Protein 7PGN (pdb70)

GO terms:
  GO:0005515 protein binding (F, IPI)
  GO:0008270 zinc ion binding (F, IDA)
  GO:0009968 negative regulation of signal transduction (P, IDA)
  GO:0060170 ciliary membrane (C, TAS)
  GO:0097108 hedgehog family protein binding (F, IPI)

Organism: Homo sapiens (NCBI:txid9606)

Structure (mmCIF, N/CA/C/O backbone):
data_7PGN
#
_entry.id   7PGN
#
_cell.length_a   100.560
_cell.length_b   100.560
_cell.length_c   311.880
_cell.angle_alpha   90.00
_cell.angle_beta   90.00
_cell.angle_gamma   120.00
#
_symmetry.space_group_name_H-M   'P 31 2 1'
#
loop_
_entity.id
_entity.type
_entity.pdbx_description
1 polymer 'Hedgehog-interacting protein'
2 branched 1,3,4,6-tetra-O-sulfo-beta-D-fructofuranose-(2-1)-2,3,4,6-tetra-O-sulfonato-alpha-D-glucopyranose
3 non-polymer 'CALCIUM ION'
4 non-polymer GLYCEROL
5 water water
#
loop_
_atom_site.group_PDB
_atom_site.id
_atom_site.type_symbol
_atom_site.label_atom_id
_atom_site.label_alt_id
_atom_site.label_comp_id
_atom_site.label_asym_id
_atom_site.label_entity_id
_atom_site.label_seq_id
_atom_site.pdbx_PDB_ins_code
_atom_site.Cartn_x
_atom_site.Cartn_y
_atom_site.Cartn_z
_atom_site.occupancy
_atom_site.B_iso_or_equiv
_atom_site.auth_seq_id
_atom_site.auth_comp_id
_atom_site.auth_asym_id
_atom_site.auth_atom_id
_atom_site.pdbx_PDB_model_num
ATOM 1 N N . LYS A 1 4 ? 29.384 -1.946 -32.725 1.00 150.67 213 LYS A N 1
ATOM 2 C CA . LYS A 1 4 ? 28.923 -3.200 -33.319 1.00 156.25 213 LYS A CA 1
ATOM 3 C C . LYS A 1 4 ? 27.512 -3.574 -32.844 1.00 158.98 213 LYS A C 1
ATOM 4 O O . LYS A 1 4 ? 27.287 -4.639 -32.260 1.00 161.92 213 LYS A O 1
ATOM 10 N N . HIS A 1 5 ? 26.568 -2.674 -33.123 1.00 150.35 214 HIS A N 1
ATOM 11 C CA . HIS A 1 5 ? 25.148 -2.851 -32.845 1.00 129.59 214 HIS A CA 1
ATOM 12 C C . HIS A 1 5 ? 24.362 -3.401 -34.033 1.00 108.60 214 HIS A C 1
ATOM 13 O O . HIS A 1 5 ? 23.173 -3.693 -33.886 1.00 102.11 214 HIS A O 1
ATOM 20 N N . ASN A 1 6 ? 24.977 -3.513 -35.210 1.00 93.92 215 ASN A N 1
ATOM 21 C CA . ASN A 1 6 ? 24.292 -3.983 -36.408 1.00 80.40 215 ASN A CA 1
ATOM 22 C C . ASN A 1 6 ? 24.430 -5.478 -36.631 1.00 75.46 215 ASN A C 1
ATOM 23 O O . ASN A 1 6 ? 23.972 -5.978 -37.664 1.00 84.58 215 ASN A O 1
ATOM 28 N N . CYS A 1 7 ? 25.021 -6.204 -35.683 1.00 74.51 216 CYS A N 1
ATOM 29 C CA . CYS A 1 7 ? 25.330 -7.600 -35.926 1.00 71.32 216 CYS A CA 1
ATOM 30 C C . CYS A 1 7 ? 24.078 -8.440 -35.870 1.00 63.84 216 CYS A C 1
ATOM 31 O O . CYS A 1 7 ? 23.052 -8.046 -35.322 1.00 75.93 216 CYS A O 1
ATOM 34 N N . PHE A 1 8 ? 24.167 -9.607 -36.481 1.00 65.76 217 PHE A N 1
ATOM 35 C CA . PHE A 1 8 ? 23.178 -10.650 -36.312 1.00 57.55 217 PHE A CA 1
ATOM 36 C C . PHE A 1 8 ? 23.740 -11.691 -35.338 1.00 57.39 217 PHE A C 1
ATOM 37 O O . PHE A 1 8 ? 24.869 -11.581 -34.852 1.00 55.62 217 PHE A O 1
ATOM 45 N N . CYS A 1 9 ? 22.968 -12.733 -35.066 1.00 55.66 218 CYS A N 1
ATOM 46 C CA . CYS A 1 9 ? 23.462 -13.737 -34.145 1.00 53.67 218 CYS A CA 1
ATOM 47 C C . CYS A 1 9 ? 22.834 -15.068 -34.510 1.00 51.67 218 CYS A C 1
ATOM 48 O O . CYS A 1 9 ? 21.916 -15.143 -35.337 1.00 55.48 218 CYS A O 1
ATOM 51 N N . ILE A 1 10 ? 23.366 -16.131 -33.911 1.00 57.09 219 ILE A N 1
ATOM 52 C CA . ILE A 1 10 ? 23.113 -17.498 -34.352 1.00 59.03 219 ILE A CA 1
ATOM 53 C C . ILE A 1 10 ? 22.542 -18.264 -33.185 1.00 57.45 219 ILE A C 1
ATOM 54 O O . ILE A 1 10 ? 23.099 -18.225 -32.085 1.00 66.01 219 ILE A O 1
ATOM 59 N N . GLN A 1 11 ? 21.460 -18.985 -33.433 1.00 61.58 220 GLN A N 1
ATOM 60 C CA . GLN A 1 11 ? 20.753 -19.745 -32.413 1.00 56.64 220 GLN A CA 1
ATOM 61 C C . GLN A 1 11 ? 20.761 -21.228 -32.785 1.00 61.29 220 GLN A C 1
ATOM 62 O O . GLN A 1 11 ? 20.215 -21.608 -33.824 1.00 66.58 220 GLN A O 1
ATOM 68 N N . GLU A 1 12 ? 21.298 -22.078 -31.918 1.00 61.71 221 GLU A N 1
ATOM 69 C CA . GLU A 1 12 ? 21.254 -23.510 -32.199 1.00 55.13 221 GLU A CA 1
ATOM 70 C C . GLU A 1 12 ? 19.827 -24.023 -32.098 1.00 56.93 221 GLU A C 1
ATOM 71 O O . GLU A 1 12 ? 19.121 -23.738 -31.130 1.00 64.78 221 GLU A O 1
ATOM 77 N N . VAL A 1 13 ? 19.389 -24.745 -33.122 1.00 63.13 222 VAL A N 1
ATOM 78 C CA . VAL A 1 13 ? 18.044 -25.288 -33.190 1.00 49.23 222 VAL A CA 1
ATOM 79 C C . VAL A 1 13 ? 18.024 -26.784 -32.895 1.00 62.42 222 VAL A C 1
ATOM 80 O O . VAL A 1 13 ? 17.193 -27.251 -32.121 1.00 67.74 222 VAL A O 1
ATOM 84 N N . VAL A 1 14 ? 18.919 -27.563 -33.520 1.00 63.44 223 VAL A N 1
ATOM 85 C CA . VAL A 1 14 ? 19.041 -28.995 -33.242 1.00 59.45 223 VAL A CA 1
ATOM 86 C C . VAL A 1 14 ? 20.463 -29.415 -33.536 1.00 62.37 223 VAL A C 1
ATOM 87 O O . VAL A 1 14 ? 21.187 -28.771 -34.293 1.00 59.71 223 VAL A O 1
ATOM 91 N N . SER A 1 15 ? 20.867 -30.496 -32.877 1.00 66.14 224 SER A N 1
ATOM 92 C CA . SER A 1 15 ? 22.165 -31.095 -33.095 1.00 63.63 224 SER A CA 1
ATOM 93 C C . SER A 1 15 ? 21.936 -32.574 -33.340 1.00 60.14 224 SER A C 1
ATOM 94 O O . SER A 1 15 ? 20.803 -32.983 -33.603 1.00 66.75 224 SER A O 1
ATOM 97 N N . GLY A 1 16 ? 22.988 -33.380 -33.304 1.00 59.84 225 GLY A N 1
ATOM 98 C CA . GLY A 1 16 ? 22.799 -34.791 -33.593 1.00 59.72 225 GLY A CA 1
ATOM 99 C C . GLY A 1 16 ? 22.619 -35.152 -35.055 1.00 67.66 225 GLY A C 1
ATOM 100 O O . GLY A 1 16 ? 22.267 -36.298 -35.351 1.00 72.78 225 GLY A O 1
ATOM 101 N N . LEU A 1 17 ? 22.842 -34.219 -35.985 1.00 64.92 226 LEU A N 1
ATOM 102 C CA . LEU A 1 17 ? 22.765 -34.523 -37.409 1.00 65.87 226 LEU A CA 1
ATOM 103 C C . LEU A 1 17 ? 24.082 -35.151 -37.912 1.00 74.65 226 LEU A C 1
ATOM 104 O O . LEU A 1 17 ? 25.164 -34.961 -37.341 1.00 78.12 226 LEU A O 1
ATOM 109 N N . ARG A 1 18 ? 23.975 -35.915 -38.994 1.00 76.31 227 ARG A N 1
ATOM 110 C CA . ARG A 1 18 ? 25.118 -36.573 -39.635 1.00 79.61 227 ARG A CA 1
ATOM 111 C C . ARG A 1 18 ? 25.375 -35.908 -40.992 1.00 80.80 227 ARG A C 1
ATOM 112 O O . ARG A 1 18 ? 24.638 -36.133 -41.954 1.00 89.48 227 ARG A O 1
ATOM 120 N N . GLN A 1 19 ? 26.417 -35.088 -41.054 1.00 82.46 228 GLN A N 1
ATOM 121 C CA . GLN A 1 19 ? 26.819 -34.379 -42.265 1.00 74.10 228 GLN A CA 1
ATOM 122 C C . GLN A 1 19 ? 25.626 -33.745 -42.981 1.00 72.81 228 GLN A C 1
ATOM 123 O O . GLN A 1 19 ? 25.308 -34.114 -44.122 1.00 68.30 228 GLN A O 1
ATOM 129 N N . PRO A 1 20 ? 24.939 -32.801 -42.344 1.00 69.39 229 PRO A N 1
ATOM 130 C CA . PRO A 1 20 ? 23.789 -32.163 -42.999 1.00 62.77 229 PRO A CA 1
ATOM 131 C C . PRO A 1 20 ? 24.264 -31.236 -44.105 1.00 72.17 229 PRO A C 1
ATOM 132 O O . PRO A 1 20 ? 25.265 -30.539 -43.956 1.00 80.49 229 PRO A O 1
ATOM 136 N N . VAL A 1 21 ? 23.549 -31.230 -45.226 1.00 68.53 230 VAL A N 1
ATOM 137 C CA . VAL A 1 21 ? 23.965 -30.435 -46.373 1.00 69.44 230 VAL A CA 1
ATOM 138 C C . VAL A 1 21 ? 22.958 -29.371 -46.758 1.00 64.67 230 VAL A C 1
ATOM 139 O O . VAL A 1 21 ? 23.317 -28.465 -47.516 1.00 69.35 230 VAL A O 1
ATOM 143 N N . GLY A 1 22 ? 21.733 -29.411 -46.253 1.00 58.68 231 GLY A N 1
ATOM 144 C CA . GLY A 1 22 ? 20.822 -28.302 -46.513 1.00 52.76 231 GLY A CA 1
ATOM 145 C C . GLY A 1 22 ? 19.494 -28.569 -45.837 1.00 59.73 231 GLY A C 1
ATOM 146 O O . GLY A 1 22 ? 19.296 -29.606 -45.196 1.00 61.75 231 GLY A O 1
ATOM 147 N N . ALA A 1 23 ? 18.571 -27.620 -45.981 1.00 55.21 232 ALA A N 1
ATOM 148 C CA . ALA A 1 23 ? 17.281 -27.803 -45.331 1.00 55.35 232 ALA A CA 1
ATOM 149 C C . ALA A 1 23 ? 16.266 -26.924 -46.014 1.00 56.17 232 ALA A C 1
ATOM 150 O O . ALA A 1 23 ? 16.572 -25.776 -46.337 1.00 63.31 232 ALA A O 1
ATOM 152 N N . LEU A 1 24 ? 15.047 -27.428 -46.176 1.00 58.69 233 LEU A N 1
ATOM 153 C CA . LEU A 1 24 ? 14.026 -26.616 -46.830 1.00 61.11 233 LEU A CA 1
ATOM 154 C C . LEU A 1 24 ? 12.647 -27.097 -46.409 1.00 63.67 233 LEU A C 1
ATOM 155 O O . LEU A 1 24 ? 12.491 -28.179 -45.851 1.00 68.78 233 LEU A O 1
ATOM 160 N N . HIS A 1 25 ? 11.640 -26.284 -46.711 1.00 61.33 234 HIS A N 1
ATOM 161 C CA . HIS A 1 25 ? 10.253 -26.596 -46.408 1.00 57.02 234 HIS A CA 1
ATOM 162 C C . HIS A 1 25 ? 9.541 -27.099 -47.669 1.00 69.88 234 HIS A C 1
ATOM 163 O O . HIS A 1 25 ? 10.064 -27.006 -48.776 1.00 66.06 234 HIS A O 1
ATOM 170 N N . SER A 1 26 ? 8.331 -27.632 -47.487 1.00 76.76 235 SER A N 1
ATOM 171 C CA . SER A 1 26 ? 7.561 -28.213 -48.581 1.00 72.77 235 SER A CA 1
ATOM 172 C C . SER A 1 26 ? 6.387 -27.351 -49.028 1.00 73.24 235 SER A C 1
ATOM 173 O O . SER A 1 26 ? 5.563 -27.818 -49.817 1.00 89.49 235 SER A O 1
ATOM 176 N N . GLY A 1 27 ? 6.258 -26.129 -48.517 1.00 75.03 236 GLY A N 1
ATOM 177 C CA . GLY A 1 27 ? 5.214 -25.216 -48.963 1.00 72.34 236 GLY A CA 1
ATOM 178 C C . GLY A 1 27 ? 3.780 -25.661 -48.751 1.00 74.11 236 GLY A C 1
ATOM 179 O O . GLY A 1 27 ? 2.889 -25.135 -49.411 1.00 74.86 236 GLY A O 1
ATOM 180 N N . ASP A 1 28 ? 3.505 -26.544 -47.793 1.00 75.81 237 ASP A N 1
ATOM 181 C CA . ASP A 1 28 ? 2.148 -27.050 -47.604 1.00 73.84 237 ASP A CA 1
ATOM 182 C C . ASP A 1 28 ? 1.417 -26.423 -46.414 1.00 77.23 237 ASP A C 1
ATOM 183 O O . ASP A 1 28 ? 0.275 -26.803 -46.137 1.00 82.39 237 ASP A O 1
ATOM 188 N N . GLY A 1 29 ? 2.028 -25.450 -45.728 1.00 65.02 238 GLY A N 1
ATOM 189 C CA . GLY A 1 29 ? 1.443 -24.855 -44.555 1.00 71.48 238 GLY A CA 1
ATOM 190 C C . GLY A 1 29 ? 1.806 -25.554 -43.257 1.00 76.16 238 GLY A C 1
ATOM 191 O O . GLY A 1 29 ? 1.457 -25.056 -42.179 1.00 71.05 238 GLY A O 1
ATOM 192 N N . SER A 1 30 ? 2.494 -26.691 -43.332 1.00 66.27 239 SER A N 1
ATOM 193 C CA . SER A 1 30 ? 2.775 -27.495 -42.157 1.00 68.59 239 SER A CA 1
ATOM 194 C C . SER A 1 30 ? 4.005 -27.020 -41.381 1.00 78.35 239 SER A C 1
ATOM 195 O O . SER A 1 30 ? 4.213 -27.477 -40.249 1.00 80.83 239 SER A O 1
ATOM 198 N N . GLN A 1 31 ? 4.816 -26.131 -41.967 1.00 69.15 240 GLN A N 1
ATOM 199 C CA . GLN A 1 31 ? 6.024 -25.581 -41.338 1.00 61.01 240 GLN A CA 1
ATOM 200 C C . GLN A 1 31 ? 6.966 -26.685 -40.886 1.00 64.61 240 GLN A C 1
ATOM 201 O O . GLN A 1 31 ? 7.647 -26.558 -39.868 1.00 74.06 240 GLN A O 1
ATOM 207 N N . ARG A 1 32 ? 6.942 -27.811 -41.580 1.00 55.80 241 ARG A N 1
ATOM 208 C CA . ARG A 1 32 ? 8.002 -28.791 -41.417 1.00 59.88 241 ARG A CA 1
ATOM 209 C C . ARG A 1 32 ? 9.285 -28.314 -42.089 1.00 59.58 241 ARG A C 1
ATOM 210 O O . ARG A 1 32 ? 9.270 -27.608 -43.100 1.00 62.17 241 ARG A O 1
ATOM 218 N N . LEU A 1 33 ? 10.411 -28.688 -41.516 1.00 58.27 242 LEU A N 1
ATOM 219 C CA . LEU A 1 33 ? 11.692 -28.400 -42.137 1.00 56.70 242 LEU A CA 1
ATOM 220 C C . LEU A 1 33 ? 12.350 -29.738 -42.444 1.00 65.94 242 LEU A C 1
ATOM 221 O O . LEU A 1 33 ? 12.411 -30.620 -41.581 1.00 67.41 242 LEU A O 1
ATOM 226 N N . PHE A 1 34 ? 12.787 -29.902 -43.683 1.00 58.18 243 PHE A N 1
ATOM 227 C CA . PHE A 1 34 ? 13.370 -31.138 -44.167 1.00 60.09 243 PHE A CA 1
ATOM 228 C C . PHE A 1 34 ? 14.876 -30.960 -44.234 1.00 59.83 243 PHE A C 1
ATOM 229 O O . PHE A 1 34 ? 15.379 -30.128 -45.009 1.00 64.78 243 PHE A O 1
ATOM 237 N N . ILE A 1 35 ? 15.588 -31.753 -43.437 1.00 57.81 244 ILE A N 1
ATOM 238 C CA . ILE A 1 35 ? 17.034 -31.655 -43.307 1.00 63.41 244 ILE A CA 1
ATOM 239 C C . ILE A 1 35 ? 17.649 -32.783 -44.112 1.00 59.26 244 ILE A C 1
ATOM 240 O O . ILE A 1 35 ? 17.311 -33.955 -43.914 1.00 66.75 244 ILE A O 1
ATOM 245 N N . LEU A 1 36 ? 18.519 -32.415 -45.042 1.00 62.02 245 LEU A N 1
ATOM 246 C CA . LEU A 1 36 ? 19.215 -33.365 -45.899 1.00 64.50 245 LEU A CA 1
ATOM 247 C C . LEU A 1 36 ? 20.510 -33.821 -45.248 1.00 63.38 245 LEU A C 1
ATOM 248 O O . LEU A 1 36 ? 21.315 -32.991 -44.818 1.00 69.45 245 LEU A O 1
ATOM 253 N N . GLU A 1 37 ? 20.725 -35.130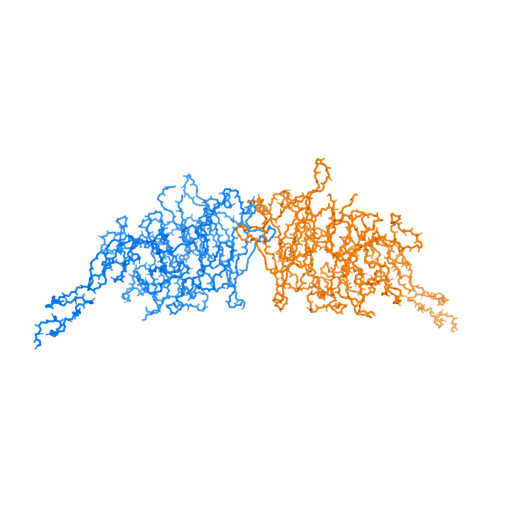 -45.196 1.00 66.04 246 GLU A N 1
ATOM 254 C CA . GLU A 1 37 ? 21.987 -35.693 -44.722 1.00 71.25 246 GLU A CA 1
ATOM 255 C C . GLU A 1 37 ? 22.716 -36.427 -45.854 1.00 75.14 246 GLU A C 1
ATOM 256 O O . GLU A 1 37 ? 22.126 -37.278 -46.544 1.00 81.51 246 GLU A O 1
ATOM 262 N N . LYS A 1 38 ? 24.017 -36.119 -45.980 1.00 63.60 247 LYS A N 1
ATOM 263 C CA . LYS A 1 38 ? 24.847 -36.463 -47.138 1.00 73.72 247 LYS A CA 1
ATOM 264 C C . LYS A 1 38 ? 24.817 -37.950 -47.501 1.00 78.56 247 LYS A C 1
ATOM 265 O O . LYS A 1 38 ? 24.864 -38.298 -48.686 1.00 85.20 247 LYS A O 1
ATOM 271 N N . GLU A 1 39 ? 24.820 -38.840 -46.506 1.00 76.17 248 GLU A N 1
ATOM 272 C CA . GLU A 1 39 ? 24.858 -40.276 -46.786 1.00 76.63 248 GLU A CA 1
ATOM 273 C C . GLU A 1 39 ? 23.569 -40.777 -47.422 1.00 81.01 248 GLU A C 1
ATOM 274 O O . GLU A 1 39 ? 23.520 -41.935 -47.864 1.00 91.53 248 GLU A O 1
ATOM 280 N N . GLY A 1 40 ? 22.529 -39.948 -47.456 1.00 71.85 249 GLY A N 1
ATOM 281 C CA . GLY A 1 40 ? 21.313 -40.275 -48.175 1.00 73.35 249 GLY A CA 1
ATOM 282 C C . GLY A 1 40 ? 20.071 -40.342 -47.314 1.00 73.91 249 GLY A C 1
ATOM 283 O O . GLY A 1 40 ? 19.256 -41.256 -47.486 1.00 84.79 249 GLY A O 1
ATOM 284 N N . TYR A 1 41 ? 19.883 -39.380 -46.405 1.00 68.44 250 TYR A N 1
ATOM 285 C CA . TYR A 1 41 ? 18.678 -39.370 -45.576 1.00 64.17 250 TYR A CA 1
ATOM 286 C C . TYR A 1 41 ? 18.015 -38.007 -45.655 1.00 68.02 250 TYR A C 1
ATOM 287 O O . TYR A 1 41 ? 18.664 -37.007 -45.962 1.00 69.45 250 TYR A O 1
ATOM 296 N N . VAL A 1 42 ? 16.703 -37.974 -45.441 1.00 66.99 251 VAL A N 1
ATOM 297 C CA . VAL A 1 42 ? 16.005 -36.713 -45.215 1.00 61.83 251 VAL A CA 1
ATOM 298 C C . VAL A 1 42 ? 15.175 -36.849 -43.942 1.00 75.03 251 VAL A C 1
ATOM 299 O O . VAL A 1 42 ? 14.303 -37.724 -43.848 1.00 76.63 251 VAL A O 1
ATOM 303 N N . LYS A 1 43 ? 15.476 -36.008 -42.957 1.00 67.26 252 LYS A N 1
ATOM 304 C CA . LYS A 1 43 ? 14.823 -36.020 -41.660 1.00 62.13 252 LYS A CA 1
ATOM 305 C C . LYS A 1 43 ? 13.857 -34.845 -41.573 1.00 58.45 252 LYS A C 1
ATOM 306 O O . LYS A 1 43 ? 14.066 -33.803 -42.197 1.00 69.86 252 LYS A O 1
ATOM 312 N N . ILE A 1 44 ? 12.791 -35.020 -40.804 1.00 60.34 253 ILE A N 1
ATOM 313 C CA . ILE A 1 44 ? 11.792 -33.981 -40.588 1.00 57.24 253 ILE A CA 1
ATOM 314 C C . ILE A 1 44 ? 12.012 -33.357 -39.211 1.00 68.06 253 ILE A C 1
ATOM 315 O O . ILE A 1 44 ? 12.106 -34.069 -38.200 1.00 66.19 253 ILE A O 1
ATOM 320 N N . LEU A 1 45 ? 12.099 -32.029 -39.180 1.00 63.93 254 LEU A N 1
ATOM 321 C CA . LEU A 1 45 ? 12.065 -31.201 -37.980 1.00 55.86 254 LEU A CA 1
ATOM 322 C C . LEU A 1 45 ? 10.704 -30.520 -37.908 1.00 60.97 254 LEU A C 1
ATOM 323 O O . LEU A 1 45 ? 10.370 -29.717 -38.788 1.00 61.35 254 LEU A O 1
ATOM 328 N N . THR A 1 46 ? 9.927 -30.830 -36.861 1.00 63.89 255 THR A N 1
ATOM 329 C CA . THR A 1 46 ? 8.622 -30.207 -36.672 1.00 50.89 255 THR A CA 1
ATOM 330 C C . THR A 1 46 ? 8.794 -28.769 -36.207 1.00 64.60 255 THR A C 1
ATOM 331 O O . THR A 1 46 ? 9.868 -28.383 -35.735 1.00 59.40 255 THR A O 1
ATOM 335 N N . PRO A 1 47 ? 7.758 -27.946 -36.371 1.00 67.98 256 PRO A N 1
ATOM 336 C CA . PRO A 1 47 ? 7.825 -26.578 -35.840 1.00 61.43 256 PRO A CA 1
ATOM 337 C C . PRO A 1 47 ? 7.886 -26.532 -34.315 1.00 68.43 256 PRO A C 1
ATOM 338 O O . PRO A 1 47 ? 8.249 -25.496 -33.749 1.00 64.11 256 PRO A O 1
ATOM 342 N N . GLU A 1 48 ? 7.542 -27.611 -33.622 1.00 77.31 257 GLU A N 1
ATOM 343 C CA . GLU A 1 48 ? 7.767 -27.635 -32.179 1.00 73.89 257 GLU A CA 1
ATOM 344 C C . GLU A 1 48 ? 9.195 -28.026 -31.807 1.00 71.48 257 GLU A C 1
ATOM 345 O O . GLU A 1 48 ? 9.538 -27.977 -30.623 1.00 68.76 257 GLU A O 1
ATOM 351 N N . GLY A 1 49 ? 10.023 -28.416 -32.784 1.00 64.12 258 GLY A N 1
ATOM 352 C CA . GLY A 1 49 ? 11.428 -28.727 -32.569 1.00 57.57 258 GLY A CA 1
ATOM 353 C C . GLY A 1 49 ? 11.796 -30.199 -32.407 1.00 64.96 258 GLY A C 1
ATOM 354 O O . GLY A 1 49 ? 12.934 -30.483 -32.034 1.00 68.46 258 GLY A O 1
ATOM 355 N N . GLU A 1 50 ? 10.889 -31.138 -32.690 1.00 62.21 259 GLU A N 1
ATOM 356 C CA . GLU A 1 50 ? 11.216 -32.560 -32.688 1.00 62.81 259 GLU A CA 1
ATOM 357 C C . GLU A 1 50 ? 11.730 -33.020 -34.053 1.00 65.31 259 GLU A C 1
ATOM 358 O O . GLU A 1 50 ? 11.213 -32.609 -35.099 1.00 68.92 259 GLU A O 1
ATOM 364 N N . ILE A 1 51 ? 12.715 -33.912 -34.030 1.00 59.66 260 ILE A N 1
ATOM 365 C CA . ILE A 1 51 ? 13.145 -34.665 -35.203 1.00 62.71 260 ILE A CA 1
ATOM 366 C C . ILE A 1 51 ? 12.427 -36.007 -35.154 1.00 75.97 260 ILE A C 1
ATOM 367 O O . ILE A 1 51 ? 12.555 -36.748 -34.170 1.00 70.33 260 ILE A O 1
ATOM 372 N N . PHE A 1 52 ? 11.692 -36.331 -36.217 1.00 68.53 261 PHE A N 1
ATOM 373 C CA . PHE A 1 52 ? 10.995 -37.608 -36.276 1.00 68.95 261 PHE A CA 1
ATOM 374 C C . PHE A 1 52 ? 11.998 -38.751 -36.320 1.00 74.41 261 PHE A C 1
ATOM 375 O O . PHE A 1 52 ? 13.055 -38.653 -36.951 1.00 78.61 261 PHE A O 1
ATOM 383 N N . LYS A 1 53 ? 11.681 -39.834 -35.615 1.00 82.70 262 LYS A N 1
ATOM 384 C CA . LYS A 1 53 ? 12.561 -40.990 -35.659 1.00 79.64 262 LYS A CA 1
ATOM 385 C C . LYS A 1 53 ? 12.677 -41.544 -37.083 1.00 82.49 262 LYS A C 1
ATOM 386 O O . LYS A 1 53 ? 13.784 -41.777 -37.580 1.00 80.82 262 LYS A O 1
ATOM 392 N N . GLU A 1 54 ? 11.544 -41.770 -37.759 1.00 77.24 263 GLU A N 1
ATOM 393 C CA . GLU A 1 54 ? 11.639 -42.347 -39.096 1.00 75.39 263 GLU A CA 1
ATOM 394 C C . GLU A 1 54 ? 12.030 -41.268 -40.087 1.00 75.95 263 GLU A C 1
ATOM 395 O O . GLU A 1 54 ? 11.373 -40.226 -40.146 1.00 75.41 263 GLU A O 1
ATOM 401 N N . PRO A 1 55 ? 13.083 -41.474 -40.869 1.00 79.08 264 PRO A N 1
ATOM 402 C CA . PRO A 1 55 ? 13.429 -40.501 -41.909 1.00 71.53 264 PRO A CA 1
ATOM 403 C C . PRO A 1 55 ? 12.271 -40.334 -42.880 1.00 72.98 264 PRO A C 1
ATOM 404 O O . PRO A 1 55 ? 11.510 -41.268 -43.143 1.00 73.86 264 PRO A O 1
ATOM 408 N N . TYR A 1 56 ? 12.126 -39.118 -43.397 1.00 72.29 265 TYR A N 1
ATOM 409 C CA . TYR A 1 56 ? 11.179 -38.890 -44.485 1.00 75.57 265 TYR A CA 1
ATOM 410 C C . TYR A 1 56 ? 11.586 -39.674 -45.727 1.00 72.38 265 TYR A C 1
ATOM 411 O O . TYR A 1 56 ? 10.734 -40.189 -46.458 1.00 78.58 265 TYR A O 1
ATOM 420 N N . LEU A 1 57 ? 12.889 -39.784 -45.968 1.00 69.27 266 LEU A N 1
ATOM 421 C CA . LEU A 1 57 ? 13.432 -40.489 -47.121 1.00 72.71 266 LEU A CA 1
ATOM 422 C C . LEU A 1 57 ? 14.740 -41.154 -46.720 1.00 72.05 266 LEU A C 1
ATOM 423 O O . LEU A 1 57 ? 15.632 -40.497 -46.177 1.00 80.53 266 LEU A O 1
ATOM 428 N N . ASP A 1 58 ? 14.857 -42.444 -47.001 1.00 78.49 267 ASP A N 1
ATOM 429 C CA . ASP A 1 58 ? 16.071 -43.209 -46.728 1.00 82.95 267 ASP A CA 1
ATOM 430 C C . ASP A 1 58 ? 16.485 -43.849 -48.038 1.00 84.70 267 ASP A C 1
ATOM 431 O O . ASP A 1 58 ? 15.856 -44.814 -48.482 1.00 94.75 267 ASP A O 1
ATOM 436 N N . ILE A 1 59 ? 17.526 -43.311 -48.658 1.00 81.41 268 ILE A N 1
ATOM 437 C CA . ILE A 1 59 ? 18.057 -43.900 -49.882 1.00 81.80 268 ILE A CA 1
ATOM 438 C C . ILE A 1 59 ? 19.546 -44.167 -49.708 1.00 88.13 268 ILE A C 1
ATOM 439 O O . ILE A 1 59 ? 20.305 -44.142 -50.680 1.00 93.29 268 ILE A O 1
ATOM 444 N N . HIS A 1 60 ? 19.978 -44.454 -48.475 1.00 92.18 269 HIS A N 1
ATOM 445 C CA . HIS A 1 60 ? 21.412 -44.591 -48.250 1.00 91.33 269 HIS A CA 1
ATOM 446 C C . HIS A 1 60 ? 22.001 -45.796 -48.979 1.00 86.42 269 HIS A C 1
ATOM 447 O O . HIS A 1 60 ? 23.206 -45.806 -49.254 1.00 93.80 269 HIS A O 1
ATOM 454 N N . LYS A 1 61 ? 21.189 -46.799 -49.321 1.00 90.02 270 LYS A N 1
ATOM 455 C CA . LYS A 1 61 ? 21.737 -47.918 -50.088 1.00 101.07 270 LYS A CA 1
ATOM 456 C C . LYS A 1 61 ? 21.864 -47.590 -51.573 1.00 100.57 270 LYS A C 1
ATOM 457 O O . LYS A 1 61 ? 22.774 -48.101 -52.232 1.00 105.10 270 LYS A O 1
ATOM 463 N N . LEU A 1 62 ? 20.991 -46.724 -52.108 1.00 100.64 271 LEU A N 1
ATOM 464 C CA . LEU A 1 62 ? 21.132 -46.228 -53.476 1.00 97.60 271 LEU A CA 1
ATOM 465 C C . LEU A 1 62 ? 22.238 -45.194 -53.629 1.00 100.61 271 LEU A C 1
ATOM 466 O O . LEU A 1 62 ? 22.734 -45.006 -54.743 1.00 104.87 271 LEU A O 1
ATOM 471 N N . VAL A 1 63 ? 22.623 -44.510 -52.550 1.00 98.83 272 VAL A N 1
ATOM 472 C CA . VAL A 1 63 ? 23.522 -43.358 -52.606 1.00 92.89 272 VAL A CA 1
ATOM 473 C C . VAL A 1 63 ? 24.960 -43.798 -52.366 1.00 94.52 272 VAL A C 1
ATOM 474 O O . VAL A 1 63 ? 25.244 -44.558 -51.429 1.00 95.27 272 VAL A O 1
ATOM 478 N N . GLN A 1 64 ? 25.866 -43.308 -53.211 1.00 91.87 273 GLN A N 1
ATOM 479 C CA . GLN A 1 64 ? 27.302 -43.476 -53.030 1.00 91.59 273 GLN A CA 1
ATOM 480 C C . GLN A 1 64 ? 27.861 -42.164 -52.489 1.00 90.62 273 GLN A C 1
ATOM 481 O O . GLN A 1 64 ? 27.824 -41.138 -53.177 1.00 91.56 273 GLN A O 1
ATOM 487 N N . SER A 1 65 ? 28.335 -42.185 -51.244 1.00 94.89 274 SER A N 1
ATOM 488 C CA . SER A 1 65 ? 28.855 -41.010 -50.553 1.00 95.04 274 SER A CA 1
ATOM 489 C C . SER A 1 65 ? 30.332 -41.199 -50.215 1.00 98.45 274 SER A C 1
ATOM 490 O O . SER A 1 65 ? 30.844 -42.322 -50.194 1.00 102.52 274 SER A O 1
ATOM 493 N N . GLY A 1 66 ? 31.014 -40.091 -49.933 1.00 98.17 275 GLY A N 1
ATOM 494 C CA . GLY A 1 66 ? 32.464 -40.089 -49.748 1.00 114.53 275 GLY A CA 1
ATOM 495 C C . GLY A 1 66 ? 32.868 -39.801 -48.313 1.00 129.90 275 GLY A C 1
ATOM 496 O O . GLY A 1 66 ? 32.309 -38.903 -47.670 1.00 129.40 275 GLY A O 1
ATOM 497 N N . ILE A 1 67 ? 33.877 -40.534 -47.835 1.00 143.14 276 ILE A N 1
ATOM 498 C CA . ILE A 1 67 ? 34.354 -40.337 -46.467 1.00 154.39 276 ILE A CA 1
ATOM 499 C C . ILE A 1 67 ? 35.194 -39.067 -46.353 1.00 156.84 276 ILE A C 1
ATOM 500 O O . ILE A 1 67 ? 35.015 -38.280 -45.414 1.00 156.34 276 ILE A O 1
ATOM 505 N N . LYS A 1 68 ? 36.130 -38.850 -47.283 1.00 150.51 277 LYS A N 1
ATOM 506 C CA . LYS A 1 68 ? 36.882 -37.601 -47.266 1.00 139.57 277 LYS A CA 1
ATOM 507 C C . LYS A 1 68 ? 35.939 -36.417 -47.443 1.00 139.45 277 LYS A C 1
ATOM 508 O O . LYS A 1 68 ? 34.833 -36.541 -47.979 1.00 137.62 277 LYS A O 1
ATOM 514 N N . GLY A 1 69 ? 36.385 -35.257 -46.972 1.00 147.03 278 GLY A N 1
ATOM 515 C CA . GLY A 1 69 ? 35.560 -34.064 -46.996 1.00 153.76 278 GLY A CA 1
ATOM 516 C C . GLY A 1 69 ? 35.445 -33.443 -48.373 1.00 169.23 278 GLY A C 1
ATOM 517 O O . GLY A 1 69 ? 34.377 -32.948 -48.748 1.00 153.21 278 GLY A O 1
ATOM 518 N N . GLY A 1 70 ? 36.538 -33.455 -49.140 1.00 208.70 279 GLY A N 1
ATOM 519 C CA . GLY A 1 70 ? 36.491 -32.906 -50.485 1.00 164.28 279 GLY A CA 1
ATOM 520 C C . GLY A 1 70 ? 35.719 -33.751 -51.472 1.00 122.40 279 GLY A C 1
ATOM 521 O O . GLY A 1 70 ? 35.416 -33.273 -52.571 1.00 109.84 279 GLY A O 1
ATOM 522 N N . ASP A 1 71 ? 35.420 -34.994 -51.110 1.00 101.10 280 ASP A N 1
ATOM 523 C CA . ASP A 1 71 ? 34.615 -35.897 -51.922 1.00 96.44 280 ASP A CA 1
ATOM 524 C C . ASP A 1 71 ? 33.158 -35.458 -51.849 1.00 95.01 280 ASP A C 1
ATOM 525 O O . ASP A 1 71 ? 32.494 -35.672 -50.830 1.00 99.66 280 ASP A O 1
ATOM 530 N N . GLU A 1 72 ? 32.656 -34.835 -52.918 1.00 92.58 281 GLU A N 1
ATOM 531 C CA . GLU A 1 72 ? 31.297 -34.297 -52.937 1.00 84.97 281 GLU A CA 1
ATOM 532 C C . GLU A 1 72 ? 30.222 -35.358 -53.171 1.00 84.85 281 GLU A C 1
ATOM 533 O O . GLU A 1 72 ? 29.040 -35.010 -53.206 1.00 86.63 281 GLU A O 1
ATOM 539 N N . ARG A 1 73 ? 30.578 -36.632 -53.320 1.00 82.76 282 ARG A N 1
ATOM 540 C CA . ARG A 1 73 ? 29.563 -37.643 -53.595 1.00 90.50 282 ARG A CA 1
ATOM 541 C C . ARG A 1 73 ? 28.606 -37.825 -52.423 1.00 89.83 282 ARG A C 1
ATOM 542 O O . ARG A 1 73 ? 29.015 -37.842 -51.259 1.00 94.53 282 ARG A O 1
ATOM 550 N N . GLY A 1 74 ? 27.330 -37.991 -52.748 1.00 90.16 283 GLY A N 1
ATOM 551 C CA . GLY A 1 74 ? 26.287 -38.272 -51.780 1.00 83.18 283 GLY A CA 1
ATOM 552 C C . GLY A 1 74 ? 24.972 -37.673 -52.248 1.00 84.27 283 GLY A C 1
ATOM 553 O O . GLY A 1 74 ? 24.755 -37.481 -53.442 1.00 86.28 283 GLY A O 1
ATOM 554 N N . LEU A 1 75 ? 24.090 -37.404 -51.286 1.00 72.71 284 LEU A N 1
ATOM 555 C CA . LEU A 1 75 ? 22.853 -36.686 -51.567 1.00 69.68 284 LEU A CA 1
ATOM 556 C C . LEU A 1 75 ? 23.172 -35.209 -51.750 1.00 68.36 284 LEU A C 1
ATOM 557 O O . LEU A 1 75 ? 23.877 -34.624 -50.930 1.00 73.44 284 LEU A O 1
ATOM 562 N N . LEU A 1 76 ? 22.689 -34.611 -52.836 1.00 75.73 285 LEU A N 1
ATOM 563 C CA . LEU A 1 76 ? 23.124 -33.269 -53.232 1.00 73.12 285 LEU A CA 1
ATOM 564 C C . LEU A 1 76 ? 22.093 -32.176 -53.007 1.00 71.17 285 LEU A C 1
ATOM 565 O O . LEU A 1 76 ? 22.471 -31.056 -52.652 1.00 75.77 285 LEU A O 1
ATOM 570 N N . SER A 1 77 ? 20.812 -32.444 -53.262 1.00 67.94 286 SER A N 1
ATOM 571 C CA . SER A 1 77 ? 19.806 -31.389 -53.255 1.00 64.98 286 SER A CA 1
ATOM 572 C C . SER A 1 77 ? 18.425 -32.025 -53.239 1.00 71.37 286 SER A C 1
ATOM 573 O O . SER A 1 77 ? 18.269 -33.218 -53.515 1.00 64.84 286 SER A O 1
ATOM 576 N N . LEU A 1 78 ? 17.425 -31.210 -52.898 1.00 70.75 287 LEU A N 1
ATOM 577 C CA . LEU A 1 78 ? 16.048 -31.669 -52.850 1.00 61.71 287 LEU A CA 1
ATOM 578 C C . LEU A 1 78 ? 15.169 -30.474 -53.163 1.00 71.59 287 LEU A C 1
ATOM 579 O O . LEU A 1 78 ? 15.414 -29.375 -52.672 1.00 78.71 287 LEU A O 1
ATOM 584 N N . ALA A 1 79 ? 14.125 -30.700 -53.951 1.00 70.58 288 ALA A N 1
ATOM 585 C CA . ALA A 1 79 ? 13.161 -29.655 -54.225 1.00 63.03 288 ALA A CA 1
ATOM 586 C C . ALA A 1 79 ? 11.762 -30.255 -54.171 1.00 76.80 288 ALA A C 1
ATOM 587 O O . ALA A 1 79 ? 11.531 -31.370 -54.655 1.00 75.71 288 ALA A O 1
ATOM 589 N N . PHE A 1 80 ? 10.848 -29.529 -53.533 1.00 75.10 289 PHE A N 1
ATOM 590 C CA . PHE A 1 80 ? 9.440 -29.884 -53.533 1.00 62.79 289 PHE A CA 1
ATOM 591 C C . PHE A 1 80 ? 8.725 -29.189 -54.683 1.00 72.24 289 PHE A C 1
ATOM 592 O O . PHE A 1 80 ? 8.989 -28.024 -54.996 1.00 80.37 289 PHE A O 1
ATOM 600 N N . HIS A 1 81 ? 7.791 -29.898 -55.287 1.00 71.98 290 HIS A N 1
ATOM 601 C CA . HIS A 1 81 ? 6.984 -29.299 -56.326 1.00 71.69 290 HIS A CA 1
ATOM 602 C C . HIS A 1 81 ? 6.172 -28.132 -55.762 1.00 74.87 290 HIS A C 1
ATOM 603 O O . HIS A 1 81 ? 5.655 -28.218 -54.644 1.00 85.34 290 HIS A O 1
ATOM 610 N N . PRO A 1 82 ? 6.018 -27.041 -56.519 1.00 84.21 291 PRO A N 1
ATOM 611 C CA . PRO A 1 82 ? 5.208 -25.901 -56.042 1.00 80.36 291 PRO A CA 1
ATOM 612 C C . PRO A 1 82 ? 3.826 -26.279 -55.550 1.00 85.03 291 PRO A C 1
ATOM 613 O O . PRO A 1 82 ? 3.236 -25.528 -54.773 1.00 95.96 291 PRO A O 1
ATOM 617 N N . ASN A 1 83 ? 3.256 -27.376 -56.044 1.00 90.45 292 ASN A N 1
ATOM 618 C CA . ASN A 1 83 ? 1.941 -27.837 -55.624 1.00 90.95 292 ASN A CA 1
ATOM 619 C C . ASN A 1 83 ? 2.013 -29.165 -54.860 1.00 86.08 292 ASN A C 1
ATOM 620 O O . ASN A 1 83 ? 1.094 -29.987 -54.933 1.00 87.92 292 ASN A O 1
ATOM 625 N N . TYR A 1 84 ? 3.112 -29.385 -54.133 1.00 83.91 293 TYR A N 1
ATOM 626 C CA . TYR A 1 84 ? 3.279 -30.602 -53.335 1.00 81.04 293 TYR A CA 1
ATOM 627 C C . TYR A 1 84 ? 2.083 -30.872 -52.425 1.00 79.82 293 TYR A C 1
ATOM 628 O O . TYR A 1 84 ? 1.708 -32.031 -52.225 1.00 81.85 293 TYR A O 1
ATOM 637 N N . LYS A 1 85 ? 1.472 -29.814 -51.868 1.00 78.89 294 LYS A N 1
ATOM 638 C CA . LYS A 1 85 ? 0.298 -29.963 -51.002 1.00 83.29 294 LYS A CA 1
ATOM 639 C C . LYS A 1 85 ? -0.800 -30.793 -51.648 1.00 90.76 294 LYS A C 1
ATOM 640 O O . LYS A 1 85 ? -1.600 -31.421 -50.949 1.00 100.14 294 LYS A O 1
ATOM 646 N N . LYS A 1 86 ? -0.889 -30.778 -52.969 1.00 98.94 295 LYS A N 1
ATOM 647 C CA . LYS A 1 86 ? -1.921 -31.546 -53.649 1.00 99.67 295 LYS A CA 1
ATOM 648 C C . LYS A 1 86 ? -1.401 -32.761 -54.407 1.00 89.51 295 LYS A C 1
ATOM 649 O O . LYS A 1 86 ? -2.101 -33.770 -54.448 1.00 102.80 295 LYS A O 1
ATOM 655 N N . ASN A 1 87 ? -0.188 -32.723 -54.971 1.00 78.84 296 ASN A N 1
ATOM 656 C CA . ASN A 1 87 ? 0.319 -33.845 -55.762 1.00 80.25 296 ASN A CA 1
ATOM 657 C C . ASN A 1 87 ? 1.444 -34.621 -55.095 1.00 81.27 296 ASN A C 1
ATOM 658 O O . ASN A 1 87 ? 1.858 -35.655 -55.629 1.00 84.10 296 ASN A O 1
ATOM 663 N N . GLY A 1 88 ? 1.996 -34.123 -53.995 1.00 80.01 297 GLY A N 1
ATOM 664 C CA . GLY A 1 88 ? 2.973 -34.905 -53.266 1.00 78.63 297 GLY A CA 1
ATOM 665 C C . GLY A 1 88 ? 4.273 -35.185 -53.987 1.00 82.16 297 GLY A C 1
ATOM 666 O O . GLY A 1 88 ? 4.973 -36.139 -53.618 1.00 79.54 297 GLY A O 1
ATOM 667 N N . LYS A 1 89 ? 4.631 -34.367 -54.989 1.00 77.65 298 LYS A N 1
ATOM 668 C CA . LYS A 1 89 ? 5.815 -34.595 -55.816 1.00 76.47 298 LYS A CA 1
ATOM 669 C C . LYS A 1 89 ? 7.045 -33.884 -55.265 1.00 72.41 298 LYS A C 1
ATOM 670 O O . LYS A 1 89 ? 6.983 -32.729 -54.851 1.00 72.86 298 LYS A O 1
ATOM 676 N N . LEU A 1 90 ? 8.173 -34.585 -55.278 1.00 76.22 299 LEU A N 1
ATOM 677 C CA . LEU A 1 90 ? 9.441 -34.030 -54.833 1.00 74.96 299 LEU A CA 1
ATOM 678 C C . LEU A 1 90 ? 10.523 -34.540 -55.774 1.00 79.72 299 LEU A C 1
ATOM 679 O O . LEU A 1 90 ? 10.328 -35.521 -56.497 1.00 83.14 299 LEU A O 1
ATOM 684 N N . TYR A 1 91 ? 11.665 -33.856 -55.774 1.00 74.33 300 TYR A N 1
ATOM 685 C CA . TYR A 1 91 ? 12.761 -34.187 -56.679 1.00 74.41 300 TYR A CA 1
ATOM 686 C C . TYR A 1 91 ? 14.055 -34.176 -55.890 1.00 77.85 300 TYR A C 1
ATOM 687 O O . TYR A 1 91 ? 14.286 -33.241 -55.117 1.00 72.90 300 TYR A O 1
ATOM 696 N N . VAL A 1 92 ? 14.884 -35.211 -56.063 1.00 73.75 301 VAL A N 1
ATOM 697 C CA . VAL A 1 92 ? 16.174 -35.244 -55.389 1.00 81.30 301 VAL A CA 1
ATOM 698 C C . VAL A 1 92 ? 17.255 -35.537 -56.417 1.00 81.12 301 VAL A C 1
ATOM 699 O O . VAL A 1 92 ? 17.003 -36.173 -57.444 1.00 89.03 301 VAL A O 1
ATOM 703 N N . SER A 1 93 ? 18.456 -35.013 -56.157 1.00 74.41 302 SER A N 1
ATOM 704 C CA . SER A 1 93 ? 19.652 -35.330 -56.923 1.00 78.41 302 SER A CA 1
ATOM 705 C C . SER A 1 93 ? 20.672 -35.987 -56.005 1.00 83.67 302 SER A C 1
ATOM 706 O O . SER A 1 93 ? 20.871 -35.534 -54.873 1.00 83.84 302 SER A O 1
ATOM 709 N N . TYR A 1 94 ? 21.323 -37.047 -56.492 1.00 86.01 303 TYR A N 1
ATOM 710 C CA . TYR A 1 94 ? 22.323 -37.752 -55.694 1.00 84.85 303 TYR A CA 1
ATOM 711 C C . TYR A 1 94 ? 23.270 -38.526 -56.606 1.00 92.69 303 TYR A C 1
ATOM 712 O O . TYR A 1 94 ? 22.984 -38.750 -57.780 1.00 90.46 303 TYR A O 1
ATOM 721 N N . THR A 1 95 ? 24.402 -38.941 -56.047 1.00 89.91 304 THR A N 1
ATOM 722 C CA . THR A 1 95 ? 25.368 -39.735 -56.787 1.00 87.64 304 THR A CA 1
ATOM 723 C C . THR A 1 95 ? 25.240 -41.207 -56.416 1.00 97.47 304 THR A C 1
ATOM 724 O O . THR A 1 95 ? 24.934 -41.561 -55.269 1.00 90.25 304 THR A O 1
ATOM 728 N N . THR A 1 96 ? 25.482 -42.062 -57.411 1.00 106.00 305 THR A N 1
ATOM 729 C CA . THR A 1 96 ? 25.284 -43.497 -57.289 1.00 98.73 305 THR A CA 1
ATOM 730 C C . THR A 1 96 ? 26.200 -44.203 -58.272 1.00 108.06 305 THR A C 1
ATOM 731 O O . THR A 1 96 ? 26.773 -43.584 -59.171 1.00 112.14 305 THR A O 1
ATOM 735 N N . ASN A 1 97 ? 26.327 -45.513 -58.093 1.00 122.03 306 ASN A N 1
ATOM 736 C CA . ASN A 1 97 ? 27.206 -46.333 -58.910 1.00 134.80 306 ASN A CA 1
ATOM 737 C C . ASN A 1 97 ? 26.469 -46.942 -60.098 1.00 141.86 306 ASN A C 1
ATOM 738 O O . ASN A 1 97 ? 25.248 -47.123 -60.082 1.00 143.22 306 ASN A O 1
ATOM 743 N N . GLN A 1 98 ? 27.246 -47.266 -61.133 1.00 143.37 307 GLN A N 1
ATOM 744 C CA . GLN A 1 98 ? 26.745 -47.911 -62.341 1.00 144.67 307 GLN A CA 1
ATOM 745 C C . GLN A 1 98 ? 27.044 -49.412 -62.299 1.00 145.55 307 GLN A C 1
ATOM 746 O O . GLN A 1 98 ? 26.570 -50.189 -63.133 1.00 146.61 307 GLN A O 1
ATOM 752 N N . HIS A 1 106 ? 32.125 -43.199 -65.894 1.00 146.55 315 HIS A N 1
ATOM 753 C CA . HIS A 1 106 ? 32.784 -44.381 -65.361 1.00 145.67 315 HIS A CA 1
ATOM 754 C C . HIS A 1 106 ? 32.910 -44.361 -63.835 1.00 147.47 315 HIS A C 1
ATOM 755 O O . HIS A 1 106 ? 32.640 -45.374 -63.192 1.00 156.25 315 HIS A O 1
ATOM 762 N N . ASP A 1 107 ? 33.309 -43.230 -63.242 1.00 136.13 316 ASP A N 1
ATOM 763 C CA . ASP A 1 107 ? 33.455 -43.202 -61.787 1.00 131.28 316 ASP A CA 1
ATOM 764 C C . ASP A 1 107 ? 32.097 -43.274 -61.096 1.00 124.32 316 ASP A C 1
ATOM 765 O O . ASP A 1 107 ? 31.904 -44.093 -60.190 1.00 128.49 316 ASP A O 1
ATOM 770 N N . HIS A 1 108 ? 31.138 -42.441 -61.507 1.00 115.05 317 HIS A N 1
ATOM 771 C CA . HIS A 1 108 ? 29.800 -42.560 -60.926 1.00 110.66 317 HIS A CA 1
ATOM 772 C C . HIS A 1 108 ? 28.796 -41.817 -61.796 1.00 103.09 317 HIS A C 1
ATOM 773 O O . HIS A 1 108 ? 29.144 -41.224 -62.816 1.00 106.41 317 HIS A O 1
ATOM 780 N N . ILE A 1 109 ? 27.534 -41.867 -61.377 1.00 94.40 318 ILE A N 1
ATOM 781 C CA . ILE A 1 109 ? 26.422 -41.248 -62.087 1.00 96.26 318 ILE A CA 1
ATOM 782 C C . ILE A 1 109 ? 25.701 -40.310 -61.129 1.00 105.46 318 ILE A C 1
ATOM 783 O O . ILE A 1 109 ? 25.442 -40.678 -59.975 1.00 104.12 318 ILE A O 1
ATOM 788 N N . LEU A 1 110 ? 25.393 -39.100 -61.608 1.00 105.87 319 LEU A N 1
ATOM 789 C CA . LEU A 1 110 ? 24.592 -38.112 -60.891 1.00 94.13 319 LEU A CA 1
ATOM 790 C C . LEU A 1 110 ? 23.149 -38.195 -61.380 1.00 97.39 319 LEU A C 1
ATOM 791 O O . LEU A 1 110 ? 22.847 -37.787 -62.506 1.00 105.47 319 LEU A O 1
ATOM 796 N N . ARG A 1 111 ? 22.263 -38.689 -60.517 1.00 89.62 320 ARG A N 1
ATOM 797 C CA . ARG A 1 111 ? 20.854 -38.889 -60.819 1.00 85.34 320 ARG A CA 1
ATOM 798 C C . ARG A 1 111 ? 20.009 -37.725 -60.324 1.00 84.85 320 ARG A C 1
ATOM 799 O O . ARG A 1 111 ? 20.192 -37.237 -59.206 1.00 91.13 320 ARG A O 1
ATOM 807 N N . VAL A 1 112 ? 19.037 -37.335 -61.140 1.00 87.36 321 VAL A N 1
ATOM 808 C CA . VAL A 1 112 ? 17.914 -36.502 -60.724 1.00 80.42 321 VAL A CA 1
ATOM 809 C C . VAL A 1 112 ? 16.655 -37.345 -60.869 1.00 90.65 321 VAL A C 1
ATOM 810 O O . VAL A 1 112 ? 16.327 -37.793 -61.980 1.00 92.01 321 VAL A O 1
ATOM 814 N N . VAL A 1 113 ? 15.951 -37.546 -59.748 1.00 90.02 322 VAL A N 1
ATOM 815 C CA . VAL A 1 113 ? 14.882 -38.528 -59.610 1.00 86.26 322 VAL A CA 1
ATOM 816 C C . VAL A 1 113 ? 13.673 -37.869 -58.968 1.00 82.46 322 VAL A C 1
ATOM 817 O O . VAL A 1 113 ? 13.812 -37.107 -58.005 1.00 80.64 322 VAL A O 1
ATOM 821 N N . GLU A 1 114 ? 12.486 -38.163 -59.497 1.00 84.16 323 GLU A N 1
ATOM 822 C CA . GLU A 1 114 ? 11.244 -37.746 -58.860 1.00 86.01 323 GLU A CA 1
ATOM 823 C C . GLU A 1 114 ? 10.734 -38.834 -57.912 1.00 89.00 323 GLU A C 1
ATOM 824 O O . GLU A 1 114 ? 10.858 -40.033 -58.185 1.00 95.56 323 GLU A O 1
ATOM 830 N N . TYR A 1 115 ? 10.207 -38.400 -56.773 1.00 79.57 324 TYR A N 1
ATOM 831 C CA . TYR A 1 115 ? 9.542 -39.259 -55.806 1.00 77.81 324 TYR A CA 1
ATOM 832 C C . TYR A 1 115 ? 8.166 -38.683 -55.505 1.00 79.73 324 TYR A C 1
ATOM 833 O O . TYR A 1 115 ? 7.911 -37.494 -55.725 1.00 84.33 324 TYR A O 1
ATOM 842 N N . THR A 1 116 ? 7.267 -39.547 -55.034 1.00 73.86 325 THR A N 1
ATOM 843 C CA . THR A 1 116 ? 5.970 -39.135 -54.512 1.00 75.34 325 THR A CA 1
ATOM 844 C C . THR A 1 116 ? 5.843 -39.578 -53.055 1.00 77.46 325 THR A C 1
ATOM 845 O O . THR A 1 116 ? 6.191 -40.712 -52.716 1.00 84.23 325 THR A O 1
ATOM 849 N N . VAL A 1 117 ? 5.326 -38.689 -52.200 1.00 80.34 326 VAL A N 1
ATOM 850 C CA . VAL A 1 117 ? 5.073 -39.039 -50.801 1.00 78.91 326 VAL A CA 1
ATOM 851 C C . VAL A 1 117 ? 4.062 -40.171 -50.738 1.00 83.23 326 VAL A C 1
ATOM 852 O O . VAL A 1 117 ? 3.221 -40.331 -51.628 1.00 85.10 326 VAL A O 1
ATOM 856 N N . SER A 1 118 ? 4.157 -40.985 -49.690 1.00 84.83 327 SER A N 1
ATOM 857 C CA . SER A 1 118 ? 3.258 -42.125 -49.588 1.00 80.93 327 SER A CA 1
ATOM 858 C C . SER A 1 118 ? 1.828 -41.651 -49.347 1.00 77.89 327 SER A C 1
ATOM 859 O O . SER A 1 118 ? 1.584 -40.577 -48.794 1.00 82.74 327 SER A O 1
ATOM 862 N N . ARG A 1 119 ? 0.879 -42.461 -49.807 1.00 87.86 328 ARG A N 1
ATOM 863 C CA . ARG A 1 119 ? -0.531 -42.124 -49.661 1.00 93.53 328 ARG A CA 1
ATOM 864 C C . ARG A 1 119 ? -0.993 -42.236 -48.225 1.00 98.27 328 ARG A C 1
ATOM 865 O O . ARG A 1 119 ? -1.866 -41.471 -47.804 1.00 100.60 328 ARG A O 1
ATOM 873 N N . LYS A 1 120 ? -0.462 -43.212 -47.482 1.00 105.46 329 LYS A N 1
ATOM 874 C CA . LYS A 1 120 ? -0.883 -43.502 -46.114 1.00 111.31 329 LYS A CA 1
ATOM 875 C C . LYS A 1 120 ? -0.221 -42.604 -45.080 1.00 102.50 329 LYS A C 1
ATOM 876 O O . LYS A 1 120 ? -0.836 -42.281 -44.061 1.00 101.32 329 LYS A O 1
ATOM 882 N N . ASN A 1 121 ? 1.008 -42.172 -45.326 1.00 90.88 330 ASN A N 1
ATOM 883 C CA . ASN A 1 121 ? 1.804 -41.498 -44.312 1.00 79.76 330 ASN A CA 1
ATOM 884 C C . ASN A 1 121 ? 2.413 -40.242 -44.912 1.00 84.21 330 ASN A C 1
ATOM 885 O O . ASN A 1 121 ? 3.378 -40.340 -45.699 1.00 90.26 330 ASN A O 1
ATOM 890 N N . PRO A 1 122 ? 1.903 -39.053 -44.578 1.00 81.72 331 PRO A N 1
ATOM 891 C CA . PRO A 1 122 ? 2.480 -37.817 -45.134 1.00 66.86 331 PRO A CA 1
ATOM 892 C C . PRO A 1 122 ? 3.905 -37.526 -44.685 1.00 75.32 331 PRO A C 1
ATOM 893 O O . PRO A 1 122 ? 4.511 -36.568 -45.191 1.00 78.37 331 PRO A O 1
ATOM 897 N N . HIS A 1 123 ? 4.476 -38.322 -43.781 1.00 76.92 332 HIS A N 1
ATOM 898 C CA . HIS A 1 123 ? 5.823 -38.082 -43.280 1.00 77.25 332 HIS A CA 1
ATOM 899 C C . HIS A 1 123 ? 6.828 -39.082 -43.837 1.00 74.84 332 HIS A C 1
ATOM 900 O O . HIS A 1 123 ? 7.995 -39.066 -43.427 1.00 76.47 332 HIS A O 1
ATOM 907 N N . GLN A 1 124 ? 6.417 -39.924 -44.788 1.00 75.59 333 GLN A N 1
ATOM 908 C CA . GLN A 1 124 ? 7.333 -40.844 -45.456 1.00 82.13 333 GLN A CA 1
ATOM 909 C C . GLN A 1 124 ? 7.101 -40.887 -46.961 1.00 85.18 333 GLN A C 1
ATOM 910 O O . GLN A 1 124 ? 5.959 -40.977 -47.424 1.00 84.54 333 GLN A O 1
ATOM 916 N N . VAL A 1 125 ? 8.201 -40.820 -47.715 1.00 82.51 334 VAL A N 1
ATOM 917 C CA . VAL A 1 125 ? 8.163 -41.022 -49.157 1.00 81.66 334 VAL A CA 1
ATOM 918 C C . VAL A 1 125 ? 7.951 -42.499 -49.470 1.00 87.00 334 VAL A C 1
ATOM 919 O O . VAL A 1 125 ? 8.511 -43.380 -48.804 1.00 81.96 334 VAL A O 1
ATOM 923 N N . ASP A 1 126 ? 7.141 -42.773 -50.496 1.00 88.17 335 ASP A N 1
ATOM 924 C CA . ASP A 1 126 ? 6.981 -44.113 -51.056 1.00 84.82 335 ASP A CA 1
ATOM 925 C C . ASP A 1 126 ? 8.163 -44.402 -51.970 1.00 89.28 335 ASP A C 1
ATOM 926 O O . ASP A 1 126 ? 8.255 -43.838 -53.061 1.00 98.49 335 ASP A O 1
ATOM 931 N N . LEU A 1 127 ? 9.063 -45.285 -51.531 1.00 91.97 336 LEU A N 1
ATOM 932 C CA . LEU A 1 127 ? 10.286 -45.558 -52.280 1.00 88.32 336 LEU A CA 1
ATOM 933 C C . LEU A 1 127 ? 10.019 -46.197 -53.636 1.00 94.31 336 LEU A C 1
ATOM 934 O O . LEU A 1 127 ? 10.874 -46.108 -54.523 1.00 99.18 336 LEU A O 1
ATOM 939 N N . ARG A 1 128 ? 8.867 -46.853 -53.806 1.00 91.64 337 ARG A N 1
ATOM 940 C CA . ARG A 1 128 ? 8.513 -47.486 -55.075 1.00 94.60 337 ARG A CA 1
ATOM 941 C C . ARG A 1 128 ? 8.228 -46.486 -56.191 1.00 96.75 337 ARG A C 1
ATOM 942 O O . ARG A 1 128 ? 8.244 -46.870 -57.361 1.00 103.80 337 ARG A O 1
ATOM 950 N N . THR A 1 129 ? 7.989 -45.217 -55.866 1.00 93.06 338 THR A N 1
ATOM 951 C CA . THR A 1 129 ? 7.572 -44.219 -56.842 1.00 89.04 338 THR A CA 1
ATOM 952 C C . THR A 1 129 ? 8.739 -43.506 -57.509 1.00 88.14 338 THR A C 1
ATOM 953 O O . THR A 1 129 ? 8.546 -42.430 -58.083 1.00 88.40 338 THR A O 1
ATOM 957 N N . ALA A 1 130 ? 9.945 -44.055 -57.413 1.00 85.59 339 ALA A N 1
ATOM 958 C CA . ALA A 1 130 ? 11.097 -43.431 -58.046 1.00 84.30 339 ALA A CA 1
ATOM 959 C C . ALA A 1 130 ? 10.897 -43.365 -59.558 1.00 94.05 339 ALA A C 1
ATOM 960 O O . ALA A 1 130 ? 10.449 -44.328 -60.193 1.00 97.64 339 ALA A O 1
ATOM 962 N N . ARG A 1 131 ? 11.233 -42.215 -60.130 1.00 89.30 340 ARG A N 1
ATOM 963 C CA . ARG A 1 131 ? 11.024 -41.956 -61.551 1.00 89.42 340 ARG A CA 1
ATOM 964 C C . ARG A 1 131 ? 12.225 -41.137 -62.009 1.00 90.65 340 ARG A C 1
ATOM 965 O O . ARG A 1 131 ? 12.300 -39.933 -61.747 1.00 88.46 340 ARG A O 1
ATOM 973 N N . VAL A 1 132 ? 13.163 -41.791 -62.690 1.00 94.65 341 VAL A N 1
ATOM 974 C CA . VAL A 1 132 ? 14.433 -41.152 -63.002 1.00 96.09 341 VAL A CA 1
ATOM 975 C C . VAL A 1 132 ? 14.225 -40.124 -64.101 1.00 98.39 341 VAL A C 1
ATOM 976 O O . VAL A 1 132 ? 13.608 -40.412 -65.130 1.00 104.58 341 VAL A O 1
ATOM 980 N N . PHE A 1 133 ? 14.707 -38.906 -63.868 1.00 96.45 342 PHE A N 1
ATOM 981 C CA . PHE A 1 133 ? 14.682 -37.849 -64.868 1.00 93.29 342 PHE A CA 1
ATOM 982 C C . PHE A 1 133 ? 16.004 -37.721 -65.611 1.00 97.16 342 PHE A C 1
ATOM 983 O O . PHE A 1 133 ? 16.016 -37.589 -66.835 1.00 99.62 342 PHE A O 1
ATOM 991 N N . LEU A 1 134 ? 17.128 -37.739 -64.902 1.00 108.41 343 LEU A N 1
ATOM 992 C CA . LEU A 1 134 ? 18.407 -37.560 -65.578 1.00 106.17 343 LEU A CA 1
ATOM 993 C C . LEU A 1 134 ? 19.461 -38.447 -64.945 1.00 107.89 343 LEU A C 1
ATOM 994 O O . LEU A 1 134 ? 19.456 -38.678 -63.732 1.00 106.73 343 LEU A O 1
ATOM 999 N N . GLU A 1 135 ? 20.383 -38.907 -65.783 1.00 111.32 344 GLU A N 1
ATOM 1000 C CA . GLU A 1 135 ? 21.579 -39.616 -65.345 1.00 108.37 344 GLU A CA 1
ATOM 1001 C C . GLU A 1 135 ? 22.767 -38.969 -66.040 1.00 109.94 344 GLU A C 1
ATOM 1002 O O . GLU A 1 135 ? 22.883 -39.037 -67.265 1.00 124.33 344 GLU A O 1
ATOM 1008 N N . VAL A 1 136 ? 23.629 -38.321 -65.266 1.00 103.76 345 VAL A N 1
ATOM 1009 C CA . VAL A 1 136 ? 24.773 -37.581 -65.785 1.00 97.60 345 VAL A CA 1
ATOM 1010 C C . VAL A 1 136 ? 26.043 -38.329 -65.410 1.00 101.93 345 VAL A C 1
ATOM 1011 O O . VAL A 1 136 ? 26.343 -38.502 -64.226 1.00 109.07 345 VAL A O 1
ATOM 1015 N N . ALA A 1 137 ? 26.781 -38.784 -66.415 1.00 105.66 346 ALA A N 1
ATOM 1016 C CA . ALA A 1 137 ? 28.039 -39.470 -66.167 1.00 107.07 346 ALA A CA 1
ATOM 1017 C C . ALA A 1 137 ? 29.010 -38.534 -65.455 1.00 105.89 346 ALA A C 1
ATOM 1018 O O . ALA A 1 137 ? 29.003 -37.321 -65.668 1.00 105.15 346 ALA A O 1
ATOM 1020 N N . GLU A 1 138 ? 29.817 -39.099 -64.568 1.00 109.15 347 GLU A N 1
ATOM 1021 C CA . GLU A 1 138 ? 30.795 -38.333 -63.816 1.00 108.93 347 GLU A CA 1
ATOM 1022 C C . GLU A 1 138 ? 32.097 -39.109 -63.756 1.00 115.95 347 GLU A C 1
ATOM 1023 O O . GLU A 1 138 ? 32.113 -40.293 -63.387 1.00 122.69 347 GLU A O 1
ATOM 1029 N N . LEU A 1 139 ? 33.183 -38.410 -64.078 1.00 115.22 348 LEU A N 1
ATOM 1030 C CA . LEU A 1 139 ? 34.538 -38.935 -64.022 1.00 116.33 348 LEU A CA 1
ATOM 1031 C C . LEU A 1 139 ? 35.246 -38.601 -62.718 1.00 117.53 348 LEU A C 1
ATOM 1032 O O . LEU A 1 139 ? 36.150 -39.339 -62.314 1.00 125.86 348 LEU A O 1
ATOM 1037 N N . HIS A 1 140 ? 34.873 -37.513 -62.048 1.00 105.10 349 HIS A N 1
ATOM 1038 C CA . HIS A 1 140 ? 35.593 -37.087 -60.860 1.00 106.19 349 HIS A CA 1
ATOM 1039 C C . HIS A 1 140 ? 34.604 -36.867 -59.720 1.00 103.76 349 HIS A C 1
ATOM 1040 O O . HIS A 1 140 ? 33.391 -37.018 -59.886 1.00 112.56 349 HIS A O 1
ATOM 1047 N N . ARG A 1 141 ? 35.124 -36.533 -58.540 1.00 101.18 350 ARG A N 1
ATOM 1048 C CA . ARG A 1 141 ? 34.298 -36.433 -57.338 1.00 98.73 350 ARG A CA 1
ATOM 1049 C C . ARG A 1 141 ? 34.208 -35.008 -56.805 1.00 104.21 350 ARG A C 1
ATOM 1050 O O . ARG A 1 141 ? 33.787 -34.798 -55.660 1.00 113.19 350 ARG A O 1
ATOM 1058 N N . LYS A 1 142 ? 34.567 -34.020 -57.621 1.00 102.62 351 LYS A N 1
ATOM 1059 C CA . LYS A 1 142 ? 34.465 -32.614 -57.258 1.00 97.94 351 LYS A CA 1
ATOM 1060 C C . LYS A 1 142 ? 33.781 -31.855 -58.385 1.00 98.32 351 LYS A C 1
ATOM 1061 O O . LYS A 1 142 ? 33.600 -32.375 -59.491 1.00 100.67 351 LYS A O 1
ATOM 1067 N N . HIS A 1 143 ? 33.387 -30.614 -58.083 1.00 90.35 352 HIS A N 1
ATOM 1068 C CA . HIS A 1 143 ? 32.715 -29.731 -59.045 1.00 87.61 352 HIS A CA 1
ATOM 1069 C C . HIS A 1 143 ? 31.403 -30.335 -59.557 1.00 86.87 352 HIS A C 1
ATOM 1070 O O . HIS A 1 143 ? 31.036 -30.169 -60.720 1.00 87.95 352 HIS A O 1
ATOM 1077 N N . LEU A 1 144 ? 30.679 -31.028 -58.679 1.00 81.01 353 LEU A N 1
ATOM 1078 C CA . LEU A 1 144 ? 29.464 -31.710 -59.105 1.00 78.68 353 LEU A CA 1
ATOM 1079 C C . LEU A 1 144 ? 28.282 -30.759 -59.209 1.00 88.08 353 LEU A C 1
ATOM 1080 O O . LEU A 1 144 ? 27.575 -30.749 -60.223 1.00 96.29 353 LEU A O 1
ATOM 1085 N N . GLY A 1 145 ? 28.039 -29.965 -58.168 1.00 87.54 354 GLY A N 1
ATOM 1086 C CA . GLY A 1 145 ? 26.812 -29.195 -58.096 1.00 75.36 354 GLY A CA 1
ATOM 1087 C C . GLY A 1 145 ? 25.663 -30.104 -57.700 1.00 80.68 354 GLY A C 1
ATOM 1088 O O . GLY A 1 145 ? 25.834 -31.029 -56.901 1.00 80.59 354 GLY A O 1
ATOM 1089 N N . GLY A 1 146 ? 24.503 -29.902 -58.308 1.00 86.02 355 GLY A N 1
ATOM 1090 C CA . GLY A 1 146 ? 23.329 -30.710 -58.042 1.00 79.51 355 GLY A CA 1
ATOM 1091 C C . GLY A 1 146 ? 22.129 -29.928 -57.553 1.00 81.55 355 GLY A C 1
ATOM 1092 O O . GLY A 1 146 ? 21.041 -30.514 -57.429 1.00 79.22 355 GLY A O 1
ATOM 1093 N N . GLN A 1 147 ? 22.263 -28.628 -57.294 1.00 81.67 356 GLN A N 1
ATOM 1094 C CA . GLN A 1 147 ? 21.174 -27.882 -56.686 1.00 79.42 356 GLN A CA 1
ATOM 1095 C C . GLN A 1 147 ? 19.927 -27.990 -57.554 1.00 85.33 356 GLN A C 1
ATOM 1096 O O . GLN A 1 147 ? 19.987 -27.816 -58.772 1.00 85.61 356 GLN A O 1
ATOM 1102 N N . LEU A 1 148 ? 18.806 -28.334 -56.925 1.00 78.41 357 LEU A N 1
ATOM 1103 C CA . LEU A 1 148 ? 17.493 -28.330 -57.555 1.00 76.57 357 LEU A CA 1
ATOM 1104 C C . LEU A 1 148 ? 16.695 -27.172 -56.976 1.00 79.68 357 LEU A C 1
ATOM 1105 O O . LEU A 1 148 ? 16.771 -26.904 -55.776 1.00 88.02 357 LEU A O 1
ATOM 1110 N N . LEU A 1 149 ? 15.930 -26.491 -57.821 1.00 83.99 358 LEU A N 1
ATOM 1111 C CA . LEU A 1 149 ? 15.074 -25.415 -57.346 1.00 81.36 358 LEU A CA 1
ATOM 1112 C C . LEU A 1 149 ? 14.012 -25.152 -58.396 1.00 76.77 358 LEU A C 1
ATOM 1113 O O . LEU A 1 149 ? 14.188 -25.472 -59.571 1.00 86.95 358 LEU A O 1
ATOM 1118 N N . PHE A 1 150 ? 12.901 -24.582 -57.949 1.00 74.46 359 PHE A N 1
ATOM 1119 C CA . PHE A 1 150 ? 11.839 -24.127 -58.830 1.00 81.24 359 PHE A CA 1
ATOM 1120 C C . PHE A 1 150 ? 11.839 -22.609 -58.876 1.00 91.37 359 PHE A C 1
ATOM 1121 O O . PHE A 1 150 ? 12.075 -21.947 -57.860 1.00 92.13 359 PHE A O 1
ATOM 1129 N N . GLY A 1 151 ? 11.604 -22.063 -60.057 1.00 98.10 360 GLY A N 1
ATOM 1130 C CA . GLY A 1 151 ? 11.514 -20.634 -60.206 1.00 93.65 360 GLY A CA 1
ATOM 1131 C C . GLY A 1 151 ? 10.072 -20.190 -60.165 1.00 95.70 360 GLY A C 1
ATOM 1132 O O . GLY A 1 151 ? 9.153 -21.012 -60.131 1.00 98.42 360 GLY A O 1
ATOM 1133 N N . PRO A 1 152 ? 9.848 -18.875 -60.117 1.00 98.91 361 PRO A N 1
ATOM 1134 C CA . PRO A 1 152 ? 8.477 -18.353 -60.235 1.00 96.74 361 PRO A CA 1
ATOM 1135 C C . PRO A 1 152 ? 7.755 -18.838 -61.465 1.00 102.22 361 PRO A C 1
ATOM 1136 O O . PRO A 1 152 ? 6.522 -18.941 -61.448 1.00 113.75 361 PRO A O 1
ATOM 1140 N N . ASP A 1 153 ? 8.484 -19.149 -62.540 1.00 107.13 362 ASP A N 1
ATOM 1141 C CA . ASP A 1 153 ? 7.861 -19.693 -63.743 1.00 110.99 362 ASP A CA 1
ATOM 1142 C C . ASP A 1 153 ? 7.266 -21.074 -63.519 1.00 112.44 362 ASP A C 1
ATOM 1143 O O . ASP A 1 153 ? 6.442 -21.520 -64.327 1.00 114.60 362 ASP A O 1
ATOM 1148 N N . GLY A 1 154 ? 7.664 -21.764 -62.453 1.00 107.88 363 GLY A N 1
ATOM 1149 C CA . GLY A 1 154 ? 7.178 -23.104 -62.211 1.00 104.13 363 GLY A CA 1
ATOM 1150 C C . GLY A 1 154 ? 8.033 -24.188 -62.822 1.00 95.13 363 GLY A C 1
ATOM 1151 O O . GLY A 1 154 ? 7.685 -25.371 -62.717 1.00 92.92 363 GLY A O 1
ATOM 1152 N N . PHE A 1 155 ? 9.118 -23.821 -63.479 1.00 91.92 364 PHE A N 1
ATOM 1153 C CA . PHE A 1 155 ? 10.017 -24.794 -64.057 1.00 97.39 364 PHE A CA 1
ATOM 1154 C C . PHE A 1 155 ? 11.047 -25.235 -63.026 1.00 99.14 364 PHE A C 1
ATOM 1155 O O . PHE A 1 155 ? 11.311 -24.558 -62.025 1.00 100.62 364 PHE A O 1
ATOM 1163 N N . LEU A 1 156 ? 11.626 -26.395 -63.281 1.00 96.77 365 LEU A N 1
ATOM 1164 C CA . LEU A 1 156 ? 12.633 -26.976 -62.413 1.00 95.91 365 LEU A CA 1
ATOM 1165 C C . LEU A 1 156 ? 14.016 -26.649 -62.962 1.00 96.96 365 LEU A C 1
ATOM 1166 O O . LEU A 1 156 ? 14.357 -27.066 -64.070 1.00 95.31 365 LEU A O 1
ATOM 1171 N N . TYR A 1 157 ? 14.800 -25.896 -62.194 1.00 90.86 366 TYR A N 1
ATOM 1172 C CA . TYR A 1 157 ? 16.168 -25.556 -62.571 1.00 85.21 366 TYR A CA 1
ATOM 1173 C C . TYR A 1 157 ? 17.134 -26.550 -61.931 1.00 92.57 366 TYR A C 1
ATOM 1174 O O . TYR A 1 157 ? 16.908 -27.017 -60.809 1.00 92.87 366 TYR A O 1
ATOM 1183 N N . ILE A 1 158 ? 18.199 -26.895 -62.658 1.00 86.17 367 ILE A N 1
ATOM 1184 C CA . ILE A 1 158 ? 19.215 -27.829 -62.175 1.00 82.75 367 ILE A CA 1
ATOM 1185 C C . ILE A 1 158 ? 20.584 -27.225 -62.454 1.00 93.11 367 ILE A C 1
ATOM 1186 O O . ILE A 1 158 ? 20.914 -26.948 -63.610 1.00 105.79 367 ILE A O 1
ATOM 1191 N N . ILE A 1 159 ? 21.369 -27.004 -61.403 1.00 91.40 368 ILE A N 1
ATOM 1192 C CA . ILE A 1 159 ? 22.676 -26.363 -61.503 1.00 82.88 368 ILE A CA 1
ATOM 1193 C C . ILE A 1 159 ? 23.735 -27.453 -61.437 1.00 93.45 368 ILE A C 1
ATOM 1194 O O . ILE A 1 159 ? 23.913 -28.090 -60.397 1.00 95.23 368 ILE A O 1
ATOM 1199 N N . LEU A 1 160 ? 24.442 -27.682 -62.534 1.00 93.25 369 LEU A N 1
ATOM 1200 C CA . LEU A 1 160 ? 25.486 -28.690 -62.586 1.00 88.38 369 LEU A CA 1
ATOM 1201 C C . LEU A 1 160 ? 26.836 -28.012 -62.762 1.00 89.09 369 LEU A C 1
ATOM 1202 O O . LEU A 1 160 ? 26.992 -27.136 -63.628 1.00 98.37 369 LEU A O 1
ATOM 1207 N N . GLY A 1 161 ? 27.803 -28.418 -61.934 1.00 84.21 370 GLY A N 1
ATOM 1208 C CA . GLY A 1 161 ? 29.182 -28.008 -62.109 1.00 94.70 370 GLY A CA 1
ATOM 1209 C C . GLY A 1 161 ? 29.861 -28.759 -63.248 1.00 93.32 370 GLY A C 1
ATOM 1210 O O . GLY A 1 161 ? 29.282 -29.638 -63.886 1.00 89.54 370 GLY A O 1
ATOM 1211 N N . ASP A 1 162 ? 31.116 -28.383 -63.516 1.00 96.22 371 ASP A N 1
ATOM 1212 C CA . ASP A 1 162 ? 31.826 -28.929 -64.672 1.00 100.67 371 ASP A CA 1
ATOM 1213 C C . ASP A 1 162 ? 32.387 -30.328 -64.421 1.00 100.34 371 ASP A C 1
ATOM 1214 O O . ASP A 1 162 ? 32.889 -30.960 -65.358 1.00 104.83 371 ASP A O 1
ATOM 1219 N N . GLY A 1 163 ? 32.288 -30.833 -63.197 1.00 95.31 372 GLY A N 1
ATOM 1220 C CA . GLY A 1 163 ? 32.741 -32.171 -62.876 1.00 94.74 372 GLY A CA 1
ATOM 1221 C C . GLY A 1 163 ? 34.231 -32.383 -63.043 1.00 99.56 372 GLY A C 1
ATOM 1222 O O . GLY A 1 163 ? 34.702 -33.528 -63.019 1.00 106.22 372 GLY A O 1
ATOM 1223 N N . MET A 1 164 ? 34.980 -31.284 -63.203 1.00 100.37 373 MET A N 1
ATOM 1224 C CA . MET A 1 164 ? 36.413 -31.319 -63.516 1.00 113.16 373 MET A CA 1
ATOM 1225 C C . MET A 1 164 ? 36.694 -32.076 -64.812 1.00 119.27 373 MET A C 1
ATOM 1226 O O . MET A 1 164 ? 37.780 -32.630 -64.993 1.00 122.56 373 MET A O 1
ATOM 1231 N N . ILE A 1 165 ? 35.728 -32.094 -65.726 1.00 120.73 374 ILE A N 1
ATOM 1232 C CA . ILE A 1 165 ? 35.839 -32.854 -66.965 1.00 130.06 374 ILE A CA 1
ATOM 1233 C C . ILE A 1 165 ? 36.575 -31.995 -67.982 1.00 129.62 374 ILE A C 1
ATOM 1234 O O . ILE A 1 165 ? 36.123 -30.894 -68.313 1.00 127.09 374 ILE A O 1
ATOM 1239 N N . THR A 1 166 ? 37.694 -32.503 -68.493 1.00 128.31 375 THR A N 1
ATOM 1240 C CA . THR A 1 166 ? 38.509 -31.745 -69.431 1.00 136.52 375 THR A CA 1
ATOM 1241 C C . THR A 1 166 ? 38.014 -31.947 -70.865 1.00 142.24 375 THR A C 1
ATOM 1242 O O . THR A 1 166 ? 37.184 -32.814 -71.151 1.00 137.86 375 THR A O 1
ATOM 1246 N N . LEU A 1 167 ? 38.536 -31.116 -71.773 1.00 155.52 376 LEU A N 1
ATOM 1247 C CA . LEU A 1 167 ? 38.205 -31.255 -73.190 1.00 162.42 376 LEU A CA 1
ATOM 1248 C C . LEU A 1 167 ? 38.641 -32.613 -73.724 1.00 171.51 376 LEU A C 1
ATOM 1249 O O . LEU A 1 167 ? 37.911 -33.256 -74.492 1.00 173.23 376 LEU A O 1
ATOM 1254 N N . ASP A 1 168 ? 39.828 -33.067 -73.318 1.00 173.06 377 ASP A N 1
ATOM 1255 C CA . ASP A 1 168 ? 40.324 -34.360 -73.772 1.00 179.51 377 ASP A CA 1
ATOM 1256 C C . ASP A 1 168 ? 39.467 -35.499 -73.228 1.00 179.23 377 ASP A C 1
ATOM 1257 O O . ASP A 1 168 ? 39.185 -36.470 -73.943 1.00 185.65 377 ASP A O 1
ATOM 1262 N N . ASP A 1 169 ? 39.012 -35.381 -71.977 1.00 176.75 378 ASP A N 1
ATOM 1263 C CA . ASP A 1 169 ? 38.142 -36.403 -71.404 1.00 176.11 378 ASP A CA 1
ATOM 1264 C C . ASP A 1 169 ? 36.856 -36.558 -72.209 1.00 172.86 378 ASP A C 1
ATOM 1265 O O . ASP A 1 169 ? 36.397 -37.681 -72.448 1.00 169.84 378 ASP A O 1
ATOM 1270 N N . MET A 1 170 ? 36.266 -35.443 -72.646 1.00 173.85 379 MET A N 1
ATOM 1271 C CA . MET A 1 170 ? 34.962 -35.513 -73.297 1.00 181.24 379 MET A CA 1
ATOM 1272 C C . MET A 1 170 ? 35.083 -35.898 -74.761 1.00 198.53 379 MET A C 1
ATOM 1273 O O . MET A 1 170 ? 34.277 -36.690 -75.263 1.00 205.22 379 MET A O 1
ATOM 1278 N N . GLU A 1 171 ? 36.068 -35.336 -75.467 1.00 207.33 380 GLU A N 1
ATOM 1279 C CA . GLU A 1 171 ? 36.277 -35.724 -76.858 1.00 210.18 380 GLU A CA 1
ATOM 1280 C C . GLU A 1 171 ? 36.646 -37.198 -76.962 1.00 205.02 380 GLU A C 1
ATOM 1281 O O . GLU A 1 171 ? 36.174 -37.902 -77.862 1.00 212.61 380 GLU A O 1
ATOM 1287 N N . GLU A 1 172 ? 37.476 -37.687 -76.037 1.00 195.80 381 GLU A N 1
ATOM 1288 C CA . GLU A 1 172 ? 37.888 -39.087 -76.076 1.00 194.95 381 GLU A CA 1
ATOM 1289 C C . GLU A 1 172 ? 36.740 -40.007 -75.680 1.00 190.78 381 GLU A C 1
ATOM 1290 O O . GLU A 1 172 ? 36.366 -40.915 -76.430 1.00 196.51 381 GLU A O 1
ATOM 1296 N N . MET A 1 173 ? 36.159 -39.780 -74.507 1.00 187.61 382 MET A N 1
ATOM 1297 C CA . MET A 1 173 ? 35.155 -40.678 -73.958 1.00 191.37 382 MET A CA 1
ATOM 1298 C C . MET A 1 173 ? 33.781 -40.200 -74.415 1.00 188.84 382 MET A C 1
ATOM 1299 O O . MET A 1 173 ? 33.321 -39.127 -74.010 1.00 184.29 382 MET A O 1
ATOM 1304 N N . ASP A 1 174 ? 33.112 -41.003 -75.232 1.00 193.40 383 ASP A N 1
ATOM 1305 C CA . ASP A 1 174 ? 31.743 -40.693 -75.599 1.00 187.93 383 ASP A CA 1
ATOM 1306 C C . ASP A 1 174 ? 30.808 -41.119 -74.471 1.00 173.50 383 ASP A C 1
ATOM 1307 O O . ASP A 1 174 ? 31.201 -41.817 -73.531 1.00 167.85 383 ASP A O 1
ATOM 1312 N N . GLY A 1 175 ? 29.562 -40.676 -74.553 1.00 164.72 384 GLY A N 1
ATOM 1313 C CA . GLY A 1 175 ? 28.589 -41.044 -73.555 1.00 157.56 384 GLY A CA 1
ATOM 1314 C C . GLY A 1 175 ? 28.607 -40.164 -72.333 1.00 154.73 384 GLY A C 1
ATOM 1315 O O . GLY A 1 175 ? 27.789 -40.371 -71.426 1.00 148.56 384 GLY A O 1
ATOM 1316 N N . LEU A 1 176 ? 29.535 -39.211 -72.269 1.00 157.70 385 LEU A N 1
ATOM 1317 C CA . LEU A 1 176 ? 29.446 -38.140 -71.292 1.00 150.64 385 LEU A CA 1
ATOM 1318 C C . LEU A 1 176 ? 28.228 -37.294 -71.640 1.00 154.74 385 LEU A C 1
ATOM 1319 O O . LEU A 1 176 ? 27.873 -37.127 -72.809 1.00 162.77 385 LEU A O 1
ATOM 1324 N N . SER A 1 177 ? 27.568 -36.781 -70.608 1.00 154.97 386 SER A N 1
ATOM 1325 C CA . SER A 1 177 ? 26.204 -36.290 -70.778 1.00 152.84 386 SER A CA 1
ATOM 1326 C C . SER A 1 177 ? 26.112 -35.040 -71.652 1.00 147.86 386 SER A C 1
ATOM 1327 O O . SER A 1 177 ? 25.178 -34.920 -72.454 1.00 162.60 386 SER A O 1
ATOM 1330 N N . ASP A 1 178 ? 27.051 -34.107 -71.507 1.00 121.37 387 ASP A N 1
ATOM 1331 C CA . ASP A 1 178 ? 27.100 -32.772 -72.114 1.00 115.32 387 ASP A CA 1
ATOM 1332 C C . ASP A 1 178 ? 26.284 -31.801 -71.268 1.00 118.21 387 ASP A C 1
ATOM 1333 O O . ASP A 1 178 ? 26.212 -30.616 -71.609 1.00 112.03 387 ASP A O 1
ATOM 1338 N N . PHE A 1 179 ? 25.680 -32.258 -70.167 1.00 120.18 388 PHE A N 1
ATOM 1339 C CA . PHE A 1 179 ? 24.936 -31.372 -69.286 1.00 110.41 388 PHE A CA 1
ATOM 1340 C C . PHE A 1 179 ? 25.839 -30.694 -68.271 1.00 103.24 388 PHE A C 1
ATOM 1341 O O . PHE A 1 179 ? 25.478 -29.628 -67.761 1.00 99.70 388 PHE A O 1
ATOM 1349 N N . THR A 1 180 ? 27.012 -31.272 -67.999 1.00 98.58 389 THR A N 1
ATOM 1350 C CA . THR A 1 180 ? 27.882 -30.748 -66.956 1.00 98.79 389 THR A CA 1
ATOM 1351 C C . THR A 1 180 ? 28.320 -29.332 -67.291 1.00 98.23 389 THR A C 1
ATOM 1352 O O . THR A 1 180 ? 28.636 -29.012 -68.440 1.00 97.72 389 THR A O 1
ATOM 1356 N N . GLY A 1 181 ? 28.353 -28.493 -66.262 1.00 90.40 390 GLY A N 1
ATOM 1357 C CA . GLY A 1 181 ? 28.685 -27.097 -66.421 1.00 90.67 390 GLY A CA 1
ATOM 1358 C C . GLY A 1 181 ? 27.515 -26.222 -66.785 1.00 89.86 390 GLY A C 1
ATOM 1359 O O . GLY A 1 181 ? 27.722 -25.101 -67.262 1.00 91.54 390 GLY A O 1
ATOM 1360 N N . SER A 1 182 ? 26.287 -26.677 -66.555 1.00 88.88 391 SER A N 1
ATOM 1361 C CA . SER A 1 182 ? 25.132 -25.995 -67.118 1.00 94.26 391 SER A CA 1
ATOM 1362 C C . SER A 1 182 ? 24.024 -25.816 -66.097 1.00 94.86 391 SER A C 1
ATOM 1363 O O . SER A 1 182 ? 23.873 -26.595 -65.154 1.00 91.52 391 SER A O 1
ATOM 1366 N N . VAL A 1 183 ? 23.218 -24.796 -66.342 1.00 93.87 392 VAL A N 1
ATOM 1367 C CA . VAL A 1 183 ? 21.918 -24.645 -65.713 1.00 91.17 392 VAL A CA 1
ATOM 1368 C C . VAL A 1 183 ? 20.900 -25.183 -66.706 1.00 96.25 392 VAL A C 1
ATOM 1369 O O . VAL A 1 183 ? 20.706 -24.610 -67.790 1.00 106.07 392 VAL A O 1
ATOM 1373 N N . LEU A 1 184 ? 20.262 -26.280 -66.319 1.00 91.70 393 LEU A N 1
ATOM 1374 C CA . LEU A 1 184 ? 19.176 -26.903 -67.049 1.00 96.86 393 LEU A CA 1
ATOM 1375 C C . LEU A 1 184 ? 17.854 -26.347 -66.555 1.00 98.83 393 LEU A C 1
ATOM 1376 O O . LEU A 1 184 ? 17.718 -25.981 -65.383 1.00 96.36 393 LEU A O 1
ATOM 1381 N N . ARG A 1 185 ? 16.893 -26.230 -67.469 1.00 98.30 394 ARG A N 1
ATOM 1382 C CA . ARG A 1 185 ? 15.548 -25.801 -67.110 1.00 96.85 394 ARG A CA 1
ATOM 1383 C C . ARG A 1 185 ? 14.531 -26.742 -67.729 1.00 99.05 394 ARG A C 1
ATOM 1384 O O . ARG A 1 185 ? 14.420 -26.818 -68.958 1.00 112.74 394 ARG A O 1
ATOM 1392 N N . LEU A 1 186 ? 13.778 -27.437 -66.883 1.00 93.52 395 LEU A N 1
ATOM 1393 C CA . LEU A 1 186 ? 12.791 -28.414 -67.320 1.00 94.87 395 LEU A CA 1
ATOM 1394 C C . LEU A 1 186 ? 11.376 -27.968 -66.976 1.00 95.60 395 LEU A C 1
ATOM 1395 O O . LEU A 1 186 ? 11.146 -27.279 -65.980 1.00 100.92 395 LEU A O 1
ATOM 1400 N N . ASP A 1 187 ? 10.424 -28.405 -67.793 1.00 89.83 396 ASP A N 1
ATOM 1401 C CA . ASP A 1 187 ? 8.999 -28.294 -67.482 1.00 99.20 396 ASP A CA 1
ATOM 1402 C C . ASP A 1 187 ? 8.537 -29.679 -67.046 1.00 105.62 396 ASP A C 1
ATOM 1403 O O . ASP A 1 187 ? 8.399 -30.583 -67.875 1.00 104.35 396 ASP A O 1
ATOM 1408 N N . VAL A 1 188 ? 8.336 -29.858 -65.731 1.00 96.05 397 VAL A N 1
ATOM 1409 C CA . VAL A 1 188 ? 7.886 -31.152 -65.215 1.00 95.49 397 VAL A CA 1
ATOM 1410 C C . VAL A 1 188 ? 6.380 -31.322 -65.283 1.00 102.96 397 VAL A C 1
ATOM 1411 O O . VAL A 1 188 ? 5.885 -32.438 -65.064 1.00 107.39 397 VAL A O 1
ATOM 1415 N N . ASP A 1 189 ? 5.635 -30.255 -65.575 1.00 106.63 398 ASP A N 1
ATOM 1416 C CA . ASP A 1 189 ? 4.174 -30.323 -65.635 1.00 108.55 398 ASP A CA 1
ATOM 1417 C C . ASP A 1 189 ? 3.722 -30.692 -67.047 1.00 110.78 398 ASP A C 1
ATOM 1418 O O . ASP A 1 189 ? 3.145 -29.897 -67.788 1.00 125.07 398 ASP A O 1
ATOM 1423 N N . THR A 1 190 ? 3.972 -31.942 -67.400 1.00 109.18 399 THR A N 1
ATOM 1424 C CA . THR A 1 190 ? 3.611 -32.464 -68.705 1.00 109.88 399 THR A CA 1
ATOM 1425 C C . THR A 1 190 ? 2.488 -33.480 -68.576 1.00 117.70 399 THR A C 1
ATOM 1426 O O . THR A 1 190 ? 2.404 -34.213 -67.587 1.00 116.02 399 THR A O 1
ATOM 1430 N N . ASP A 1 191 ? 1.621 -33.504 -69.590 1.00 123.09 400 ASP A N 1
ATOM 1431 C CA . ASP A 1 191 ? 0.651 -34.572 -69.776 1.00 124.59 400 ASP A CA 1
ATOM 1432 C C . ASP A 1 191 ? 1.173 -35.667 -70.692 1.00 121.27 400 ASP A C 1
ATOM 1433 O O . ASP A 1 191 ? 0.470 -36.658 -70.914 1.00 119.02 400 ASP A O 1
ATOM 1438 N N . MET A 1 192 ? 2.386 -35.512 -71.218 1.00 123.13 401 MET A N 1
ATOM 1439 C CA . MET A 1 192 ? 2.959 -36.505 -72.115 1.00 124.92 401 MET A CA 1
ATOM 1440 C C . MET A 1 192 ? 3.537 -37.659 -71.306 1.00 125.39 401 MET A C 1
ATOM 1441 O O . MET A 1 192 ? 4.190 -37.452 -70.279 1.00 138.40 401 MET A O 1
ATOM 1446 N N . CYS A 1 193 ? 3.287 -38.878 -71.770 1.00 121.04 402 CYS A N 1
ATOM 1447 C CA . CYS A 1 193 ? 3.774 -40.073 -71.106 1.00 123.05 402 CYS A CA 1
ATOM 1448 C C . CYS A 1 193 ? 5.033 -40.664 -71.730 1.00 129.67 402 CYS A C 1
ATOM 1449 O O . CYS A 1 193 ? 5.631 -41.558 -71.128 1.00 134.44 402 CYS A O 1
ATOM 1452 N N . ASN A 1 194 ? 5.427 -40.236 -72.930 1.00 137.61 403 ASN A N 1
ATOM 1453 C CA . ASN A 1 194 ? 6.636 -40.795 -73.534 1.00 139.60 403 ASN A CA 1
ATOM 1454 C C . ASN A 1 194 ? 7.913 -40.296 -72.856 1.00 126.68 403 ASN A C 1
ATOM 1455 O O . ASN A 1 194 ? 8.960 -40.933 -72.995 1.00 121.82 403 ASN A O 1
ATOM 1460 N N . VAL A 1 195 ? 7.869 -39.167 -72.153 1.00 122.17 404 VAL A N 1
ATOM 1461 C CA . VAL A 1 195 ? 9.090 -38.650 -71.527 1.00 124.20 404 VAL A CA 1
ATOM 1462 C C . VAL A 1 195 ? 8.780 -38.165 -70.119 1.00 114.16 404 VAL A C 1
ATOM 1463 O O . VAL A 1 195 ? 7.664 -37.729 -69.811 1.00 111.90 404 VAL A O 1
ATOM 1467 N N . PRO A 1 196 ? 9.792 -38.191 -69.244 1.00 110.31 405 PRO A N 1
ATOM 1468 C CA . PRO A 1 196 ? 9.572 -37.763 -67.849 1.00 105.57 405 PRO A CA 1
ATOM 1469 C C . PRO A 1 196 ? 9.338 -36.275 -67.684 1.00 109.12 405 PRO A C 1
ATOM 1470 O O . PRO A 1 196 ? 8.811 -35.864 -66.643 1.00 112.95 405 PRO A O 1
ATOM 1474 N N . TYR A 1 197 ? 9.723 -35.459 -68.658 1.00 116.27 406 TYR A N 1
ATOM 1475 C CA . TYR A 1 197 ? 9.545 -34.015 -68.596 1.00 111.44 406 TYR A CA 1
ATOM 1476 C C . TYR A 1 197 ? 9.487 -33.505 -70.026 1.00 109.46 406 TYR A C 1
ATOM 1477 O O . TYR A 1 197 ? 9.924 -34.185 -70.954 1.00 112.39 406 TYR A O 1
ATOM 1486 N N . SER A 1 198 ? 8.966 -32.295 -70.188 1.00 108.68 407 SER A N 1
ATOM 1487 C CA . SER A 1 198 ? 8.967 -31.613 -71.470 1.00 113.07 407 SER A CA 1
ATOM 1488 C C . SER A 1 198 ? 9.856 -30.378 -71.377 1.00 111.89 407 SER A C 1
ATOM 1489 O O . SER A 1 198 ? 10.225 -29.936 -70.288 1.00 115.43 407 SER A O 1
ATOM 1492 N N . ILE A 1 199 ? 10.201 -29.828 -72.532 1.00 116.59 408 ILE A N 1
ATOM 1493 C CA . ILE A 1 199 ? 11.146 -28.718 -72.636 1.00 114.41 408 ILE A CA 1
ATOM 1494 C C . ILE A 1 199 ? 10.351 -27.420 -72.715 1.00 121.09 408 ILE A C 1
ATOM 1495 O O . ILE A 1 199 ? 9.429 -27.326 -73.536 1.00 126.15 408 ILE A O 1
ATOM 1500 N N . PRO A 1 200 ? 10.651 -26.425 -71.886 1.00 123.06 409 PRO A N 1
ATOM 1501 C CA . PRO A 1 200 ? 9.956 -25.138 -72.006 1.00 126.51 409 PRO A CA 1
ATOM 1502 C C . PRO A 1 200 ? 10.242 -24.494 -73.350 1.00 129.62 409 PRO A C 1
ATOM 1503 O O . PRO A 1 200 ? 11.375 -24.511 -73.830 1.00 133.72 409 PRO A O 1
ATOM 1507 N N . ARG A 1 201 ? 9.196 -23.933 -73.963 1.00 132.46 410 ARG A N 1
ATOM 1508 C CA . ARG A 1 201 ? 9.361 -23.276 -75.258 1.00 136.35 410 ARG A CA 1
ATOM 1509 C C . ARG A 1 201 ? 10.208 -22.011 -75.146 1.00 130.03 410 ARG A C 1
ATOM 1510 O O . ARG A 1 201 ? 10.853 -21.601 -76.120 1.00 125.97 410 ARG A O 1
ATOM 1518 N N . SER A 1 202 ? 10.214 -21.381 -73.970 1.00 128.00 411 SER A N 1
ATOM 1519 C CA . SER A 1 202 ? 11.058 -20.226 -73.696 1.00 124.95 411 SER A CA 1
ATOM 1520 C C . SER A 1 202 ? 12.544 -20.573 -73.699 1.00 116.56 411 SER A C 1
ATOM 1521 O O . SER A 1 202 ? 13.381 -19.663 -73.656 1.00 113.48 411 SER A O 1
ATOM 1524 N N . ASN A 1 203 ? 12.887 -21.861 -73.708 1.00 114.79 412 ASN A N 1
ATOM 1525 C CA . ASN A 1 203 ? 14.272 -22.279 -73.578 1.00 111.90 412 ASN A CA 1
ATOM 1526 C C . ASN A 1 203 ? 15.071 -21.856 -74.804 1.00 120.37 412 ASN A C 1
ATOM 1527 O O . ASN A 1 203 ? 14.565 -21.898 -75.928 1.00 118.45 412 ASN A O 1
ATOM 1532 N N . PRO A 1 204 ? 16.341 -21.493 -74.617 1.00 120.78 413 PRO A N 1
ATOM 1533 C CA . PRO A 1 204 ? 17.093 -20.862 -75.713 1.00 124.70 413 PRO A CA 1
ATOM 1534 C C . PRO A 1 204 ? 17.443 -21.815 -76.846 1.00 131.28 413 PRO A C 1
ATOM 1535 O O . PRO A 1 204 ? 17.601 -21.367 -77.989 1.00 143.16 413 PRO A O 1
ATOM 1539 N N . HIS A 1 205 ? 17.586 -23.108 -76.557 1.00 131.60 414 HIS A N 1
ATOM 1540 C CA . HIS A 1 205 ? 17.913 -24.119 -77.552 1.00 139.14 414 HIS A CA 1
ATOM 1541 C C . HIS A 1 205 ? 16.744 -25.078 -77.776 1.00 142.06 414 HIS A C 1
ATOM 1542 O O . HIS A 1 205 ? 16.934 -26.251 -78.115 1.00 134.60 414 HIS A O 1
ATOM 1549 N N . PHE A 1 206 ? 15.528 -24.577 -77.557 1.00 151.98 415 PHE A N 1
ATOM 1550 C CA . PHE A 1 206 ? 14.308 -25.330 -77.812 1.00 160.74 415 PHE A CA 1
ATOM 1551 C C . PHE A 1 206 ? 14.210 -25.702 -79.286 1.00 174.13 415 PHE A C 1
ATOM 1552 O O . PHE A 1 206 ? 14.316 -24.837 -80.161 1.00 179.33 415 PHE A O 1
ATOM 1560 N N . ASN A 1 207 ? 14.006 -26.996 -79.553 1.00 181.87 416 ASN A N 1
ATOM 1561 C CA . ASN A 1 207 ? 13.939 -27.536 -80.918 1.00 195.73 416 ASN A CA 1
ATOM 1562 C C . ASN A 1 207 ? 15.181 -27.154 -81.724 1.00 203.42 416 ASN A C 1
ATOM 1563 O O . ASN A 1 207 ? 15.109 -26.842 -82.916 1.00 205.78 416 ASN A O 1
ATOM 1568 N N . SER A 1 208 ? 16.337 -27.187 -81.063 1.00 204.74 417 SER A N 1
ATOM 1569 C CA . SER A 1 208 ? 17.613 -26.833 -81.672 1.00 209.64 417 SER A CA 1
ATOM 1570 C C . SER A 1 208 ? 18.562 -28.015 -81.534 1.00 208.71 417 SER A C 1
ATOM 1571 O O . SER A 1 208 ? 18.918 -28.402 -80.416 1.00 204.94 417 SER A O 1
ATOM 1574 N N . THR A 1 209 ? 18.983 -28.572 -82.672 1.00 212.94 418 THR A N 1
ATOM 1575 C CA . THR A 1 209 ? 19.821 -29.767 -82.671 1.00 213.80 418 THR A CA 1
ATOM 1576 C C . THR A 1 209 ? 21.249 -29.490 -82.208 1.00 226.02 418 THR A C 1
ATOM 1577 O O . THR A 1 209 ? 21.953 -30.430 -81.824 1.00 229.06 418 THR A O 1
ATOM 1581 N N . ASN A 1 210 ? 21.693 -28.232 -82.246 1.00 231.92 419 ASN A N 1
ATOM 1582 C CA . ASN A 1 210 ? 23.094 -27.923 -81.971 1.00 230.84 419 ASN A CA 1
ATOM 1583 C C . ASN A 1 210 ? 23.454 -28.147 -80.502 1.00 211.79 419 ASN A C 1
ATOM 1584 O O . ASN A 1 210 ? 24.525 -28.687 -80.199 1.00 214.12 419 ASN A O 1
ATOM 1589 N N . GLN A 1 211 ? 22.586 -27.745 -79.579 1.00 189.43 420 GLN A N 1
ATOM 1590 C CA . GLN A 1 211 ? 22.863 -27.863 -78.156 1.00 170.98 420 GLN A CA 1
ATOM 1591 C C . GLN A 1 211 ? 21.680 -28.553 -77.489 1.00 157.19 420 GLN A C 1
ATOM 1592 O O . GLN A 1 211 ? 20.561 -28.506 -78.018 1.00 153.24 420 GLN A O 1
ATOM 1598 N N . PRO A 1 212 ? 21.898 -29.244 -76.365 1.00 144.09 421 PRO A N 1
ATOM 1599 C CA . PRO A 1 212 ? 20.782 -29.899 -75.655 1.00 132.64 421 PRO A CA 1
ATOM 1600 C C . PRO A 1 212 ? 19.684 -28.912 -75.301 1.00 122.50 421 PRO A C 1
ATOM 1601 O O . PRO A 1 212 ? 19.961 -27.833 -74.756 1.00 123.31 421 PRO A O 1
ATOM 1605 N N . PRO A 1 213 ? 18.421 -29.259 -75.568 1.00 117.41 422 PRO A N 1
ATOM 1606 C CA . PRO A 1 213 ? 17.320 -28.324 -75.273 1.00 108.99 422 PRO A CA 1
ATOM 1607 C C . PRO A 1 213 ? 17.148 -28.044 -73.795 1.00 116.49 422 PRO A C 1
ATOM 1608 O O . PRO A 1 213 ? 16.586 -27.001 -73.433 1.00 118.96 422 PRO A O 1
ATOM 1612 N N . GLU A 1 214 ? 17.605 -28.946 -72.930 1.00 109.40 423 GLU A N 1
ATOM 1613 C CA . GLU A 1 214 ? 17.494 -28.717 -71.492 1.00 104.57 423 GLU A CA 1
ATOM 1614 C C . GLU A 1 214 ? 18.338 -27.536 -71.045 1.00 107.86 423 GLU A C 1
ATOM 1615 O O . GLU A 1 214 ? 18.042 -26.924 -70.012 1.00 112.35 423 GLU A O 1
ATOM 1621 N N . VAL A 1 215 ? 19.403 -27.217 -71.783 1.00 107.56 424 VAL A N 1
ATOM 1622 C CA . VAL A 1 215 ? 20.365 -26.238 -71.291 1.00 106.47 424 VAL A CA 1
ATOM 1623 C C . VAL A 1 215 ? 19.772 -24.840 -71.406 1.00 113.67 424 VAL A C 1
ATOM 1624 O O . VAL A 1 215 ? 19.347 -24.408 -72.484 1.00 135.46 424 VAL A O 1
ATOM 1628 N N . PHE A 1 216 ? 19.727 -24.145 -70.280 1.00 108.26 425 PHE A N 1
ATOM 1629 C CA . PHE A 1 216 ? 19.260 -22.779 -70.115 1.00 110.92 425 PHE A CA 1
ATOM 1630 C C . PHE A 1 216 ? 20.420 -21.796 -70.093 1.00 110.36 425 PHE A C 1
ATOM 1631 O O . PHE A 1 216 ? 20.306 -20.680 -70.615 1.00 100.84 425 PHE A O 1
ATOM 1639 N N . ALA A 1 217 ? 21.531 -22.198 -69.481 1.00 108.22 426 ALA A N 1
ATOM 1640 C CA . ALA A 1 217 ? 22.771 -21.434 -69.541 1.00 105.56 426 ALA A CA 1
ATOM 1641 C C . ALA A 1 217 ? 23.896 -22.411 -69.245 1.00 106.63 426 ALA A C 1
ATOM 1642 O O . ALA A 1 217 ? 23.654 -23.529 -68.797 1.00 105.04 426 ALA A O 1
ATOM 1644 N N . HIS A 1 218 ? 25.131 -21.994 -69.514 1.00 111.05 427 HIS A N 1
ATOM 1645 C CA . HIS A 1 218 ? 26.272 -22.884 -69.314 1.00 111.64 427 HIS A CA 1
ATOM 1646 C C . HIS A 1 218 ? 27.519 -22.066 -69.008 1.00 111.51 427 HIS A C 1
ATOM 1647 O O . HIS A 1 218 ? 27.473 -20.837 -68.915 1.00 116.90 427 HIS A O 1
ATOM 1654 N N . GLY A 1 219 ? 28.647 -22.765 -68.870 1.00 106.43 428 GLY A N 1
ATOM 1655 C CA . GLY A 1 219 ? 29.903 -22.153 -68.484 1.00 109.94 428 GLY A CA 1
ATOM 1656 C C . GLY A 1 219 ? 30.200 -22.138 -66.995 1.00 107.79 428 GLY A C 1
ATOM 1657 O O . GLY A 1 219 ? 31.144 -21.461 -66.579 1.00 109.46 428 GLY A O 1
ATOM 1658 N N . LEU A 1 220 ? 29.432 -22.857 -66.182 1.00 97.71 429 LEU A N 1
ATOM 1659 C CA . LEU A 1 220 ? 29.696 -22.930 -64.751 1.00 96.94 429 LEU A CA 1
ATOM 1660 C C . LEU A 1 220 ? 30.821 -23.921 -64.470 1.00 101.48 429 LEU A C 1
ATOM 1661 O O . LEU A 1 220 ? 30.998 -24.915 -65.182 1.00 105.27 429 LEU A O 1
ATOM 1666 N N . HIS A 1 221 ? 31.601 -23.637 -63.426 1.00 99.67 430 HIS A N 1
ATOM 1667 C CA . HIS A 1 221 ? 32.734 -24.486 -63.067 1.00 107.04 430 HIS A CA 1
ATOM 1668 C C . HIS A 1 221 ? 32.507 -25.204 -61.742 1.00 102.94 430 HIS A C 1
ATOM 1669 O O . HIS A 1 221 ? 32.305 -26.424 -61.726 1.00 99.16 430 HIS A O 1
ATOM 1676 N N . ASP A 1 222 ? 32.566 -24.489 -60.625 1.00 101.96 431 ASP A N 1
ATOM 1677 C CA . ASP A 1 222 ? 32.400 -25.072 -59.297 1.00 98.04 431 ASP A CA 1
ATOM 1678 C C . ASP A 1 222 ? 31.424 -24.171 -58.551 1.00 90.88 431 ASP A C 1
ATOM 1679 O O . ASP A 1 222 ? 31.836 -23.300 -57.774 1.00 91.95 431 ASP A O 1
ATOM 1684 N N . PRO A 1 223 ? 30.127 -24.315 -58.805 1.00 91.17 432 PRO A N 1
ATOM 1685 C CA . PRO A 1 223 ? 29.145 -23.413 -58.193 1.00 83.23 432 PRO A CA 1
ATOM 1686 C C . PRO A 1 223 ? 28.803 -23.805 -56.763 1.00 74.91 432 PRO A C 1
ATOM 1687 O O . PRO A 1 223 ? 28.765 -24.984 -56.403 1.00 80.87 432 PRO A O 1
ATOM 1691 N N . GLY A 1 224 ? 28.552 -22.787 -55.940 1.00 75.70 433 GLY A N 1
ATOM 1692 C CA . GLY A 1 224 ? 28.015 -22.993 -54.613 1.00 63.33 433 GLY A CA 1
ATOM 1693 C C . GLY A 1 224 ? 26.503 -23.107 -54.654 1.00 73.17 433 GLY A C 1
ATOM 1694 O O . GLY A 1 224 ? 25.887 -23.224 -55.715 1.00 83.28 433 GLY A O 1
ATOM 1695 N N . ARG A 1 225 ? 25.891 -23.074 -53.467 1.00 69.12 434 ARG A N 1
ATOM 1696 C CA . ARG A 1 225 ? 24.445 -22.918 -53.404 1.00 71.21 434 ARG A CA 1
ATOM 1697 C C . ARG A 1 225 ? 24.086 -21.522 -53.897 1.00 73.98 434 ARG A C 1
ATOM 1698 O O . ARG A 1 225 ? 24.567 -20.518 -53.368 1.00 82.41 434 ARG A O 1
ATOM 1706 N N . CYS A 1 226 ? 23.214 -21.466 -54.891 1.00 67.27 435 CYS A N 1
ATOM 1707 C CA . CYS A 1 226 ? 22.813 -20.223 -55.519 1.00 67.41 435 CYS A CA 1
ATOM 1708 C C . CYS A 1 226 ? 21.627 -19.622 -54.785 1.00 70.00 435 CYS A C 1
ATOM 1709 O O . CYS A 1 226 ? 20.783 -20.332 -54.228 1.00 74.35 435 CYS A O 1
ATOM 1712 N N . ALA A 1 227 ? 21.596 -18.298 -54.764 1.00 76.39 436 ALA A N 1
ATOM 1713 C CA . ALA A 1 227 ? 20.494 -17.531 -54.207 1.00 75.44 436 ALA A CA 1
ATOM 1714 C C . ALA A 1 227 ? 19.418 -17.302 -55.266 1.00 77.78 436 ALA A C 1
ATOM 1715 O O . ALA A 1 227 ? 19.718 -16.846 -56.378 1.00 70.88 436 ALA A O 1
ATOM 1717 N N . VAL A 1 228 ? 18.170 -17.591 -54.904 1.00 83.59 437 VAL A N 1
ATOM 1718 C CA . VAL A 1 228 ? 17.019 -17.455 -55.789 1.00 85.71 437 VAL A CA 1
ATOM 1719 C C . VAL A 1 228 ? 16.078 -16.396 -55.227 1.00 89.76 437 VAL A C 1
ATOM 1720 O O . VAL A 1 228 ? 15.603 -16.524 -54.096 1.00 94.64 437 VAL A O 1
ATOM 1724 N N . ASP A 1 229 ? 15.776 -15.378 -56.026 1.00 101.44 438 ASP A N 1
ATOM 1725 C CA . ASP A 1 229 ? 14.896 -14.294 -55.606 1.00 101.68 438 ASP A CA 1
ATOM 1726 C C . ASP A 1 229 ? 13.504 -14.531 -56.177 1.00 124.33 438 ASP A C 1
ATOM 1727 O O . ASP A 1 229 ? 13.363 -14.860 -57.360 1.00 129.52 438 ASP A O 1
ATOM 1732 N N . ARG A 1 230 ? 12.482 -14.384 -55.330 1.00 142.12 439 ARG A N 1
ATOM 1733 C CA . ARG A 1 230 ? 11.092 -14.526 -55.761 1.00 151.06 439 ARG A CA 1
ATOM 1734 C C . ARG A 1 230 ? 10.363 -13.211 -56.012 1.00 144.95 439 ARG A C 1
ATOM 1735 O O . ARG A 1 230 ? 9.481 -13.168 -56.877 1.00 137.45 439 ARG A O 1
ATOM 1743 N N . HIS A 1 231 ? 10.734 -12.143 -55.307 1.00 141.52 440 HIS A N 1
ATOM 1744 C CA . HIS A 1 231 ? 9.995 -10.881 -55.298 1.00 145.79 440 HIS A CA 1
ATOM 1745 C C . HIS A 1 231 ? 8.597 -11.096 -54.731 1.00 148.66 440 HIS A C 1
ATOM 1746 O O . HIS A 1 231 ? 8.327 -12.115 -54.095 1.00 147.68 440 HIS A O 1
ATOM 1753 N N . ASN A 1 236 ? 9.914 -7.491 -58.930 1.00 152.37 445 ASN A N 1
ATOM 1754 C CA . ASN A 1 236 ? 8.804 -8.344 -59.350 1.00 160.77 445 ASN A CA 1
ATOM 1755 C C . ASN A 1 236 ? 8.855 -8.689 -60.841 1.00 175.24 445 ASN A C 1
ATOM 1756 O O . ASN A 1 236 ? 7.833 -9.050 -61.436 1.00 181.86 445 ASN A O 1
ATOM 1761 N N . ILE A 1 237 ? 10.039 -8.584 -61.443 1.00 178.22 446 ILE A N 1
ATOM 1762 C CA . ILE A 1 237 ? 10.226 -8.834 -62.869 1.00 170.15 446 ILE A CA 1
ATOM 1763 C C . ILE A 1 237 ? 11.098 -10.072 -63.038 1.00 159.75 446 ILE A C 1
ATOM 1764 O O . ILE A 1 237 ? 12.179 -10.173 -62.441 1.00 146.74 446 ILE A O 1
ATOM 1769 N N . ASN A 1 238 ? 10.604 -11.017 -63.840 1.00 160.95 447 ASN A N 1
ATOM 1770 C CA . ASN A 1 238 ? 11.288 -12.250 -64.257 1.00 158.65 447 ASN A CA 1
ATOM 1771 C C . ASN A 1 238 ? 11.859 -12.943 -63.020 1.00 146.18 447 ASN A C 1
ATOM 1772 O O . ASN A 1 238 ? 11.138 -13.100 -62.025 1.00 142.88 447 ASN A O 1
ATOM 1777 N N . LEU A 1 239 ? 13.122 -13.362 -63.034 1.00 136.61 448 LEU A N 1
ATOM 1778 C CA . LEU A 1 239 ? 13.701 -14.212 -62.006 1.00 121.34 448 LEU A CA 1
ATOM 1779 C C . LEU A 1 239 ? 15.184 -13.893 -61.888 1.00 124.06 448 LEU A C 1
ATOM 1780 O O . LEU A 1 239 ? 15.861 -13.667 -62.896 1.00 138.41 448 LEU A O 1
ATOM 1785 N N . THR A 1 240 ? 15.685 -13.866 -60.659 1.00 109.38 449 THR A N 1
ATOM 1786 C CA . THR A 1 240 ? 17.092 -13.603 -60.415 1.00 103.11 449 THR A CA 1
ATOM 1787 C C . THR A 1 240 ? 17.691 -14.768 -59.644 1.00 93.72 449 THR A C 1
ATOM 1788 O O . THR A 1 240 ? 17.141 -15.196 -58.626 1.00 89.31 449 THR A O 1
ATOM 1792 N N . ILE A 1 241 ? 18.787 -15.298 -60.180 1.00 90.06 450 ILE A N 1
ATOM 1793 C CA . ILE A 1 241 ? 19.555 -16.397 -59.620 1.00 75.28 450 ILE A CA 1
ATOM 1794 C C . ILE A 1 241 ? 21.006 -15.941 -59.596 1.00 79.62 450 ILE A C 1
ATOM 1795 O O . ILE A 1 241 ? 21.583 -15.660 -60.654 1.00 84.66 450 ILE A O 1
ATOM 1800 N N . LEU A 1 242 ? 21.584 -15.829 -58.402 1.00 74.30 451 LEU A N 1
ATOM 1801 C CA . LEU A 1 242 ? 22.988 -15.462 -58.239 1.00 74.90 451 LEU A CA 1
ATOM 1802 C C . LEU A 1 242 ? 23.746 -16.653 -57.686 1.00 80.39 451 LEU A C 1
ATOM 1803 O O . LEU A 1 242 ? 23.378 -17.181 -56.633 1.00 79.96 451 LEU A O 1
ATOM 1808 N N . CYS A 1 243 ? 24.831 -17.034 -58.353 1.00 80.22 452 CYS A N 1
ATOM 1809 C CA . CYS A 1 243 ? 25.658 -18.158 -57.943 1.00 79.25 452 CYS A CA 1
ATOM 1810 C C . CYS A 1 243 ? 27.065 -17.695 -57.628 1.00 73.49 452 CYS A C 1
ATOM 1811 O O . CYS A 1 243 ? 27.610 -16.837 -58.312 1.00 85.06 452 CYS A O 1
ATOM 1814 N N . SER A 1 244 ? 27.649 -18.273 -56.597 1.00 76.21 453 SER A N 1
ATOM 1815 C CA . SER A 1 244 ? 29.087 -18.203 -56.408 1.00 78.76 453 SER A CA 1
ATOM 1816 C C . SER A 1 244 ? 29.733 -19.324 -57.214 1.00 68.16 453 SER A C 1
ATOM 1817 O O . SER A 1 244 ? 29.134 -20.375 -57.431 1.00 66.81 453 SER A O 1
ATOM 1820 N N . ASP A 1 245 ? 30.960 -19.091 -57.660 1.00 71.67 454 ASP A N 1
ATOM 1821 C CA . ASP A 1 245 ? 31.702 -20.053 -58.460 1.00 78.01 454 ASP A CA 1
ATOM 1822 C C . ASP A 1 245 ? 33.184 -19.829 -58.209 1.00 87.22 454 ASP A C 1
ATOM 1823 O O . ASP A 1 245 ? 33.627 -18.686 -58.086 1.00 90.24 454 ASP A O 1
ATOM 1828 N N . SER A 1 246 ? 33.950 -20.913 -58.146 1.00 100.47 455 SER A N 1
ATOM 1829 C CA . SER A 1 246 ? 35.389 -20.835 -57.894 1.00 117.09 455 SER A CA 1
ATOM 1830 C C . SER A 1 246 ? 36.098 -21.833 -58.800 1.00 136.70 455 SER A C 1
ATOM 1831 O O . SER A 1 246 ? 36.020 -23.044 -58.573 1.00 143.14 455 SER A O 1
ATOM 1834 N N . ASN A 1 247 ? 36.803 -21.336 -59.817 1.00 150.29 456 ASN A N 1
ATOM 1835 C CA . ASN A 1 247 ? 37.462 -22.244 -60.752 1.00 162.50 456 ASN A CA 1
ATOM 1836 C C . ASN A 1 247 ? 38.606 -23.001 -60.080 1.00 167.82 456 ASN A C 1
ATOM 1837 O O . ASN A 1 247 ? 38.672 -24.234 -60.153 1.00 167.16 456 ASN A O 1
ATOM 1842 N N . GLY A 1 248 ? 39.514 -22.286 -59.419 1.00 173.44 457 GLY A N 1
ATOM 1843 C CA . GLY A 1 248 ? 40.621 -22.924 -58.722 1.00 170.54 457 GLY A CA 1
ATOM 1844 C C . GLY A 1 248 ? 41.993 -22.392 -59.094 1.00 169.60 457 GLY A C 1
ATOM 1845 O O . GLY A 1 248 ? 42.647 -21.712 -58.303 1.00 164.95 457 GLY A O 1
ATOM 1846 N N . SER A 1 252 ? 41.004 -17.679 -54.476 1.00 159.08 461 SER A N 1
ATOM 1847 C CA . SER A 1 252 ? 41.704 -17.818 -55.750 1.00 171.29 461 SER A CA 1
ATOM 1848 C C . SER A 1 252 ? 40.926 -17.138 -56.867 1.00 179.41 461 SER A C 1
ATOM 1849 O O . SER A 1 252 ? 41.150 -15.970 -57.186 1.00 182.13 461 SER A O 1
ATOM 1852 N N . SER A 1 253 ? 40.004 -17.899 -57.451 1.00 177.20 462 SER A N 1
ATOM 1853 C CA . SER A 1 253 ? 39.191 -17.482 -58.587 1.00 172.01 462 SER A CA 1
ATOM 1854 C C . SER A 1 253 ? 37.721 -17.338 -58.199 1.00 162.28 462 SER A C 1
ATOM 1855 O O . SER A 1 253 ? 36.825 -17.721 -58.957 1.00 162.74 462 SER A O 1
ATOM 1858 N N . ALA A 1 254 ? 37.461 -16.770 -57.016 1.00 147.31 463 ALA A N 1
ATOM 1859 C CA . ALA A 1 254 ? 36.130 -16.773 -56.409 1.00 121.16 463 ALA A CA 1
ATOM 1860 C C . ALA A 1 254 ? 35.313 -15.603 -56.947 1.00 110.55 463 ALA A C 1
ATOM 1861 O O . ALA A 1 254 ? 35.547 -14.449 -56.578 1.00 113.78 463 ALA A O 1
ATOM 1863 N N . ARG A 1 255 ? 34.346 -15.920 -57.804 1.00 103.64 464 ARG A N 1
ATOM 1864 C CA . ARG A 1 255 ? 33.530 -14.989 -58.570 1.00 97.13 464 ARG A CA 1
ATOM 1865 C C . ARG A 1 255 ? 32.054 -15.242 -58.265 1.00 89.33 464 ARG A C 1
ATOM 1866 O O . ARG A 1 255 ? 31.678 -16.319 -57.796 1.00 93.55 464 ARG A O 1
ATOM 1874 N N . ILE A 1 256 ? 31.212 -14.232 -58.481 1.00 83.83 465 ILE A N 1
ATOM 1875 C CA . ILE A 1 256 ? 29.764 -14.370 -58.322 1.00 89.28 465 ILE A CA 1
ATOM 1876 C C . ILE A 1 256 ? 29.085 -13.966 -59.626 1.00 99.84 465 ILE A C 1
ATOM 1877 O O . ILE A 1 256 ? 29.402 -12.919 -60.196 1.00 110.68 465 ILE A O 1
ATOM 1882 N N . LEU A 1 257 ? 28.163 -14.812 -60.099 1.00 102.05 466 LEU A N 1
ATOM 1883 C CA . LEU A 1 257 ? 27.524 -14.726 -61.409 1.00 97.35 466 LEU A CA 1
ATOM 1884 C C . LEU A 1 257 ? 26.018 -14.566 -61.263 1.00 93.25 466 LEU A C 1
ATOM 1885 O O . LEU A 1 257 ? 25.396 -15.193 -60.404 1.00 92.06 466 LEU A O 1
ATOM 1890 N N . GLN A 1 258 ? 25.436 -13.695 -62.078 1.00 96.41 467 GLN A N 1
ATOM 1891 C CA . GLN A 1 258 ? 23.989 -13.593 -62.186 1.00 86.74 467 GLN A CA 1
ATOM 1892 C C . GLN A 1 258 ? 23.528 -14.435 -63.367 1.00 87.96 467 GLN A C 1
ATOM 1893 O O . GLN A 1 258 ? 23.958 -14.205 -64.500 1.00 88.57 467 GLN A O 1
ATOM 1899 N N . ILE A 1 259 ? 22.673 -15.414 -63.107 1.00 95.09 468 ILE A N 1
ATOM 1900 C CA . ILE A 1 259 ? 22.280 -16.366 -64.141 1.00 109.59 468 ILE A CA 1
ATOM 1901 C C . ILE A 1 259 ? 21.160 -15.775 -64.981 1.00 109.21 468 ILE A C 1
ATOM 1902 O O . ILE A 1 259 ? 20.110 -15.387 -64.452 1.00 100.78 468 ILE A O 1
ATOM 1907 N N . ILE A 1 260 ? 21.386 -15.725 -66.302 1.00 108.73 469 ILE A N 1
ATOM 1908 C CA . ILE A 1 260 ? 20.426 -15.233 -67.282 1.00 108.85 469 ILE A CA 1
ATOM 1909 C C . ILE A 1 260 ? 20.311 -16.267 -68.396 1.00 116.46 469 ILE A C 1
ATOM 1910 O O . ILE A 1 260 ? 21.233 -17.056 -68.633 1.00 123.07 469 ILE A O 1
ATOM 1915 N N . LYS A 1 261 ? 19.166 -16.267 -69.076 1.00 119.31 470 LYS A N 1
ATOM 1916 C CA . LYS A 1 261 ? 18.917 -17.234 -70.142 1.00 122.15 470 LYS A CA 1
ATOM 1917 C C . LYS A 1 261 ? 19.969 -17.110 -71.243 1.00 125.60 470 LYS A C 1
ATOM 1918 O O . LYS A 1 261 ? 20.281 -16.006 -71.699 1.00 120.49 470 LYS A O 1
ATOM 1924 N N . GLY A 1 262 ? 20.526 -18.255 -71.649 1.00 130.14 471 GLY A N 1
ATOM 1925 C CA . GLY A 1 262 ? 21.382 -18.391 -72.818 1.00 126.51 471 GLY A CA 1
ATOM 1926 C C . GLY A 1 262 ? 22.812 -17.914 -72.695 1.00 127.91 471 GLY A C 1
ATOM 1927 O O . GLY A 1 262 ? 23.487 -17.814 -73.719 1.00 141.45 471 GLY A O 1
ATOM 1928 N N . LYS A 1 263 ? 23.324 -17.661 -71.496 1.00 130.24 472 LYS A N 1
ATOM 1929 C CA . LYS A 1 263 ? 24.655 -17.080 -71.355 1.00 133.51 472 LYS A CA 1
ATOM 1930 C C . LYS A 1 263 ? 25.737 -18.124 -71.075 1.00 131.22 472 LYS A C 1
ATOM 1931 O O . LYS A 1 263 ? 25.505 -19.137 -70.405 1.00 121.26 472 LYS A O 1
ATOM 1937 N N . ASP A 1 264 ? 26.933 -17.852 -71.610 1.00 136.25 473 ASP A N 1
ATOM 1938 C CA . ASP A 1 264 ? 28.127 -18.682 -71.444 1.00 133.02 473 ASP A CA 1
ATOM 1939 C C . ASP A 1 264 ? 29.059 -17.983 -70.451 1.00 131.50 473 ASP A C 1
ATOM 1940 O O . ASP A 1 264 ? 29.571 -16.892 -70.729 1.00 135.85 473 ASP A O 1
ATOM 1945 N N . TYR A 1 265 ? 29.264 -18.603 -69.288 1.00 127.98 474 TYR A N 1
ATOM 1946 C CA . TYR A 1 265 ? 30.017 -17.993 -68.197 1.00 130.60 474 TYR A CA 1
ATOM 1947 C C . TYR A 1 265 ? 31.487 -18.411 -68.154 1.00 134.23 474 TYR A C 1
ATOM 1948 O O . TYR A 1 265 ? 32.189 -18.068 -67.195 1.00 133.19 474 TYR A O 1
ATOM 1957 N N . GLU A 1 266 ? 31.970 -19.126 -69.166 1.00 141.70 475 GLU A N 1
ATOM 1958 C CA . GLU A 1 266 ? 33.402 -19.348 -69.314 1.00 151.83 475 GLU A CA 1
ATOM 1959 C C . GLU A 1 266 ? 34.126 -18.025 -69.539 1.00 163.28 475 GLU A C 1
ATOM 1960 O O . GLU A 1 266 ? 33.771 -17.254 -70.437 1.00 168.42 475 GLU A O 1
ATOM 1966 N N . SER A 1 267 ? 35.141 -17.761 -68.713 1.00 167.76 476 SER A N 1
ATOM 1967 C CA . SER A 1 267 ? 35.933 -16.527 -68.778 1.00 171.64 476 SER A CA 1
ATOM 1968 C C . SER A 1 267 ? 35.058 -15.280 -68.656 1.00 175.65 476 SER A C 1
ATOM 1969 O O . SER A 1 267 ? 35.337 -14.248 -69.272 1.00 180.67 476 SER A O 1
ATOM 1972 N N . GLU A 1 268 ? 33.981 -15.380 -67.858 1.00 169.80 477 GLU A N 1
ATOM 1973 C CA . GLU A 1 268 ? 33.051 -14.310 -67.513 1.00 168.87 477 GLU A CA 1
ATOM 1974 C C . GLU A 1 268 ? 33.415 -13.708 -66.170 1.00 160.22 477 GLU A C 1
ATOM 1975 O O . GLU A 1 268 ? 33.570 -14.449 -65.187 1.00 154.25 477 GLU A O 1
ATOM 1981 N N . PRO A 1 269 ? 33.564 -12.389 -66.085 1.00 157.45 478 PRO A N 1
ATOM 1982 C CA . PRO A 1 269 ? 33.867 -11.773 -64.793 1.00 149.01 478 PRO A CA 1
ATOM 1983 C C . PRO A 1 269 ? 32.684 -11.860 -63.838 1.00 138.25 478 PRO A C 1
ATOM 1984 O O . PRO A 1 269 ? 31.526 -12.053 -64.226 1.00 133.88 478 PRO A O 1
ATOM 1988 N N . SER A 1 270 ? 33.012 -11.762 -62.557 1.00 125.77 479 SER A N 1
ATOM 1989 C CA . SER A 1 270 ? 32.007 -11.698 -61.517 1.00 113.14 479 SER A CA 1
ATOM 1990 C C . SER A 1 270 ? 31.371 -10.320 -61.462 1.00 113.72 479 SER A C 1
ATOM 1991 O O . SER A 1 270 ? 31.896 -9.338 -61.981 1.00 119.56 479 SER A O 1
ATOM 1994 N N . LEU A 1 271 ? 30.232 -10.260 -60.786 1.00 117.16 480 LEU A N 1
ATOM 1995 C CA . LEU A 1 271 ? 29.647 -8.985 -60.406 1.00 118.88 480 LEU A CA 1
ATOM 1996 C C . LEU A 1 271 ? 30.570 -8.194 -59.480 1.00 135.43 480 LEU A C 1
ATOM 1997 O O . LEU A 1 271 ? 30.429 -6.969 -59.386 1.00 144.22 480 LEU A O 1
ATOM 2002 N N . LEU A 1 272 ? 31.522 -8.854 -58.805 1.00 138.91 481 LEU A N 1
ATOM 2003 C CA . LEU A 1 272 ? 32.364 -8.203 -57.808 1.00 137.22 481 LEU A CA 1
ATOM 2004 C C . LEU A 1 272 ? 33.844 -8.411 -58.085 1.00 141.03 481 LEU A C 1
ATOM 2005 O O . LEU A 1 272 ? 34.275 -9.519 -58.411 1.00 137.27 481 LEU A O 1
ATOM 2010 N N . GLU A 1 273 ? 34.623 -7.340 -57.928 1.00 149.35 482 GLU A N 1
ATOM 2011 C CA . GLU A 1 273 ? 36.076 -7.437 -57.977 1.00 164.81 482 GLU A CA 1
ATOM 2012 C C . GLU A 1 273 ? 36.711 -7.587 -56.598 1.00 176.29 482 GLU A C 1
ATOM 2013 O O . GLU A 1 273 ? 37.851 -8.060 -56.504 1.00 179.62 482 GLU A O 1
ATOM 2019 N N . PHE A 1 274 ? 35.998 -7.209 -55.532 1.00 182.60 483 PHE A N 1
ATOM 2020 C CA . PHE A 1 274 ? 36.589 -7.191 -54.194 1.00 189.05 483 PHE A CA 1
ATOM 2021 C C . PHE A 1 274 ? 37.098 -8.573 -53.785 1.00 186.80 483 PHE A C 1
ATOM 2022 O O . PHE A 1 274 ? 38.269 -8.730 -53.417 1.00 194.58 483 PHE A O 1
ATOM 2030 N N . LYS A 1 275 ? 36.232 -9.583 -53.835 1.00 173.17 484 LYS A N 1
ATOM 2031 C CA . LYS A 1 275 ? 36.619 -10.955 -53.509 1.00 159.67 484 LYS A CA 1
ATOM 2032 C C . LYS A 1 275 ? 35.549 -11.915 -54.012 1.00 151.48 484 LYS A C 1
ATOM 2033 O O . LYS A 1 275 ? 34.432 -11.499 -54.324 1.00 145.80 484 LYS A O 1
ATOM 2039 N N . PRO A 1 281 ? 36.909 -19.675 -49.735 1.00 122.44 490 PRO A N 1
ATOM 2040 C CA . PRO A 1 281 ? 35.926 -19.658 -50.823 1.00 117.82 490 PRO A CA 1
ATOM 2041 C C . PRO A 1 281 ? 34.489 -19.743 -50.315 1.00 108.37 490 PRO A C 1
ATOM 2042 O O . PRO A 1 281 ? 34.257 -20.305 -49.244 1.00 118.04 490 PRO A O 1
ATOM 2046 N N . LEU A 1 282 ? 33.545 -19.217 -51.094 1.00 83.68 491 LEU A N 1
ATOM 2047 C CA . LEU A 1 282 ? 32.157 -19.137 -50.668 1.00 77.72 491 LEU A CA 1
ATOM 2048 C C . LEU A 1 282 ? 31.451 -20.487 -50.744 1.00 68.04 491 LEU A C 1
ATOM 2049 O O . LEU A 1 282 ? 31.646 -21.256 -51.674 1.00 73.95 491 LEU A O 1
ATOM 2054 N N . VAL A 1 283 ? 30.635 -20.770 -49.728 1.00 81.85 492 VAL A N 1
ATOM 2055 C CA . VAL A 1 283 ? 29.759 -21.934 -49.721 1.00 74.90 492 VAL A CA 1
ATOM 2056 C C . VAL A 1 283 ? 28.556 -21.686 -50.616 1.00 69.91 492 VAL A C 1
ATOM 2057 O O . VAL A 1 283 ? 28.072 -22.590 -51.302 1.00 67.62 492 VAL A O 1
ATOM 2061 N N . GLY A 1 284 ? 28.044 -20.468 -50.589 1.00 65.82 493 GLY A N 1
ATOM 2062 C CA . GLY A 1 284 ? 26.844 -20.128 -51.313 1.00 58.77 493 GLY A CA 1
ATOM 2063 C C . GLY A 1 284 ? 26.172 -18.941 -50.650 1.00 65.15 493 GLY A C 1
ATOM 2064 O O . GLY A 1 284 ? 26.735 -18.298 -49.762 1.00 65.11 493 GLY A O 1
ATOM 2065 N N . GLY A 1 285 ? 24.935 -18.693 -51.078 1.00 60.02 494 GLY A N 1
ATOM 2066 C CA . GLY A 1 285 ? 24.177 -17.583 -50.542 1.00 63.35 494 GLY A CA 1
ATOM 2067 C C . GLY A 1 285 ? 22.689 -17.804 -50.704 1.00 63.61 494 GLY A C 1
ATOM 2068 O O . GLY A 1 285 ? 22.235 -18.835 -51.205 1.00 64.54 494 GLY A O 1
ATOM 2069 N N . PHE A 1 286 ? 21.934 -16.804 -50.261 1.00 58.68 495 PHE A N 1
ATOM 2070 C CA . PHE A 1 286 ? 20.484 -16.865 -50.213 1.00 59.56 495 PHE A CA 1
ATOM 2071 C C . PHE A 1 286 ? 19.955 -15.444 -50.296 1.00 61.52 495 PHE A C 1
ATOM 2072 O O . PHE A 1 286 ? 20.675 -14.478 -50.028 1.00 69.26 495 PHE A O 1
ATOM 2080 N N . VAL A 1 287 ? 18.679 -15.326 -50.644 1.00 62.02 496 VAL A N 1
ATOM 2081 C CA . VAL A 1 287 ? 17.952 -14.062 -50.615 1.00 66.15 496 VAL A CA 1
ATOM 2082 C C . VAL A 1 287 ? 17.011 -14.091 -49.423 1.00 70.42 496 VAL A C 1
ATOM 2083 O O . VAL A 1 287 ? 16.087 -14.908 -49.394 1.00 66.74 496 VAL A O 1
ATOM 2087 N N . TYR A 1 288 ? 17.190 -13.172 -48.472 1.00 61.28 497 TYR A N 1
ATOM 2088 C CA . TYR A 1 288 ? 16.355 -13.189 -47.272 1.00 61.04 497 TYR A CA 1
ATOM 2089 C C . TYR A 1 288 ? 14.966 -12.664 -47.594 1.00 63.03 497 TYR A C 1
ATOM 2090 O O . TYR A 1 288 ? 14.815 -11.498 -47.973 1.00 64.62 497 TYR A O 1
ATOM 2099 N N . ARG A 1 289 ? 13.951 -13.519 -47.442 1.00 61.61 498 ARG A N 1
ATOM 2100 C CA . ARG A 1 289 ? 12.557 -13.099 -47.557 1.00 68.02 498 ARG A CA 1
ATOM 2101 C C . ARG A 1 289 ? 11.752 -13.466 -46.317 1.00 71.44 498 ARG A C 1
ATOM 2102 O O . ARG A 1 289 ? 10.521 -13.589 -46.392 1.00 72.99 498 ARG A O 1
ATOM 2110 N N . GLY A 1 290 ? 12.417 -13.629 -45.180 1.00 61.71 499 GLY A N 1
ATOM 2111 C CA . GLY A 1 290 ? 11.739 -13.914 -43.938 1.00 67.02 499 GLY A CA 1
ATOM 2112 C C . GLY A 1 290 ? 11.061 -12.685 -43.355 1.00 68.11 499 GLY A C 1
ATOM 2113 O O . GLY A 1 290 ? 11.030 -11.593 -43.925 1.00 67.84 499 GLY A O 1
ATOM 2114 N N . CYS A 1 291 ? 10.505 -12.887 -42.169 1.00 68.46 500 CYS A N 1
ATOM 2115 C CA . CYS A 1 291 ? 9.752 -11.850 -41.488 1.00 62.93 500 CYS A CA 1
ATOM 2116 C C . CYS A 1 291 ? 10.432 -11.348 -40.213 1.00 67.33 500 CYS A C 1
ATOM 2117 O O . CYS A 1 291 ? 10.167 -10.214 -39.798 1.00 71.40 500 CYS A O 1
ATOM 2120 N N . GLN A 1 292 ? 11.298 -12.150 -39.582 1.00 65.58 501 GLN A N 1
ATOM 2121 C CA . GLN A 1 292 ? 11.860 -11.772 -38.281 1.00 64.40 501 GLN A CA 1
ATOM 2122 C C . GLN A 1 292 ? 12.737 -10.527 -38.371 1.00 64.81 501 GLN A C 1
ATOM 2123 O O . GLN A 1 292 ? 12.703 -9.667 -37.483 1.00 74.86 501 GLN A O 1
ATOM 2129 N N . SER A 1 293 ? 13.509 -10.403 -39.434 1.00 67.77 502 SER A N 1
ATOM 2130 C CA . SER A 1 293 ? 14.348 -9.234 -39.655 1.00 69.96 502 SER A CA 1
ATOM 2131 C C . SER A 1 293 ? 13.699 -8.333 -40.702 1.00 66.44 502 SER A C 1
ATOM 2132 O O . SER A 1 293 ? 13.473 -8.766 -41.836 1.00 74.92 502 SER A O 1
ATOM 2135 N N . GLU A 1 294 ? 13.408 -7.087 -40.329 1.00 68.04 503 GLU A N 1
ATOM 2136 C CA . GLU A 1 294 ? 13.001 -6.119 -41.345 1.00 75.68 503 GLU A CA 1
ATOM 2137 C C . GLU A 1 294 ? 14.195 -5.659 -42.166 1.00 71.08 503 GLU A C 1
ATOM 2138 O O . GLU A 1 294 ? 14.151 -5.661 -43.398 1.00 70.26 503 GLU A O 1
ATOM 2144 N N . ARG A 1 295 ? 15.284 -5.285 -41.499 1.00 67.34 504 ARG A N 1
ATOM 2145 C CA . ARG A 1 295 ? 16.369 -4.632 -42.210 1.00 72.80 504 ARG A CA 1
ATOM 2146 C C . ARG A 1 295 ? 17.006 -5.554 -43.245 1.00 75.93 504 ARG A C 1
ATOM 2147 O O . ARG A 1 295 ? 17.528 -5.070 -44.248 1.00 75.67 504 ARG A O 1
ATOM 2155 N N . LEU A 1 296 ? 16.948 -6.872 -43.042 1.00 73.49 505 LEU A N 1
ATOM 2156 C CA . LEU A 1 296 ? 17.573 -7.821 -43.962 1.00 67.35 505 LEU A CA 1
ATOM 2157 C C . LEU A 1 296 ? 16.690 -8.169 -45.150 1.00 74.32 505 LEU A C 1
ATOM 2158 O O . LEU A 1 296 ? 17.191 -8.780 -46.103 1.00 65.72 505 LEU A O 1
ATOM 2163 N N . TYR A 1 297 ? 15.408 -7.797 -45.124 1.00 74.54 506 TYR A N 1
ATOM 2164 C CA . TYR A 1 297 ? 14.483 -8.221 -46.168 1.00 72.30 506 TYR A CA 1
ATOM 2165 C C . TYR A 1 297 ? 15.001 -7.784 -47.535 1.00 78.41 506 TYR A C 1
ATOM 2166 O O . TYR A 1 297 ? 15.369 -6.626 -47.734 1.00 73.73 506 TYR A O 1
ATOM 2175 N N . GLY A 1 298 ? 15.051 -8.727 -48.467 1.00 75.29 507 GLY A N 1
ATOM 2176 C CA . GLY A 1 298 ? 15.522 -8.463 -49.796 1.00 72.18 507 GLY A CA 1
ATOM 2177 C C . GLY A 1 298 ? 17.017 -8.521 -49.988 1.00 74.17 507 GLY A C 1
ATOM 2178 O O . GLY A 1 298 ? 17.471 -8.465 -51.133 1.00 71.33 507 GLY A O 1
ATOM 2179 N N . SER A 1 299 ? 17.811 -8.681 -48.936 1.00 69.21 508 SER A N 1
ATOM 2180 C CA . SER A 1 299 ? 19.251 -8.751 -49.144 1.00 72.73 508 SER A CA 1
ATOM 2181 C C . SER A 1 299 ? 19.701 -10.091 -49.714 1.00 66.81 508 SER A C 1
ATOM 2182 O O . SER A 1 299 ? 19.151 -11.149 -49.385 1.00 69.72 508 SER A O 1
ATOM 2185 N N . TYR A 1 300 ? 20.700 -10.031 -50.592 1.00 73.91 509 TYR A N 1
ATOM 2186 C CA . TYR A 1 300 ? 21.478 -11.205 -50.969 1.00 68.61 509 TYR A CA 1
ATOM 2187 C C . TYR A 1 300 ? 22.625 -11.352 -49.984 1.00 73.67 509 TYR A C 1
ATOM 2188 O O . TYR A 1 300 ? 23.385 -10.406 -49.757 1.00 68.63 509 TYR A O 1
ATOM 2197 N N . VAL A 1 301 ? 22.743 -12.540 -49.408 1.00 70.41 510 VAL A N 1
ATOM 2198 C CA . VAL A 1 301 ? 23.736 -12.849 -48.394 1.00 58.00 510 VAL A CA 1
ATOM 2199 C C . VAL A 1 301 ? 24.526 -14.061 -48.864 1.00 67.02 510 VAL A C 1
ATOM 2200 O O . VAL A 1 301 ? 23.937 -15.042 -49.340 1.00 67.43 510 VAL A O 1
ATOM 2204 N N . PHE A 1 302 ? 25.851 -13.984 -48.769 1.00 59.77 511 PHE A N 1
ATOM 2205 C CA . PHE A 1 302 ? 26.722 -15.106 -49.107 1.00 59.75 511 PHE A CA 1
ATOM 2206 C C . PHE A 1 302 ? 27.655 -15.363 -47.937 1.00 69.53 511 PHE A C 1
ATOM 2207 O O . PHE A 1 302 ? 28.023 -14.429 -47.219 1.00 67.91 511 PHE A O 1
ATOM 2215 N N . GLY A 1 303 ? 28.041 -16.622 -47.754 1.00 67.15 512 GLY A N 1
ATOM 2216 C CA . GLY A 1 303 ? 28.920 -16.987 -46.656 1.00 59.34 512 GLY A CA 1
ATOM 2217 C C . GLY A 1 303 ? 29.979 -17.976 -47.087 1.00 65.38 512 GLY A C 1
ATOM 2218 O O . GLY A 1 303 ? 29.789 -18.756 -48.026 1.00 71.29 512 GLY A O 1
ATOM 2219 N N . ASP A 1 304 ? 31.111 -17.939 -46.381 1.00 62.18 513 ASP A N 1
ATOM 2220 C CA . ASP A 1 304 ? 32.172 -18.921 -46.557 1.00 61.26 513 ASP A CA 1
ATOM 2221 C C . ASP A 1 304 ? 32.042 -20.009 -45.479 1.00 61.96 513 ASP A C 1
ATOM 2222 O O . ASP A 1 304 ? 31.199 -19.923 -44.586 1.00 63.48 513 ASP A O 1
ATOM 2227 N N . ARG A 1 305 ? 32.907 -21.033 -45.545 1.00 64.22 514 ARG A N 1
ATOM 2228 C CA . ARG A 1 305 ? 32.812 -22.157 -44.606 1.00 59.40 514 ARG A CA 1
ATOM 2229 C C . ARG A 1 305 ? 33.071 -21.719 -43.156 1.00 66.24 514 ARG A C 1
ATOM 2230 O O . ARG A 1 305 ? 32.596 -22.372 -42.213 1.00 67.26 514 ARG A O 1
ATOM 2238 N N . ASN A 1 306 ? 33.819 -20.637 -42.944 1.00 67.21 515 ASN A N 1
ATOM 2239 C CA . ASN A 1 306 ? 34.130 -20.228 -41.582 1.00 64.90 515 ASN A CA 1
ATOM 2240 C C . ASN A 1 306 ? 33.140 -19.211 -41.050 1.00 67.29 515 ASN A C 1
ATOM 2241 O O . ASN A 1 306 ? 33.310 -18.724 -39.931 1.00 69.80 515 ASN A O 1
ATOM 2246 N N . GLY A 1 307 ? 32.086 -18.903 -41.794 1.00 62.89 516 GLY A N 1
ATOM 2247 C CA . GLY A 1 307 ? 31.054 -18.071 -41.223 1.00 61.81 516 GLY A CA 1
ATOM 2248 C C . GLY A 1 307 ? 31.228 -16.591 -41.462 1.00 67.54 516 GLY A C 1
ATOM 2249 O O . GLY A 1 307 ? 30.484 -15.800 -40.878 1.00 67.44 516 GLY A O 1
ATOM 2250 N N . ASN A 1 308 ? 32.172 -16.188 -42.308 1.00 64.20 517 ASN A N 1
ATOM 2251 C CA . ASN A 1 308 ? 32.229 -14.806 -42.743 1.00 65.21 517 ASN A CA 1
ATOM 2252 C C . ASN A 1 308 ? 31.113 -14.605 -43.749 1.00 72.00 517 ASN A C 1
ATOM 2253 O O . ASN A 1 308 ? 30.981 -15.386 -44.697 1.00 79.97 517 ASN A O 1
ATOM 2258 N N . PHE A 1 309 ? 30.280 -13.604 -43.508 1.00 62.87 518 PHE A N 1
ATOM 2259 C CA . PHE A 1 309 ? 29.118 -13.337 -44.329 1.00 59.14 518 PHE A CA 1
ATOM 2260 C C . PHE A 1 309 ? 29.246 -11.949 -44.948 1.00 66.70 518 PHE A C 1
ATOM 2261 O O . PHE A 1 309 ? 29.854 -11.032 -44.373 1.00 62.81 518 PHE A O 1
ATOM 2269 N N . LEU A 1 310 ? 28.675 -11.814 -46.136 1.00 65.34 519 LEU A N 1
ATOM 2270 C CA . LEU A 1 310 ? 28.642 -10.548 -46.833 1.00 67.63 519 LEU A CA 1
ATOM 2271 C C . LEU A 1 310 ? 27.267 -10.363 -47.455 1.00 71.72 519 LEU A C 1
ATOM 2272 O O . LEU A 1 310 ? 26.560 -11.332 -47.762 1.00 73.30 519 LEU A O 1
ATOM 2277 N N . THR A 1 311 ? 26.918 -9.100 -47.651 1.00 70.87 520 THR A N 1
ATOM 2278 C CA . THR A 1 311 ? 25.693 -8.681 -48.301 1.00 71.22 520 THR A CA 1
ATOM 2279 C C . THR A 1 311 ? 26.079 -8.146 -49.669 1.00 74.02 520 THR A C 1
ATOM 2280 O O . THR A 1 311 ? 27.137 -7.518 -49.825 1.00 81.13 520 THR A O 1
ATOM 2284 N N . LEU A 1 312 ? 25.240 -8.444 -50.656 1.00 69.86 521 LEU A N 1
ATOM 2285 C CA . LEU A 1 312 ? 25.311 -7.880 -51.995 1.00 69.68 521 LEU A CA 1
ATOM 2286 C C . LEU A 1 312 ? 24.155 -6.921 -52.154 1.00 75.91 521 LEU A C 1
ATOM 2287 O O . LEU A 1 312 ? 22.997 -7.295 -51.923 1.00 79.44 521 LEU A O 1
ATOM 2292 N N . GLN A 1 313 ? 24.475 -5.687 -52.521 1.00 78.72 522 GLN A N 1
ATOM 2293 C CA . GLN A 1 313 ? 23.485 -4.664 -52.802 1.00 77.55 522 GLN A CA 1
ATOM 2294 C C . GLN A 1 313 ? 23.707 -4.173 -54.224 1.00 81.39 522 GLN A C 1
ATOM 2295 O O . GLN A 1 313 ? 24.828 -3.791 -54.589 1.00 84.72 522 GLN A O 1
ATOM 2301 N N . GLN A 1 314 ? 22.648 -4.196 -55.026 1.00 86.47 523 GLN A N 1
ATOM 2302 C CA . GLN A 1 314 ? 22.679 -3.636 -56.373 1.00 78.80 523 GLN A CA 1
ATOM 2303 C C . GLN A 1 314 ? 22.207 -2.188 -56.405 1.00 82.00 523 GLN A C 1
ATOM 2304 O O . GLN A 1 314 ? 21.151 -1.857 -55.861 1.00 88.75 523 GLN A O 1
ATOM 2310 N N . SER A 1 315 ? 23.000 -1.335 -57.030 1.00 77.68 524 SER A N 1
ATOM 2311 C CA . SER A 1 315 ? 22.640 0.059 -57.264 1.00 75.54 524 SER A CA 1
ATOM 2312 C C . SER A 1 315 ? 21.472 0.156 -58.233 1.00 81.59 524 SER A C 1
ATOM 2313 O O . SER A 1 315 ? 21.591 -0.310 -59.366 1.00 83.62 524 SER A O 1
ATOM 2316 N N . PRO A 1 316 ? 20.347 0.759 -57.861 1.00 88.50 525 PRO A N 1
ATOM 2317 C CA . PRO A 1 316 ? 19.305 1.017 -58.868 1.00 80.23 525 PRO A CA 1
ATOM 2318 C C . PRO A 1 316 ? 19.775 1.864 -60.021 1.00 84.80 525 PRO A C 1
ATOM 2319 O O . PRO A 1 316 ? 19.183 1.779 -61.100 1.00 94.88 525 PRO A O 1
ATOM 2323 N N . VAL A 1 317 ? 20.813 2.680 -59.830 1.00 90.00 526 VAL A N 1
ATOM 2324 C CA . VAL A 1 317 ? 21.228 3.631 -60.857 1.00 88.18 526 VAL A CA 1
ATOM 2325 C C . VAL A 1 317 ? 22.121 2.963 -61.896 1.00 91.23 526 VAL A C 1
ATOM 2326 O O . VAL A 1 317 ? 21.887 3.084 -63.102 1.00 95.90 526 VAL A O 1
ATOM 2330 N N . THR A 1 318 ? 23.203 2.326 -61.454 1.00 95.09 527 THR A N 1
ATOM 2331 C CA . THR A 1 318 ? 24.196 1.745 -62.353 1.00 102.79 527 THR A CA 1
ATOM 2332 C C . THR A 1 318 ? 23.981 0.261 -62.588 1.00 98.72 527 THR A C 1
ATOM 2333 O O . THR A 1 318 ? 24.504 -0.287 -63.561 1.00 101.07 527 THR A O 1
ATOM 2337 N N . LYS A 1 319 ? 23.246 -0.393 -61.701 1.00 92.60 528 LYS A N 1
ATOM 2338 C CA . LYS A 1 319 ? 23.043 -1.837 -61.655 1.00 95.83 528 LYS A CA 1
ATOM 2339 C C . LYS A 1 319 ? 24.314 -2.601 -61.322 1.00 83.39 528 LYS A C 1
ATOM 2340 O O . LYS A 1 319 ? 24.286 -3.831 -61.300 1.00 79.15 528 LYS A O 1
ATOM 2346 N N . GLN A 1 320 ? 25.395 -1.908 -60.971 1.00 81.12 529 GLN A N 1
ATOM 2347 C CA . GLN A 1 320 ? 26.569 -2.572 -60.428 1.00 86.54 529 GLN A CA 1
ATOM 2348 C C . GLN A 1 320 ? 26.266 -3.143 -59.035 1.00 83.47 529 GLN A C 1
ATOM 2349 O O . GLN A 1 320 ? 25.365 -2.685 -58.325 1.00 84.15 529 GLN A O 1
ATOM 2355 N N . TRP A 1 321 ? 26.996 -4.178 -58.658 1.00 87.83 530 TRP A N 1
ATOM 2356 C CA . TRP A 1 321 ? 26.853 -4.771 -57.333 1.00 78.07 530 TRP A CA 1
ATOM 2357 C C . TRP A 1 321 ? 27.988 -4.356 -56.400 1.00 77.29 530 TRP A C 1
ATOM 2358 O O . TRP A 1 321 ? 29.116 -4.095 -56.828 1.00 84.07 530 TRP A O 1
ATOM 2369 N N . GLN A 1 322 ? 27.680 -4.309 -55.110 1.00 76.25 531 GLN A N 1
ATOM 2370 C CA . GLN A 1 322 ? 28.666 -3.953 -54.106 1.00 80.91 531 GLN A CA 1
ATOM 2371 C C . GLN A 1 322 ? 28.514 -4.893 -52.915 1.00 80.79 531 GLN A C 1
ATOM 2372 O O . GLN A 1 322 ? 27.390 -5.271 -52.559 1.00 75.08 531 GLN A O 1
ATOM 2378 N N . GLU A 1 323 ? 29.635 -5.292 -52.315 1.00 80.43 532 GLU A N 1
ATOM 2379 C CA . GLU A 1 323 ? 29.610 -6.152 -51.134 1.00 80.19 532 GLU A CA 1
ATOM 2380 C C . GLU A 1 323 ? 29.896 -5.348 -49.865 1.00 81.74 532 GLU A C 1
ATOM 2381 O O . GLU A 1 323 ? 30.726 -4.434 -49.869 1.00 82.18 532 GLU A O 1
ATOM 2387 N N . LYS A 1 324 ? 29.195 -5.685 -48.786 1.00 82.86 533 LYS A N 1
ATOM 2388 C CA . LYS A 1 324 ? 29.562 -5.196 -47.462 1.00 79.04 533 LYS A CA 1
ATOM 2389 C C . LYS A 1 324 ? 29.586 -6.343 -46.460 1.00 73.50 533 LYS A C 1
ATOM 2390 O O . LYS A 1 324 ? 28.834 -7.313 -46.595 1.00 65.71 533 LYS A O 1
ATOM 2396 N N . PRO A 1 325 ? 30.447 -6.268 -45.452 1.00 71.81 534 PRO A N 1
ATOM 2397 C CA . PRO A 1 325 ? 30.496 -7.348 -44.462 1.00 65.05 534 PRO A CA 1
ATOM 2398 C C . PRO A 1 325 ? 29.231 -7.370 -43.630 1.00 64.35 534 PRO A C 1
ATOM 2399 O O . PRO A 1 325 ? 28.585 -6.346 -43.389 1.00 69.78 534 PRO A O 1
ATOM 2403 N N . LEU A 1 326 ? 28.910 -8.551 -43.143 1.00 62.06 535 LEU A N 1
ATOM 2404 C CA . LEU A 1 326 ? 27.795 -8.737 -42.232 1.00 64.99 535 LEU A CA 1
ATOM 2405 C C . LEU A 1 326 ? 28.381 -9.385 -40.985 1.00 74.33 535 LEU A C 1
ATOM 2406 O O . LEU A 1 326 ? 28.988 -10.463 -41.076 1.00 79.75 535 LEU A O 1
ATOM 2411 N N . CYS A 1 327 ? 28.231 -8.728 -39.835 1.00 73.13 536 CYS A N 1
ATOM 2412 C CA . CYS A 1 327 ? 28.876 -9.208 -38.623 1.00 70.38 536 CYS A CA 1
ATOM 2413 C C . CYS A 1 327 ? 27.931 -10.040 -37.771 1.00 70.23 536 CYS A C 1
ATOM 2414 O O . CYS A 1 327 ? 26.717 -9.815 -37.721 1.00 60.24 536 CYS A O 1
ATOM 2417 N N . LEU A 1 328 ? 28.518 -11.002 -37.081 1.00 77.88 537 LEU A N 1
ATOM 2418 C CA . LEU A 1 328 ? 27.830 -11.755 -36.048 1.00 67.61 537 LEU A CA 1
ATOM 2419 C C . LEU A 1 328 ? 28.311 -11.256 -34.691 1.00 69.23 537 LEU A C 1
ATOM 2420 O O . LEU A 1 328 ? 29.468 -10.862 -34.537 1.00 75.47 537 LEU A O 1
ATOM 2425 N N . GLY A 1 329 ? 27.402 -11.205 -33.725 1.00 61.72 538 GLY A N 1
ATOM 2426 C CA . GLY A 1 329 ? 27.773 -10.837 -32.369 1.00 56.29 538 GLY A CA 1
ATOM 2427 C C . GLY A 1 329 ? 26.844 -11.519 -31.385 1.00 63.89 538 GLY A C 1
ATOM 2428 O O . GLY A 1 329 ? 25.721 -11.904 -31.723 1.00 72.88 538 GLY A O 1
ATOM 2429 N N . THR A 1 330 ? 27.332 -11.684 -30.160 1.00 65.86 539 THR A N 1
ATOM 2430 C CA . THR A 1 330 ? 26.547 -12.357 -29.142 1.00 61.58 539 THR A CA 1
ATOM 2431 C C . THR A 1 330 ? 25.551 -11.404 -28.512 1.00 63.40 539 THR A C 1
ATOM 2432 O O . THR A 1 330 ? 25.884 -10.258 -28.224 1.00 65.06 539 THR A O 1
ATOM 2436 N N . SER A 1 331 ? 24.319 -11.888 -28.318 1.00 72.10 540 SER A N 1
ATOM 2437 C CA . SER A 1 331 ? 23.262 -11.190 -27.577 1.00 78.64 540 SER A CA 1
ATOM 2438 C C . SER A 1 331 ? 22.531 -12.248 -26.754 1.00 70.92 540 SER A C 1
ATOM 2439 O O . SER A 1 331 ? 21.730 -13.008 -27.299 1.00 73.99 540 SER A O 1
ATOM 2442 N N . GLY A 1 332 ? 22.831 -12.341 -25.463 1.00 82.03 541 GLY A N 1
ATOM 2443 C CA . GLY A 1 332 ? 22.259 -13.449 -24.702 1.00 69.07 541 GLY A CA 1
ATOM 2444 C C . GLY A 1 332 ? 22.770 -14.776 -25.225 1.00 74.07 541 GLY A C 1
ATOM 2445 O O . GLY A 1 332 ? 23.943 -14.913 -25.575 1.00 96.62 541 GLY A O 1
ATOM 2446 N N . SER A 1 333 ? 21.887 -15.774 -25.292 1.00 78.62 542 SER A N 1
ATOM 2447 C CA . SER A 1 333 ? 22.232 -17.087 -25.842 1.00 79.40 542 SER A CA 1
ATOM 2448 C C . SER A 1 333 ? 22.200 -17.126 -27.363 1.00 91.04 542 SER A C 1
ATOM 2449 O O . SER A 1 333 ? 22.507 -18.173 -27.958 1.00 88.06 542 SER A O 1
ATOM 2452 N N . CYS A 1 334 ? 21.825 -16.034 -28.015 1.00 85.24 543 CYS A N 1
ATOM 2453 C CA . CYS A 1 334 ? 21.948 -15.951 -29.460 1.00 69.98 543 CYS A CA 1
ATOM 2454 C C . CYS A 1 334 ? 23.373 -15.462 -29.695 1.00 69.52 543 CYS A C 1
ATOM 2455 O O . CYS A 1 334 ? 23.721 -14.339 -29.314 1.00 79.72 543 CYS A O 1
ATOM 2458 N N . ARG A 1 335 ? 24.218 -16.333 -30.240 1.00 70.02 544 ARG A N 1
ATOM 2459 C CA . ARG A 1 335 ? 25.661 -16.194 -30.119 1.00 61.89 544 ARG A CA 1
ATOM 2460 C C . ARG A 1 335 ? 26.277 -15.689 -31.408 1.00 59.26 544 ARG A C 1
ATOM 2461 O O . ARG A 1 335 ? 25.688 -15.808 -32.482 1.00 60.69 544 ARG A O 1
ATOM 2469 N N . GLY A 1 336 ? 27.475 -15.110 -31.278 1.00 57.30 545 GLY A N 1
ATOM 2470 C CA . GLY A 1 336 ? 28.210 -14.619 -32.430 1.00 53.69 545 GLY A CA 1
ATOM 2471 C C . GLY A 1 336 ? 29.176 -15.622 -33.040 1.00 59.67 545 GLY A C 1
ATOM 2472 O O . GLY A 1 336 ? 30.059 -15.256 -33.823 1.00 63.34 545 GLY A O 1
ATOM 2473 N N . TYR A 1 337 ? 28.991 -16.899 -32.727 1.00 58.51 546 TYR A N 1
ATOM 2474 C CA . TYR A 1 337 ? 29.876 -17.943 -33.213 1.00 60.14 546 TYR A CA 1
ATOM 2475 C C . TYR A 1 337 ? 29.063 -19.219 -33.253 1.00 60.17 546 TYR A C 1
ATOM 2476 O O . TYR A 1 337 ? 27.934 -19.268 -32.767 1.00 63.46 546 TYR A O 1
ATOM 2485 N N . PHE A 1 338 ? 29.646 -20.246 -33.857 1.00 54.46 547 PHE A N 1
ATOM 2486 C CA . PHE A 1 338 ? 29.007 -21.546 -33.984 1.00 50.21 547 PHE A CA 1
ATOM 2487 C C . PHE A 1 338 ? 30.118 -22.567 -34.143 1.00 56.31 547 PHE A C 1
ATOM 2488 O O . PHE A 1 338 ? 31.284 -22.216 -34.348 1.00 56.81 547 PHE A O 1
ATOM 2496 N N . SER A 1 339 ? 29.754 -23.832 -33.977 1.00 57.58 548 SER A N 1
ATOM 2497 C CA . SER A 1 339 ? 30.727 -24.913 -34.039 1.00 60.54 548 SER A CA 1
ATOM 2498 C C . SER A 1 339 ? 31.040 -25.284 -35.480 1.00 58.98 548 SER A C 1
ATOM 2499 O O . SER A 1 339 ? 30.141 -25.346 -36.321 1.00 57.94 548 SER A O 1
ATOM 2502 N N . GLY A 1 340 ? 32.301 -25.606 -35.745 1.00 60.12 549 GLY A N 1
ATOM 2503 C CA . GLY A 1 340 ? 32.634 -26.287 -36.997 1.00 58.98 549 GLY A CA 1
ATOM 2504 C C . GLY A 1 340 ? 32.545 -25.402 -38.232 1.00 71.50 549 GLY A C 1
ATOM 2505 O O . GLY A 1 340 ? 32.697 -24.184 -38.176 1.00 78.27 549 GLY A O 1
ATOM 2506 N N . HIS A 1 341 ? 32.307 -26.043 -39.365 1.00 62.84 550 HIS A N 1
ATOM 2507 C CA . HIS A 1 341 ? 32.297 -25.401 -40.665 1.00 52.14 550 HIS A CA 1
ATOM 2508 C C . HIS A 1 341 ? 30.907 -25.457 -41.276 1.00 55.57 550 HIS A C 1
ATOM 2509 O O . HIS A 1 341 ? 30.167 -26.426 -41.080 1.00 58.87 550 HIS A O 1
ATOM 2516 N N . ILE A 1 342 ? 30.565 -24.407 -42.024 1.00 55.99 551 ILE A N 1
ATOM 2517 C CA . ILE A 1 342 ? 29.288 -24.331 -42.732 1.00 60.58 551 ILE A CA 1
ATOM 2518 C C . ILE A 1 342 ? 29.288 -25.291 -43.915 1.00 68.61 551 ILE A C 1
ATOM 2519 O O . ILE A 1 342 ? 30.102 -25.174 -44.834 1.00 74.34 551 ILE A O 1
ATOM 2524 N N . LEU A 1 343 ? 28.394 -26.269 -43.878 1.00 70.15 552 LEU A N 1
ATOM 2525 C CA . LEU A 1 343 ? 28.186 -27.159 -45.004 1.00 60.28 552 LEU A CA 1
ATOM 2526 C C . LEU A 1 343 ? 27.039 -26.719 -45.898 1.00 59.60 552 LEU A C 1
ATOM 2527 O O . LEU A 1 343 ? 27.014 -27.097 -47.065 1.00 71.15 552 LEU A O 1
ATOM 2532 N N . GLY A 1 344 ? 26.080 -25.957 -45.386 1.00 63.58 553 GLY A N 1
ATOM 2533 C CA . GLY A 1 344 ? 24.977 -25.602 -46.254 1.00 49.55 553 GLY A CA 1
ATOM 2534 C C . GLY A 1 344 ? 24.043 -24.619 -45.595 1.00 60.08 553 GLY A C 1
ATOM 2535 O O . GLY A 1 344 ? 24.314 -24.118 -44.505 1.00 66.17 553 GLY A O 1
ATOM 2536 N N . PHE A 1 345 ? 22.939 -24.337 -46.294 1.00 55.41 554 PHE A N 1
ATOM 2537 C CA . PHE A 1 345 ? 21.958 -23.342 -45.879 1.00 60.00 554 PHE A CA 1
ATOM 2538 C C . PHE A 1 345 ? 20.551 -23.928 -45.854 1.00 64.90 554 PHE A C 1
ATOM 2539 O O . PHE A 1 345 ? 20.269 -24.970 -46.451 1.00 65.65 554 PHE A O 1
ATOM 2547 N N . GLY A 1 346 ? 19.660 -23.253 -45.129 1.00 61.52 555 GLY A N 1
ATOM 2548 C CA . GLY A 1 346 ? 18.289 -23.699 -45.064 1.00 54.42 555 GLY A CA 1
ATOM 2549 C C . GLY A 1 346 ? 17.324 -22.532 -45.063 1.00 59.43 555 GLY A C 1
ATOM 2550 O O . GLY A 1 346 ? 17.659 -21.409 -44.669 1.00 51.64 555 GLY A O 1
ATOM 2551 N N . GLU A 1 347 ? 16.085 -22.842 -45.440 1.00 51.79 556 GLU A N 1
ATOM 2552 C CA . GLU A 1 347 ? 15.036 -21.843 -45.474 1.00 68.76 556 GLU A CA 1
ATOM 2553 C C . GLU A 1 347 ? 13.754 -22.506 -45.011 1.00 69.20 556 GLU A C 1
ATOM 2554 O O . GLU A 1 347 ? 13.412 -23.582 -45.499 1.00 61.41 556 GLU A O 1
ATOM 2560 N N . ASP A 1 348 ? 13.071 -21.911 -44.041 1.00 62.75 557 ASP A N 1
ATOM 2561 C CA . ASP A 1 348 ? 11.845 -22.538 -43.594 1.00 60.98 557 ASP A CA 1
ATOM 2562 C C . ASP A 1 348 ? 10.662 -21.844 -44.247 1.00 53.87 557 ASP A C 1
ATOM 2563 O O . ASP A 1 348 ? 10.809 -20.819 -44.908 1.00 69.83 557 ASP A O 1
ATOM 2568 N N . GLU A 1 349 ? 9.473 -22.402 -44.034 1.00 62.47 558 GLU A N 1
ATOM 2569 C CA . GLU A 1 349 ? 8.280 -21.951 -44.760 1.00 60.57 558 GLU A CA 1
ATOM 2570 C C . GLU A 1 349 ? 7.938 -20.500 -44.453 1.00 66.94 558 GLU A C 1
ATOM 2571 O O . GLU A 1 349 ? 7.192 -19.876 -45.207 1.00 79.41 558 GLU A O 1
ATOM 2577 N N . LEU A 1 350 ? 8.428 -19.961 -43.344 1.00 69.36 559 LEU A N 1
ATOM 2578 C CA . LEU A 1 350 ? 8.234 -18.555 -43.040 1.00 69.05 559 LEU A CA 1
ATOM 2579 C C . LEU A 1 350 ? 9.304 -17.679 -43.659 1.00 67.57 559 LEU A C 1
ATOM 2580 O O . LEU A 1 350 ? 9.204 -16.450 -43.577 1.00 72.21 559 LEU A O 1
ATOM 2585 N N . GLY A 1 351 ? 10.311 -18.274 -44.284 1.00 63.28 560 GLY A N 1
ATOM 2586 C CA . GLY A 1 351 ? 11.365 -17.523 -44.935 1.00 59.54 560 GLY A CA 1
ATOM 2587 C C . GLY A 1 351 ? 12.597 -17.282 -44.090 1.00 71.06 560 GLY A C 1
ATOM 2588 O O . GLY A 1 351 ? 13.528 -16.608 -44.553 1.00 72.02 560 GLY A O 1
ATOM 2589 N N . GLU A 1 352 ? 12.651 -17.821 -42.876 1.00 60.81 561 GLU A N 1
ATOM 2590 C CA . GLU A 1 352 ? 13.853 -17.650 -42.087 1.00 54.35 561 GLU A CA 1
ATOM 2591 C C . GLU A 1 352 ? 14.928 -18.608 -42.577 1.00 56.83 561 GLU A C 1
ATOM 2592 O O . GLU A 1 352 ? 14.644 -19.659 -43.168 1.00 63.36 561 GLU A O 1
ATOM 2598 N N . VAL A 1 353 ? 16.181 -18.238 -42.307 1.00 56.46 562 VAL A N 1
ATOM 2599 C CA . VAL A 1 353 ? 17.327 -18.905 -42.909 1.00 58.68 562 VAL A CA 1
ATOM 2600 C C . VAL A 1 353 ? 18.222 -19.516 -41.836 1.00 67.36 562 VAL A C 1
ATOM 2601 O O . VAL A 1 353 ? 18.303 -19.045 -40.685 1.00 53.40 562 VAL A O 1
ATOM 2605 N N . TYR A 1 354 ? 18.917 -20.573 -42.248 1.00 58.93 563 TYR A N 1
ATOM 2606 C CA . TYR A 1 354 ? 19.665 -21.426 -41.349 1.00 56.46 563 TYR A CA 1
ATOM 2607 C C . TYR A 1 354 ? 21.039 -21.777 -41.904 1.00 56.62 563 TYR A C 1
ATOM 2608 O O . TYR A 1 354 ? 21.259 -21.868 -43.118 1.00 65.89 563 TYR A O 1
ATOM 2617 N N . ILE A 1 355 ? 21.924 -22.051 -40.982 1.00 58.11 564 ILE A N 1
ATOM 2618 C CA . ILE A 1 355 ? 23.247 -22.596 -41.227 1.00 62.03 564 ILE A CA 1
ATOM 2619 C C . ILE A 1 355 ? 23.205 -24.084 -40.906 1.00 61.57 564 ILE A C 1
ATOM 2620 O O . ILE A 1 355 ? 22.588 -24.503 -39.924 1.00 58.64 564 ILE A O 1
ATOM 2625 N N . LEU A 1 356 ? 23.841 -24.883 -41.733 1.00 50.80 565 LEU A N 1
ATOM 2626 C CA . LEU A 1 356 ? 24.105 -26.273 -41.414 1.00 57.33 565 LEU A CA 1
ATOM 2627 C C . LEU A 1 356 ? 25.612 -26.390 -41.322 1.00 56.50 565 LEU A C 1
ATOM 2628 O O . LEU A 1 356 ? 26.329 -25.977 -42.250 1.00 66.98 565 LEU A O 1
ATOM 2633 N N . SER A 1 357 ? 26.072 -26.902 -40.178 1.00 58.22 566 SER A N 1
ATOM 2634 C CA . SER A 1 357 ? 27.478 -26.976 -39.852 1.00 63.37 566 SER A CA 1
ATOM 2635 C C . SER A 1 357 ? 27.800 -28.367 -39.343 1.00 67.37 566 SER A C 1
ATOM 2636 O O . SER A 1 357 ? 26.933 -29.114 -38.893 1.00 64.89 566 SER A O 1
ATOM 2639 N N . SER A 1 358 ? 29.068 -28.715 -39.446 1.00 64.97 567 SER A N 1
ATOM 2640 C CA . SER A 1 358 ? 29.508 -29.981 -38.929 1.00 79.15 567 SER A CA 1
ATOM 2641 C C . SER A 1 358 ? 30.931 -29.798 -38.451 1.00 86.09 567 SER A C 1
ATOM 2642 O O . SER A 1 358 ? 31.682 -28.961 -38.963 1.00 79.62 567 SER A O 1
ATOM 2645 N N . SER A 1 359 ? 31.316 -30.687 -37.549 1.00 105.01 568 SER A N 1
ATOM 2646 C CA . SER A 1 359 ? 32.582 -30.661 -36.845 1.00 102.83 568 SER A CA 1
ATOM 2647 C C . SER A 1 359 ? 33.127 -32.079 -36.890 1.00 110.02 568 SER A C 1
ATOM 2648 O O . SER A 1 359 ? 32.411 -33.015 -37.245 1.00 119.17 568 SER A O 1
ATOM 2651 N N . LYS A 1 360 ? 34.403 -32.263 -36.565 1.00 114.19 569 LYS A N 1
ATOM 2652 C CA . LYS A 1 360 ? 34.954 -33.599 -36.739 1.00 121.20 569 LYS A CA 1
ATOM 2653 C C . LYS A 1 360 ? 34.872 -34.504 -35.521 1.00 125.98 569 LYS A C 1
ATOM 2654 O O . LYS A 1 360 ? 34.504 -35.683 -35.672 1.00 143.26 569 LYS A O 1
ATOM 2660 N N . SER A 1 361 ? 35.210 -34.004 -34.328 1.00 114.59 570 SER A N 1
ATOM 2661 C CA . SER A 1 361 ? 35.221 -34.873 -33.137 1.00 129.20 570 SER A CA 1
ATOM 2662 C C . SER A 1 361 ? 36.057 -36.186 -33.352 1.00 131.57 570 SER A C 1
ATOM 2663 O O . SER A 1 361 ? 35.479 -37.301 -33.481 1.00 122.40 570 SER A O 1
ATOM 2666 N N . GLN A 1 364 ? 29.629 -37.238 -31.946 1.00 133.56 573 GLN A N 1
ATOM 2667 C CA . GLN A 1 364 ? 30.874 -37.724 -32.532 1.00 135.99 573 GLN A CA 1
ATOM 2668 C C . GLN A 1 364 ? 30.627 -38.086 -33.980 1.00 136.81 573 GLN A C 1
ATOM 2669 O O . GLN A 1 364 ? 31.001 -37.338 -34.884 1.00 145.53 573 GLN A O 1
ATOM 2675 N N . THR A 1 365 ? 29.991 -39.237 -34.197 1.00 124.61 574 THR A N 1
ATOM 2676 C CA . THR A 1 365 ? 29.485 -39.559 -35.527 1.00 120.70 574 THR A CA 1
ATOM 2677 C C . THR A 1 365 ? 28.489 -38.502 -35.993 1.00 111.47 574 THR A C 1
ATOM 2678 O O . THR A 1 365 ? 28.557 -38.019 -37.129 1.00 112.44 574 THR A O 1
ATOM 2682 N N . HIS A 1 366 ? 27.553 -38.127 -35.123 1.00 99.10 575 HIS A N 1
ATOM 2683 C CA . HIS A 1 366 ? 26.541 -37.130 -35.461 1.00 85.70 575 HIS A CA 1
ATOM 2684 C C . HIS A 1 366 ? 26.853 -35.799 -34.779 1.00 82.90 575 HIS A C 1
ATOM 2685 O O . HIS A 1 366 ? 26.201 -35.376 -33.834 1.00 93.89 575 HIS A O 1
ATOM 2692 N N . ASN A 1 367 ? 27.859 -35.107 -35.303 1.00 79.63 576 ASN A N 1
ATOM 2693 C CA . ASN A 1 367 ? 28.222 -33.804 -34.775 1.00 84.04 576 ASN A CA 1
ATOM 2694 C C . ASN A 1 367 ? 27.706 -32.663 -35.629 1.00 77.03 576 ASN A C 1
ATOM 2695 O O . ASN A 1 367 ? 28.195 -31.536 -35.501 1.00 85.19 576 ASN A O 1
ATOM 2700 N N . GLY A 1 368 ? 26.725 -32.907 -36.492 1.00 61.41 577 GLY A N 1
ATOM 2701 C CA . GLY A 1 368 ? 26.206 -31.828 -37.311 1.00 58.64 577 GLY A CA 1
ATOM 2702 C C . GLY A 1 368 ? 25.096 -31.079 -36.601 1.00 65.56 577 GLY A C 1
ATOM 2703 O O . GLY A 1 368 ? 24.387 -31.622 -35.774 1.00 72.36 577 GLY A O 1
ATOM 2704 N N . LYS A 1 369 ? 24.935 -29.821 -36.977 1.00 61.39 578 LYS A N 1
ATOM 2705 C CA . LYS A 1 369 ? 24.080 -28.907 -36.257 1.00 63.81 578 LYS A CA 1
ATOM 2706 C C . LYS A 1 369 ? 23.348 -28.010 -37.222 1.00 62.94 578 LYS A C 1
ATOM 2707 O O . LYS A 1 369 ? 23.854 -27.666 -38.295 1.00 63.16 578 LYS A O 1
ATOM 2713 N N . LEU A 1 370 ? 22.166 -27.600 -36.776 1.00 66.83 579 LEU A N 1
ATOM 2714 C CA . LEU A 1 370 ? 21.287 -26.693 -37.484 1.00 58.92 579 LEU A CA 1
ATOM 2715 C C . LEU A 1 370 ? 21.180 -25.421 -36.664 1.00 57.75 579 LEU A C 1
ATOM 2716 O O . LEU A 1 370 ? 20.765 -25.476 -35.505 1.00 71.81 579 LEU A O 1
ATOM 2721 N N . TYR A 1 371 ? 21.533 -24.284 -37.246 1.00 60.89 580 TYR A N 1
ATOM 2722 C CA . TYR A 1 371 ? 21.448 -23.003 -36.554 1.00 57.95 580 TYR A CA 1
ATOM 2723 C C . TYR A 1 371 ? 20.536 -22.037 -37.306 1.00 66.88 580 TYR A C 1
ATOM 2724 O O . TYR A 1 371 ? 20.518 -22.008 -38.536 1.00 72.46 580 TYR A O 1
ATOM 2733 N N . LYS A 1 372 ? 19.824 -21.199 -36.566 1.00 62.20 581 LYS A N 1
ATOM 2734 C CA . LYS A 1 372 ? 19.013 -20.155 -37.179 1.00 61.51 581 LYS A CA 1
ATOM 2735 C C . LYS A 1 372 ? 19.721 -18.808 -37.123 1.00 59.84 581 LYS A C 1
ATOM 2736 O O . LYS A 1 372 ? 20.396 -18.488 -36.140 1.00 63.07 581 LYS A O 1
ATOM 2742 N N . ILE A 1 373 ? 19.576 -18.022 -38.187 1.00 59.19 582 ILE A N 1
ATOM 2743 C CA . ILE A 1 373 ? 20.084 -16.653 -38.176 1.00 60.07 582 ILE A CA 1
ATOM 2744 C C . ILE A 1 373 ? 19.009 -15.737 -37.615 1.00 65.19 582 ILE A C 1
ATOM 2745 O O . ILE A 1 373 ? 17.845 -15.820 -38.001 1.00 69.72 582 ILE A O 1
ATOM 2750 N N . VAL A 1 374 ? 19.380 -14.930 -36.630 1.00 69.49 583 VAL A N 1
ATOM 2751 C CA . VAL A 1 374 ? 18.436 -14.125 -35.868 1.00 59.25 583 VAL A CA 1
ATOM 2752 C C . VAL A 1 374 ? 18.906 -12.679 -35.879 1.00 63.74 583 VAL A C 1
ATOM 2753 O O . VAL A 1 374 ? 20.111 -12.400 -35.796 1.00 64.76 583 VAL A O 1
ATOM 2757 N N . ASP A 1 375 ? 17.949 -11.763 -36.066 1.00 56.42 584 ASP A N 1
ATOM 2758 C CA . ASP A 1 375 ? 18.166 -10.327 -35.946 1.00 57.47 584 ASP A CA 1
ATOM 2759 C C . ASP A 1 375 ? 17.812 -9.931 -34.520 1.00 65.37 584 ASP A C 1
ATOM 2760 O O . ASP A 1 375 ? 16.631 -9.891 -34.152 1.00 64.27 584 ASP A O 1
ATOM 2765 N N . PRO A 1 376 ? 18.804 -9.676 -33.671 1.00 63.54 585 PRO A N 1
ATOM 2766 C CA . PRO A 1 376 ? 18.501 -9.418 -32.260 1.00 68.55 585 PRO A CA 1
ATOM 2767 C C . PRO A 1 376 ? 17.884 -8.040 -32.026 1.00 72.55 585 PRO A C 1
ATOM 2768 O O . PRO A 1 376 ? 17.485 -7.751 -30.888 1.00 68.70 585 PRO A O 1
ATOM 2772 N N . LYS A 1 377 ? 17.807 -7.180 -33.051 1.00 69.04 586 LYS A N 1
ATOM 2773 C CA . LYS A 1 377 ? 17.121 -5.893 -32.923 1.00 66.57 586 LYS A CA 1
ATOM 2774 C C . LYS A 1 377 ? 15.608 -6.046 -32.913 1.00 64.74 586 LYS A C 1
ATOM 2775 O O . LYS A 1 377 ? 14.898 -5.091 -32.582 1.00 64.14 586 LYS A O 1
ATOM 2781 N N . ARG A 1 378 ? 15.111 -7.227 -33.240 1.00 64.79 587 ARG A N 1
ATOM 2782 C CA . ARG A 1 378 ? 13.702 -7.486 -33.413 1.00 71.13 587 ARG A CA 1
ATOM 2783 C C . ARG A 1 378 ? 13.257 -8.610 -32.489 1.00 67.59 587 ARG A C 1
ATOM 2784 O O . ARG A 1 378 ? 14.042 -9.498 -32.172 1.00 71.73 587 ARG A O 1
ATOM 2792 N N . PRO A 1 379 ? 12.001 -8.613 -32.068 1.00 68.27 588 PRO A N 1
ATOM 2793 C CA . PRO A 1 379 ? 11.473 -9.768 -31.337 1.00 67.56 588 PRO A CA 1
ATOM 2794 C C . PRO A 1 379 ? 11.641 -11.050 -32.136 1.00 69.55 588 PRO A C 1
ATOM 2795 O O . PRO A 1 379 ? 11.798 -11.045 -33.362 1.00 73.63 588 PRO A O 1
ATOM 2799 N N . LEU A 1 380 ? 11.627 -12.167 -31.413 1.00 70.76 589 LEU A N 1
ATOM 2800 C CA . LEU A 1 380 ? 11.641 -13.466 -32.076 1.00 74.63 589 LEU A CA 1
ATOM 2801 C C . LEU A 1 380 ? 10.332 -13.750 -32.800 1.00 79.14 589 LEU A C 1
ATOM 2802 O O . LEU A 1 380 ? 10.328 -14.478 -33.796 1.00 77.44 589 LEU A O 1
ATOM 2807 N N . MET A 1 381 ? 9.209 -13.271 -32.271 1.00 81.26 590 MET A N 1
ATOM 2808 C CA . MET A 1 381 ? 7.899 -13.444 -32.900 1.00 74.08 590 MET A CA 1
ATOM 2809 C C . MET A 1 381 ? 7.215 -12.092 -32.946 1.00 76.26 590 MET A C 1
ATOM 2810 O O . MET A 1 381 ? 6.367 -11.777 -32.094 1.00 73.65 590 MET A O 1
ATOM 2815 N N . PRO A 1 382 ? 7.571 -11.255 -33.912 1.00 77.96 591 PRO A N 1
ATOM 2816 C CA . PRO A 1 382 ? 6.835 -10.004 -34.087 1.00 76.25 591 PRO A CA 1
ATOM 2817 C C . PRO A 1 382 ? 5.396 -10.351 -34.447 1.00 76.80 591 PRO A C 1
ATOM 2818 O O . PRO A 1 382 ? 5.113 -11.441 -34.954 1.00 74.67 591 PRO A O 1
ATOM 2822 N N . GLU A 1 383 ? 4.471 -9.454 -34.096 1.00 78.20 592 GLU A N 1
ATOM 2823 C CA . GLU A 1 383 ? 3.052 -9.729 -34.326 1.00 95.83 592 GLU A CA 1
ATOM 2824 C C . GLU A 1 383 ? 2.789 -10.175 -35.767 1.00 95.31 592 GLU A C 1
ATOM 2825 O O . GLU A 1 383 ? 2.105 -11.178 -36.009 1.00 87.97 592 GLU A O 1
ATOM 2831 N N . GLU A 1 384 ? 3.352 -9.455 -36.740 1.00 87.45 593 GLU A N 1
ATOM 2832 C CA . GLU A 1 384 ? 3.030 -9.744 -38.131 1.00 86.39 593 GLU A CA 1
ATOM 2833 C C . GLU A 1 384 ? 3.572 -11.089 -38.600 1.00 87.24 593 GLU A C 1
ATOM 2834 O O . GLU A 1 384 ? 3.163 -11.556 -39.667 1.00 90.02 593 GLU A O 1
ATOM 2840 N N . CYS A 1 385 ? 4.469 -11.723 -37.853 1.00 80.76 594 CYS A N 1
ATOM 2841 C CA . CYS A 1 385 ? 5.045 -12.972 -38.327 1.00 74.14 594 CYS A CA 1
ATOM 2842 C C . CYS A 1 385 ? 4.271 -14.206 -37.875 1.00 77.75 594 CYS A C 1
ATOM 2843 O O . CYS A 1 385 ? 4.608 -15.318 -38.293 1.00 81.33 594 CYS A O 1
ATOM 2846 N N . ARG A 1 386 ? 3.243 -14.047 -37.050 1.00 79.35 595 ARG A N 1
ATOM 2847 C CA . ARG A 1 386 ? 2.460 -15.199 -36.620 1.00 85.76 595 ARG A CA 1
ATOM 2848 C C . ARG A 1 386 ? 1.835 -15.907 -37.819 1.00 78.36 595 ARG A C 1
ATOM 2849 O O . ARG A 1 386 ? 1.339 -15.269 -38.742 1.00 86.53 595 ARG A O 1
ATOM 2857 N N . ALA A 1 387 ? 1.841 -17.237 -37.798 1.00 80.83 596 ALA A N 1
ATOM 2858 C CA . ALA A 1 387 ? 1.197 -18.021 -38.849 1.00 81.43 596 ALA A CA 1
ATOM 2859 C C . ALA A 1 387 ? 0.799 -19.366 -38.273 1.00 84.95 596 ALA A C 1
ATOM 2860 O O . ALA A 1 387 ? 1.617 -20.027 -37.631 1.00 95.33 596 ALA A O 1
ATOM 2862 N N . THR A 1 388 ? -0.437 -19.783 -38.523 1.00 91.72 597 THR A N 1
ATOM 2863 C CA . THR A 1 388 ? -0.955 -20.997 -37.907 1.00 92.58 597 THR A CA 1
ATOM 2864 C C . THR A 1 388 ? -0.488 -22.236 -38.659 1.00 97.23 597 THR A C 1
ATOM 2865 O O . THR A 1 388 ? -0.567 -22.299 -39.891 1.00 108.69 597 THR A O 1
ATOM 2869 N N . VAL A 1 389 ? -0.002 -23.224 -37.911 1.00 92.87 598 VAL A N 1
ATOM 2870 C CA . VAL A 1 389 ? 0.431 -24.474 -38.517 1.00 86.68 598 VAL A CA 1
ATOM 2871 C C . VAL A 1 389 ? -0.771 -25.209 -39.080 1.00 95.18 598 VAL A C 1
ATOM 2872 O O . VAL A 1 389 ? -1.759 -25.458 -38.379 1.00 101.04 598 VAL A O 1
ATOM 2876 N N . GLN A 1 390 ? -0.681 -25.585 -40.345 1.00 102.78 599 GLN A N 1
ATOM 2877 C CA . GLN A 1 390 ? -1.672 -26.466 -40.926 1.00 99.47 599 GLN A CA 1
ATOM 2878 C C . GLN A 1 390 ? -1.038 -27.833 -41.062 1.00 90.09 599 GLN A C 1
ATOM 2879 O O . GLN A 1 390 ? -0.203 -28.028 -41.953 1.00 97.63 599 GLN A O 1
ATOM 2885 N N . PRO A 1 391 ? -1.384 -28.791 -40.212 1.00 88.76 600 PRO A N 1
ATOM 2886 C CA . PRO A 1 391 ? -0.683 -30.081 -40.212 1.00 89.79 600 PRO A CA 1
ATOM 2887 C C . PRO A 1 391 ? -0.855 -30.829 -41.529 1.00 94.24 600 PRO A C 1
ATOM 2888 O O . PRO A 1 391 ? -1.925 -30.819 -42.148 1.00 94.96 600 PRO A O 1
ATOM 2892 N N . ALA A 1 392 ? 0.200 -31.543 -41.914 1.00 89.85 601 ALA A N 1
ATOM 2893 C CA . ALA A 1 392 ? 0.223 -32.211 -43.208 1.00 81.67 601 ALA A CA 1
ATOM 2894 C C . ALA A 1 392 ? -0.889 -33.240 -43.331 1.00 88.40 601 ALA A C 1
ATOM 2895 O O . ALA A 1 392 ? -1.144 -34.022 -42.417 1.00 91.00 601 ALA A O 1
ATOM 2897 N N . GLN A 1 393 ? -1.536 -33.243 -44.491 1.00 87.26 602 GLN A N 1
ATOM 2898 C CA . GLN A 1 393 ? -2.605 -34.177 -44.783 1.00 93.35 602 GLN A CA 1
ATOM 2899 C C . GLN A 1 393 ? -2.127 -35.193 -45.808 1.00 92.95 602 GLN A C 1
ATOM 2900 O O . GLN A 1 393 ? -1.182 -34.948 -46.564 1.00 102.82 602 GLN A O 1
ATOM 2906 N N . THR A 1 394 ? -2.762 -36.353 -45.799 1.00 92.93 603 THR A N 1
ATOM 2907 C CA . THR A 1 394 ? -2.474 -37.342 -46.821 1.00 109.31 603 THR A CA 1
ATOM 2908 C C . THR A 1 394 ? -2.972 -36.843 -48.169 1.00 110.81 603 THR A C 1
ATOM 2909 O O . THR A 1 394 ? -3.993 -36.153 -48.256 1.00 112.25 603 THR A O 1
ATOM 2913 N N . LEU A 1 395 ? -2.271 -37.247 -49.227 1.00 112.64 604 LEU A N 1
ATOM 2914 C CA . LEU A 1 395 ? -2.711 -36.970 -50.593 1.00 118.45 604 LEU A CA 1
ATOM 2915 C C . LEU A 1 395 ? -4.199 -37.235 -50.777 1.00 124.05 604 LEU A C 1
ATOM 2916 O O . LEU A 1 395 ? -4.750 -38.188 -50.224 1.00 127.45 604 LEU A O 1
ATOM 2921 N N . THR A 1 396 ? -4.850 -36.369 -51.552 1.00 132.36 605 THR A N 1
ATOM 2922 C CA . THR A 1 396 ? -6.241 -36.570 -51.935 1.00 145.05 605 THR A CA 1
ATOM 2923 C C . THR A 1 396 ? -6.491 -36.386 -53.424 1.00 148.42 605 THR A C 1
ATOM 2924 O O . THR A 1 396 ? -7.651 -36.450 -53.848 1.00 156.12 605 THR A O 1
ATOM 2928 N N . SER A 1 397 ? -5.448 -36.163 -54.224 1.00 143.41 606 SER A N 1
ATOM 2929 C CA . SER A 1 397 ? -5.627 -36.002 -55.660 1.00 146.41 606 SER A CA 1
ATOM 2930 C C . SER A 1 397 ? -6.231 -37.260 -56.270 1.00 154.54 606 SER A C 1
ATOM 2931 O O . SER A 1 397 ? -5.820 -38.380 -55.956 1.00 157.80 606 SER A O 1
ATOM 2934 N N . GLU A 1 398 ? -7.219 -37.060 -57.148 1.00 141.57 607 GLU A N 1
ATOM 2935 C CA . GLU A 1 398 ? -7.888 -38.178 -57.806 1.00 132.70 607 GLU A CA 1
ATOM 2936 C C . GLU A 1 398 ? -6.881 -39.148 -58.415 1.00 122.36 607 GLU A C 1
ATOM 2937 O O . GLU A 1 398 ? -7.052 -40.375 -58.332 1.00 119.33 607 GLU A O 1
ATOM 2943 N N . CYS A 1 399 ? -5.818 -38.616 -59.026 1.00 115.66 608 CYS A N 1
ATOM 2944 C CA . CYS A 1 399 ? -4.823 -39.482 -59.648 1.00 112.33 608 CYS A CA 1
ATOM 2945 C C . CYS A 1 399 ? -4.180 -40.410 -58.625 1.00 111.31 608 CYS A C 1
ATOM 2946 O O . CYS A 1 399 ? -4.128 -41.629 -58.825 1.00 107.23 608 CYS A O 1
ATOM 2949 N N . SER A 1 400 ? -3.699 -39.856 -57.510 1.00 111.56 609 SER A N 1
ATOM 2950 C CA . SER A 1 400 ? -3.054 -40.704 -56.518 1.00 103.86 609 SER A CA 1
ATOM 2951 C C . SER A 1 400 ? -4.001 -41.787 -56.004 1.00 111.42 609 SER A C 1
ATOM 2952 O O . SER A 1 400 ? -3.555 -42.896 -55.691 1.00 104.14 609 SER A O 1
ATOM 2955 N N . ARG A 1 401 ? -5.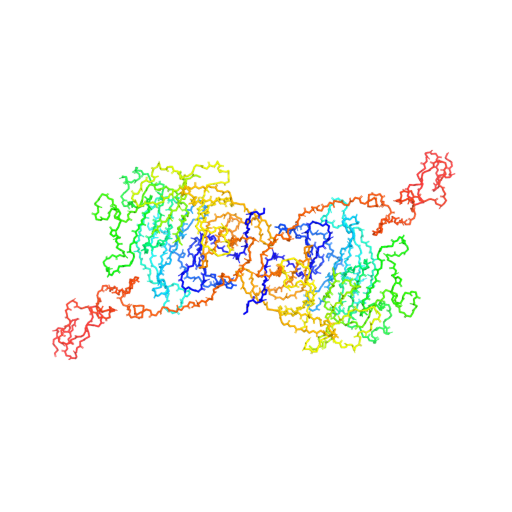304 -41.495 -55.918 1.00 122.78 610 ARG A N 1
ATOM 2956 C CA . ARG A 1 401 ? -6.262 -42.493 -55.443 1.00 126.21 610 ARG A CA 1
ATOM 2957 C C . ARG A 1 401 ? -6.453 -43.625 -56.455 1.00 122.68 610 ARG A C 1
ATOM 2958 O O . ARG A 1 401 ? -6.461 -44.806 -56.084 1.00 117.90 610 ARG A O 1
ATOM 2966 N N . LEU A 1 402 ? -6.635 -43.291 -57.738 1.00 117.32 611 LEU A N 1
ATOM 2967 C CA . LEU A 1 402 ? -7.109 -44.298 -58.680 1.00 116.96 611 LEU A CA 1
ATOM 2968 C C . LEU A 1 402 ? -6.070 -44.818 -59.671 1.00 113.53 611 LEU A C 1
ATOM 2969 O O . LEU A 1 402 ? -6.323 -45.845 -60.302 1.00 113.29 611 LEU A O 1
ATOM 2974 N N . CYS A 1 403 ? -4.899 -44.188 -59.793 1.00 113.88 612 CYS A N 1
ATOM 2975 C CA . CYS A 1 403 ? -3.899 -44.574 -60.798 1.00 117.46 612 CYS A CA 1
ATOM 2976 C C . CYS A 1 403 ? -3.139 -45.819 -60.343 1.00 123.32 612 CYS A C 1
ATOM 2977 O O . CYS A 1 403 ? -2.034 -45.752 -59.798 1.00 124.19 612 CYS A O 1
ATOM 2980 N N . ARG A 1 404 ? -3.760 -46.982 -60.557 1.00 132.96 613 ARG A N 1
ATOM 2981 C CA . ARG A 1 404 ? -3.184 -48.235 -60.066 1.00 136.11 613 ARG A CA 1
ATOM 2982 C C . ARG A 1 404 ? -1.983 -48.682 -60.900 1.00 116.29 613 ARG A C 1
ATOM 2983 O O . ARG A 1 404 ? -0.899 -48.925 -60.358 1.00 112.20 613 ARG A O 1
ATOM 2991 N N . ASN A 1 405 ? -2.142 -48.773 -62.222 1.00 107.33 614 ASN A N 1
ATOM 2992 C CA . ASN A 1 405 ? -1.117 -49.354 -63.102 1.00 110.96 614 ASN A CA 1
ATOM 2993 C C . ASN A 1 405 ? -0.503 -48.253 -63.952 1.00 121.10 614 ASN A C 1
ATOM 2994 O O . ASN A 1 405 ? -1.021 -47.920 -65.022 1.00 125.52 614 ASN A O 1
ATOM 2999 N N . GLY A 1 406 ? 0.626 -47.728 -63.504 1.00 121.99 615 GLY A N 1
ATOM 3000 C CA . GLY A 1 406 ? 1.289 -46.624 -64.157 1.00 111.92 615 GLY A CA 1
ATOM 3001 C C . GLY A 1 406 ? 1.751 -45.637 -63.128 1.00 106.43 615 GLY A C 1
ATOM 3002 O O . GLY A 1 406 ? 1.948 -45.984 -61.959 1.00 101.68 615 GLY A O 1
ATOM 3003 N N . TYR A 1 407 ? 1.955 -44.398 -63.566 1.00 109.98 616 TYR A N 1
ATOM 3004 C CA . TYR A 1 407 ? 2.448 -43.363 -62.666 1.00 103.00 616 TYR A CA 1
ATOM 3005 C C . TYR A 1 407 ? 1.652 -42.091 -62.917 1.00 107.17 616 TYR A C 1
ATOM 3006 O O . TYR A 1 407 ? 1.046 -41.926 -63.976 1.00 108.15 616 TYR A O 1
ATOM 3015 N N . CYS A 1 408 ? 1.633 -41.203 -61.926 1.00 100.83 617 CYS A N 1
ATOM 3016 C CA . CYS A 1 408 ? 0.961 -39.911 -62.041 1.00 115.96 617 CYS A CA 1
ATOM 3017 C C . CYS A 1 408 ? 1.970 -38.839 -62.413 1.00 114.56 617 CYS A C 1
ATOM 3018 O O . CYS A 1 408 ? 3.012 -38.715 -61.765 1.00 114.07 617 CYS A O 1
ATOM 3021 N N . THR A 1 409 ? 1.654 -38.050 -63.433 1.00 118.61 618 THR A N 1
ATOM 3022 C CA . THR A 1 409 ? 2.448 -36.859 -63.686 1.00 121.67 618 THR A CA 1
ATOM 3023 C C . THR A 1 409 ? 2.091 -35.797 -62.652 1.00 119.64 618 THR A C 1
ATOM 3024 O O . THR A 1 409 ? 1.028 -35.856 -62.039 1.00 130.29 618 THR A O 1
ATOM 3028 N N . PRO A 1 410 ? 2.957 -34.804 -62.444 1.00 117.83 619 PRO A N 1
ATOM 3029 C CA . PRO A 1 410 ? 2.613 -33.725 -61.505 1.00 122.59 619 PRO A CA 1
ATOM 3030 C C . PRO A 1 410 ? 1.326 -32.998 -61.852 1.00 122.86 619 PRO A C 1
ATOM 3031 O O . PRO A 1 410 ? 0.806 -32.264 -61.003 1.00 129.91 619 PRO A O 1
ATOM 3035 N N . THR A 1 411 ? 0.808 -33.167 -63.063 1.00 124.66 620 THR A N 1
ATOM 3036 C CA . THR A 1 411 ? -0.450 -32.567 -63.486 1.00 134.71 620 THR A CA 1
ATOM 3037 C C . THR A 1 411 ? -1.667 -33.424 -63.149 1.00 133.49 620 THR A C 1
ATOM 3038 O O . THR A 1 411 ? -2.793 -32.922 -63.209 1.00 140.62 620 THR A O 1
ATOM 3042 N N . GLY A 1 412 ? -1.473 -34.692 -62.792 1.00 119.74 621 GLY A N 1
ATOM 3043 C CA . GLY A 1 412 ? -2.567 -35.592 -62.496 1.00 116.88 621 GLY A CA 1
ATOM 3044 C C . GLY A 1 412 ? -2.927 -36.527 -63.628 1.00 127.85 621 GLY A C 1
ATOM 3045 O O . GLY A 1 412 ? -3.846 -37.346 -63.473 1.00 112.95 621 GLY A O 1
ATOM 3046 N N . LYS A 1 413 ? -2.219 -36.449 -64.749 1.00 124.25 622 LYS A N 1
ATOM 3047 C CA . LYS A 1 413 ? -2.416 -37.416 -65.810 1.00 122.87 622 LYS A CA 1
ATOM 3048 C C . LYS A 1 413 ? -1.879 -38.764 -65.364 1.00 119.56 622 LYS A C 1
ATOM 3049 O O . LYS A 1 413 ? -0.746 -38.864 -64.890 1.00 121.53 622 LYS A O 1
ATOM 3055 N N . CYS A 1 414 ? -2.701 -39.797 -65.484 1.00 120.01 623 CYS A N 1
ATOM 3056 C CA . CYS A 1 414 ? -2.292 -41.151 -65.136 1.00 118.22 623 CYS A CA 1
ATOM 3057 C C . CYS A 1 414 ? -1.724 -41.808 -66.388 1.00 123.12 623 CYS A C 1
ATOM 3058 O O . CYS A 1 414 ? -2.452 -42.065 -67.349 1.00 127.97 623 CYS A O 1
ATOM 3061 N N . CYS A 1 415 ? -0.427 -42.089 -66.360 1.00 128.03 624 CYS A N 1
ATOM 3062 C CA . CYS A 1 415 ? 0.320 -42.644 -67.480 1.00 105.11 624 CYS A CA 1
ATOM 3063 C C . CYS A 1 415 ? 0.393 -44.156 -67.330 1.00 116.32 624 CYS A C 1
ATOM 3064 O O . CYS A 1 415 ? 0.979 -44.663 -66.367 1.00 121.31 624 CYS A O 1
ATOM 3067 N N . CYS A 1 416 ? -0.198 -44.868 -68.283 1.00 112.56 625 CYS A N 1
ATOM 3068 C CA . CYS A 1 416 ? -0.384 -46.302 -68.146 1.00 115.25 625 CYS A CA 1
ATOM 3069 C C . CYS A 1 416 ? 0.912 -47.059 -68.382 1.00 109.55 625 CYS A C 1
ATOM 3070 O O . CYS A 1 416 ? 1.672 -46.754 -69.302 1.00 106.36 625 CYS A O 1
ATOM 3073 N N . SER A 1 417 ? 1.137 -48.078 -67.552 1.00 111.26 626 SER A N 1
ATOM 3074 C CA . SER A 1 417 ? 2.145 -49.080 -67.828 1.00 109.57 626 SER A CA 1
ATOM 3075 C C . SER A 1 417 ? 1.818 -49.773 -69.147 1.00 116.39 626 SER A C 1
ATOM 3076 O O . SER A 1 417 ? 0.689 -49.691 -69.637 1.00 116.17 626 SER A O 1
ATOM 3079 N N . PRO A 1 418 ? 2.787 -50.463 -69.741 1.00 118.85 627 PRO A N 1
ATOM 3080 C CA . PRO A 1 418 ? 2.503 -51.203 -70.978 1.00 119.95 627 PRO A CA 1
ATOM 3081 C C . PRO A 1 418 ? 1.461 -52.296 -70.751 1.00 120.99 627 PRO A C 1
ATOM 3082 O O . PRO A 1 418 ? 1.586 -53.123 -69.845 1.00 125.90 627 PRO A O 1
ATOM 3086 N N . GLY A 1 419 ? 0.424 -52.288 -71.582 1.00 109.70 628 GLY A N 1
ATOM 3087 C CA . GLY A 1 419 ? -0.629 -53.275 -71.503 1.00 102.43 628 GLY A CA 1
ATOM 3088 C C . GLY A 1 419 ? -1.875 -52.832 -70.776 1.00 101.14 628 GLY A C 1
ATOM 3089 O O . GLY A 1 419 ? -2.778 -53.652 -70.580 1.00 101.99 628 GLY A O 1
ATOM 3090 N N . TRP A 1 420 ? -1.964 -51.565 -70.386 1.00 98.02 629 TRP A N 1
ATOM 3091 C CA . TRP A 1 420 ? -3.087 -51.058 -69.612 1.00 93.89 629 TRP A CA 1
ATOM 3092 C C . TRP A 1 420 ? -3.662 -49.822 -70.292 1.00 96.53 629 TRP A C 1
ATOM 3093 O O . TRP A 1 420 ? -2.998 -49.155 -71.093 1.00 98.33 629 TRP A O 1
ATOM 3104 N N . GLU A 1 421 ? -4.916 -49.526 -69.971 1.00 96.72 630 GLU A N 1
ATOM 3105 C CA . GLU A 1 421 ? -5.579 -48.350 -70.519 1.00 100.89 630 GLU A CA 1
ATOM 3106 C C . GLU A 1 421 ? -6.764 -48.031 -69.623 1.00 103.91 630 GLU A C 1
ATOM 3107 O O . GLU A 1 421 ? -7.054 -48.752 -68.664 1.00 96.37 630 GLU A O 1
ATOM 3113 N N . GLY A 1 422 ? -7.496 -46.989 -69.997 1.00 112.90 631 GLY A N 1
ATOM 3114 C CA . GLY A 1 422 ? -8.543 -46.422 -69.174 1.00 118.45 631 GLY A CA 1
ATOM 3115 C C . GLY A 1 422 ? -8.083 -45.140 -68.497 1.00 124.49 631 GLY A C 1
ATOM 3116 O O . GLY A 1 422 ? -6.898 -44.796 -68.464 1.00 121.26 631 GLY A O 1
ATOM 3117 N N . ASP A 1 423 ? -9.061 -44.404 -67.967 1.00 128.64 632 ASP A N 1
ATOM 3118 C CA . ASP A 1 423 ? -8.758 -43.096 -67.395 1.00 131.08 632 ASP A CA 1
ATOM 3119 C C . ASP A 1 423 ? -7.722 -43.199 -66.279 1.00 131.37 632 ASP A C 1
ATOM 3120 O O . ASP A 1 423 ? -6.910 -42.283 -66.095 1.00 130.30 632 ASP A O 1
ATOM 3125 N N . PHE A 1 424 ? -7.723 -44.306 -65.536 1.00 125.99 633 PHE A N 1
ATOM 3126 C CA . PHE A 1 424 ? -6.769 -44.511 -64.455 1.00 118.80 633 PHE A CA 1
ATOM 3127 C C . PHE A 1 424 ? -6.062 -45.851 -64.603 1.00 110.49 633 PHE A C 1
ATOM 3128 O O . PHE A 1 424 ? -5.574 -46.425 -63.615 1.00 104.56 633 PHE A O 1
ATOM 3136 N N . CYS A 1 425 ? -5.994 -46.337 -65.848 1.00 100.12 634 CYS A N 1
ATOM 3137 C CA . CYS A 1 425 ? -5.277 -47.557 -66.211 1.00 95.70 634 CYS A CA 1
ATOM 3138 C C . CYS A 1 425 ? -5.814 -48.766 -65.456 1.00 101.00 634 CYS A C 1
ATOM 3139 O O . CYS A 1 425 ? -5.056 -49.625 -64.995 1.00 107.44 634 CYS A O 1
ATOM 3142 N N . ARG A 1 426 ? -7.138 -48.855 -65.362 1.00 104.48 635 ARG A N 1
ATOM 3143 C CA . ARG A 1 426 ? -7.761 -49.951 -64.636 1.00 114.68 635 ARG A CA 1
ATOM 3144 C C . ARG A 1 426 ? -8.115 -51.140 -65.532 1.00 110.26 635 ARG A C 1
ATOM 3145 O O . ARG A 1 426 ? -8.174 -52.272 -65.041 1.00 107.91 635 ARG A O 1
ATOM 3153 N N . THR A 1 427 ? -8.301 -50.939 -66.834 1.00 101.94 636 THR A N 1
ATOM 3154 C CA . THR A 1 427 ? -8.651 -52.036 -67.730 1.00 108.05 636 THR A CA 1
ATOM 3155 C C . THR A 1 427 ? -7.410 -52.515 -68.485 1.00 98.72 636 THR A C 1
ATOM 3156 O O . THR A 1 427 ? -6.710 -51.716 -69.121 1.00 94.19 636 THR A O 1
ATOM 3160 N N . ALA A 1 428 ? -7.115 -53.806 -68.362 1.00 89.17 637 ALA A N 1
ATOM 3161 C CA . ALA A 1 428 ? -6.004 -54.424 -69.072 1.00 89.81 637 ALA A CA 1
ATOM 3162 C C . ALA A 1 428 ? -6.380 -54.677 -70.533 1.00 94.47 637 ALA A C 1
ATOM 3163 O O . ALA A 1 428 ? -7.557 -54.805 -70.881 1.00 99.16 637 ALA A O 1
ATOM 3165 N N . LYS A 1 429 ? -5.362 -54.701 -71.395 1.00 88.97 638 LYS A N 1
ATOM 3166 C CA . LYS A 1 429 ? -5.517 -54.930 -72.823 1.00 90.30 638 LYS A CA 1
ATOM 3167 C C . LYS A 1 429 ? -5.138 -56.363 -73.175 1.00 94.34 638 LYS A C 1
ATOM 3168 O O . LYS A 1 429 ? -4.165 -56.906 -72.643 1.00 96.03 638 LYS A O 1
ATOM 3174 N N . CYS A 1 430 ? -5.926 -56.978 -74.058 1.00 89.37 639 CYS A N 1
ATOM 3175 C CA . CYS A 1 430 ? -5.658 -58.323 -74.554 1.00 97.77 639 CYS A CA 1
ATOM 3176 C C . CYS A 1 430 ? -5.732 -58.285 -76.069 1.00 109.80 639 CYS A C 1
ATOM 3177 O O . CYS A 1 430 ? -6.798 -58.015 -76.631 1.00 112.31 639 CYS A O 1
ATOM 3180 N N . GLU A 1 431 ? -4.609 -58.548 -76.724 1.00 116.72 640 GLU A N 1
ATOM 3181 C CA . GLU A 1 431 ? -4.559 -58.648 -78.180 1.00 115.65 640 GLU A CA 1
ATOM 3182 C C . GLU A 1 431 ? -3.858 -59.943 -78.559 1.00 112.36 640 GLU A C 1
ATOM 3183 O O . GLU A 1 431 ? -2.645 -60.086 -78.297 1.00 107.17 640 GLU A O 1
ATOM 3189 N N . PRO A 1 432 ? -4.566 -60.911 -79.173 1.00 95.86 641 PRO A N 1
ATOM 3190 C CA . PRO A 1 432 ? -5.998 -60.816 -79.492 1.00 94.71 641 PRO A CA 1
ATOM 3191 C C . PRO A 1 432 ? -6.932 -60.935 -78.270 1.00 100.20 641 PRO A C 1
ATOM 3192 O O . PRO A 1 432 ? -6.506 -61.257 -77.165 1.00 105.47 641 PRO A O 1
ATOM 3196 N N . ALA A 1 433 ? -8.205 -60.641 -78.497 1.00 89.92 642 ALA A N 1
ATOM 3197 C CA . ALA A 1 433 ? -9.190 -60.549 -77.435 1.00 83.68 642 ALA A CA 1
ATOM 3198 C C . ALA A 1 433 ? -9.492 -61.920 -76.820 1.00 90.22 642 ALA A C 1
ATOM 3199 O O . ALA A 1 433 ? -9.356 -62.961 -77.466 1.00 95.68 642 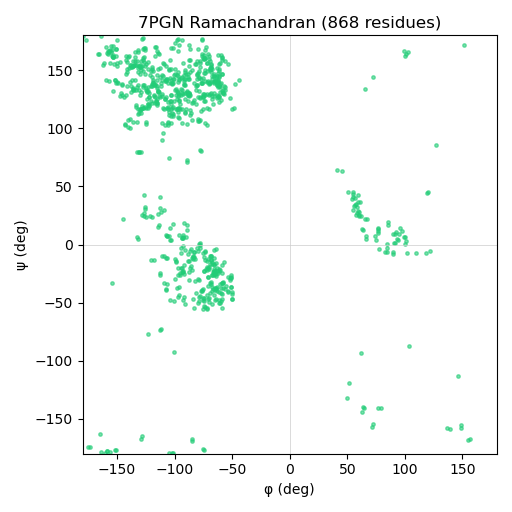ALA A O 1
ATOM 3201 N N . CYS A 1 434 ? -9.890 -61.908 -75.550 1.00 83.26 643 CYS A N 1
ATOM 3202 C CA . CYS A 1 434 ? -10.424 -63.108 -74.910 1.00 78.54 643 CYS A CA 1
ATOM 3203 C C . CYS A 1 434 ? -11.760 -63.478 -75.535 1.00 76.88 643 CYS A C 1
ATOM 3204 O O . CYS A 1 434 ? -12.566 -62.609 -75.865 1.00 78.77 643 CYS A O 1
ATOM 3207 N N . ARG A 1 435 ? -11.998 -64.772 -75.683 1.00 72.88 644 ARG A N 1
ATOM 3208 C CA . ARG A 1 435 ? -13.228 -65.263 -76.281 1.00 75.97 644 ARG A CA 1
ATOM 3209 C C . ARG A 1 435 ? -14.031 -66.060 -75.257 1.00 67.66 644 ARG A C 1
ATOM 3210 O O . ARG A 1 435 ? -13.553 -66.352 -74.161 1.00 68.75 644 ARG A O 1
ATOM 3218 N N . HIS A 1 436 ? -15.271 -66.384 -75.636 1.00 65.53 645 HIS A N 1
ATOM 3219 C CA . HIS A 1 436 ? -16.183 -67.224 -74.854 1.00 64.42 645 HIS A CA 1
ATOM 3220 C C . HIS A 1 436 ? -16.383 -66.684 -73.434 1.00 75.02 645 HIS A C 1
ATOM 3221 O O . HIS A 1 436 ? -16.337 -67.419 -72.440 1.00 68.91 645 HIS A O 1
ATOM 3228 N N . GLY A 1 437 ? -16.593 -65.372 -73.355 1.00 65.66 646 GLY A N 1
ATOM 3229 C CA . GLY A 1 437 ? -16.857 -64.701 -72.107 1.00 65.38 646 GLY A CA 1
ATOM 3230 C C . GLY A 1 437 ? -15.656 -64.532 -71.213 1.00 70.31 646 GLY A C 1
ATOM 3231 O O . GLY A 1 437 ? -15.824 -64.167 -70.053 1.00 68.42 646 GLY A O 1
ATOM 3232 N N . GLY A 1 438 ? -14.461 -64.870 -71.682 1.00 63.02 647 GLY A N 1
ATOM 3233 C CA . GLY A 1 438 ? -13.275 -64.677 -70.869 1.00 62.36 647 GLY A CA 1
ATOM 3234 C C . GLY A 1 438 ? -13.086 -63.224 -70.480 1.00 69.64 647 GLY A C 1
ATOM 3235 O O . GLY A 1 438 ? -13.669 -62.309 -71.054 1.00 71.25 647 GLY A O 1
ATOM 3236 N N . VAL A 1 439 ? -12.285 -63.002 -69.450 1.00 73.28 648 VAL A N 1
ATOM 3237 C CA . VAL A 1 439 ? -12.040 -61.650 -68.971 1.00 66.42 648 VAL A CA 1
ATOM 3238 C C . VAL A 1 439 ? -10.569 -61.341 -69.188 1.00 75.56 648 VAL A C 1
ATOM 3239 O O . VAL A 1 439 ? -9.713 -62.192 -68.929 1.00 80.99 648 VAL A O 1
ATOM 3243 N N . CYS A 1 440 ? -10.265 -60.150 -69.711 1.00 67.55 649 CYS A N 1
ATOM 3244 C CA . CYS A 1 440 ? -8.869 -59.744 -69.771 1.00 79.66 649 CYS A CA 1
ATOM 3245 C C . CYS A 1 440 ? -8.466 -59.231 -68.385 1.00 93.35 649 CYS A C 1
ATOM 3246 O O . CYS A 1 440 ? -8.874 -58.135 -67.980 1.00 92.69 649 CYS A O 1
ATOM 3249 N N . VAL A 1 441 ? -7.673 -60.023 -67.660 1.00 93.76 650 VAL A N 1
ATOM 3250 C CA . VAL A 1 441 ? -7.355 -59.761 -66.252 1.00 92.87 650 VAL A CA 1
ATOM 3251 C C . VAL A 1 441 ? -6.088 -58.924 -66.100 1.00 104.37 650 VAL A C 1
ATOM 3252 O O . VAL A 1 441 ? -6.077 -57.921 -65.381 1.00 112.19 650 VAL A O 1
ATOM 3256 N N . ARG A 1 442 ? -5.013 -59.351 -66.746 1.00 102.42 651 ARG A N 1
ATOM 3257 C CA . ARG A 1 442 ? -3.732 -58.666 -66.812 1.00 111.72 651 ARG A CA 1
ATOM 3258 C C . ARG A 1 442 ? -3.408 -58.550 -68.290 1.00 107.29 651 ARG A C 1
ATOM 3259 O O . ARG A 1 442 ? -4.073 -59.172 -69.121 1.00 94.47 651 ARG A O 1
ATOM 3267 N N . PRO A 1 443 ? -2.387 -57.761 -68.667 1.00 116.94 652 PRO A N 1
ATOM 3268 C CA . PRO A 1 443 ? -2.024 -57.680 -70.091 1.00 114.96 652 PRO A CA 1
ATOM 3269 C C . PRO A 1 443 ? -1.884 -59.041 -70.753 1.00 116.97 652 PRO A C 1
ATOM 3270 O O . PRO A 1 443 ? -1.040 -59.846 -70.345 1.00 122.73 652 PRO A O 1
ATOM 3274 N N . ASN A 1 444 ? -2.732 -59.310 -71.754 1.00 111.88 653 ASN A N 1
ATOM 3275 C CA . ASN A 1 444 ? -2.672 -60.537 -72.551 1.00 101.65 653 ASN A CA 1
ATOM 3276 C C . ASN A 1 444 ? -2.836 -61.787 -71.698 1.00 104.85 653 ASN A C 1
ATOM 3277 O O . ASN A 1 444 ? -2.318 -62.852 -72.031 1.00 109.33 653 ASN A O 1
ATOM 3282 N N . LYS A 1 445 ? -3.553 -61.669 -70.588 1.00 111.72 654 LYS A N 1
ATOM 3283 C CA . LYS A 1 445 ? -3.880 -62.808 -69.742 1.00 111.96 654 LYS A CA 1
ATOM 3284 C C . LYS A 1 445 ? -5.397 -62.888 -69.631 1.00 99.08 654 LYS A C 1
ATOM 3285 O O . LYS A 1 445 ? -6.045 -61.932 -69.190 1.00 103.21 654 LYS A O 1
ATOM 3291 N N . CYS A 1 446 ? -5.967 -64.001 -70.072 1.00 89.52 655 CYS A N 1
ATOM 3292 C CA . CYS A 1 446 ? -7.411 -64.182 -70.088 1.00 81.01 655 CYS A CA 1
ATOM 3293 C C . CYS A 1 446 ? -7.813 -65.159 -69.002 1.00 84.56 655 CYS A C 1
ATOM 3294 O O . CYS A 1 446 ? -7.289 -66.276 -68.946 1.00 91.67 655 CYS A O 1
ATOM 3297 N N . LEU A 1 447 ? -8.748 -64.744 -68.157 1.00 80.42 656 LEU A N 1
ATOM 3298 C CA . LEU A 1 447 ? -9.403 -65.652 -67.228 1.00 72.41 656 LEU A CA 1
ATOM 3299 C C . LEU A 1 447 ? -10.571 -66.299 -67.959 1.00 74.46 656 LEU A C 1
ATOM 3300 O O . LEU A 1 447 ? -11.563 -65.634 -68.284 1.00 79.11 656 LEU A O 1
ATOM 3305 N N . CYS A 1 448 ? -10.467 -67.598 -68.185 1.00 72.58 657 CYS A N 1
ATOM 3306 C CA . CYS A 1 448 ? -11.455 -68.319 -68.972 1.00 59.76 657 CYS A CA 1
ATOM 3307 C C . CYS A 1 448 ? -12.563 -68.873 -68.082 1.00 65.05 657 CYS A C 1
ATOM 3308 O O . CYS A 1 448 ? -12.351 -69.181 -66.906 1.00 71.15 657 CYS A O 1
ATOM 3311 N N . LYS A 1 449 ? -13.759 -68.980 -68.659 1.00 61.01 658 LYS A N 1
ATOM 3312 C CA . LYS A 1 449 ? -14.832 -69.747 -68.038 1.00 59.17 658 LYS A CA 1
ATOM 3313 C C . LYS A 1 449 ? -14.540 -71.234 -68.184 1.00 57.52 658 LYS A C 1
ATOM 3314 O O . LYS A 1 449 ? -13.904 -71.664 -69.152 1.00 66.60 658 LYS A O 1
ATOM 3320 N N . LYS A 1 450 ? -15.015 -72.024 -67.216 1.00 60.99 659 LYS A N 1
ATOM 3321 C CA . LYS A 1 450 ? -14.800 -73.464 -67.252 1.00 62.45 659 LYS A CA 1
ATOM 3322 C C . LYS A 1 450 ? -15.360 -74.044 -68.538 1.00 68.78 659 LYS A C 1
ATOM 3323 O O . LYS A 1 450 ? -16.447 -73.676 -68.988 1.00 67.18 659 LYS A O 1
ATOM 3329 N N . GLY A 1 451 ? -14.601 -74.935 -69.147 1.00 69.17 660 GLY A N 1
ATOM 3330 C CA . GLY A 1 451 ? -15.003 -75.495 -70.407 1.00 66.81 660 GLY A CA 1
ATOM 3331 C C . GLY A 1 451 ? -14.304 -74.900 -71.602 1.00 73.73 660 GLY A C 1
ATOM 3332 O O . GLY A 1 451 ? -14.474 -75.418 -72.712 1.00 77.46 660 GLY A O 1
ATOM 3333 N N . TYR A 1 452 ? -13.511 -73.844 -71.414 1.00 70.22 661 TYR A N 1
ATOM 3334 C CA . TYR A 1 452 ? -12.809 -73.206 -72.520 1.00 70.13 661 TYR A CA 1
ATOM 3335 C C . TYR A 1 452 ? -11.335 -73.062 -72.166 1.00 80.83 661 TYR A C 1
ATOM 3336 O O . TYR A 1 452 ? -10.998 -72.612 -71.067 1.00 91.22 661 TYR A O 1
ATOM 3345 N N . LEU A 1 453 ? -10.465 -73.470 -73.092 1.00 80.45 662 LEU A N 1
ATOM 3346 C CA . LEU A 1 453 ? -9.030 -73.565 -72.857 1.00 84.39 662 LEU A CA 1
ATOM 3347 C C . LEU A 1 453 ? -8.284 -72.762 -73.914 1.00 83.99 662 LEU A C 1
ATOM 3348 O O . LEU A 1 453 ? -8.845 -72.358 -74.937 1.00 82.82 662 LEU A O 1
ATOM 3353 N N . GLY A 1 454 ? -6.996 -72.546 -73.668 1.00 81.52 663 GLY A N 1
ATOM 3354 C CA . GLY A 1 454 ? -6.164 -71.823 -74.596 1.00 83.84 663 GLY A CA 1
ATOM 3355 C C . GLY A 1 454 ? -5.962 -70.392 -74.145 1.00 87.45 663 GLY A C 1
ATOM 3356 O O . GLY A 1 454 ? -6.704 -69.884 -73.305 1.00 79.87 663 GLY A O 1
ATOM 3357 N N . PRO A 1 455 ? -4.963 -69.710 -74.713 1.00 92.57 664 PRO A N 1
ATOM 3358 C CA . PRO A 1 455 ? -4.623 -68.352 -74.244 1.00 93.70 664 PRO A CA 1
ATOM 3359 C C . PRO A 1 455 ? -5.735 -67.318 -74.403 1.00 90.78 664 PRO A C 1
ATOM 3360 O O . PRO A 1 455 ? -5.697 -66.283 -73.729 1.00 96.00 664 PRO A O 1
ATOM 3364 N N . GLN A 1 456 ? -6.691 -67.522 -75.304 1.00 83.16 665 GLN A N 1
ATOM 3365 C CA . GLN A 1 456 ? -7.832 -66.620 -75.416 1.00 82.22 665 GLN A CA 1
ATOM 3366 C C . GLN A 1 456 ? -9.144 -67.341 -75.169 1.00 76.81 665 GLN A C 1
ATOM 3367 O O . GLN A 1 456 ? -10.193 -66.874 -75.629 1.00 71.37 665 GLN A O 1
ATOM 3373 N N . CYS A 1 457 ? -9.107 -68.460 -74.442 1.00 73.54 666 CYS A N 1
ATOM 3374 C CA . CYS A 1 457 ? -10.301 -69.265 -74.195 1.00 72.63 666 CYS A CA 1
ATOM 3375 C C . CYS A 1 457 ? -10.940 -69.721 -75.503 1.00 73.80 666 CYS A C 1
ATOM 3376 O O . CYS A 1 457 ? -12.164 -69.818 -75.609 1.00 74.99 666 CYS A O 1
ATOM 3379 N N . GLU A 1 458 ? -10.118 -69.993 -76.515 1.00 74.99 667 GLU A N 1
ATOM 3380 C CA . GLU A 1 458 ? -10.643 -70.265 -77.843 1.00 75.27 667 GLU A CA 1
ATOM 3381 C C . GLU A 1 458 ? -11.015 -71.722 -78.078 1.00 80.19 667 GLU A C 1
ATOM 3382 O O . GLU A 1 458 ? -11.789 -71.996 -78.994 1.00 80.95 667 GLU A O 1
ATOM 3388 N N . GLN A 1 459 ? -10.486 -72.656 -77.297 1.00 85.21 668 GLN A N 1
ATOM 3389 C CA . GLN A 1 459 ? -10.730 -74.081 -77.491 1.00 82.95 668 GLN A CA 1
ATOM 3390 C C . GLN A 1 459 ? -11.849 -74.550 -76.571 1.00 80.51 668 GLN A C 1
ATOM 3391 O O . GLN A 1 459 ? -11.812 -74.305 -75.360 1.00 82.33 668 GLN A O 1
ATOM 3397 N N . VAL A 1 460 ? -12.807 -75.259 -77.136 1.00 73.64 669 VAL A N 1
ATOM 3398 C CA . VAL A 1 460 ? -13.928 -75.795 -76.385 1.00 77.14 669 VAL A CA 1
ATOM 3399 C C . VAL A 1 460 ? -13.544 -77.168 -75.857 1.00 95.02 669 VAL A C 1
ATOM 3400 O O . VAL A 1 460 ? -13.067 -78.021 -76.612 1.00 101.54 669 VAL A O 1
ATOM 3404 N N . ASP A 1 461 ? -13.731 -77.378 -74.560 1.00 102.86 670 ASP A N 1
ATOM 3405 C CA . ASP A 1 461 ? -13.538 -78.690 -73.961 1.00 111.71 670 ASP A CA 1
ATOM 3406 C C . ASP A 1 461 ? -14.837 -79.489 -74.075 1.00 113.94 670 ASP A C 1
ATOM 3407 O O . ASP A 1 461 ? -14.822 -80.689 -74.357 1.00 132.05 670 ASP A O 1
ATOM 3412 N N . HIS B 1 5 ? -1.273 -15.582 -27.349 1.00 117.06 214 HIS B N 1
ATOM 3413 C CA . HIS B 1 5 ? -0.159 -14.771 -27.824 1.00 119.78 214 HIS B CA 1
ATOM 3414 C C . HIS B 1 5 ? 0.627 -14.189 -26.662 1.00 119.85 214 HIS B C 1
ATOM 3415 O O . HIS B 1 5 ? 1.693 -13.607 -26.851 1.00 131.87 214 HIS B O 1
ATOM 3422 N N . ASN B 1 6 ? 0.109 -14.363 -25.450 1.00 108.50 215 ASN B N 1
ATOM 3423 C CA . ASN B 1 6 ? 0.716 -13.793 -24.258 1.00 96.79 215 ASN B CA 1
ATOM 3424 C C . ASN B 1 6 ? 1.731 -14.720 -23.609 1.00 89.40 215 ASN B C 1
ATOM 3425 O O . ASN B 1 6 ? 2.255 -14.405 -22.531 1.00 89.00 215 ASN B O 1
ATOM 3430 N N . CYS B 1 7 ? 2.036 -15.845 -24.241 1.00 88.29 216 CYS B N 1
ATOM 3431 C CA . CYS B 1 7 ? 2.887 -16.814 -23.583 1.00 83.02 216 CYS B CA 1
ATOM 3432 C C . CYS B 1 7 ? 4.330 -16.333 -23.585 1.00 74.29 216 CYS B C 1
ATOM 3433 O O . CYS B 1 7 ? 4.703 -15.395 -24.285 1.00 93.52 216 CYS B O 1
ATOM 3436 N N . PHE B 1 8 ? 5.123 -16.938 -22.726 1.00 70.05 217 PHE B N 1
ATOM 3437 C CA . PHE B 1 8 ? 6.565 -16.790 -22.723 1.00 68.69 217 PHE B CA 1
ATOM 3438 C C . PHE B 1 8 ? 7.166 -18.030 -23.361 1.00 62.40 217 PHE B C 1
ATOM 3439 O O . PHE B 1 8 ? 6.441 -18.949 -23.755 1.00 71.30 217 PHE B O 1
ATOM 3447 N N . CYS B 1 9 ? 8.495 -18.083 -23.444 1.00 61.76 218 CYS B N 1
ATOM 3448 C CA . CYS B 1 9 ? 9.106 -19.255 -24.047 1.00 63.16 218 CYS B CA 1
ATOM 3449 C C . CYS B 1 9 ? 10.473 -19.457 -23.427 1.00 56.35 218 CYS B C 1
ATOM 3450 O O . CYS B 1 9 ? 10.968 -18.618 -22.659 1.00 62.77 218 CYS B O 1
ATOM 3453 N N . ILE B 1 10 ? 11.055 -20.624 -23.699 1.00 60.80 219 ILE B N 1
ATOM 3454 C CA . ILE B 1 10 ? 12.222 -21.132 -22.977 1.00 58.02 219 ILE B CA 1
ATOM 3455 C C . ILE B 1 10 ? 13.324 -21.411 -23.981 1.00 62.93 219 ILE B C 1
ATOM 3456 O O . ILE B 1 10 ? 13.089 -22.080 -24.996 1.00 65.31 219 ILE B O 1
ATOM 3461 N N . GLN B 1 11 ? 14.531 -20.941 -23.672 1.00 56.12 220 GLN B N 1
ATOM 3462 C CA . GLN B 1 11 ? 15.670 -21.078 -24.563 1.00 60.44 220 GLN B CA 1
ATOM 3463 C C . GLN B 1 11 ? 16.760 -21.861 -23.852 1.00 57.18 220 GLN B C 1
ATOM 3464 O O . GLN B 1 11 ? 17.187 -21.467 -22.768 1.00 52.04 220 GLN B O 1
ATOM 3470 N N . GLU B 1 12 ? 17.204 -22.965 -24.438 1.00 57.71 221 GLU B N 1
ATOM 3471 C CA . GLU B 1 12 ? 18.302 -23.685 -23.816 1.00 59.56 221 GLU B CA 1
ATOM 3472 C C . GLU B 1 12 ? 19.561 -22.836 -23.923 1.00 52.49 221 GLU B C 1
ATOM 3473 O O . GLU B 1 12 ? 19.882 -22.322 -24.990 1.00 67.55 221 GLU B O 1
ATOM 3479 N N . VAL B 1 13 ? 20.258 -22.651 -22.817 1.00 55.63 222 VAL B N 1
ATOM 3480 C CA . VAL B 1 13 ? 21.486 -21.874 -22.791 1.00 54.44 222 VAL B CA 1
ATOM 3481 C C . VAL B 1 13 ? 22.708 -22.771 -22.797 1.00 58.61 222 VAL B C 1
ATOM 3482 O O . VAL B 1 13 ? 23.632 -22.582 -23.585 1.00 67.86 222 VAL B O 1
ATOM 3486 N N . VAL B 1 14 ? 22.724 -23.781 -21.936 1.00 60.33 223 VAL B N 1
ATOM 3487 C CA . VAL B 1 14 ? 23.834 -24.719 -21.887 1.00 59.94 223 VAL B CA 1
ATOM 3488 C C . VAL B 1 14 ? 23.333 -26.030 -21.285 1.00 61.43 223 VAL B C 1
ATOM 3489 O O . VAL B 1 14 ? 22.324 -26.061 -20.570 1.00 61.53 223 VAL B O 1
ATOM 3493 N N . SER B 1 15 ? 24.020 -27.126 -21.598 1.00 57.18 224 SER B N 1
ATOM 3494 C CA . SER B 1 15 ? 23.701 -28.435 -21.034 1.00 60.99 224 SER B CA 1
ATOM 3495 C C . SER B 1 15 ? 24.985 -29.039 -20.454 1.00 57.86 224 SER B C 1
ATOM 3496 O O . SER B 1 15 ? 25.988 -28.370 -20.180 1.00 53.80 224 SER B O 1
ATOM 3499 N N . GLY B 1 16 ? 24.967 -30.344 -20.189 1.00 54.07 225 GLY B N 1
ATOM 3500 C CA . GLY B 1 16 ? 26.130 -30.986 -19.609 1.00 49.05 225 GLY B CA 1
ATOM 3501 C C . GLY B 1 16 ? 26.343 -30.741 -18.122 1.00 56.81 225 GLY B C 1
ATOM 3502 O O . GLY B 1 16 ? 27.430 -31.008 -17.603 1.00 64.20 225 GLY B O 1
ATOM 3503 N N . LEU B 1 17 ? 25.363 -30.184 -17.432 1.00 59.35 226 LEU B N 1
ATOM 3504 C CA . LEU B 1 17 ? 25.456 -29.933 -16.015 1.00 47.28 226 LEU B CA 1
ATOM 3505 C C . LEU B 1 17 ? 25.146 -31.207 -15.198 1.00 61.78 226 LEU B C 1
ATOM 3506 O O . LEU B 1 17 ? 24.484 -32.153 -15.662 1.00 64.42 226 LEU B O 1
ATOM 3511 N N . ARG B 1 18 ? 25.684 -31.237 -13.978 1.00 66.74 227 ARG B N 1
ATOM 3512 C CA . ARG B 1 18 ? 25.545 -32.359 -13.039 1.00 73.97 227 ARG B CA 1
ATOM 3513 C C . ARG B 1 18 ? 24.616 -31.851 -11.948 1.00 68.76 227 ARG B C 1
ATOM 3514 O O . ARG B 1 18 ? 25.027 -31.027 -11.126 1.00 67.63 227 ARG B O 1
ATOM 3522 N N . GLN B 1 19 ? 23.349 -32.263 -11.988 1.00 64.62 228 GLN B N 1
ATOM 3523 C CA . GLN B 1 19 ? 22.335 -31.879 -11.007 1.00 64.34 228 GLN B CA 1
ATOM 3524 C C . GLN B 1 19 ? 22.425 -30.400 -10.615 1.00 63.97 228 GLN B C 1
ATOM 3525 O O . GLN B 1 19 ? 22.687 -30.081 -9.446 1.00 61.45 228 GLN B O 1
ATOM 3531 N N . PRO B 1 20 ? 22.205 -29.479 -11.551 1.00 57.67 229 PRO B N 1
ATOM 3532 C CA . PRO B 1 20 ? 22.286 -28.055 -11.188 1.00 52.38 229 PRO B CA 1
ATOM 3533 C C . PRO B 1 20 ? 21.116 -27.671 -10.296 1.00 63.22 229 PRO B C 1
ATOM 3534 O O . PRO B 1 20 ? 19.984 -28.106 -10.499 1.00 65.29 229 PRO B O 1
ATOM 3538 N N . VAL B 1 21 ? 21.395 -26.860 -9.285 1.00 58.48 230 VAL B N 1
ATOM 3539 C CA . VAL B 1 21 ? 20.375 -26.501 -8.308 1.00 64.21 230 VAL B CA 1
ATOM 3540 C C . VAL B 1 21 ? 20.112 -25.007 -8.237 1.00 61.07 230 VAL B C 1
ATOM 3541 O O . VAL B 1 21 ? 19.073 -24.620 -7.695 1.00 66.57 230 VAL B O 1
ATOM 3545 N N . GLY B 1 22 ? 20.962 -24.161 -8.820 1.00 57.92 231 GLY B N 1
ATOM 3546 C CA . GLY B 1 22 ? 20.650 -22.742 -8.924 1.00 46.94 231 GLY B CA 1
ATOM 3547 C C . GLY B 1 22 ? 21.742 -22.014 -9.686 1.00 57.90 231 GLY B C 1
ATOM 3548 O O . GLY B 1 22 ? 22.765 -22.599 -10.070 1.00 55.95 231 GLY B O 1
ATOM 3549 N N . ALA B 1 23 ? 21.520 -20.717 -9.907 1.00 47.98 232 ALA B N 1
ATOM 3550 C CA . ALA B 1 23 ? 22.535 -19.940 -10.619 1.00 50.00 232 ALA B CA 1
ATOM 3551 C C . ALA B 1 23 ? 22.386 -18.459 -10.290 1.00 54.07 232 ALA B C 1
ATOM 3552 O O . ALA B 1 23 ? 21.271 -17.939 -10.222 1.00 60.92 232 ALA B O 1
ATOM 3554 N N . LEU B 1 24 ? 23.508 -17.770 -10.132 1.00 50.09 233 LEU B N 1
ATOM 3555 C CA . LEU B 1 24 ? 23.422 -16.353 -9.790 1.00 53.87 233 LEU B CA 1
ATOM 3556 C C . LEU B 1 24 ? 24.700 -15.646 -10.227 1.00 53.63 233 LEU B C 1
ATOM 3557 O O . LEU B 1 24 ? 25.691 -16.276 -10.579 1.00 60.65 233 LEU B O 1
ATOM 3562 N N . HIS B 1 25 ? 24.655 -14.324 -10.208 1.00 52.98 234 HIS B N 1
ATOM 3563 C CA . HIS B 1 25 ? 25.792 -13.494 -10.574 1.00 62.30 234 HIS B CA 1
ATOM 3564 C C . HIS B 1 25 ? 26.444 -12.952 -9.313 1.00 65.48 234 HIS B C 1
ATOM 3565 O O . HIS B 1 25 ? 25.871 -13.001 -8.227 1.00 69.54 234 HIS B O 1
ATOM 3572 N N . SER B 1 26 ? 27.625 -12.365 -9.481 1.00 64.39 235 SER B N 1
ATOM 3573 C CA . SER B 1 26 ? 28.407 -11.857 -8.365 1.00 62.47 235 SER B CA 1
ATOM 3574 C C . SER B 1 26 ? 28.377 -10.349 -8.249 1.00 60.11 235 SER B C 1
ATOM 3575 O O . SER B 1 26 ? 29.139 -9.793 -7.461 1.00 65.31 235 SER B O 1
ATOM 3578 N N . GLY B 1 27 ? 27.552 -9.670 -9.042 1.00 61.88 236 GLY B N 1
ATOM 3579 C CA . GLY B 1 27 ? 27.430 -8.228 -8.914 1.00 52.14 236 GLY B CA 1
ATOM 3580 C C . GLY B 1 27 ? 28.716 -7.463 -9.143 1.00 67.86 236 GLY B C 1
ATOM 3581 O O . GLY B 1 27 ? 28.836 -6.338 -8.658 1.00 69.10 236 GLY B O 1
ATOM 3582 N N . ASP B 1 28 ? 29.678 -8.017 -9.893 1.00 69.17 237 ASP B N 1
ATOM 3583 C CA . ASP B 1 28 ? 30.953 -7.322 -10.092 1.00 72.75 237 ASP B CA 1
ATOM 3584 C C . ASP B 1 28 ? 31.089 -6.682 -11.465 1.00 73.25 237 ASP B C 1
ATOM 3585 O O . ASP B 1 28 ? 32.152 -6.137 -11.776 1.00 74.75 237 ASP B O 1
ATOM 3590 N N . GLY B 1 29 ? 30.054 -6.740 -12.296 1.00 63.19 238 GLY B N 1
ATOM 3591 C CA . GLY B 1 29 ? 30.113 -6.163 -13.620 1.00 56.76 238 GLY B CA 1
ATOM 3592 C C . GLY B 1 29 ? 30.619 -7.099 -14.698 1.00 62.21 238 GLY B C 1
ATOM 3593 O O . GLY B 1 29 ? 30.527 -6.755 -15.889 1.00 72.17 238 GLY B O 1
ATOM 3594 N N . SER B 1 30 ? 31.116 -8.279 -14.318 1.00 57.40 239 SER B N 1
ATOM 3595 C CA . SER B 1 30 ? 31.718 -9.226 -15.245 1.00 58.51 239 SER B CA 1
ATOM 3596 C C . SER B 1 30 ? 30.684 -10.074 -15.967 1.00 57.57 239 SER B C 1
ATOM 3597 O O . SER B 1 30 ? 31.041 -10.750 -16.938 1.00 60.80 239 SER B O 1
ATOM 3600 N N . GLN B 1 31 ? 29.434 -10.042 -15.506 1.00 58.16 240 GLN B N 1
ATOM 3601 C CA . GLN B 1 31 ? 28.321 -10.768 -16.114 1.00 62.37 240 GLN B CA 1
ATOM 3602 C C . GLN B 1 31 ? 28.583 -12.255 -16.186 1.00 62.96 240 GLN B C 1
ATOM 3603 O O . 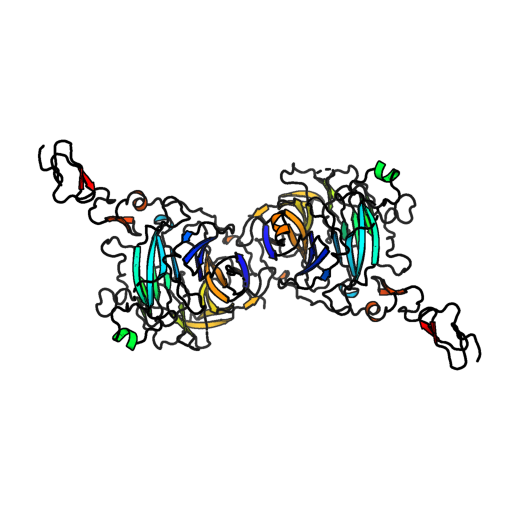GLN B 1 31 ? 28.036 -12.947 -17.040 1.00 67.04 240 GLN B O 1
ATOM 3609 N N . ARG B 1 32 ? 29.424 -12.752 -15.293 1.00 58.98 241 ARG B N 1
ATOM 3610 C CA . ARG B 1 32 ? 29.549 -14.188 -15.125 1.00 56.94 241 ARG B CA 1
ATOM 3611 C C . ARG B 1 32 ? 28.301 -14.724 -14.440 1.00 58.53 241 ARG B C 1
ATOM 3612 O O . ARG B 1 32 ? 27.623 -14.026 -13.677 1.00 56.05 241 ARG B O 1
ATOM 3620 N N . LEU B 1 33 ? 27.956 -15.958 -14.767 1.00 51.69 242 LEU B N 1
ATOM 3621 C CA . LEU B 1 33 ? 26.866 -16.640 -14.089 1.00 55.01 242 LEU B CA 1
ATOM 3622 C C . LEU B 1 33 ? 27.448 -17.863 -13.394 1.00 55.23 242 LEU B C 1
ATOM 3623 O O . LEU B 1 33 ? 28.142 -18.667 -14.014 1.00 57.61 242 LEU B O 1
ATOM 3628 N N . PHE B 1 34 ? 27.170 -18.001 -12.118 1.00 56.79 243 PHE B N 1
ATOM 3629 C CA . PHE B 1 34 ? 27.699 -19.074 -11.282 1.00 50.28 243 PHE B CA 1
ATOM 3630 C C . PHE B 1 34 ? 26.616 -20.127 -11.088 1.00 51.44 243 PHE B C 1
ATOM 3631 O O . PHE B 1 34 ? 25.540 -19.838 -10.537 1.00 56.37 243 PHE B O 1
ATOM 3639 N N . ILE B 1 35 ? 26.893 -21.335 -11.566 1.00 53.08 244 ILE B N 1
ATOM 3640 C CA . ILE B 1 35 ? 25.936 -22.432 -11.544 1.00 56.12 244 ILE B CA 1
ATOM 3641 C C . ILE B 1 35 ? 26.311 -23.412 -10.440 1.00 61.04 244 ILE B C 1
ATOM 3642 O O . ILE B 1 35 ? 27.422 -23.964 -10.440 1.00 53.80 244 ILE B O 1
ATOM 3647 N N . LEU B 1 36 ? 25.365 -23.654 -9.532 1.00 49.97 245 LEU B N 1
ATOM 3648 C CA . LEU B 1 36 ? 25.535 -24.572 -8.403 1.00 56.16 245 LEU B CA 1
ATOM 3649 C C . LEU B 1 36 ? 25.183 -25.995 -8.802 1.00 54.99 245 LEU B C 1
ATOM 3650 O O . LEU B 1 36 ? 24.085 -26.249 -9.306 1.00 64.61 245 LEU B O 1
ATOM 3655 N N . GLU B 1 37 ? 26.086 -26.928 -8.526 1.00 58.22 246 GLU B N 1
ATOM 3656 C CA . GLU B 1 37 ? 25.869 -28.351 -8.776 1.00 58.85 246 GLU B CA 1
ATOM 3657 C C . GLU B 1 37 ? 25.829 -29.094 -7.446 1.00 63.75 246 GLU B C 1
ATOM 3658 O O . GLU B 1 37 ? 26.746 -28.954 -6.616 1.00 62.61 246 GLU B O 1
ATOM 3664 N N . LYS B 1 38 ? 24.792 -29.932 -7.299 1.00 66.85 247 LYS B N 1
ATOM 3665 C CA . LYS B 1 38 ? 24.378 -30.491 -6.012 1.00 62.47 247 LYS B CA 1
ATOM 3666 C C . LYS B 1 38 ? 25.508 -31.184 -5.271 1.00 68.89 247 LYS B C 1
ATOM 3667 O O . LYS B 1 38 ? 25.612 -31.067 -4.041 1.00 74.56 247 LYS B O 1
ATOM 3673 N N . GLU B 1 39 ? 26.339 -31.940 -5.989 1.00 56.24 248 GLU B N 1
ATOM 3674 C CA . GLU B 1 39 ? 27.397 -32.698 -5.336 1.00 61.96 248 GLU B CA 1
ATOM 3675 C C . GLU B 1 39 ? 28.481 -31.801 -4.766 1.00 67.91 248 GLU B C 1
ATOM 3676 O O . GLU B 1 39 ? 29.336 -32.283 -4.020 1.00 74.58 248 GLU B O 1
ATOM 3682 N N . GLY B 1 40 ? 28.460 -30.518 -5.078 1.00 67.71 249 GLY B N 1
ATOM 3683 C CA . GLY B 1 40 ? 29.377 -29.607 -4.429 1.00 55.69 249 GLY B CA 1
ATOM 3684 C C . GLY B 1 40 ? 30.308 -28.894 -5.377 1.00 68.29 249 GLY B C 1
ATOM 3685 O O . GLY B 1 40 ? 31.512 -28.832 -5.109 1.00 66.31 249 GLY B O 1
ATOM 3686 N N . TYR B 1 41 ? 29.783 -28.378 -6.501 1.00 69.61 250 TYR B N 1
ATOM 3687 C CA . TYR B 1 41 ? 30.603 -27.590 -7.418 1.00 60.90 250 TYR B CA 1
ATOM 3688 C C . TYR B 1 41 ? 29.897 -26.280 -7.756 1.00 62.18 250 TYR B C 1
ATOM 3689 O O . TYR B 1 41 ? 28.669 -26.186 -7.750 1.00 65.67 250 TYR B O 1
ATOM 3698 N N . VAL B 1 42 ? 30.684 -25.267 -8.076 1.00 57.58 251 VAL B N 1
ATOM 3699 C CA . VAL B 1 42 ? 30.188 -24.032 -8.663 1.00 58.93 251 VAL B CA 1
ATOM 3700 C C . VAL B 1 42 ? 30.960 -23.822 -9.959 1.00 65.67 251 VAL B C 1
ATOM 3701 O O . VAL B 1 42 ? 32.194 -23.712 -9.933 1.00 63.30 251 VAL B O 1
ATOM 3705 N N . LYS B 1 43 ? 30.246 -23.818 -11.086 1.00 58.40 252 LYS B N 1
ATOM 3706 C CA . LYS B 1 43 ? 30.841 -23.657 -12.404 1.00 52.27 252 LYS B CA 1
ATOM 3707 C C . LYS B 1 43 ? 30.562 -22.241 -12.902 1.00 58.18 252 LYS B C 1
ATOM 3708 O O . LYS B 1 43 ? 29.579 -21.615 -12.495 1.00 63.76 252 LYS B O 1
ATOM 3714 N N . ILE B 1 44 ? 31.463 -21.714 -13.740 1.00 54.19 253 ILE B N 1
ATOM 3715 C CA . ILE B 1 44 ? 31.320 -20.373 -14.291 1.00 53.36 253 ILE B CA 1
ATOM 3716 C C . ILE B 1 44 ? 30.852 -20.458 -15.739 1.00 54.85 253 ILE B C 1
ATOM 3717 O O . ILE B 1 44 ? 31.482 -21.131 -16.575 1.00 50.77 253 ILE B O 1
ATOM 3722 N N . LEU B 1 45 ? 29.792 -19.734 -16.045 1.00 59.70 254 LEU B N 1
ATOM 3723 C CA . LEU B 1 45 ? 29.309 -19.527 -17.397 1.00 47.37 254 LEU B CA 1
ATOM 3724 C C . LEU B 1 45 ? 29.650 -18.090 -17.809 1.00 51.39 254 LEU B C 1
ATOM 3725 O O . LEU B 1 45 ? 29.171 -17.141 -17.173 1.00 51.72 254 LEU B O 1
ATOM 3730 N N . THR B 1 46 ? 30.485 -17.923 -18.839 1.00 58.09 255 THR B N 1
ATOM 3731 C CA . THR B 1 46 ? 30.827 -16.589 -19.343 1.00 52.59 255 THR B CA 1
ATOM 3732 C C . THR B 1 46 ? 29.673 -15.975 -20.138 1.00 54.91 255 THR B C 1
ATOM 3733 O O . THR B 1 46 ? 28.808 -16.686 -20.661 1.00 60.68 255 THR B O 1
ATOM 3737 N N . PRO B 1 47 ? 29.652 -14.652 -20.296 1.00 63.45 256 PRO B N 1
ATOM 3738 C CA . PRO B 1 47 ? 28.581 -14.053 -21.115 1.00 62.33 256 PRO B CA 1
ATOM 3739 C C . PRO B 1 47 ? 28.643 -14.477 -22.570 1.00 66.47 256 PRO B C 1
ATOM 3740 O O . PRO B 1 47 ? 27.647 -14.311 -23.285 1.00 66.95 256 PRO B O 1
ATOM 3744 N N . GLU B 1 48 ? 29.768 -15.041 -23.029 1.00 66.77 257 GLU B N 1
ATOM 3745 C CA . GLU B 1 48 ? 29.824 -15.649 -24.355 1.00 63.48 257 GLU B CA 1
ATOM 3746 C C . GLU B 1 48 ? 29.306 -17.079 -24.374 1.00 60.82 257 GLU B C 1
ATOM 3747 O O . GLU B 1 48 ? 29.220 -17.666 -25.455 1.00 66.13 257 GLU B O 1
ATOM 3753 N N . GLY B 1 49 ? 28.999 -17.671 -23.221 1.00 58.92 258 GLY B N 1
ATOM 3754 C CA . GLY B 1 49 ? 28.365 -18.985 -23.184 1.00 52.72 258 GLY B CA 1
ATOM 3755 C C . GLY B 1 49 ? 29.296 -20.173 -23.009 1.00 64.56 258 GLY B C 1
ATOM 3756 O O . GLY B 1 49 ? 28.879 -21.295 -23.294 1.00 68.05 258 GLY B O 1
ATOM 3757 N N . GLU B 1 50 ? 30.556 -19.952 -22.624 1.00 57.94 259 GLU B N 1
ATOM 3758 C CA . GLU B 1 50 ? 31.500 -21.012 -22.295 1.00 47.99 259 GLU B CA 1
ATOM 3759 C C . GLU B 1 50 ? 31.377 -21.355 -20.814 1.00 62.16 259 GLU B C 1
ATOM 3760 O O . GLU B 1 50 ? 31.149 -20.475 -19.982 1.00 62.01 259 GLU B O 1
ATOM 3766 N N . ILE B 1 51 ? 31.540 -22.629 -20.489 1.00 54.81 260 ILE B N 1
ATOM 3767 C CA . ILE B 1 51 ? 31.746 -23.076 -19.121 1.00 61.36 260 ILE B CA 1
ATOM 3768 C C . ILE B 1 51 ? 33.240 -23.257 -18.928 1.00 63.87 260 ILE B C 1
ATOM 3769 O O . ILE B 1 51 ? 33.878 -23.984 -19.690 1.00 61.82 260 ILE B O 1
ATOM 3774 N N . PHE B 1 52 ? 33.802 -22.608 -17.916 1.00 58.57 261 PHE B N 1
ATOM 3775 C CA . PHE B 1 52 ? 35.212 -22.830 -17.634 1.00 59.70 261 PHE B CA 1
ATOM 3776 C C . PHE B 1 52 ? 35.424 -24.279 -17.207 1.00 60.32 261 PHE B C 1
ATOM 3777 O O . PHE B 1 52 ? 34.609 -24.866 -16.497 1.00 71.09 261 PHE B O 1
ATOM 3785 N N . LYS B 1 53 ? 36.521 -24.861 -17.672 1.00 63.62 262 LYS B N 1
ATOM 3786 C CA . LYS B 1 53 ? 36.861 -26.216 -17.278 1.00 67.77 262 LYS B CA 1
ATOM 3787 C C . LYS B 1 53 ? 37.029 -26.310 -15.769 1.00 73.61 262 LYS B C 1
ATOM 3788 O O . LYS B 1 53 ? 36.479 -27.212 -15.128 1.00 74.99 262 LYS B O 1
ATOM 3794 N N . GLU B 1 54 ? 37.802 -25.397 -15.185 1.00 72.00 263 GLU B N 1
ATOM 3795 C CA . GLU B 1 54 ? 38.058 -25.451 -13.747 1.00 70.09 263 GLU B CA 1
ATOM 3796 C C . GLU B 1 54 ? 36.869 -24.879 -12.978 1.00 69.85 263 GLU B C 1
ATOM 3797 O O . GLU B 1 54 ? 36.437 -23.750 -13.250 1.00 61.71 263 GLU B O 1
ATOM 3803 N N . PRO B 1 55 ? 36.323 -25.610 -12.017 1.00 64.87 264 PRO B N 1
ATOM 3804 C CA . PRO B 1 55 ? 35.240 -25.050 -11.196 1.00 63.26 264 PRO B CA 1
ATOM 3805 C C . PRO B 1 55 ? 35.690 -23.787 -10.475 1.00 63.21 264 PRO B C 1
ATOM 3806 O O . PRO B 1 55 ? 36.865 -23.611 -10.139 1.00 63.00 264 PRO B O 1
ATOM 3810 N N . TYR B 1 56 ? 34.748 -22.873 -10.298 1.00 56.41 265 TYR B N 1
ATOM 3811 C CA . TYR B 1 56 ? 34.992 -21.757 -9.402 1.00 61.42 265 TYR B CA 1
ATOM 3812 C C . TYR B 1 56 ? 35.180 -22.259 -7.970 1.00 65.57 265 TYR B C 1
ATOM 3813 O O . TYR B 1 56 ? 36.051 -21.776 -7.245 1.00 64.24 265 TYR B O 1
ATOM 3822 N N . LEU B 1 57 ? 34.413 -23.267 -7.571 1.00 60.86 266 LEU B N 1
ATOM 3823 C CA . LEU B 1 57 ? 34.500 -23.829 -6.234 1.00 60.67 266 LEU B CA 1
ATOM 3824 C C . LEU B 1 57 ? 34.271 -25.326 -6.328 1.00 63.68 266 LEU B C 1
ATOM 3825 O O . LEU B 1 57 ? 33.247 -25.775 -6.846 1.00 71.49 266 LEU B O 1
ATOM 3830 N N . ASP B 1 58 ? 35.194 -26.086 -5.783 1.00 71.35 267 ASP B N 1
ATOM 3831 C CA . ASP B 1 58 ? 35.092 -27.534 -5.734 1.00 67.45 267 ASP B CA 1
ATOM 3832 C C . ASP B 1 58 ? 35.224 -27.947 -4.272 1.00 68.24 267 ASP B C 1
ATOM 3833 O O . ASP B 1 58 ? 36.337 -27.984 -3.734 1.00 71.51 267 ASP B O 1
ATOM 3838 N N . ILE B 1 59 ? 34.091 -28.295 -3.654 1.00 70.14 268 ILE B N 1
ATOM 3839 C CA . ILE B 1 59 ? 34.068 -28.796 -2.283 1.00 70.49 268 ILE B CA 1
ATOM 3840 C C . ILE B 1 59 ? 33.357 -30.137 -2.197 1.00 70.47 268 ILE B C 1
ATOM 3841 O O . ILE B 1 59 ? 32.728 -30.442 -1.180 1.00 76.74 268 ILE B O 1
ATOM 3846 N N . HIS B 1 60 ? 33.443 -30.950 -3.247 1.00 75.08 269 HIS B N 1
ATOM 3847 C CA . HIS B 1 60 ? 32.656 -32.180 -3.249 1.00 75.62 269 HIS B CA 1
ATOM 3848 C C . HIS B 1 60 ? 33.108 -33.160 -2.174 1.00 78.55 269 HIS B C 1
ATOM 3849 O O . HIS B 1 60 ? 32.319 -34.021 -1.769 1.00 79.23 269 HIS B O 1
ATOM 3856 N N . LYS B 1 61 ? 34.335 -33.035 -1.673 1.00 78.20 270 LYS B N 1
ATOM 3857 C CA . LYS B 1 61 ? 34.745 -33.942 -0.609 1.00 82.08 270 LYS B CA 1
ATOM 3858 C C . LYS B 1 61 ? 34.173 -33.512 0.735 1.00 78.17 270 LYS B C 1
ATOM 3859 O O . LYS B 1 61 ? 33.891 -34.365 1.575 1.00 74.81 270 LYS B O 1
ATOM 3865 N N . LEU B 1 62 ? 33.960 -32.214 0.940 1.00 79.64 271 LEU B N 1
ATOM 3866 C CA . LEU B 1 62 ? 33.289 -31.729 2.137 1.00 76.22 271 LEU B CA 1
ATOM 3867 C C . LEU B 1 62 ? 31.791 -31.981 2.116 1.00 81.91 271 LEU B C 1
ATOM 3868 O O . LEU B 1 62 ? 31.180 -32.017 3.183 1.00 87.71 271 LEU B O 1
ATOM 3873 N N . VAL B 1 63 ? 31.190 -32.158 0.934 1.00 76.82 272 VAL B N 1
ATOM 3874 C CA . VAL B 1 63 ? 29.740 -32.211 0.797 1.00 72.73 272 VAL B CA 1
ATOM 3875 C C . VAL B 1 63 ? 29.272 -33.655 0.849 1.00 78.22 272 VAL B C 1
ATOM 3876 O O . VAL B 1 63 ? 29.822 -34.529 0.166 1.00 88.03 272 VAL B O 1
ATOM 3880 N N . GLN B 1 64 ? 28.237 -33.900 1.640 1.00 73.98 273 GLN B N 1
ATOM 3881 C CA . GLN B 1 64 ? 27.550 -35.182 1.661 1.00 81.36 273 GLN B CA 1
ATOM 3882 C C . GLN B 1 64 ? 26.272 -35.019 0.853 1.00 82.10 273 GLN B C 1
ATOM 3883 O O . GLN B 1 64 ? 25.346 -34.330 1.287 1.00 84.19 273 GLN B O 1
ATOM 3889 N N . SER B 1 65 ? 26.207 -35.661 -0.308 1.00 80.37 274 SER B N 1
ATOM 3890 C CA . SER B 1 65 ? 25.051 -35.512 -1.176 1.00 78.91 274 SER B CA 1
ATOM 3891 C C . SER B 1 65 ? 24.319 -36.841 -1.265 1.00 84.62 274 SER B C 1
ATOM 3892 O O . SER B 1 65 ? 24.838 -37.891 -0.882 1.00 91.63 274 SER B O 1
ATOM 3895 N N . GLY B 1 66 ? 23.086 -36.779 -1.746 1.00 86.66 275 GLY B N 1
ATOM 3896 C CA . GLY B 1 66 ? 22.207 -37.933 -1.787 1.00 94.17 275 GLY B CA 1
ATOM 3897 C C . GLY B 1 66 ? 21.960 -38.404 -3.209 1.00 100.15 275 GLY B C 1
ATOM 3898 O O . GLY B 1 66 ? 21.835 -37.592 -4.129 1.00 116.29 275 GLY B O 1
ATOM 3899 N N . ILE B 1 67 ? 21.907 -39.724 -3.371 1.00 112.86 276 ILE B N 1
ATOM 3900 C CA . ILE B 1 67 ? 21.585 -40.321 -4.664 1.00 116.68 276 ILE B CA 1
ATOM 3901 C C . ILE B 1 67 ? 20.091 -40.185 -4.958 1.00 116.04 276 ILE B C 1
ATOM 3902 O O . ILE B 1 67 ? 19.690 -39.799 -6.062 1.00 117.89 276 ILE B O 1
ATOM 3907 N N . LYS B 1 68 ? 19.251 -40.501 -3.971 1.00 113.62 277 LYS B N 1
ATOM 3908 C CA . LYS B 1 68 ? 17.802 -40.391 -4.108 1.00 102.92 277 LYS B CA 1
ATOM 3909 C C . LYS B 1 68 ? 17.386 -38.949 -4.381 1.00 105.86 277 LYS B C 1
ATOM 3910 O O . LYS B 1 68 ? 18.083 -37.997 -4.019 1.00 105.28 277 LYS B O 1
ATOM 3916 N N . GLY B 1 69 ? 16.225 -38.792 -5.017 1.00 108.04 278 GLY B N 1
ATOM 3917 C CA . GLY B 1 69 ? 15.777 -37.487 -5.465 1.00 101.13 278 GLY B CA 1
ATOM 3918 C C . GLY B 1 69 ? 15.237 -36.604 -4.367 1.00 105.26 278 GLY B C 1
ATOM 3919 O O . GLY B 1 69 ? 15.484 -35.391 -4.345 1.00 103.41 278 GLY B O 1
ATOM 3920 N N . GLY B 1 70 ? 14.490 -37.209 -3.447 1.00 106.02 279 GLY B N 1
ATOM 3921 C CA . GLY B 1 70 ? 13.976 -36.479 -2.309 1.00 105.76 279 GLY B CA 1
ATOM 3922 C C . GLY B 1 70 ? 15.018 -36.138 -1.270 1.00 100.05 279 GLY B C 1
ATOM 3923 O O . GLY B 1 70 ? 14.741 -35.315 -0.389 1.00 99.59 279 GLY B O 1
ATOM 3924 N N . ASP B 1 71 ? 16.198 -36.753 -1.360 1.00 89.57 280 ASP B N 1
ATOM 3925 C CA . ASP B 1 71 ? 17.319 -36.519 -0.456 1.00 89.32 280 ASP B CA 1
ATOM 3926 C C . ASP B 1 71 ? 17.910 -35.147 -0.742 1.00 80.87 280 ASP B C 1
ATOM 3927 O O . ASP B 1 71 ? 18.703 -34.984 -1.666 1.00 78.84 280 ASP B O 1
ATOM 3932 N N . GLU B 1 72 ? 17.594 -34.170 0.106 1.00 79.95 281 GLU B N 1
ATOM 3933 C CA . GLU B 1 72 ? 18.016 -32.792 -0.119 1.00 73.55 281 GLU B CA 1
ATOM 3934 C C . GLU B 1 72 ? 19.481 -32.532 0.240 1.00 73.41 281 GLU B C 1
ATOM 3935 O O . GLU B 1 72 ? 19.945 -31.400 0.082 1.00 73.13 281 GLU B O 1
ATOM 3941 N N . ARG B 1 73 ? 20.229 -33.535 0.686 1.00 75.41 282 ARG B N 1
ATOM 3942 C CA . ARG B 1 73 ? 21.620 -33.306 1.057 1.00 71.83 282 ARG B CA 1
ATOM 3943 C C . ARG B 1 73 ? 22.465 -32.916 -0.151 1.00 73.58 282 ARG B C 1
ATOM 3944 O O . ARG B 1 73 ? 22.341 -33.494 -1.230 1.00 74.39 282 ARG B O 1
ATOM 3952 N N . GLY B 1 74 ? 23.344 -31.949 0.059 1.00 74.56 283 GLY B N 1
ATOM 3953 C CA . GLY B 1 74 ? 24.317 -31.535 -0.924 1.00 62.66 283 GLY B CA 1
ATOM 3954 C C . GLY B 1 74 ? 24.627 -30.056 -0.769 1.00 68.36 283 GLY B C 1
ATOM 3955 O O . GLY B 1 74 ? 24.403 -29.475 0.289 1.00 73.83 283 GLY B O 1
ATOM 3956 N N . LEU B 1 75 ? 25.130 -29.450 -1.849 1.00 63.70 284 LEU B N 1
ATOM 3957 C CA . LEU B 1 75 ? 25.316 -28.003 -1.853 1.00 65.52 284 LEU B CA 1
ATOM 3958 C C . LEU B 1 75 ? 23.951 -27.345 -2.008 1.00 70.56 284 LEU B C 1
ATOM 3959 O O . LEU B 1 75 ? 23.148 -27.755 -2.847 1.00 71.72 284 LEU B O 1
ATOM 3964 N N . LEU B 1 76 ? 23.641 -26.388 -1.142 1.00 69.09 285 LEU B N 1
ATOM 3965 C CA . LEU B 1 76 ? 22.277 -25.875 -1.076 1.00 59.29 285 LEU B CA 1
ATOM 3966 C C . LEU B 1 76 ? 22.131 -24.483 -1.661 1.00 61.02 285 LEU B C 1
ATOM 3967 O O . LEU B 1 76 ? 21.123 -24.196 -2.327 1.00 63.09 285 LEU B O 1
ATOM 3972 N N . SER B 1 77 ? 23.109 -23.616 -1.440 1.00 56.69 286 SER B N 1
ATOM 3973 C CA . SER B 1 77 ? 22.945 -22.216 -1.790 1.00 56.46 286 SER B CA 1
ATOM 3974 C C . SER B 1 77 ? 24.299 -21.516 -1.772 1.00 58.08 286 SER B C 1
ATOM 3975 O O . SER B 1 77 ? 25.281 -22.021 -1.210 1.00 64.36 286 SER B O 1
ATOM 3978 N N . LEU B 1 78 ? 24.319 -20.334 -2.389 1.00 58.07 287 LEU B N 1
ATOM 3979 C CA . LEU B 1 78 ? 25.475 -19.463 -2.547 1.00 57.42 287 LEU B CA 1
ATOM 3980 C C . LEU B 1 78 ? 24.997 -18.020 -2.574 1.00 62.33 287 LEU B C 1
ATOM 3981 O O . LEU B 1 78 ? 23.965 -17.715 -3.172 1.00 67.67 287 LEU B O 1
ATOM 3986 N N . ALA B 1 79 ? 25.733 -17.138 -1.907 1.00 54.61 288 ALA B N 1
ATOM 3987 C CA . ALA B 1 79 ? 25.436 -15.721 -2.001 1.00 49.59 288 ALA B CA 1
ATOM 3988 C C . ALA B 1 79 ? 26.755 -14.976 -2.040 1.00 57.93 288 ALA B C 1
ATOM 3989 O O . ALA B 1 79 ? 27.666 -15.267 -1.261 1.00 69.89 288 ALA B O 1
ATOM 3991 N N . PHE B 1 80 ? 26.839 -14.004 -2.928 1.00 64.80 289 PHE B N 1
ATOM 3992 C CA . PHE B 1 80 ? 27.993 -13.130 -2.977 1.00 53.35 289 PHE B CA 1
ATOM 3993 C C . PHE B 1 80 ? 27.750 -11.911 -2.105 1.00 57.36 289 PHE B C 1
ATOM 3994 O O . PHE B 1 80 ? 26.640 -11.375 -2.041 1.00 62.12 289 PHE B O 1
ATOM 4002 N N . HIS B 1 81 ? 28.801 -11.476 -1.442 1.00 62.03 290 HIS B N 1
ATOM 4003 C CA . HIS B 1 81 ? 28.711 -10.266 -0.661 1.00 64.84 290 HIS B CA 1
ATOM 4004 C C . HIS B 1 81 ? 28.394 -9.087 -1.579 1.00 67.66 290 HIS B C 1
ATOM 4005 O O . HIS B 1 81 ? 28.917 -9.008 -2.694 1.00 72.70 290 HIS B O 1
ATOM 4012 N N . PRO B 1 82 ? 27.552 -8.160 -1.144 1.00 73.28 291 PRO B N 1
ATOM 4013 C CA . PRO B 1 82 ? 27.234 -6.991 -1.983 1.00 69.50 291 PRO B CA 1
ATOM 4014 C C . PRO B 1 82 ? 28.449 -6.254 -2.512 1.00 75.28 291 PRO B C 1
ATOM 4015 O O . PRO B 1 82 ? 28.381 -5.659 -3.592 1.00 79.19 291 PRO B O 1
ATOM 4019 N N . ASN B 1 83 ? 29.572 -6.293 -1.792 1.00 69.37 292 ASN B N 1
ATOM 4020 C CA . ASN B 1 83 ? 30.791 -5.613 -2.202 1.00 69.58 292 ASN B CA 1
ATOM 4021 C C . ASN B 1 83 ? 31.869 -6.607 -2.643 1.00 69.08 292 ASN B C 1
ATOM 4022 O O . ASN B 1 83 ? 33.070 -6.317 -2.557 1.00 73.67 292 ASN B O 1
ATOM 4027 N N . TYR B 1 84 ? 31.438 -7.763 -3.170 1.00 65.60 293 TYR B N 1
ATOM 4028 C CA . TYR B 1 84 ? 32.362 -8.798 -3.629 1.00 66.61 293 TYR B CA 1
ATOM 4029 C C . TYR B 1 84 ? 33.407 -8.237 -4.574 1.00 70.82 293 TYR B C 1
ATOM 4030 O O . TYR B 1 84 ? 34.562 -8.671 -4.551 1.00 66.04 293 TYR B O 1
ATOM 4039 N N . LYS B 1 85 ? 33.015 -7.273 -5.419 1.00 70.18 294 LYS B N 1
ATOM 4040 C CA . LYS B 1 85 ? 33.950 -6.678 -6.365 1.00 68.48 294 LYS B CA 1
ATOM 4041 C C . LYS B 1 85 ? 35.217 -6.203 -5.680 1.00 76.77 294 LYS B C 1
ATOM 4042 O O . LYS B 1 85 ? 36.298 -6.252 -6.273 1.00 88.72 294 LYS B O 1
ATOM 4048 N N . LYS B 1 86 ? 35.109 -5.794 -4.419 1.00 73.25 295 LYS B N 1
ATOM 4049 C CA . LYS B 1 86 ? 36.228 -5.255 -3.664 1.00 78.42 295 LYS B CA 1
ATOM 4050 C C . LYS B 1 86 ? 36.776 -6.191 -2.598 1.00 82.93 295 LYS B C 1
ATOM 4051 O O . LYS B 1 86 ? 37.981 -6.156 -2.339 1.00 93.92 295 LYS B O 1
ATOM 4057 N N . ASN B 1 87 ? 35.933 -7.007 -1.952 1.00 79.44 296 ASN B N 1
ATOM 4058 C CA . ASN B 1 87 ? 36.382 -7.845 -0.842 1.00 64.91 296 ASN B CA 1
ATOM 4059 C C . ASN B 1 87 ? 36.385 -9.341 -1.160 1.00 75.78 296 ASN B C 1
ATOM 4060 O O . ASN B 1 87 ? 36.921 -10.122 -0.372 1.00 82.05 296 ASN B O 1
ATOM 4065 N N . GLY B 1 88 ? 35.812 -9.762 -2.288 1.00 67.98 297 GLY B N 1
ATOM 4066 C CA . GLY B 1 88 ? 35.929 -11.146 -2.702 1.00 55.29 297 GLY B CA 1
ATOM 4067 C C . GLY B 1 88 ? 35.233 -12.155 -1.815 1.00 66.26 297 GLY B C 1
ATOM 4068 O O . GLY B 1 88 ? 35.561 -13.349 -1.869 1.00 63.19 297 GLY B O 1
ATOM 4069 N N . LYS B 1 89 ? 34.244 -11.722 -1.037 1.00 69.89 298 LYS B N 1
ATOM 4070 C CA . LYS B 1 89 ? 33.575 -12.587 -0.077 1.00 62.73 298 LYS B CA 1
ATOM 4071 C C . LYS B 1 89 ? 32.350 -13.278 -0.663 1.00 65.88 298 LYS B C 1
ATOM 4072 O O . LYS B 1 89 ? 31.523 -12.653 -1.337 1.00 66.44 298 LYS B O 1
ATOM 4078 N N . LEU B 1 90 ? 32.215 -14.566 -0.356 1.00 66.12 299 LEU B N 1
ATOM 4079 C CA . LEU B 1 90 ? 31.038 -15.328 -0.732 1.00 63.42 299 LEU B CA 1
ATOM 4080 C C . LEU B 1 90 ? 30.666 -16.243 0.433 1.00 66.58 299 LEU B C 1
ATOM 4081 O O . LEU B 1 90 ? 31.469 -16.489 1.338 1.00 69.17 299 LEU B O 1
ATOM 4086 N N . TYR B 1 91 ? 29.424 -16.735 0.406 1.00 63.05 300 TYR B N 1
ATOM 4087 C CA . TYR B 1 91 ? 28.861 -17.564 1.466 1.00 55.56 300 TYR B CA 1
ATOM 4088 C C . TYR B 1 91 ? 28.173 -18.756 0.819 1.00 68.89 300 TYR B C 1
ATOM 4089 O O . TYR B 1 91 ? 27.471 -18.595 -0.192 1.00 61.30 300 TYR B O 1
ATOM 4098 N N . VAL B 1 92 ? 28.432 -19.962 1.344 1.00 63.77 301 VAL B N 1
ATOM 4099 C CA . VAL B 1 92 ? 27.783 -21.161 0.820 1.00 64.92 301 VAL B CA 1
ATOM 4100 C C . VAL B 1 92 ? 27.198 -21.934 1.984 1.00 70.10 301 VAL B C 1
ATOM 4101 O O . VAL B 1 92 ? 27.751 -21.949 3.090 1.00 69.03 301 VAL B O 1
ATOM 4105 N N . SER B 1 93 ? 26.079 -22.593 1.727 1.00 59.68 302 SER B N 1
ATOM 4106 C CA . SER B 1 93 ? 25.502 -23.517 2.678 1.00 60.18 302 SER B CA 1
ATOM 4107 C C . SER B 1 93 ? 25.506 -24.903 2.060 1.00 68.31 302 SER B C 1
ATOM 4108 O O . SER B 1 93 ? 25.212 -25.057 0.869 1.00 66.15 302 SER B O 1
ATOM 4111 N N . TYR B 1 94 ? 25.853 -25.909 2.866 1.00 65.86 303 TYR B N 1
ATOM 4112 C CA . TYR B 1 94 ? 25.869 -27.281 2.367 1.00 64.31 303 TYR B CA 1
ATOM 4113 C C . TYR B 1 94 ? 25.780 -28.241 3.538 1.00 70.94 303 TYR B C 1
ATOM 4114 O O . TYR B 1 94 ? 26.007 -27.860 4.682 1.00 77.21 303 TYR B O 1
ATOM 4123 N N . THR B 1 95 ? 25.462 -29.496 3.236 1.00 69.88 304 THR B N 1
ATOM 4124 C CA . THR B 1 95 ? 25.389 -30.542 4.245 1.00 71.22 304 THR B CA 1
ATOM 4125 C C . THR B 1 95 ? 26.667 -31.367 4.216 1.00 75.75 304 THR B C 1
ATOM 4126 O O . THR B 1 95 ? 27.288 -31.556 3.162 1.00 68.19 304 THR B O 1
ATOM 4130 N N . THR B 1 96 ? 27.063 -31.845 5.397 1.00 76.60 305 THR B N 1
ATOM 4131 C CA . THR B 1 96 ? 28.323 -32.558 5.544 1.00 84.09 305 THR B CA 1
ATOM 4132 C C . THR B 1 96 ? 28.232 -33.504 6.727 1.00 92.28 305 THR B C 1
ATOM 4133 O O . THR B 1 96 ? 27.391 -33.344 7.615 1.00 99.39 305 THR B O 1
ATOM 4137 N N . ASN B 1 97 ? 29.132 -34.481 6.746 1.00 101.16 306 ASN B N 1
ATOM 4138 C CA . ASN B 1 97 ? 29.114 -35.524 7.764 1.00 115.47 306 ASN B CA 1
ATOM 4139 C C . ASN B 1 97 ? 30.031 -35.166 8.922 1.00 125.51 306 ASN B C 1
ATOM 4140 O O . ASN B 1 97 ? 31.197 -34.826 8.708 1.00 119.16 306 ASN B O 1
ATOM 4145 N N . GLN B 1 98 ? 29.491 -35.241 10.139 1.00 150.60 307 GLN B N 1
ATOM 4146 C CA . GLN B 1 98 ? 30.263 -35.149 11.383 1.00 165.59 307 GLN B CA 1
ATOM 4147 C C . GLN B 1 98 ? 29.516 -35.872 12.496 1.00 154.87 307 GLN B C 1
ATOM 4148 O O . GLN B 1 98 ? 28.285 -35.924 12.490 1.00 145.32 307 GLN B O 1
ATOM 4154 N N . HIS B 1 106 ? 22.758 -37.694 15.355 1.00 144.93 315 HIS B N 1
ATOM 4155 C CA . HIS B 1 106 ? 22.611 -36.734 14.265 1.00 136.63 315 HIS B CA 1
ATOM 4156 C C . HIS B 1 106 ? 22.890 -37.423 12.945 1.00 134.55 315 HIS B C 1
ATOM 4157 O O . HIS B 1 106 ? 23.744 -38.304 12.865 1.00 142.71 315 HIS B O 1
ATOM 4164 N N . ASP B 1 107 ? 22.147 -37.030 11.909 1.00 121.65 316 ASP B N 1
ATOM 4165 C CA . ASP B 1 107 ? 22.420 -37.536 10.571 1.00 107.40 316 ASP B CA 1
ATOM 4166 C C . ASP B 1 107 ? 23.521 -36.726 9.901 1.00 101.77 316 ASP B C 1
ATOM 4167 O O . ASP B 1 107 ? 24.461 -37.292 9.331 1.00 101.60 316 ASP B O 1
ATOM 4172 N N . HIS B 1 108 ? 23.439 -35.400 9.965 1.00 97.19 317 HIS B N 1
ATOM 4173 C CA . HIS B 1 108 ? 24.462 -34.595 9.306 1.00 91.63 317 HIS B CA 1
ATOM 4174 C C . HIS B 1 108 ? 24.403 -33.168 9.834 1.00 87.21 317 HIS B C 1
ATOM 4175 O O . HIS B 1 108 ? 23.609 -32.839 10.716 1.00 79.15 317 HIS B O 1
ATOM 4182 N N . ILE B 1 109 ? 25.258 -32.316 9.292 1.00 86.77 318 ILE B N 1
ATOM 4183 C CA . ILE B 1 109 ? 25.319 -30.925 9.704 1.00 86.13 318 ILE B CA 1
ATOM 4184 C C . ILE B 1 109 ? 25.099 -30.037 8.486 1.00 82.83 318 ILE B C 1
ATOM 4185 O O . ILE B 1 109 ? 25.650 -30.296 7.411 1.00 80.15 318 ILE B O 1
ATOM 4190 N N . LEU B 1 110 ? 24.264 -29.009 8.653 1.00 76.79 319 LEU B N 1
ATOM 4191 C CA . LEU B 1 110 ? 24.076 -27.971 7.645 1.00 74.17 319 LEU B CA 1
ATOM 4192 C C . LEU B 1 110 ? 24.983 -26.807 8.018 1.00 76.79 319 LEU B C 1
ATOM 4193 O O . LEU B 1 110 ? 24.716 -26.097 8.993 1.00 85.84 319 LEU B O 1
ATOM 4198 N N . ARG B 1 111 ? 26.039 -26.611 7.233 1.00 71.67 320 ARG B N 1
ATOM 4199 C CA . ARG B 1 111 ? 27.041 -25.576 7.448 1.00 71.34 320 ARG B CA 1
ATOM 4200 C C . ARG B 1 111 ? 26.720 -24.346 6.615 1.00 76.16 320 ARG B C 1
ATOM 4201 O O . ARG B 1 111 ? 26.298 -24.458 5.458 1.00 75.41 320 ARG B O 1
ATOM 4209 N N . VAL B 1 112 ? 26.952 -23.178 7.203 1.00 77.39 321 VAL B N 1
ATOM 4210 C CA . VAL B 1 112 ? 27.058 -21.919 6.474 1.00 70.65 321 VAL B CA 1
ATOM 4211 C C . VAL B 1 112 ? 28.490 -21.421 6.655 1.00 70.49 321 VAL B C 1
ATOM 4212 O O . VAL B 1 112 ? 28.942 -21.215 7.792 1.00 79.54 321 VAL B O 1
ATOM 4216 N N . VAL B 1 113 ? 29.195 -21.231 5.530 1.00 67.27 322 VAL B N 1
ATOM 4217 C CA . VAL B 1 113 ? 30.640 -21.019 5.472 1.00 64.93 322 VAL B CA 1
ATOM 4218 C C . VAL B 1 113 ? 30.961 -19.833 4.566 1.00 73.64 322 VAL B C 1
ATOM 4219 O O . VAL B 1 113 ? 30.434 -19.729 3.453 1.00 71.88 322 VAL B O 1
ATOM 4223 N N . GLU B 1 114 ? 31.868 -18.965 5.014 1.00 74.03 323 GLU B N 1
ATOM 4224 C CA . GLU B 1 114 ? 32.398 -17.906 4.162 1.00 66.73 323 GLU B CA 1
ATOM 4225 C C . GLU B 1 114 ? 33.668 -18.370 3.452 1.00 67.16 323 GLU B C 1
ATOM 4226 O O . GLU B 1 114 ? 34.527 -19.013 4.050 1.00 72.73 323 GLU B O 1
ATOM 4232 N N . TYR B 1 115 ? 33.786 -18.020 2.176 1.00 63.54 324 TYR B N 1
ATOM 4233 C CA . TYR B 1 115 ? 34.986 -18.247 1.383 1.00 67.83 324 TYR B CA 1
ATOM 4234 C C . TYR B 1 115 ? 35.414 -16.906 0.808 1.00 64.46 324 TYR B C 1
ATOM 4235 O O . TYR B 1 115 ? 34.601 -15.987 0.676 1.00 62.78 324 TYR B O 1
ATOM 4244 N N . THR B 1 116 ? 36.699 -16.783 0.489 1.00 63.85 325 THR B N 1
ATOM 4245 C CA . THR B 1 116 ? 37.212 -15.628 -0.237 1.00 61.12 325 THR B CA 1
ATOM 4246 C C . THR B 1 116 ? 37.780 -16.094 -1.575 1.00 69.10 325 THR B C 1
ATOM 4247 O O . THR B 1 116 ? 38.434 -17.140 -1.643 1.00 71.39 325 THR B O 1
ATOM 4251 N N . VAL B 1 117 ? 37.504 -15.346 -2.652 1.00 67.18 326 VAL B N 1
ATOM 4252 C CA . VAL B 1 117 ? 38.120 -15.663 -3.946 1.00 63.13 326 VAL B CA 1
ATOM 4253 C C . VAL B 1 117 ? 39.640 -15.548 -3.822 1.00 65.71 326 VAL B C 1
ATOM 4254 O O . VAL B 1 117 ? 40.162 -14.739 -3.048 1.00 71.34 326 VAL B O 1
ATOM 4258 N N . SER B 1 118 ? 40.363 -16.345 -4.606 1.00 67.52 327 SER B N 1
ATOM 4259 C CA . SER B 1 118 ? 41.821 -16.312 -4.512 1.00 65.86 327 SER B CA 1
ATOM 4260 C C . SER B 1 118 ? 42.380 -14.974 -5.000 1.00 64.68 327 SER B C 1
ATOM 4261 O O . SER B 1 118 ? 41.828 -14.323 -5.893 1.00 77.65 327 SER B O 1
ATOM 4264 N N . ARG B 1 119 ? 43.519 -14.594 -4.431 1.00 70.01 328 ARG B N 1
ATOM 4265 C CA . ARG B 1 119 ? 44.134 -13.322 -4.771 1.00 79.04 328 ARG B CA 1
ATOM 4266 C C . ARG B 1 119 ? 44.662 -13.322 -6.190 1.00 87.60 328 ARG B C 1
ATOM 4267 O O . ARG B 1 119 ? 44.687 -12.269 -6.835 1.00 92.03 328 ARG B O 1
ATOM 4275 N N . LYS B 1 120 ? 45.117 -14.478 -6.676 1.00 87.75 329 LYS B N 1
ATOM 4276 C CA . LYS B 1 120 ? 45.818 -14.546 -7.951 1.00 90.39 329 LYS B CA 1
ATOM 4277 C C . LYS B 1 120 ? 44.895 -14.831 -9.128 1.00 83.44 329 LYS B C 1
ATOM 4278 O O . LYS B 1 120 ? 45.232 -14.479 -10.261 1.00 86.02 329 LYS B O 1
ATOM 4284 N N . ASN B 1 121 ? 43.755 -15.476 -8.895 1.00 72.28 330 ASN B N 1
ATOM 4285 C CA . ASN B 1 121 ? 42.889 -15.943 -9.972 1.00 69.16 330 ASN B CA 1
ATOM 4286 C C . ASN B 1 121 ? 41.442 -15.613 -9.628 1.00 69.26 330 ASN B C 1
ATOM 4287 O O . ASN B 1 121 ? 40.815 -16.322 -8.828 1.00 65.48 330 ASN B O 1
ATOM 4292 N N . PRO B 1 122 ? 40.856 -14.601 -10.265 1.00 71.35 331 PRO B N 1
ATOM 4293 C CA . PRO B 1 122 ? 39.472 -14.225 -9.954 1.00 60.50 331 PRO B CA 1
ATOM 4294 C C . PRO B 1 122 ? 38.437 -15.287 -10.281 1.00 61.64 331 PRO B C 1
ATOM 4295 O O . PRO B 1 122 ? 37.249 -15.072 -10.019 1.00 62.55 331 PRO B O 1
ATOM 4299 N N . HIS B 1 123 ? 38.844 -16.405 -10.884 1.00 65.07 332 HIS B N 1
ATOM 4300 C CA . HIS B 1 123 ? 37.900 -17.448 -11.272 1.00 66.43 332 HIS B CA 1
ATOM 4301 C C . HIS B 1 123 ? 38.005 -18.674 -10.387 1.00 65.89 332 HIS B C 1
ATOM 4302 O O . HIS B 1 123 ? 37.396 -19.701 -10.693 1.00 67.33 332 HIS B O 1
ATOM 4309 N N . GLN B 1 124 ? 38.775 -18.607 -9.306 1.00 67.92 333 GLN B N 1
ATOM 4310 C CA . GLN B 1 124 ? 38.811 -19.720 -8.373 1.00 66.70 333 GLN B CA 1
ATOM 4311 C C . GLN B 1 124 ? 38.760 -19.218 -6.942 1.00 64.85 333 GLN B C 1
ATOM 4312 O O . GLN B 1 124 ? 39.471 -18.276 -6.578 1.00 72.41 333 GLN B O 1
ATOM 4318 N N . VAL B 1 125 ? 37.923 -19.865 -6.129 1.00 67.66 334 VAL B N 1
ATOM 4319 C CA . VAL B 1 125 ? 37.932 -19.607 -4.697 1.00 67.37 334 VAL B CA 1
ATOM 4320 C C . VAL B 1 125 ? 39.204 -20.180 -4.085 1.00 70.11 334 VAL B C 1
ATOM 4321 O O . VAL B 1 125 ? 39.675 -21.248 -4.489 1.00 69.97 334 VAL B O 1
ATOM 4325 N N . ASP B 1 126 ? 39.783 -19.454 -3.130 1.00 80.14 335 ASP B N 1
ATOM 4326 C CA . ASP B 1 126 ? 40.878 -19.945 -2.288 1.00 81.17 335 ASP B CA 1
ATOM 4327 C C . ASP B 1 126 ? 40.262 -20.832 -1.203 1.00 77.04 335 ASP B C 1
ATOM 4328 O O . ASP B 1 126 ? 39.592 -20.333 -0.293 1.00 77.49 335 ASP B O 1
ATOM 4333 N N . LEU B 1 127 ? 40.439 -22.152 -1.317 1.00 74.96 336 LEU B N 1
ATOM 4334 C CA . LEU B 1 127 ? 39.792 -23.071 -0.377 1.00 74.45 336 LEU B CA 1
ATOM 4335 C C . LEU B 1 127 ? 40.313 -22.922 1.049 1.00 78.72 336 LEU B C 1
ATOM 4336 O O . LEU B 1 127 ? 39.604 -23.268 1.999 1.00 83.50 336 LEU B O 1
ATOM 4341 N N . ARG B 1 128 ? 41.525 -22.411 1.227 1.00 74.49 337 ARG B N 1
ATOM 4342 C CA . ARG B 1 128 ? 42.062 -22.271 2.570 1.00 75.81 337 ARG B CA 1
ATOM 4343 C C . ARG B 1 128 ? 41.318 -21.219 3.379 1.00 76.49 337 ARG B C 1
ATOM 4344 O O . ARG B 1 128 ? 41.516 -21.145 4.591 1.00 85.56 337 ARG B O 1
ATOM 4352 N N . THR B 1 129 ? 40.498 -20.389 2.741 1.00 73.34 338 THR B N 1
ATOM 4353 C CA . THR B 1 129 ? 39.853 -19.277 3.423 1.00 66.73 338 THR B CA 1
ATOM 4354 C C . THR B 1 129 ? 38.519 -19.647 4.044 1.00 67.27 338 THR B C 1
ATOM 4355 O O . THR B 1 129 ? 37.772 -18.754 4.448 1.00 73.73 338 THR B O 1
ATOM 4359 N N . ALA B 1 130 ? 38.201 -20.927 4.141 1.00 71.19 339 ALA B N 1
ATOM 4360 C CA . ALA B 1 130 ? 36.910 -21.309 4.691 1.00 70.50 339 ALA B CA 1
ATOM 4361 C C . ALA B 1 130 ? 36.796 -20.844 6.138 1.00 73.51 339 ALA B C 1
ATOM 4362 O O . ALA B 1 130 ? 37.723 -20.995 6.936 1.00 73.57 339 ALA B O 1
ATOM 4364 N N . ARG B 1 131 ? 35.642 -20.275 6.464 1.00 72.45 340 ARG B N 1
ATOM 4365 C CA . ARG B 1 131 ? 35.395 -19.647 7.757 1.00 73.96 340 ARG B CA 1
ATOM 4366 C C . ARG B 1 131 ? 33.946 -19.959 8.127 1.00 71.97 340 ARG B C 1
ATOM 4367 O O . ARG B 1 131 ? 33.024 -19.357 7.573 1.00 79.67 340 ARG B O 1
ATOM 4375 N N . VAL B 1 132 ? 33.746 -20.908 9.043 1.00 78.24 341 VAL B N 1
ATOM 4376 C CA . VAL B 1 132 ? 32.411 -21.428 9.325 1.00 79.42 341 VAL B CA 1
ATOM 4377 C C . VAL B 1 132 ? 31.625 -20.424 10.155 1.00 76.04 341 VAL B C 1
ATOM 4378 O O . VAL B 1 132 ? 32.095 -19.962 11.194 1.00 82.50 341 VAL B O 1
ATOM 4382 N N . PHE B 1 133 ? 30.419 -20.090 9.701 1.00 77.90 342 PHE B N 1
ATOM 4383 C CA . PHE B 1 133 ? 29.500 -19.229 10.438 1.00 75.34 342 PHE B CA 1
ATOM 4384 C C . PHE B 1 133 ? 28.478 -20.016 11.245 1.00 85.37 342 PHE B C 1
ATOM 4385 O O . PHE B 1 133 ? 28.185 -19.661 12.392 1.00 82.80 342 PHE B O 1
ATOM 4393 N N . LEU B 1 134 ? 27.896 -21.064 10.672 1.00 89.31 343 LEU B N 1
ATOM 4394 C CA . LEU B 1 134 ? 26.902 -21.822 11.419 1.00 86.60 343 LEU B CA 1
ATOM 4395 C C . LEU B 1 134 ? 27.066 -23.298 11.135 1.00 86.18 343 LEU B C 1
ATOM 4396 O O . LEU B 1 134 ? 27.465 -23.697 10.034 1.00 82.58 343 LEU B O 1
ATOM 4401 N N . GLU B 1 135 ? 26.750 -24.098 12.149 1.00 79.11 344 GLU B N 1
ATOM 4402 C CA . GLU B 1 135 ? 26.614 -25.540 12.010 1.00 81.51 344 GLU B CA 1
ATOM 4403 C C . GLU B 1 135 ? 25.301 -25.926 12.675 1.00 84.43 344 GLU B C 1
ATOM 4404 O O . GLU B 1 135 ? 25.171 -25.829 13.897 1.00 90.69 344 GLU B O 1
ATOM 4410 N N . VAL B 1 136 ? 24.335 -26.361 11.869 1.00 86.89 345 VAL B N 1
ATOM 4411 C CA . VAL B 1 136 ? 22.981 -26.680 12.309 1.00 79.23 345 VAL B CA 1
ATOM 4412 C C . VAL B 1 136 ? 22.817 -28.193 12.240 1.00 84.90 345 VAL B C 1
ATOM 4413 O O . VAL B 1 136 ? 22.872 -28.782 11.155 1.00 93.58 345 VAL B O 1
ATOM 4417 N N . ALA B 1 137 ? 22.600 -28.816 13.391 1.00 93.90 346 ALA B N 1
ATOM 4418 C CA . ALA B 1 137 ? 22.398 -30.255 13.437 1.00 93.79 346 ALA B CA 1
ATOM 4419 C C . ALA B 1 137 ? 21.170 -30.629 12.625 1.00 97.22 346 ALA B C 1
ATOM 4420 O O . ALA B 1 137 ? 20.180 -29.896 12.583 1.00 107.79 346 ALA B O 1
ATOM 4422 N N . GLU B 1 138 ? 21.242 -31.773 11.969 1.00 93.80 347 GLU B N 1
ATOM 4423 C CA . GLU B 1 138 ? 20.132 -32.250 11.170 1.00 93.01 347 GLU B CA 1
ATOM 4424 C C . GLU B 1 138 ? 19.962 -33.731 11.450 1.00 97.14 347 GLU B C 1
ATOM 4425 O O . GLU B 1 138 ? 20.946 -34.488 11.502 1.00 99.30 347 GLU B O 1
ATOM 4431 N N . LEU B 1 139 ? 18.715 -34.115 11.684 1.00 97.68 348 LEU B N 1
ATOM 4432 C CA . LEU B 1 139 ? 18.352 -35.506 11.886 1.00 97.51 348 LEU B CA 1
ATOM 4433 C C . LEU B 1 139 ? 17.838 -36.169 10.622 1.00 96.36 348 LEU B C 1
ATOM 4434 O O . LEU B 1 139 ? 17.953 -37.388 10.492 1.00 102.99 348 LEU B O 1
ATOM 4439 N N . HIS B 1 140 ? 17.269 -35.407 9.691 1.00 98.20 349 HIS B N 1
ATOM 4440 C CA . HIS B 1 140 ? 16.639 -35.992 8.519 1.00 89.69 349 HIS B CA 1
ATOM 4441 C C . HIS B 1 140 ? 17.188 -35.347 7.256 1.00 92.00 349 HIS B C 1
ATOM 4442 O O . HIS B 1 140 ? 18.038 -34.456 7.302 1.00 92.78 349 HIS B O 1
ATOM 4449 N N . ARG B 1 141 ? 16.723 -35.835 6.107 1.00 99.14 350 ARG B N 1
ATOM 4450 C CA . ARG B 1 141 ? 17.279 -35.417 4.829 1.00 90.14 350 ARG B CA 1
ATOM 4451 C C . ARG B 1 141 ? 16.276 -34.643 3.986 1.00 88.30 350 ARG B C 1
ATOM 4452 O O . ARG B 1 141 ? 16.502 -34.447 2.788 1.00 91.23 350 ARG B O 1
ATOM 4460 N N . LYS B 1 142 ? 15.183 -34.175 4.591 1.00 90.09 351 LYS B N 1
ATOM 4461 C CA . LYS B 1 142 ? 14.201 -33.349 3.897 1.00 92.06 351 LYS B CA 1
ATOM 4462 C C . LYS B 1 142 ? 13.869 -32.127 4.745 1.00 95.46 351 LYS B C 1
ATOM 4463 O O . LYS B 1 142 ? 14.161 -32.081 5.946 1.00 94.86 351 LYS B O 1
ATOM 4469 N N . HIS B 1 143 ? 13.212 -31.144 4.113 1.00 84.92 352 HIS B N 1
ATOM 4470 C CA . HIS B 1 143 ? 12.827 -29.898 4.778 1.00 82.78 352 HIS B CA 1
ATOM 4471 C C . HIS B 1 143 ? 14.047 -29.138 5.295 1.00 81.76 352 HIS B C 1
ATOM 4472 O O . HIS B 1 143 ? 14.008 -28.541 6.374 1.00 94.22 352 HIS B O 1
ATOM 4479 N N . LEU B 1 144 ? 15.146 -29.179 4.552 1.00 68.80 353 LEU B N 1
ATOM 4480 C CA . LEU B 1 144 ? 16.371 -28.541 5.026 1.00 74.05 353 LEU B CA 1
ATOM 4481 C C . LEU B 1 144 ? 16.343 -27.029 4.815 1.00 64.89 353 LEU B C 1
ATOM 4482 O O . LEU B 1 144 ? 16.637 -26.259 5.731 1.00 81.65 353 LEU B O 1
ATOM 4487 N N . GLY B 1 145 ? 15.986 -26.578 3.627 1.00 71.76 354 GLY B N 1
ATOM 4488 C CA . GLY B 1 145 ? 16.154 -25.174 3.308 1.00 62.07 354 GLY B CA 1
ATOM 4489 C C . GLY B 1 145 ? 17.602 -24.915 2.956 1.00 70.08 354 GLY B C 1
ATOM 4490 O O . GLY B 1 145 ? 18.236 -25.741 2.295 1.00 77.42 354 GLY B O 1
ATOM 4491 N N . GLY B 1 146 ? 18.147 -23.788 3.390 1.00 68.25 355 GLY B N 1
ATOM 4492 C CA . GLY B 1 146 ? 19.534 -23.464 3.151 1.00 65.07 355 GLY B CA 1
ATOM 4493 C C . GLY B 1 146 ? 19.739 -22.217 2.327 1.00 68.35 355 GLY B C 1
ATOM 4494 O O . GLY B 1 146 ? 20.890 -21.778 2.188 1.00 66.07 355 GLY B O 1
ATOM 4495 N N . GLN B 1 147 ? 18.677 -21.621 1.777 1.00 70.30 356 GLN B N 1
ATOM 4496 C CA . GLN B 1 147 ? 18.841 -20.499 0.864 1.00 70.69 356 GLN B CA 1
ATOM 4497 C C . GLN B 1 147 ? 19.550 -19.355 1.570 1.00 77.32 356 GLN B C 1
ATOM 4498 O O . GLN B 1 147 ? 19.183 -18.979 2.686 1.00 75.58 356 GLN B O 1
ATOM 4504 N N . LEU B 1 148 ? 20.578 -18.824 0.921 1.00 69.50 357 LEU B N 1
ATOM 4505 C CA . LEU B 1 148 ? 21.272 -17.618 1.341 1.00 69.63 357 LEU B CA 1
ATOM 4506 C C . LEU B 1 148 ? 20.917 -16.479 0.401 1.00 67.36 357 LEU B C 1
ATOM 4507 O O . LEU B 1 148 ? 20.778 -16.684 -0.802 1.00 80.09 357 LEU B O 1
ATOM 4512 N N . LEU B 1 149 ? 20.770 -15.287 0.951 1.00 68.12 358 LEU B N 1
ATOM 4513 C CA . LEU B 1 149 ? 20.528 -14.102 0.152 1.00 67.69 358 LEU B CA 1
ATOM 4514 C C . LEU B 1 149 ? 20.853 -12.884 1.003 1.00 68.25 358 LEU B C 1
ATOM 4515 O O . LEU B 1 149 ? 20.793 -12.941 2.232 1.00 77.32 358 LEU B O 1
ATOM 4520 N N . PHE B 1 150 ? 21.207 -11.792 0.340 1.00 64.65 359 PHE B N 1
ATOM 4521 C CA . PHE B 1 150 ? 21.419 -10.511 0.990 1.00 69.45 359 PHE B CA 1
ATOM 4522 C C . PHE B 1 150 ? 20.237 -9.629 0.661 1.00 73.03 359 PHE B C 1
ATOM 4523 O O . PHE B 1 150 ? 19.751 -9.649 -0.470 1.00 72.93 359 PHE B O 1
ATOM 4531 N N . GLY B 1 151 ? 19.765 -8.876 1.647 1.00 77.95 360 GLY B N 1
ATOM 4532 C CA . GLY B 1 151 ? 18.673 -7.964 1.419 1.00 85.79 360 GLY B CA 1
ATOM 4533 C C . GLY B 1 151 ? 19.167 -6.561 1.160 1.00 95.10 360 GLY B C 1
ATOM 4534 O O . GLY B 1 151 ? 20.310 -6.222 1.469 1.00 92.50 360 GLY B O 1
ATOM 4535 N N . PRO B 1 152 ? 18.279 -5.692 0.674 1.00 102.33 361 PRO B N 1
ATOM 4536 C CA . PRO B 1 152 ? 18.658 -4.287 0.467 1.00 100.69 361 PRO B CA 1
ATOM 4537 C C . PRO B 1 152 ? 19.292 -3.654 1.677 1.00 93.64 361 PRO B C 1
ATOM 4538 O O . PRO B 1 152 ? 20.082 -2.719 1.523 1.00 100.51 361 PRO B O 1
ATOM 4542 N N . ASP B 1 153 ? 18.961 -4.129 2.882 1.00 103.87 362 ASP B N 1
ATOM 4543 C CA . ASP B 1 153 ? 19.592 -3.641 4.109 1.00 99.52 362 ASP B CA 1
ATOM 4544 C C . ASP B 1 153 ? 21.060 -4.030 4.199 1.00 94.87 362 ASP B C 1
ATOM 4545 O O . ASP B 1 153 ? 21.781 -3.487 5.044 1.00 107.39 362 ASP B O 1
ATOM 4550 N N . GLY B 1 154 ? 21.504 -4.995 3.398 1.00 87.20 363 GLY B N 1
ATOM 4551 C CA . GLY B 1 154 ? 22.873 -5.452 3.448 1.00 85.99 363 GLY B CA 1
ATOM 4552 C C . GLY B 1 154 ? 23.133 -6.613 4.384 1.00 87.28 363 GLY B C 1
ATOM 4553 O O . GLY B 1 154 ? 24.287 -7.031 4.513 1.00 85.09 363 GLY B O 1
ATOM 4554 N N . PHE B 1 155 ? 22.105 -7.128 5.059 1.00 84.74 364 PHE B N 1
ATOM 4555 C CA . PHE B 1 155 ? 22.238 -8.262 5.957 1.00 74.85 364 PHE B CA 1
ATOM 4556 C C . PHE B 1 155 ? 22.081 -9.576 5.198 1.00 78.23 364 PHE B C 1
ATOM 4557 O O . PHE B 1 155 ? 21.503 -9.630 4.104 1.00 83.34 364 PHE B O 1
ATOM 4565 N N . LEU B 1 156 ? 22.609 -10.648 5.791 1.00 76.66 365 LEU B N 1
ATOM 4566 C CA . LEU B 1 156 ? 22.572 -11.978 5.187 1.00 79.09 365 LEU B CA 1
ATOM 4567 C C . LEU B 1 156 ? 21.400 -12.766 5.773 1.00 88.96 365 LEU B C 1
ATOM 4568 O O . LEU B 1 156 ? 21.346 -12.993 6.992 1.00 86.43 365 LEU B O 1
ATOM 4573 N N . TYR B 1 157 ? 20.438 -13.143 4.915 1.00 83.93 366 TYR B N 1
ATOM 4574 C CA . TYR B 1 157 ? 19.278 -13.932 5.326 1.00 69.29 366 TYR B CA 1
ATOM 4575 C C . TYR B 1 157 ? 19.541 -15.399 5.036 1.00 67.75 366 TYR B C 1
ATOM 4576 O O . TYR B 1 157 ? 20.167 -15.741 4.031 1.00 77.41 366 TYR B O 1
ATOM 4585 N N . ILE B 1 158 ? 19.079 -16.258 5.937 1.00 80.09 367 ILE B N 1
ATOM 4586 C CA . ILE B 1 158 ? 19.246 -17.702 5.845 1.00 72.84 367 ILE B CA 1
ATOM 4587 C C . ILE B 1 158 ? 17.883 -18.305 6.142 1.00 79.24 367 ILE B C 1
ATOM 4588 O O . ILE B 1 158 ? 17.332 -18.070 7.222 1.00 78.97 367 ILE B O 1
ATOM 4593 N N . ILE B 1 159 ? 17.309 -19.018 5.175 1.00 84.41 368 ILE B N 1
ATOM 4594 C CA . ILE B 1 159 ? 15.987 -19.626 5.331 1.00 85.06 368 ILE B CA 1
ATOM 4595 C C . ILE B 1 159 ? 16.170 -21.114 5.575 1.00 79.41 368 ILE B C 1
ATOM 4596 O O . ILE B 1 159 ? 16.529 -21.862 4.663 1.00 70.69 368 ILE B O 1
ATOM 4601 N N . LEU B 1 160 ? 15.866 -21.548 6.791 1.00 76.05 369 LEU B N 1
ATOM 4602 C CA . LEU B 1 160 ? 16.001 -22.938 7.175 1.00 68.94 369 LEU B CA 1
ATOM 4603 C C . LEU B 1 160 ? 14.619 -23.545 7.389 1.00 80.33 369 LEU B C 1
ATOM 4604 O O . LEU B 1 160 ? 13.789 -22.992 8.129 1.00 87.22 369 LEU B O 1
ATOM 4609 N N . GLY B 1 161 ? 14.389 -24.695 6.760 1.00 75.87 370 GLY B N 1
ATOM 4610 C CA . GLY B 1 161 ? 13.187 -25.453 7.023 1.00 86.77 370 GLY B CA 1
ATOM 4611 C C . GLY B 1 161 ? 13.268 -26.185 8.344 1.00 90.04 370 GLY B C 1
ATOM 4612 O O . GLY B 1 161 ? 14.292 -26.177 9.023 1.00 91.11 370 GLY B O 1
ATOM 4613 N N . ASP B 1 162 ? 12.165 -26.835 8.703 1.00 88.49 371 ASP B N 1
ATOM 4614 C CA . ASP B 1 162 ? 12.073 -27.437 10.023 1.00 88.71 371 ASP B CA 1
ATOM 4615 C C . ASP B 1 162 ? 12.825 -28.758 10.133 1.00 97.03 371 ASP B C 1
ATOM 4616 O O . ASP B 1 162 ? 12.838 -29.354 11.220 1.00 112.76 371 ASP B O 1
ATOM 4621 N N . GLY B 1 163 ? 13.413 -29.243 9.041 1.00 82.50 372 GLY B N 1
ATOM 4622 C CA . GLY B 1 163 ? 14.229 -30.441 9.087 1.00 84.32 372 GLY B CA 1
ATOM 4623 C C . GLY B 1 163 ? 13.481 -31.698 9.489 1.00 92.89 372 GLY B C 1
ATOM 4624 O O . GLY B 1 163 ? 14.103 -32.726 9.786 1.00 94.87 372 GLY B O 1
ATOM 4625 N N . MET B 1 164 ? 12.145 -31.615 9.475 1.00 91.97 373 MET B N 1
ATOM 4626 C CA . MET B 1 164 ? 11.243 -32.667 9.955 1.00 99.01 373 MET B CA 1
ATOM 4627 C C . MET B 1 164 ? 11.459 -32.992 11.434 1.00 106.01 373 MET B C 1
ATOM 4628 O O . MET B 1 164 ? 11.119 -34.089 11.900 1.00 109.29 373 MET B O 1
ATOM 4633 N N . ILE B 1 165 ? 11.974 -32.026 12.190 1.00 104.76 374 ILE B N 1
ATOM 4634 C CA . ILE B 1 165 ? 12.313 -32.215 13.600 1.00 110.77 374 ILE B CA 1
ATOM 4635 C C . ILE B 1 165 ? 11.097 -31.905 14.468 1.00 119.65 374 ILE B C 1
ATOM 4636 O O . ILE B 1 165 ? 10.553 -30.797 14.414 1.00 123.40 374 ILE B O 1
ATOM 4641 N N . THR B 1 166 ? 10.687 -32.873 15.285 1.00 128.31 375 THR B N 1
ATOM 4642 C CA . THR B 1 166 ? 9.514 -32.766 16.145 1.00 131.34 375 THR B CA 1
ATOM 4643 C C . THR B 1 166 ? 9.856 -32.124 17.494 1.00 138.98 375 THR B C 1
ATOM 4644 O O . THR B 1 166 ? 11.018 -31.911 17.844 1.00 134.17 375 THR B O 1
ATOM 4648 N N . LEU B 1 167 ? 8.809 -31.833 18.273 1.00 152.56 376 LEU B N 1
ATOM 4649 C CA . LEU B 1 167 ? 9.017 -31.366 19.642 1.00 160.65 376 LEU B CA 1
ATOM 4650 C C . LEU B 1 167 ? 9.653 -32.448 20.507 1.00 163.98 376 LEU B C 1
ATOM 4651 O O . LEU B 1 167 ? 10.571 -32.162 21.288 1.00 170.52 376 LEU B O 1
ATOM 4656 N N . ASP B 1 168 ? 9.179 -33.694 20.389 1.00 158.37 377 ASP B N 1
ATOM 4657 C CA . ASP B 1 168 ? 9.839 -34.793 21.089 1.00 163.72 377 ASP B CA 1
ATOM 4658 C C . ASP B 1 168 ? 11.301 -34.914 20.678 1.00 161.59 377 ASP B C 1
ATOM 4659 O O . ASP B 1 168 ? 12.166 -35.204 21.514 1.00 168.22 377 ASP B O 1
ATOM 4664 N N . ASP B 1 169 ? 11.600 -34.684 19.397 1.00 155.09 378 ASP B N 1
ATOM 4665 C CA . ASP B 1 169 ? 12.994 -34.674 18.967 1.00 143.95 378 ASP B CA 1
ATOM 4666 C C . ASP B 1 169 ? 13.792 -33.606 19.712 1.00 142.01 378 ASP B C 1
ATOM 4667 O O . ASP B 1 169 ? 14.950 -33.835 20.080 1.00 144.23 378 ASP B O 1
ATOM 4672 N N . MET B 1 170 ? 13.182 -32.441 19.971 1.00 136.82 379 MET B N 1
ATOM 4673 C CA . MET B 1 170 ? 13.933 -31.329 20.553 1.00 134.63 379 MET B CA 1
ATOM 4674 C C . MET B 1 170 ? 14.129 -31.509 22.057 1.00 149.08 379 MET B C 1
ATOM 4675 O O . MET B 1 170 ? 15.231 -31.293 22.575 1.00 157.09 379 MET B O 1
ATOM 4680 N N . GLU B 1 171 ? 13.077 -31.896 22.783 1.00 146.04 380 GLU B N 1
ATOM 4681 C CA . GLU B 1 171 ? 13.263 -32.163 24.204 1.00 153.07 380 GLU B CA 1
ATOM 4682 C C . GLU B 1 171 ? 14.181 -33.359 24.431 1.00 165.07 380 GLU B C 1
ATOM 4683 O O . GLU B 1 171 ? 14.988 -33.354 25.366 1.00 168.24 380 GLU B O 1
ATOM 4689 N N . GLU B 1 172 ? 14.075 -34.392 23.593 1.00 172.36 381 GLU B N 1
ATOM 4690 C CA . GLU B 1 172 ? 14.888 -35.587 23.799 1.00 172.51 381 GLU B CA 1
ATOM 4691 C C . GLU B 1 172 ? 16.361 -35.343 23.472 1.00 167.65 381 GLU B C 1
ATOM 4692 O O . GLU B 1 172 ? 17.238 -35.601 24.303 1.00 168.76 381 GLU B O 1
ATOM 4698 N N . MET B 1 173 ? 16.661 -34.856 22.270 1.00 180.41 382 MET B N 1
ATOM 4699 C CA . MET B 1 173 ? 18.045 -34.789 21.812 1.00 179.52 382 MET B CA 1
ATOM 4700 C C . MET B 1 173 ? 18.738 -33.477 22.150 1.00 181.43 382 MET B C 1
ATOM 4701 O O . MET B 1 173 ? 18.276 -32.389 21.781 1.00 174.01 382 MET B O 1
ATOM 4706 N N . ASP B 1 174 ? 19.874 -33.606 22.826 1.00 191.31 383 ASP B N 1
ATOM 4707 C CA . ASP B 1 174 ? 20.741 -32.490 23.137 1.00 192.11 383 ASP B CA 1
ATOM 4708 C C . ASP B 1 174 ? 21.441 -32.020 21.865 1.00 169.49 383 ASP B C 1
ATOM 4709 O O . ASP B 1 174 ? 21.581 -32.764 20.889 1.00 171.22 383 ASP B O 1
ATOM 4714 N N . GLY B 1 175 ? 21.855 -30.759 21.866 1.00 148.73 384 GLY B N 1
ATOM 4715 C CA . GLY B 1 175 ? 22.655 -30.268 20.764 1.00 135.80 384 GLY B CA 1
ATOM 4716 C C . GLY B 1 175 ? 21.909 -29.935 19.487 1.00 131.67 384 GLY B C 1
ATOM 4717 O O . GLY B 1 175 ? 22.544 -29.483 18.522 1.00 110.16 384 GLY B O 1
ATOM 4718 N N . LEU B 1 176 ? 20.602 -30.186 19.420 1.00 143.46 385 LEU B N 1
ATOM 4719 C CA . LEU B 1 176 ? 19.821 -29.720 18.282 1.00 126.56 385 LEU B CA 1
ATOM 4720 C C . LEU B 1 176 ? 19.693 -28.208 18.288 1.00 126.02 385 LEU B C 1
ATOM 4721 O O . LEU B 1 176 ? 19.466 -27.584 19.326 1.00 136.78 385 LEU B O 1
ATOM 4726 N N . SER B 1 177 ? 19.809 -27.625 17.109 1.00 127.17 386 SER B N 1
ATOM 4727 C CA . SER B 1 177 ? 19.833 -26.184 16.985 1.00 119.67 386 SER B CA 1
ATOM 4728 C C . SER B 1 177 ? 18.444 -25.602 17.255 1.00 118.99 386 SER B C 1
ATOM 4729 O O . SER B 1 177 ? 17.420 -26.282 17.130 1.00 126.58 386 SER B O 1
ATOM 4732 N N . ASP B 1 178 ? 18.418 -24.335 17.657 1.00 101.09 387 ASP B N 1
ATOM 4733 C CA . ASP B 1 178 ? 17.169 -23.589 17.739 1.00 107.27 387 ASP B CA 1
ATOM 4734 C C . ASP B 1 178 ? 16.875 -22.813 16.453 1.00 104.72 387 ASP B C 1
ATOM 4735 O O . ASP B 1 178 ? 15.912 -22.036 16.412 1.00 110.86 387 ASP B O 1
ATOM 4740 N N . PHE B 1 179 ? 17.695 -22.988 15.415 1.00 90.79 388 PHE B N 1
ATOM 4741 C CA . PHE B 1 179 ? 17.547 -22.245 14.173 1.00 90.92 388 PHE B CA 1
ATOM 4742 C C . PHE B 1 179 ? 16.600 -22.883 13.156 1.00 95.37 388 PHE B C 1
ATOM 4743 O O . PHE B 1 179 ? 16.097 -22.167 12.282 1.00 98.02 388 PHE B O 1
ATOM 4751 N N . THR B 1 180 ? 16.367 -24.198 13.213 1.00 97.14 389 THR B N 1
ATOM 4752 C CA . THR B 1 180 ? 15.572 -24.841 12.167 1.00 94.08 389 THR B CA 1
ATOM 4753 C C . THR B 1 180 ? 14.144 -24.313 12.179 1.00 88.89 389 THR B C 1
ATOM 4754 O O . THR B 1 180 ? 13.559 -24.076 13.237 1.00 93.53 389 THR B O 1
ATOM 4758 N N . GLY B 1 181 ? 13.591 -24.134 10.986 1.00 85.26 390 GLY B N 1
ATOM 4759 C CA . GLY B 1 181 ? 12.265 -23.594 10.824 1.00 87.60 390 GLY B CA 1
ATOM 4760 C C . GLY B 1 181 ? 12.213 -22.090 10.820 1.00 87.15 390 GLY B C 1
ATOM 4761 O O . GLY B 1 181 ? 11.120 -21.521 10.919 1.00 90.01 390 GLY B O 1
ATOM 4762 N N . SER B 1 182 ? 13.343 -21.424 10.623 1.00 92.93 391 SER B N 1
ATOM 4763 C CA . SER B 1 182 ? 13.417 -19.990 10.852 1.00 92.29 391 SER B CA 1
ATOM 4764 C C . SER B 1 182 ? 14.142 -19.284 9.716 1.00 84.12 391 SER B C 1
ATOM 4765 O O . SER B 1 182 ? 14.921 -19.877 8.960 1.00 78.97 391 SER B O 1
ATOM 4768 N N . VAL B 1 183 ? 13.858 -17.996 9.609 1.00 84.80 392 VAL B N 1
ATOM 4769 C CA . VAL B 1 183 ? 14.657 -17.069 8.829 1.00 80.01 392 VAL B CA 1
ATOM 4770 C C . VAL B 1 183 ? 15.588 -16.361 9.805 1.00 79.24 392 VAL B C 1
ATOM 4771 O O . VAL B 1 183 ? 15.126 -15.691 10.740 1.00 85.98 392 VAL B O 1
ATOM 4775 N N . LEU B 1 184 ? 16.891 -16.570 9.608 1.00 76.99 393 LEU B N 1
ATOM 4776 C CA . LEU B 1 184 ? 17.959 -15.885 10.325 1.00 83.90 393 LEU B CA 1
ATOM 4777 C C . LEU B 1 184 ? 18.424 -14.654 9.54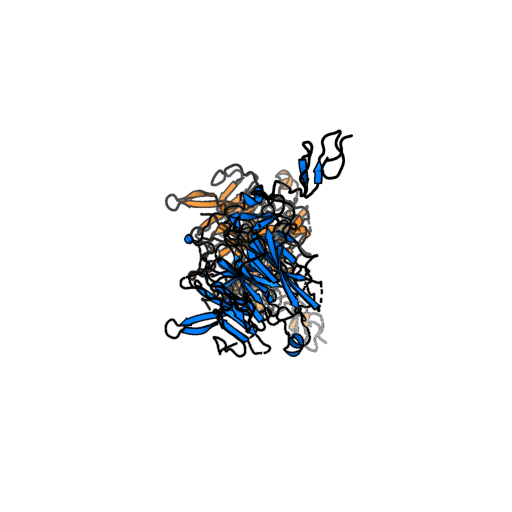8 1.00 85.14 393 LEU B C 1
ATOM 4778 O O . LEU B 1 184 ? 18.484 -14.668 8.315 1.00 86.83 393 LEU B O 1
ATOM 4783 N N . ARG B 1 185 ? 18.783 -13.595 10.276 1.00 84.27 394 ARG B N 1
ATOM 4784 C CA . ARG B 1 185 ? 19.338 -12.394 9.661 1.00 84.77 394 ARG B CA 1
ATOM 4785 C C . ARG B 1 185 ? 20.615 -12.001 10.397 1.00 90.44 394 ARG B C 1
ATOM 4786 O O . ARG B 1 185 ? 20.571 -11.641 11.578 1.00 93.85 394 ARG B O 1
ATOM 4794 N N . LEU B 1 186 ? 21.743 -12.039 9.689 1.00 84.35 395 LEU B N 1
ATOM 4795 C CA . LEU B 1 186 ? 23.061 -11.781 10.251 1.00 76.77 395 LEU B CA 1
ATOM 4796 C C . LEU B 1 186 ? 23.649 -10.495 9.687 1.00 78.48 395 LEU B C 1
ATOM 4797 O O . LEU B 1 186 ? 23.347 -10.092 8.560 1.00 80.45 395 LEU B O 1
ATOM 4802 N N . ASP B 1 187 ? 24.506 -9.860 10.481 1.00 79.11 396 ASP B N 1
ATOM 4803 C CA . ASP B 1 187 ? 25.344 -8.752 10.018 1.00 85.35 396 ASP B CA 1
ATOM 4804 C C . ASP B 1 187 ? 26.763 -9.303 9.873 1.00 86.36 396 ASP B C 1
ATOM 4805 O O . ASP B 1 187 ? 27.471 -9.481 10.871 1.00 83.24 396 ASP B O 1
ATOM 4810 N N . VAL B 1 188 ? 27.182 -9.570 8.624 1.00 80.18 397 VAL B N 1
ATOM 4811 C CA . VAL B 1 188 ? 28.523 -10.112 8.392 1.00 75.07 397 VAL B CA 1
ATOM 4812 C C . VAL B 1 188 ? 29.590 -9.034 8.344 1.00 80.44 397 VAL B C 1
ATOM 4813 O O . VAL B 1 188 ? 30.786 -9.361 8.380 1.00 84.25 397 VAL B O 1
ATOM 4817 N N . ASP B 1 189 ? 29.191 -7.761 8.315 1.00 82.16 398 ASP B N 1
ATOM 4818 C CA . ASP B 1 189 ? 30.122 -6.632 8.249 1.00 88.28 398 ASP B CA 1
ATOM 4819 C C . ASP B 1 189 ? 30.520 -6.198 9.662 1.00 91.65 398 ASP B C 1
ATOM 4820 O O . ASP B 1 189 ? 30.121 -5.148 10.171 1.00 96.63 398 ASP B O 1
ATOM 4825 N N . THR B 1 190 ? 31.347 -7.026 10.290 1.00 95.02 399 THR B N 1
ATOM 4826 C CA . THR B 1 190 ? 31.806 -6.792 11.652 1.00 105.34 399 THR B CA 1
ATOM 4827 C C . THR B 1 190 ? 33.289 -6.433 11.676 1.00 108.89 399 THR B C 1
ATOM 4828 O O . THR B 1 190 ? 34.073 -6.937 10.865 1.00 106.55 399 THR B O 1
ATOM 4832 N N . ASP B 1 191 ? 33.670 -5.550 12.600 1.00 113.07 400 ASP B N 1
ATOM 4833 C CA . ASP B 1 191 ? 35.076 -5.332 12.912 1.00 119.00 400 ASP B CA 1
ATOM 4834 C C . ASP B 1 191 ? 35.542 -6.177 14.083 1.00 118.99 400 ASP B C 1
ATOM 4835 O O . ASP B 1 191 ? 36.728 -6.130 14.429 1.00 136.29 400 ASP B O 1
ATOM 4840 N N . MET B 1 192 ? 34.641 -6.933 14.705 1.00 109.17 401 MET B N 1
ATOM 4841 C CA . MET B 1 192 ? 35.001 -7.772 15.838 1.00 110.76 401 MET B CA 1
ATOM 4842 C C . MET B 1 192 ? 35.589 -9.088 15.352 1.00 103.88 401 MET B C 1
ATOM 4843 O O . MET B 1 192 ? 35.140 -9.648 14.356 1.00 110.25 401 MET B O 1
ATOM 4848 N N . CYS B 1 193 ? 36.647 -9.542 16.019 1.00 104.54 402 CYS B N 1
ATOM 4849 C CA . CYS B 1 193 ? 37.298 -10.793 15.668 1.00 109.10 402 CYS B CA 1
ATOM 4850 C C . CYS B 1 193 ? 36.872 -11.955 16.549 1.00 118.71 402 CYS B C 1
ATOM 4851 O O . CYS B 1 193 ? 37.143 -13.110 16.202 1.00 123.03 402 CYS B O 1
ATOM 4854 N N . ASN B 1 194 ? 36.217 -11.675 17.673 1.00 118.67 403 ASN B N 1
ATOM 4855 C CA . ASN B 1 194 ? 35.820 -12.723 18.603 1.00 127.26 403 ASN B CA 1
ATOM 4856 C C . ASN B 1 194 ? 34.690 -13.604 18.080 1.00 120.73 403 ASN B C 1
ATOM 4857 O O . ASN B 1 194 ? 34.527 -14.715 18.592 1.00 115.94 403 ASN B O 1
ATOM 4862 N N . VAL B 1 195 ? 33.907 -13.146 17.104 1.00 118.82 404 VAL B N 1
ATOM 4863 C CA . VAL B 1 195 ? 32.807 -13.937 16.548 1.00 108.45 404 VAL B CA 1
ATOM 4864 C C . VAL B 1 195 ? 32.768 -13.765 15.037 1.00 104.59 404 VAL B C 1
ATOM 4865 O O . VAL B 1 195 ? 33.198 -12.735 14.503 1.00 114.98 404 VAL B O 1
ATOM 4869 N N . PRO B 1 196 ? 32.226 -14.759 14.317 1.00 94.68 405 PRO B N 1
ATOM 4870 C CA . PRO B 1 196 ? 32.197 -14.673 12.844 1.00 91.97 405 PRO B CA 1
ATOM 4871 C C . PRO B 1 196 ? 31.204 -13.662 12.289 1.00 93.83 405 PRO B C 1
ATOM 4872 O O . PRO B 1 196 ? 31.373 -13.217 11.147 1.00 97.22 405 PRO B O 1
ATOM 4876 N N . TYR B 1 197 ? 30.185 -13.280 13.050 1.00 94.56 406 TYR B N 1
ATOM 4877 C CA . TYR B 1 197 ? 29.195 -12.318 12.588 1.00 92.65 406 TYR B CA 1
ATOM 4878 C C . TYR B 1 197 ? 28.623 -11.644 13.823 1.00 92.04 406 TYR B C 1
ATOM 4879 O O . TYR B 1 197 ? 28.759 -12.155 14.933 1.00 97.84 406 TYR B O 1
ATOM 4888 N N . SER B 1 198 ? 27.995 -10.489 13.631 1.00 97.79 407 SER B N 1
ATOM 4889 C CA . SER B 1 198 ? 27.286 -9.810 14.709 1.00 104.19 407 SER B CA 1
ATOM 4890 C C . SER B 1 198 ? 25.803 -9.766 14.371 1.00 105.08 407 SER B C 1
ATOM 4891 O O . SER B 1 198 ? 25.395 -10.062 13.248 1.00 102.77 407 SER B O 1
ATOM 4894 N N . ILE B 1 199 ? 24.990 -9.433 15.361 1.00 109.27 408 ILE B N 1
ATOM 4895 C CA . ILE B 1 199 ? 23.536 -9.412 15.221 1.00 105.75 408 ILE B CA 1
ATOM 4896 C C . ILE B 1 199 ? 23.079 -7.982 14.967 1.00 106.13 408 ILE B C 1
ATOM 4897 O O . ILE B 1 199 ? 23.482 -7.077 15.709 1.00 106.39 408 ILE B O 1
ATOM 4902 N N . PRO B 1 200 ? 22.275 -7.735 13.934 1.00 107.81 409 PRO B N 1
ATOM 4903 C CA . PRO B 1 200 ? 21.766 -6.380 13.704 1.00 111.19 409 PRO B CA 1
ATOM 4904 C C . PRO B 1 200 ? 20.891 -5.927 14.862 1.00 114.88 409 PRO B C 1
ATOM 4905 O O . PRO B 1 200 ? 20.087 -6.696 15.394 1.00 105.20 409 PRO B O 1
ATOM 4909 N N . ARG B 1 201 ? 21.056 -4.658 15.244 1.00 125.35 410 ARG B N 1
ATOM 4910 C CA . ARG B 1 201 ? 20.277 -4.086 16.337 1.00 128.26 410 ARG B CA 1
ATOM 4911 C C . ARG B 1 201 ? 18.784 -4.074 16.034 1.00 122.39 410 ARG B C 1
ATOM 4912 O O . ARG B 1 201 ? 17.971 -4.071 16.964 1.00 122.68 410 ARG B O 1
ATOM 4920 N N . SER B 1 202 ? 18.413 -4.073 14.753 1.00 119.04 411 SER B N 1
ATOM 4921 C CA . SER B 1 202 ? 17.026 -4.114 14.315 1.00 114.42 411 SER B CA 1
ATOM 4922 C C . SER B 1 202 ? 16.376 -5.468 14.552 1.00 108.50 411 SER B C 1
ATOM 4923 O O . SER B 1 202 ? 15.154 -5.577 14.415 1.00 110.26 411 SER B O 1
ATOM 4926 N N . ASN B 1 203 ? 17.157 -6.501 14.869 1.00 105.19 412 ASN B N 1
ATOM 4927 C CA . ASN B 1 203 ? 16.615 -7.847 14.951 1.00 103.07 412 ASN B CA 1
ATOM 4928 C C . ASN B 1 203 ? 15.624 -7.958 16.106 1.00 113.39 412 ASN B C 1
ATOM 4929 O O . ASN B 1 203 ? 15.794 -7.324 17.150 1.00 118.51 412 ASN B O 1
ATOM 4934 N N . PRO B 1 204 ? 14.573 -8.759 15.940 1.00 120.47 413 PRO B N 1
ATOM 4935 C CA . PRO B 1 204 ? 13.465 -8.713 16.912 1.00 113.55 413 PRO B CA 1
ATOM 4936 C C . PRO B 1 204 ? 13.805 -9.304 18.269 1.00 115.87 413 PRO B C 1
ATOM 4937 O O . PRO B 1 204 ? 13.183 -8.916 19.264 1.00 133.80 413 PRO B O 1
ATOM 4941 N N . HIS B 1 205 ? 14.728 -10.263 18.340 1.00 119.57 414 HIS B N 1
ATOM 4942 C CA . HIS B 1 205 ? 15.123 -10.880 19.601 1.00 127.79 414 HIS B CA 1
ATOM 4943 C C . HIS B 1 205 ? 16.578 -10.578 19.960 1.00 130.47 414 HIS B C 1
ATOM 4944 O O . HIS B 1 205 ? 17.233 -11.368 20.645 1.00 127.84 414 HIS B O 1
ATOM 4951 N N . PHE B 1 206 ? 17.099 -9.450 19.474 1.00 143.31 415 PHE B N 1
ATOM 4952 C CA . PHE B 1 206 ? 18.462 -9.030 19.786 1.00 143.79 415 PHE B CA 1
ATOM 4953 C C . PHE B 1 206 ? 1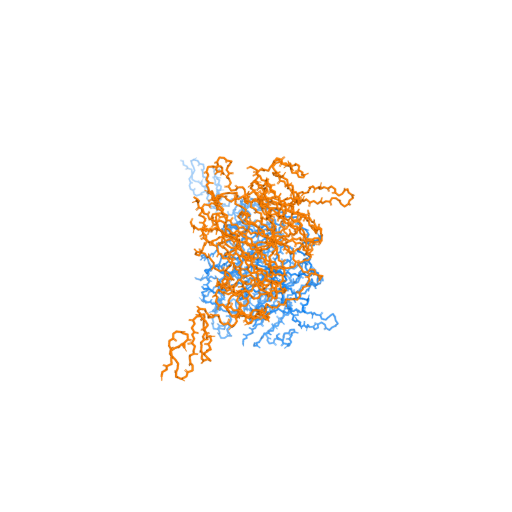8.614 -8.756 21.278 1.00 155.89 415 PHE B C 1
ATOM 4954 O O . PHE B 1 206 ? 17.823 -8.011 21.866 1.00 160.60 415 PHE B O 1
ATOM 4962 N N . ASN B 1 207 ? 19.637 -9.366 21.889 1.00 162.97 416 ASN B N 1
ATOM 4963 C CA . ASN B 1 207 ? 19.884 -9.263 23.335 1.00 178.36 416 ASN B CA 1
ATOM 4964 C C . ASN B 1 207 ? 18.652 -9.692 24.137 1.00 188.93 416 ASN B C 1
ATOM 4965 O O . ASN B 1 207 ? 18.293 -9.079 25.146 1.00 191.13 416 ASN B O 1
ATOM 4970 N N . SER B 1 208 ? 18.000 -10.755 23.672 1.00 193.49 417 SER B N 1
ATOM 4971 C CA . SER B 1 208 ? 16.801 -11.310 24.287 1.00 201.39 417 SER B CA 1
ATOM 4972 C C . SER B 1 208 ? 17.069 -12.770 24.627 1.00 204.57 417 SER B C 1
ATOM 4973 O O . SER B 1 208 ? 17.379 -13.571 23.737 1.00 204.07 417 SER B O 1
ATOM 4976 N N . THR B 1 209 ? 16.955 -13.111 25.914 1.00 207.72 418 THR B N 1
ATOM 4977 C CA . THR B 1 209 ? 17.307 -14.447 26.389 1.00 204.13 418 THR B CA 1
ATOM 4978 C C . THR B 1 209 ? 16.330 -15.531 25.934 1.00 213.37 418 THR B C 1
ATOM 4979 O O . THR B 1 209 ? 16.694 -16.712 25.954 1.00 209.98 418 THR B O 1
ATOM 4983 N N . ASN B 1 210 ? 15.099 -15.169 25.556 1.00 228.89 419 ASN B N 1
ATOM 4984 C CA . ASN B 1 210 ? 14.076 -16.171 25.252 1.00 229.57 419 ASN B CA 1
ATOM 4985 C C . ASN B 1 210 ? 14.337 -16.899 23.931 1.00 208.74 419 ASN B C 1
ATOM 4986 O O . ASN B 1 210 ? 14.162 -18.120 23.847 1.00 214.05 419 ASN B O 1
ATOM 4991 N N . GLN B 1 211 ? 14.726 -16.174 22.884 1.00 182.87 420 GLN B N 1
ATOM 4992 C CA . GLN B 1 211 ? 14.932 -16.759 21.567 1.00 157.85 420 GLN B CA 1
ATOM 4993 C C . GLN B 1 211 ? 16.287 -16.326 21.017 1.00 144.53 420 GLN B C 1
ATOM 4994 O O . GLN B 1 211 ? 16.814 -15.284 21.428 1.00 142.28 420 GLN B O 1
ATOM 5000 N N . PRO B 1 212 ? 16.897 -17.124 20.130 1.00 133.60 421 PRO B N 1
ATOM 5001 C CA . PRO B 1 212 ? 18.182 -16.746 19.539 1.00 120.85 421 PRO B CA 1
ATOM 5002 C C . PRO B 1 212 ? 18.114 -15.393 18.858 1.00 114.47 421 PRO B C 1
ATOM 5003 O O . PRO B 1 212 ? 17.169 -15.107 18.104 1.00 109.08 421 PRO B O 1
ATOM 5007 N N . PRO B 1 213 ? 19.116 -14.542 19.079 1.00 113.22 422 PRO B N 1
ATOM 5008 C CA . PRO B 1 213 ? 19.101 -13.209 18.455 1.00 108.27 422 PRO B CA 1
ATOM 5009 C C . PRO B 1 213 ? 19.160 -13.244 16.945 1.00 97.59 422 PRO B C 1
ATOM 5010 O O . PRO B 1 213 ? 18.732 -12.273 16.314 1.00 106.28 422 PRO B O 1
ATOM 5014 N N . GLU B 1 214 ? 19.678 -14.329 16.357 1.00 94.55 423 GLU B N 1
ATOM 5015 C CA . GLU B 1 214 ? 19.749 -14.472 14.906 1.00 94.13 423 GLU B CA 1
ATOM 5016 C C . GLU B 1 214 ? 18.376 -14.558 14.254 1.00 97.09 423 GLU B C 1
ATOM 5017 O O . GLU B 1 214 ? 18.241 -14.241 13.067 1.00 99.04 423 GLU B O 1
ATOM 5023 N N . VAL B 1 215 ? 17.365 -15.019 14.987 1.00 96.08 424 VAL B N 1
ATOM 5024 C CA . VAL B 1 215 ? 16.090 -15.351 14.360 1.00 94.33 424 VAL B CA 1
ATOM 5025 C C . VAL B 1 215 ? 15.355 -14.076 13.987 1.00 93.86 424 VAL B C 1
ATOM 5026 O O . VAL B 1 215 ? 15.081 -13.224 14.839 1.00 111.00 424 VAL B O 1
ATOM 5030 N N . PHE B 1 216 ? 15.020 -13.958 12.709 1.00 90.02 425 PHE B N 1
ATOM 5031 C CA . PHE B 1 216 ? 14.260 -12.866 12.121 1.00 90.89 425 PHE B CA 1
ATOM 5032 C C . PHE B 1 216 ? 12.786 -13.211 12.006 1.00 95.12 425 PHE B C 1
ATOM 5033 O O . PHE B 1 216 ? 11.929 -12.343 12.198 1.00 91.31 425 PHE B O 1
ATOM 5041 N N . ALA B 1 217 ? 12.486 -14.472 11.694 1.00 97.92 426 ALA B N 1
ATOM 5042 C CA . ALA B 1 217 ? 11.114 -14.961 11.668 1.00 88.12 426 ALA B CA 1
ATOM 5043 C C . ALA B 1 217 ? 11.165 -16.469 11.862 1.00 93.69 426 ALA B C 1
ATOM 5044 O O . ALA B 1 217 ? 12.226 -17.084 11.748 1.00 93.37 426 ALA B O 1
ATOM 5046 N N . HIS B 1 218 ? 10.013 -17.069 12.161 1.00 89.74 427 HIS B N 1
ATOM 5047 C CA . HIS B 1 218 ? 9.988 -18.510 12.390 1.00 97.99 427 HIS B CA 1
ATOM 5048 C C . HIS B 1 218 ? 8.620 -19.055 12.008 1.00 100.67 427 HIS B C 1
ATOM 5049 O O . HIS B 1 218 ? 7.746 -18.324 11.530 1.00 99.85 427 HIS B O 1
ATOM 5056 N N . GLY B 1 219 ? 8.444 -20.357 12.227 1.00 103.37 428 GLY B N 1
ATOM 5057 C CA . GLY B 1 219 ? 7.252 -21.061 11.806 1.00 108.45 428 GLY B CA 1
ATOM 5058 C C . GLY B 1 219 ? 7.310 -21.659 10.410 1.00 103.38 428 GLY B C 1
ATOM 5059 O O . GLY B 1 219 ? 6.279 -22.128 9.914 1.00 106.19 428 GLY B O 1
ATOM 5060 N N . LEU B 1 220 ? 8.472 -21.664 9.762 1.00 89.70 429 LEU B N 1
ATOM 5061 C CA . LEU B 1 220 ? 8.592 -22.278 8.445 1.00 88.39 429 LEU B CA 1
ATOM 5062 C C . LEU B 1 220 ? 8.745 -23.791 8.560 1.00 91.91 429 LEU B C 1
ATOM 5063 O O . LEU B 1 220 ? 9.336 -24.311 9.515 1.00 95.15 429 LEU B O 1
ATOM 5068 N N . HIS B 1 221 ? 8.204 -24.504 7.573 1.00 89.86 430 HIS B N 1
ATOM 5069 C CA . HIS B 1 221 ? 8.238 -25.965 7.561 1.00 97.23 430 HIS B CA 1
ATOM 5070 C C . HIS B 1 221 ? 9.121 -26.480 6.431 1.00 98.64 430 HIS B C 1
ATOM 5071 O O . HIS B 1 221 ? 10.238 -26.942 6.681 1.00 103.65 430 HIS B O 1
ATOM 5078 N N . ASP B 1 222 ? 8.662 -26.396 5.186 1.00 92.29 431 ASP B N 1
ATOM 5079 C CA . ASP B 1 222 ? 9.406 -26.889 4.029 1.00 91.51 431 ASP B CA 1
ATOM 5080 C C . ASP B 1 222 ? 9.415 -25.790 2.980 1.00 87.27 431 ASP B C 1
ATOM 5081 O O . ASP B 1 222 ? 8.646 -25.835 2.013 1.00 86.00 431 ASP B O 1
ATOM 5086 N N . PRO B 1 223 ? 10.284 -24.788 3.136 1.00 88.56 432 PRO B N 1
ATOM 5087 C CA . PRO B 1 223 ? 10.263 -23.645 2.219 1.00 87.09 432 PRO B CA 1
ATOM 5088 C C . PRO B 1 223 ? 10.948 -23.984 0.919 1.00 75.50 432 PRO B C 1
ATOM 5089 O O . PRO B 1 223 ? 11.928 -24.727 0.891 1.00 85.12 432 PRO B O 1
ATOM 5093 N N . GLY B 1 224 ? 10.408 -23.437 -0.164 1.00 70.34 433 GLY B N 1
ATOM 5094 C CA . GLY B 1 224 ? 11.062 -23.469 -1.449 1.00 64.54 433 GLY B CA 1
ATOM 5095 C C . GLY B 1 224 ? 12.042 -22.322 -1.555 1.00 74.32 433 GLY B C 1
ATOM 5096 O O . GLY B 1 224 ? 12.376 -21.654 -0.574 1.00 87.91 433 GLY B O 1
ATOM 5097 N N . ARG B 1 225 ? 12.514 -22.092 -2.781 1.00 73.64 434 ARG B N 1
ATOM 5098 C CA . ARG B 1 225 ? 13.283 -20.888 -3.058 1.00 70.23 434 ARG B CA 1
ATOM 5099 C C . ARG B 1 225 ? 12.389 -19.673 -2.890 1.00 67.98 434 ARG B C 1
ATOM 5100 O O . ARG B 1 225 ? 11.304 -19.607 -3.470 1.00 81.32 434 ARG B O 1
ATOM 5108 N N . CYS B 1 226 ? 12.841 -18.714 -2.093 1.00 68.28 435 CYS B N 1
ATOM 5109 C CA . CYS B 1 226 ? 12.066 -17.506 -1.852 1.00 76.18 435 CYS B CA 1
ATOM 5110 C C . CYS B 1 226 ? 12.401 -16.423 -2.874 1.00 74.97 435 CYS B C 1
ATOM 5111 O O . CYS B 1 226 ? 13.538 -16.300 -3.341 1.00 75.60 435 CYS B O 1
ATOM 5114 N N . ALA B 1 227 ? 11.395 -15.635 -3.219 1.00 77.10 436 ALA B N 1
ATOM 5115 C CA . ALA B 1 227 ? 11.575 -14.488 -4.090 1.00 72.79 436 ALA B CA 1
ATOM 5116 C C . ALA B 1 227 ? 11.963 -13.286 -3.242 1.00 80.46 436 ALA B C 1
ATOM 5117 O O . ALA B 1 227 ? 11.303 -12.983 -2.237 1.00 99.77 436 ALA B O 1
ATOM 5119 N N . VAL B 1 228 ? 13.038 -12.618 -3.648 1.00 75.15 437 VAL B N 1
ATOM 5120 C CA . VAL B 1 228 ? 13.584 -11.446 -2.972 1.00 80.64 437 VAL B CA 1
ATOM 5121 C C . VAL B 1 228 ? 13.476 -10.255 -3.912 1.00 87.37 437 VAL B C 1
ATOM 5122 O O . VAL B 1 228 ? 14.012 -10.289 -5.026 1.00 90.27 437 VAL B O 1
ATOM 5126 N N . ASP B 1 229 ? 12.818 -9.192 -3.461 1.00 98.96 438 ASP B N 1
ATOM 5127 C CA . ASP B 1 229 ? 12.618 -8.015 -4.295 1.00 100.28 438 ASP B CA 1
ATOM 5128 C C . ASP B 1 229 ? 13.651 -6.951 -3.950 1.00 112.85 438 ASP B C 1
ATOM 5129 O O . ASP B 1 229 ? 13.879 -6.658 -2.772 1.00 122.66 438 ASP B O 1
ATOM 5134 N N . ARG B 1 230 ? 14.268 -6.370 -4.975 1.00 121.13 439 ARG B N 1
ATOM 5135 C CA . ARG B 1 230 ? 15.143 -5.225 -4.755 1.00 131.08 439 ARG B CA 1
ATOM 5136 C C . ARG B 1 230 ? 14.394 -3.917 -4.914 1.00 137.15 439 ARG B C 1
ATOM 5137 O O . ARG B 1 230 ? 14.826 -2.897 -4.365 1.00 136.62 439 ARG B O 1
ATOM 5145 N N . HIS B 1 231 ? 13.283 -3.941 -5.642 1.00 135.73 440 HIS B N 1
ATOM 5146 C CA . HIS B 1 231 ? 12.487 -2.767 -5.925 1.00 136.32 440 HIS B CA 1
ATOM 5147 C C . HIS B 1 231 ? 13.327 -1.785 -6.719 1.00 137.57 440 HIS B C 1
ATOM 5148 O O . HIS B 1 231 ? 14.096 -2.200 -7.587 1.00 131.85 440 HIS B O 1
ATOM 5155 N N . ASN B 1 238 ? 13.233 -0.784 2.312 1.00 153.70 447 ASN B N 1
ATOM 5156 C CA . ASN B 1 238 ? 12.050 -1.594 2.039 1.00 152.07 447 ASN B CA 1
ATOM 5157 C C . ASN B 1 238 ? 12.462 -2.944 1.480 1.00 147.66 447 ASN B C 1
ATOM 5158 O O . ASN B 1 238 ? 13.305 -3.010 0.591 1.00 147.15 447 ASN B O 1
ATOM 5163 N N . LEU B 1 239 ? 11.876 -4.026 1.991 1.00 148.07 448 LEU B N 1
ATOM 5164 C CA . LEU B 1 239 ? 12.176 -5.339 1.437 1.00 144.47 448 LEU B CA 1
ATOM 5165 C C . LEU B 1 239 ? 10.943 -6.232 1.481 1.00 139.82 448 LEU B C 1
ATOM 5166 O O . LEU B 1 239 ? 10.211 -6.253 2.478 1.00 143.41 448 LEU B O 1
ATOM 5171 N N . THR B 1 240 ? 10.733 -6.973 0.390 1.00 120.74 449 THR B N 1
ATOM 5172 C CA . THR B 1 240 ? 9.661 -7.948 0.274 1.00 109.20 449 THR B CA 1
ATOM 5173 C C . THR B 1 240 ? 10.262 -9.303 -0.078 1.00 99.63 449 THR B C 1
ATOM 5174 O O . THR B 1 240 ? 10.979 -9.432 -1.081 1.00 97.36 449 THR B O 1
ATOM 5178 N N . ILE B 1 241 ? 9.939 -10.308 0.738 1.00 95.72 450 ILE B N 1
ATOM 5179 C CA . ILE B 1 241 ? 10.389 -11.685 0.577 1.00 82.48 450 ILE B CA 1
ATOM 5180 C C . ILE B 1 241 ? 9.159 -12.569 0.607 1.00 82.00 450 ILE B C 1
ATOM 5181 O O . ILE B 1 241 ? 8.464 -12.626 1.627 1.00 88.18 450 ILE B O 1
ATOM 5186 N N . LEU B 1 242 ? 8.897 -13.269 -0.495 1.00 82.94 451 LEU B N 1
ATOM 5187 C CA . LEU B 1 242 ? 7.783 -14.204 -0.599 1.00 76.39 451 LEU B CA 1
ATOM 5188 C C . LEU B 1 242 ? 8.336 -15.619 -0.670 1.00 78.33 451 LEU B C 1
ATOM 5189 O O . LEU B 1 242 ? 9.210 -15.897 -1.489 1.00 77.13 451 LEU B O 1
ATOM 5194 N N . CYS B 1 243 ? 7.845 -16.508 0.189 1.00 85.97 452 CYS B N 1
ATOM 5195 C CA . CYS B 1 243 ? 8.271 -17.899 0.192 1.00 82.12 452 CYS B CA 1
ATOM 5196 C C . CYS B 1 243 ? 7.079 -18.792 -0.089 1.00 84.06 452 CYS B C 1
ATOM 5197 O O . CYS B 1 243 ? 5.979 -18.539 0.396 1.00 94.99 452 CYS B O 1
ATOM 5200 N N . SER B 1 244 ? 7.279 -19.832 -0.878 1.00 86.64 453 SER B N 1
ATOM 5201 C CA . SER B 1 244 ? 6.287 -20.890 -0.889 1.00 88.01 453 SER B CA 1
ATOM 5202 C C . SER B 1 244 ? 6.629 -21.860 0.231 1.00 85.08 453 SER B C 1
ATOM 5203 O O . SER B 1 244 ? 7.797 -22.072 0.570 1.00 76.15 453 SER B O 1
ATOM 5206 N N . ASP B 1 245 ? 5.602 -22.460 0.794 1.00 86.07 454 ASP B N 1
ATOM 5207 C CA . ASP B 1 245 ? 5.781 -23.409 1.870 1.00 88.51 454 ASP B CA 1
ATOM 5208 C C . ASP B 1 245 ? 4.611 -24.370 1.779 1.00 90.62 454 ASP B C 1
ATOM 5209 O O . ASP B 1 245 ? 3.492 -23.973 1.420 1.00 102.44 454 ASP B O 1
ATOM 5214 N N . SER B 1 246 ? 4.898 -25.636 2.043 1.00 102.89 455 SER B N 1
ATOM 5215 C CA . SER B 1 246 ? 3.902 -26.699 1.995 1.00 126.46 455 SER B CA 1
ATOM 5216 C C . SER B 1 246 ? 4.158 -27.657 3.152 1.00 133.86 455 SER B C 1
ATOM 5217 O O . SER B 1 246 ? 5.127 -28.419 3.132 1.00 129.62 455 SER B O 1
ATOM 5220 N N . ASN B 1 247 ? 3.304 -27.619 4.165 1.00 151.61 456 ASN B N 1
ATOM 5221 C CA . ASN B 1 247 ? 3.504 -28.494 5.312 1.00 165.57 456 ASN B CA 1
ATOM 5222 C C . ASN B 1 247 ? 3.276 -29.957 4.931 1.00 172.63 456 ASN B C 1
ATOM 5223 O O . ASN B 1 247 ? 4.221 -30.742 4.837 1.00 170.93 456 ASN B O 1
ATOM 5228 N N . ALA B 1 254 ? 0.102 -24.399 -3.006 1.00 153.77 463 ALA B N 1
ATOM 5229 C CA . ALA B 1 254 ? 0.094 -24.576 -1.559 1.00 151.31 463 ALA B CA 1
ATOM 5230 C C . ALA B 1 254 ? 0.061 -23.226 -0.857 1.00 136.87 463 ALA B C 1
ATOM 5231 O O . ALA B 1 254 ? -0.916 -22.486 -0.983 1.00 141.54 463 ALA B O 1
ATOM 5233 N N . ARG B 1 255 ? 1.137 -22.879 -0.152 1.00 114.27 464 ARG B N 1
ATOM 5234 C CA . ARG B 1 255 ? 1.135 -21.701 0.700 1.00 105.89 464 ARG B CA 1
ATOM 5235 C C . ARG B 1 255 ? 2.188 -20.715 0.217 1.00 92.91 464 ARG B C 1
ATOM 5236 O O . ARG B 1 255 ? 3.303 -21.110 -0.127 1.00 94.30 464 ARG B O 1
ATOM 5244 N N . ILE B 1 256 ? 1.858 -19.424 0.213 1.00 88.89 465 ILE B N 1
ATOM 5245 C CA . ILE B 1 256 ? 2.832 -18.386 -0.118 1.00 88.25 465 ILE B CA 1
ATOM 5246 C C . ILE B 1 256 ? 2.774 -17.324 0.969 1.00 89.34 465 ILE B C 1
ATOM 5247 O O . ILE B 1 256 ? 1.704 -16.791 1.271 1.00 95.97 465 ILE B O 1
ATOM 5252 N N . LEU B 1 257 ? 3.935 -16.995 1.516 1.00 83.35 466 LEU B N 1
ATOM 5253 C CA . LEU B 1 257 ? 4.089 -16.170 2.698 1.00 85.75 466 LEU B CA 1
ATOM 5254 C C . LEU B 1 257 ? 4.890 -14.929 2.355 1.00 86.97 466 LEU B C 1
ATOM 5255 O O . LEU B 1 257 ? 5.918 -15.007 1.670 1.00 84.39 466 LEU B O 1
ATOM 5260 N N . GLN B 1 258 ? 4.432 -13.789 2.847 1.00 81.59 467 GLN B N 1
ATOM 5261 C CA . GLN B 1 258 ? 5.249 -12.597 2.810 1.00 78.93 467 GLN B CA 1
ATOM 5262 C C . GLN B 1 258 ? 5.984 -12.520 4.138 1.00 85.96 467 GLN B C 1
ATOM 5263 O O . GLN B 1 258 ? 5.359 -12.376 5.185 1.00 96.45 467 GLN B O 1
ATOM 5269 N N . ILE B 1 259 ? 7.305 -12.602 4.087 1.00 86.76 468 ILE B N 1
ATOM 5270 C CA . ILE B 1 259 ? 8.112 -12.684 5.291 1.00 85.83 468 ILE B CA 1
ATOM 5271 C C . ILE B 1 259 ? 8.336 -11.276 5.805 1.00 92.50 468 ILE B C 1
ATOM 5272 O O . ILE B 1 259 ? 8.856 -10.413 5.089 1.00 89.18 468 ILE B O 1
ATOM 5277 N N . ILE B 1 260 ? 7.939 -11.044 7.046 1.00 99.97 469 ILE B N 1
ATOM 5278 C CA . ILE B 1 260 ? 8.106 -9.765 7.713 1.00 102.14 469 ILE B CA 1
ATOM 5279 C C . ILE B 1 260 ? 8.702 -10.028 9.090 1.00 99.67 469 ILE B C 1
ATOM 5280 O O . ILE B 1 260 ? 8.509 -11.094 9.683 1.00 102.75 469 ILE B O 1
ATOM 5285 N N . LYS B 1 261 ? 9.433 -9.038 9.594 1.00 94.82 470 LYS B N 1
ATOM 5286 C CA . LYS B 1 261 ? 10.187 -9.189 10.833 1.00 96.09 470 LYS B CA 1
ATOM 5287 C C . LYS B 1 261 ? 9.286 -9.569 12.003 1.00 102.81 470 LYS B C 1
ATOM 5288 O O . LYS B 1 261 ? 8.232 -8.966 12.207 1.00 105.81 470 LYS B O 1
ATOM 5294 N N . GLY B 1 262 ? 9.715 -10.580 12.761 1.00 100.90 471 GLY B N 1
ATOM 5295 C CA . GLY B 1 262 ? 9.099 -10.977 14.011 1.00 105.10 471 GLY B CA 1
ATOM 5296 C C . GLY B 1 262 ? 7.811 -11.756 13.897 1.00 106.62 471 GLY B C 1
ATOM 5297 O O . GLY B 1 262 ? 7.126 -11.919 14.904 1.00 113.23 471 GLY B O 1
ATOM 5298 N N . LYS B 1 263 ? 7.462 -12.264 12.718 1.00 107.58 472 LYS B N 1
ATOM 5299 C CA . LYS B 1 263 ? 6.185 -12.941 12.531 1.00 110.66 472 LYS B CA 1
ATOM 5300 C C . LYS B 1 263 ? 6.365 -14.452 12.639 1.00 109.22 472 LYS B C 1
ATOM 5301 O O . LYS B 1 263 ? 7.397 -15.002 12.232 1.00 106.03 472 LYS B O 1
ATOM 5307 N N . ASP B 1 264 ? 5.348 -15.107 13.193 1.00 104.13 473 ASP B N 1
ATOM 5308 C CA . ASP B 1 264 ? 5.299 -16.554 13.368 1.00 104.97 473 ASP B CA 1
ATOM 5309 C C . ASP B 1 264 ? 4.351 -17.112 12.315 1.00 110.23 473 ASP B C 1
ATOM 5310 O O . ASP B 1 264 ? 3.132 -16.921 12.406 1.00 121.13 473 ASP B O 1
ATOM 5315 N N . TYR B 1 265 ? 4.905 -17.850 11.355 1.00 105.86 474 TYR B N 1
ATOM 5316 C CA . TYR B 1 265 ? 4.156 -18.357 10.215 1.00 108.78 474 TYR B CA 1
ATOM 5317 C C . TYR B 1 265 ? 3.602 -19.755 10.462 1.00 117.51 474 TYR B C 1
ATOM 5318 O O . TYR B 1 265 ? 3.032 -20.362 9.549 1.00 123.24 474 T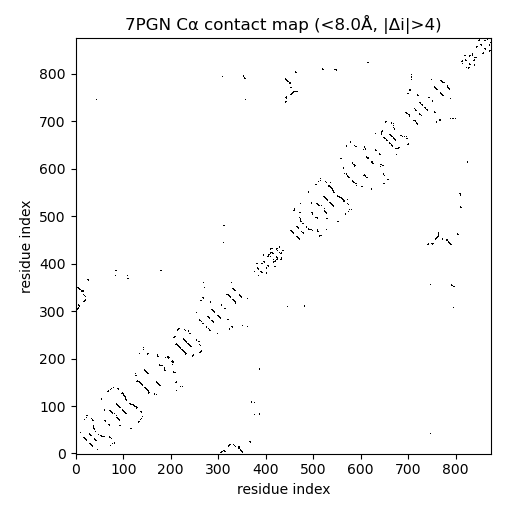YR B O 1
ATOM 5327 N N . GLU B 1 266 ? 3.709 -20.251 11.689 1.00 118.53 475 GL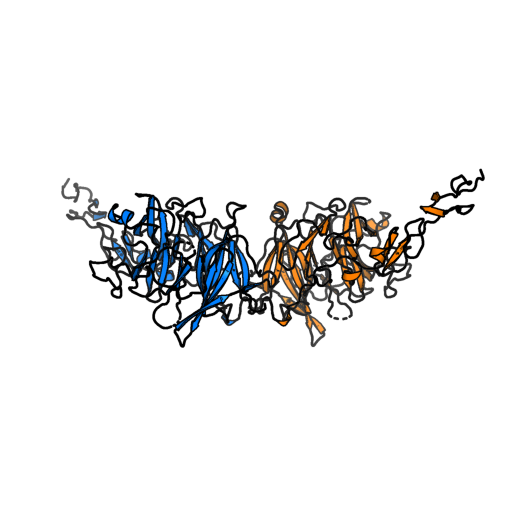U B N 1
ATOM 5328 C CA . GLU B 1 266 ? 2.993 -21.457 12.068 1.00 123.50 475 GLU B CA 1
ATOM 5329 C C . GLU B 1 266 ? 1.501 -21.204 11.894 1.00 127.96 475 GLU B C 1
ATOM 5330 O O . GLU B 1 266 ? 0.956 -20.234 12.437 1.00 123.94 475 GLU B O 1
ATOM 5336 N N . SER B 1 267 ? 0.854 -22.056 11.102 1.00 132.98 476 SER B N 1
ATOM 5337 C CA . SER B 1 267 ? -0.578 -21.947 10.797 1.00 144.25 476 SER B CA 1
ATOM 5338 C C . SER B 1 267 ? -0.953 -20.585 10.204 1.00 148.17 476 SER B C 1
ATOM 5339 O O . SER B 1 267 ? -2.064 -20.095 10.407 1.00 150.84 476 SER B O 1
ATOM 5342 N N . GLU B 1 268 ? -0.058 -19.966 9.431 1.00 149.80 477 GLU B N 1
ATOM 5343 C CA . GLU B 1 268 ? -0.393 -18.722 8.757 1.00 154.49 477 GLU B CA 1
ATOM 5344 C C . GLU B 1 268 ? -0.834 -19.046 7.338 1.00 149.93 477 GLU B C 1
ATOM 5345 O O . GLU B 1 268 ? -0.087 -19.709 6.601 1.00 146.76 477 GLU B O 1
ATOM 5351 N N . PRO B 1 269 ? -2.023 -18.618 6.922 1.00 144.44 478 PRO B N 1
ATOM 5352 C CA . PRO B 1 269 ? -2.488 -18.905 5.558 1.00 134.49 478 PRO B CA 1
ATOM 5353 C C . PRO B 1 269 ? -1.693 -18.126 4.528 1.00 124.30 478 PRO B C 1
ATOM 5354 O O . PRO B 1 269 ? -1.019 -17.136 4.830 1.00 121.77 478 PRO B O 1
ATOM 5358 N N . SER B 1 270 ? -1.775 -18.589 3.286 1.00 136.94 479 SER B N 1
ATOM 5359 C CA . SER B 1 270 ? -1.075 -17.876 2.231 1.00 128.99 479 SER B CA 1
ATOM 5360 C C . SER B 1 270 ? -1.759 -16.544 1.945 1.00 117.93 479 SER B C 1
ATOM 5361 O O . SER B 1 270 ? -2.905 -16.305 2.334 1.00 132.86 479 SER B O 1
ATOM 5364 N N . LEU B 1 271 ? -1.027 -15.668 1.255 1.00 107.77 480 LEU B N 1
ATOM 5365 C CA . LEU B 1 271 ? -1.613 -14.412 0.812 1.00 118.48 480 LEU B CA 1
ATOM 5366 C C . LEU B 1 271 ? -2.820 -14.653 -0.073 1.00 133.13 480 LEU B C 1
ATOM 5367 O O . LEU B 1 271 ? -3.772 -13.867 -0.051 1.00 145.75 480 LEU B O 1
ATOM 5372 N N . LEU B 1 272 ? -2.798 -15.731 -0.853 1.00 136.46 481 LEU B N 1
ATOM 5373 C CA . LEU B 1 272 ? -3.894 -16.107 -1.733 1.00 150.57 481 LEU B CA 1
ATOM 5374 C C . LEU B 1 272 ? -4.099 -17.611 -1.658 1.00 153.17 481 LEU B C 1
ATOM 5375 O O . LEU B 1 272 ? -3.126 -18.370 -1.612 1.00 147.04 481 LEU B O 1
ATOM 5380 N N . GLU B 1 273 ? -5.359 -18.044 -1.653 1.00 160.49 482 GLU B N 1
ATOM 5381 C CA . GLU B 1 273 ? -5.666 -19.463 -1.771 1.00 167.87 482 GLU B CA 1
ATOM 5382 C C . GLU B 1 273 ? -5.798 -19.795 -3.249 1.00 174.19 482 GLU B C 1
ATOM 5383 O O . GLU B 1 273 ? -6.490 -19.090 -3.990 1.00 176.04 482 GLU B O 1
ATOM 5389 N N . PHE B 1 274 ? -5.124 -20.855 -3.671 1.00 174.66 483 PHE B N 1
ATOM 5390 C CA . PHE B 1 274 ? -4.973 -21.190 -5.077 1.00 170.16 483 PHE B CA 1
ATOM 5391 C C . PHE B 1 274 ? -5.867 -22.369 -5.445 1.00 181.88 483 PHE B C 1
ATOM 5392 O O . PHE B 1 274 ? -6.606 -22.917 -4.619 1.00 185.94 483 PHE B O 1
ATOM 5400 N N . LYS B 1 275 ? -5.792 -22.749 -6.713 1.00 186.69 484 LYS B N 1
ATOM 5401 C CA . LYS B 1 275 ? -6.477 -23.925 -7.209 1.00 194.32 484 LYS B CA 1
ATOM 5402 C C . LYS B 1 275 ? -5.672 -25.174 -6.863 1.00 196.71 484 LYS B C 1
ATOM 5403 O O . LYS B 1 275 ? -4.465 -25.094 -6.608 1.00 195.61 484 LYS B O 1
ATOM 5409 N N . PRO B 1 276 ? -6.317 -26.342 -6.826 1.00 196.39 485 PRO B N 1
ATOM 5410 C CA . PRO B 1 276 ? -5.568 -27.582 -6.568 1.00 196.64 485 PRO B CA 1
ATOM 5411 C C . PRO B 1 276 ? -4.529 -27.828 -7.651 1.00 200.76 485 PRO B C 1
ATOM 5412 O O . PRO B 1 276 ? -4.846 -27.888 -8.842 1.00 202.21 485 PRO B O 1
ATOM 5416 N N . PHE B 1 277 ? -3.275 -27.951 -7.229 1.00 202.33 486 PHE B N 1
ATOM 5417 C CA . PHE B 1 277 ? -2.171 -28.195 -8.148 1.00 202.05 486 PHE B CA 1
ATOM 5418 C C . PHE B 1 277 ? -2.113 -29.680 -8.484 1.00 211.34 486 PHE B C 1
ATOM 5419 O O . PHE B 1 277 ? -1.974 -30.520 -7.589 1.00 217.71 486 PHE B O 1
ATOM 5427 N N . SER B 1 278 ? -2.235 -30.012 -9.770 1.00 210.97 487 SER B N 1
ATOM 5428 C CA . SER B 1 278 ? -2.228 -31.415 -10.169 1.00 211.24 487 SER B CA 1
ATOM 5429 C C . SER B 1 278 ? -0.826 -31.948 -10.423 1.00 202.32 487 SER B C 1
ATOM 5430 O O . SER B 1 278 ? -0.575 -33.138 -10.194 1.00 207.45 487 SER B O 1
ATOM 5433 N N . ASN B 1 279 ? 0.096 -31.098 -10.880 1.00 187.00 488 ASN B N 1
ATOM 5434 C CA . ASN B 1 279 ? 1.428 -31.555 -11.252 1.00 176.52 488 ASN B CA 1
ATOM 5435 C C . ASN B 1 279 ? 2.435 -31.483 -10.111 1.00 166.80 488 ASN B C 1
ATOM 5436 O O . ASN B 1 279 ? 3.485 -32.134 -10.195 1.00 165.36 488 ASN B O 1
ATOM 5441 N N . GLY B 1 280 ? 2.159 -30.716 -9.057 1.00 156.22 489 GLY B N 1
ATOM 5442 C CA . GLY B 1 280 ? 2.988 -30.771 -7.876 1.00 147.34 489 GLY B CA 1
ATOM 5443 C C . GLY B 1 280 ? 3.070 -29.500 -7.053 1.00 135.47 489 GLY B C 1
ATOM 5444 O O . GLY B 1 280 ? 2.579 -28.430 -7.436 1.00 129.00 489 GLY B O 1
ATOM 5445 N N . PRO B 1 281 ? 3.700 -29.618 -5.883 1.00 129.42 490 PRO B N 1
ATOM 5446 C CA . PRO B 1 281 ? 3.991 -28.442 -5.054 1.00 119.32 490 PRO B CA 1
ATOM 5447 C C . PRO B 1 281 ? 5.067 -27.554 -5.665 1.00 102.41 490 PRO B C 1
ATOM 5448 O O . PRO B 1 281 ? 5.888 -27.980 -6.484 1.00 102.49 490 PRO B O 1
ATOM 5452 N N . LEU B 1 282 ? 5.074 -26.306 -5.207 1.00 92.62 491 LEU B N 1
ATOM 5453 C CA . LEU B 1 282 ? 5.929 -25.273 -5.775 1.00 90.66 491 LEU B CA 1
ATOM 5454 C C . LEU B 1 282 ? 7.405 -25.503 -5.442 1.00 91.79 491 LEU B C 1
ATOM 5455 O O . LEU B 1 282 ? 7.764 -25.886 -4.326 1.00 95.16 491 LEU B O 1
ATOM 5460 N N . VAL B 1 283 ? 8.257 -25.293 -6.447 1.00 83.14 492 VAL B N 1
ATOM 5461 C CA . VAL B 1 283 ? 9.703 -25.297 -6.270 1.00 74.01 492 VAL B CA 1
ATOM 5462 C C . VAL B 1 283 ? 10.150 -23.998 -5.634 1.00 71.41 492 VAL B C 1
ATOM 5463 O O . VAL B 1 283 ? 11.036 -23.984 -4.772 1.00 73.71 492 VAL B O 1
ATOM 5467 N N . GLY B 1 284 ? 9.551 -22.896 -6.055 1.00 67.25 493 GLY B N 1
ATOM 5468 C CA . GLY B 1 284 ? 9.963 -21.589 -5.599 1.00 72.95 493 GLY B CA 1
ATOM 5469 C C . GLY B 1 284 ? 9.560 -20.541 -6.614 1.00 75.68 493 GLY B C 1
ATOM 5470 O O . GLY B 1 284 ? 8.762 -20.796 -7.519 1.00 82.83 493 GLY B O 1
ATOM 5471 N N . GLY B 1 285 ? 10.115 -19.348 -6.422 1.00 70.05 494 GLY B N 1
ATOM 5472 C CA . GLY B 1 285 ? 9.833 -18.254 -7.327 1.00 68.48 494 GLY B CA 1
ATOM 5473 C C . GLY B 1 285 ? 10.912 -17.203 -7.236 1.00 66.20 494 GLY B C 1
ATOM 5474 O O . GLY B 1 285 ? 11.870 -17.327 -6.474 1.00 70.20 494 GLY B O 1
ATOM 5475 N N . PHE B 1 286 ? 10.714 -16.135 -8.008 1.00 68.29 495 PHE B N 1
ATOM 5476 C CA . PHE B 1 286 ? 11.666 -15.040 -8.128 1.00 62.37 495 PHE B CA 1
ATOM 5477 C C . PHE B 1 286 ? 10.879 -13.773 -8.438 1.00 68.34 495 PHE B C 1
ATOM 5478 O O . PHE B 1 286 ? 9.735 -13.826 -8.895 1.00 70.37 495 PHE B O 1
ATOM 5486 N N . VAL B 1 287 ? 11.509 -12.629 -8.220 1.00 73.33 496 VAL B N 1
ATOM 5487 C CA . VAL B 1 287 ? 10.940 -11.349 -8.614 1.00 81.95 496 VAL B CA 1
ATOM 5488 C C . VAL B 1 287 ? 11.633 -10.915 -9.895 1.00 80.45 496 VAL B C 1
ATOM 5489 O O . VAL B 1 287 ? 12.850 -10.692 -9.895 1.00 85.58 496 VAL B O 1
ATOM 5493 N N . TYR B 1 288 ? 10.866 -10.767 -10.980 1.00 64.99 497 TYR B N 1
ATOM 5494 C CA . TYR B 1 288 ? 11.466 -10.371 -12.248 1.00 66.40 497 TYR B CA 1
ATOM 5495 C C . TYR B 1 288 ? 11.772 -8.885 -12.240 1.00 67.60 497 TYR B C 1
ATOM 5496 O O . TYR B 1 288 ? 10.860 -8.048 -12.218 1.00 73.48 497 TYR B O 1
ATOM 5505 N N . ARG B 1 289 ? 13.056 -8.564 -12.306 1.00 69.17 498 ARG B N 1
ATOM 5506 C CA . ARG B 1 289 ? 13.514 -7.187 -12.425 1.00 69.48 498 ARG B CA 1
ATOM 5507 C C . ARG B 1 289 ? 14.455 -7.042 -13.612 1.00 71.48 498 ARG B C 1
ATOM 5508 O O . ARG B 1 289 ? 15.306 -6.143 -13.627 1.00 69.94 498 ARG B O 1
ATOM 5516 N N . GLY B 1 290 ? 14.327 -7.937 -14.591 1.00 63.39 499 GLY B N 1
ATOM 5517 C CA . GLY B 1 290 ? 15.119 -7.877 -15.791 1.00 62.05 499 GLY B CA 1
ATOM 5518 C C . GLY B 1 290 ? 14.666 -6.778 -16.731 1.00 64.51 499 GLY B C 1
ATOM 5519 O O . GLY B 1 290 ? 13.764 -5.983 -16.452 1.00 71.98 499 GLY B O 1
ATOM 5520 N N . CYS B 1 291 ? 15.325 -6.741 -17.881 1.00 65.83 500 CYS B N 1
ATOM 5521 C CA . CYS B 1 291 ? 15.108 -5.708 -18.890 1.00 72.78 500 CYS B CA 1
ATOM 5522 C C . CYS B 1 291 ? 14.470 -6.244 -20.169 1.00 72.52 500 CYS B C 1
ATOM 5523 O O . CYS B 1 291 ? 13.791 -5.494 -20.872 1.00 72.15 500 CYS B O 1
ATOM 5526 N N . GLN B 1 292 ? 14.648 -7.529 -20.483 1.00 73.60 501 GLN B N 1
ATOM 5527 C CA . GLN B 1 292 ? 14.172 -8.040 -21.762 1.00 73.11 501 GLN B CA 1
ATOM 5528 C C . GLN B 1 292 ? 12.652 -7.962 -21.862 1.00 76.17 501 GLN B C 1
ATOM 5529 O O . GLN B 1 292 ? 12.113 -7.650 -22.927 1.00 77.55 501 GLN B O 1
ATOM 5535 N N . SER B 1 293 ? 11.947 -8.211 -20.763 1.00 71.85 502 SER B N 1
ATOM 5536 C CA . SER B 1 293 ? 10.491 -8.140 -20.732 1.00 61.84 502 SER B CA 1
ATOM 5537 C C . SER B 1 293 ? 10.021 -6.878 -20.005 1.00 69.36 502 SER B C 1
ATOM 5538 O O . SER B 1 293 ? 10.334 -6.673 -18.824 1.00 72.46 502 SER B O 1
ATOM 5541 N N . GLU B 1 294 ? 9.237 -6.050 -20.693 1.00 77.69 503 GLU B N 1
ATOM 5542 C CA . GLU B 1 294 ? 8.608 -4.937 -19.992 1.00 77.64 503 GLU B CA 1
ATOM 5543 C C . GLU B 1 294 ? 7.443 -5.419 -19.139 1.00 72.91 503 GLU B C 1
ATOM 5544 O O . GLU B 1 294 ? 7.328 -5.050 -17.971 1.00 73.67 503 GLU B O 1
ATOM 5550 N N . ARG B 1 295 ? 6.567 -6.242 -19.710 1.00 81.53 504 ARG B N 1
ATOM 5551 C CA . ARG B 1 295 ? 5.327 -6.591 -19.024 1.00 79.09 504 ARG B CA 1
ATOM 5552 C C . ARG B 1 295 ? 5.572 -7.437 -17.782 1.00 81.03 504 ARG B C 1
ATOM 5553 O O . ARG B 1 295 ? 4.763 -7.414 -16.852 1.00 88.80 504 ARG B O 1
ATOM 5561 N N . LEU B 1 296 ? 6.668 -8.190 -17.737 1.00 78.50 505 LEU B N 1
ATOM 5562 C CA . LEU B 1 296 ? 6.893 -9.062 -16.594 1.00 71.80 505 LEU B CA 1
ATOM 5563 C C . LEU B 1 296 ? 7.528 -8.323 -15.418 1.00 76.07 505 LEU B C 1
ATOM 5564 O O . LEU B 1 296 ? 7.607 -8.877 -14.317 1.00 69.79 505 LEU B O 1
ATOM 5569 N N . TYR B 1 297 ? 7.987 -7.095 -15.635 1.00 73.94 506 TYR B N 1
ATOM 5570 C CA . TYR B 1 297 ? 8.739 -6.367 -14.629 1.00 70.88 506 TYR B CA 1
ATOM 5571 C C . TYR B 1 297 ? 7.916 -6.225 -13.355 1.00 84.76 506 TYR B C 1
ATOM 5572 O O . TYR B 1 297 ? 6.739 -5.864 -13.403 1.00 83.27 506 TYR B O 1
ATOM 5581 N N . GLY B 1 298 ? 8.522 -6.565 -12.218 1.00 84.72 507 GLY B N 1
ATOM 5582 C CA . GLY B 1 298 ? 7.851 -6.450 -10.943 1.00 79.04 507 GLY B CA 1
ATOM 5583 C C . GLY B 1 298 ? 6.947 -7.606 -10.579 1.00 79.74 507 GLY B C 1
ATOM 5584 O O . GLY B 1 298 ? 6.420 -7.632 -9.460 1.00 88.38 507 GLY B O 1
ATOM 5585 N N . SER B 1 299 ? 6.735 -8.556 -11.474 1.00 80.67 508 SER B N 1
ATOM 5586 C CA . SER B 1 299 ? 5.938 -9.723 -11.138 1.00 89.81 508 SER B CA 1
ATOM 5587 C C . SER B 1 299 ? 6.758 -10.693 -10.287 1.00 88.38 508 SER B C 1
ATOM 5588 O O . SER B 1 299 ? 7.968 -10.849 -10.477 1.00 86.04 508 SER B O 1
ATOM 5591 N N . TYR B 1 300 ? 6.098 -11.321 -9.326 1.00 86.85 509 TYR B N 1
ATOM 5592 C CA . TYR B 1 300 ? 6.645 -12.485 -8.647 1.00 80.95 509 TYR B CA 1
ATOM 5593 C C . TYR B 1 300 ? 6.211 -13.694 -9.448 1.00 81.83 509 TYR B C 1
ATOM 5594 O O . TYR B 1 300 ? 5.049 -13.783 -9.851 1.00 81.12 509 TYR B O 1
ATOM 5603 N N . VAL B 1 301 ? 7.142 -14.592 -9.739 1.00 77.33 510 VAL B N 1
ATOM 5604 C CA . VAL B 1 301 ? 6.824 -15.784 -10.509 1.00 72.44 510 VAL B CA 1
ATOM 5605 C C . VAL B 1 301 ? 7.192 -17.001 -9.675 1.00 78.37 510 VAL B C 1
ATOM 5606 O O . VAL B 1 301 ? 8.304 -17.083 -9.138 1.00 77.39 510 VAL B O 1
ATOM 5610 N N . PHE B 1 302 ? 6.256 -17.942 -9.572 1.00 73.90 511 PHE B N 1
ATOM 5611 C CA . PHE B 1 302 ? 6.471 -19.201 -8.881 1.00 75.17 511 PHE B CA 1
ATOM 5612 C C . PHE B 1 302 ? 6.132 -20.344 -9.824 1.00 81.12 511 PHE B C 1
ATOM 5613 O O . PHE B 1 302 ? 5.224 -20.230 -10.651 1.00 90.28 511 PHE B O 1
ATOM 5621 N N . GLY B 1 303 ? 6.852 -21.459 -9.679 1.00 74.75 512 GLY B N 1
ATOM 5622 C CA . GLY B 1 303 ? 6.604 -22.622 -10.508 1.00 70.21 512 GLY B CA 1
ATOM 5623 C C . GLY B 1 303 ? 6.722 -23.918 -9.731 1.00 79.25 512 GLY B C 1
ATOM 5624 O O . GLY B 1 303 ? 7.397 -23.992 -8.700 1.00 86.98 512 GLY B O 1
ATOM 5625 N N . ASP B 1 304 ? 6.058 -24.953 -10.256 1.00 72.31 513 ASP B N 1
ATOM 5626 C CA . ASP B 1 304 ? 6.216 -26.312 -9.759 1.00 69.72 513 ASP B CA 1
ATOM 5627 C C . ASP B 1 304 ? 7.280 -27.031 -10.590 1.00 65.64 513 ASP B C 1
ATOM 5628 O O . ASP B 1 304 ? 7.812 -26.482 -11.559 1.00 63.03 513 ASP B O 1
ATOM 5633 N N . ARG B 1 305 ? 7.601 -28.275 -10.213 1.00 69.01 514 ARG B N 1
ATOM 5634 C CA . ARG B 1 305 ? 8.713 -28.975 -10.861 1.00 72.41 514 ARG B CA 1
ATOM 5635 C C . ARG B 1 305 ? 8.433 -29.290 -12.329 1.00 76.50 514 ARG B C 1
ATOM 5636 O O . ARG B 1 305 ? 9.382 -29.492 -13.099 1.00 75.55 514 ARG B O 1
ATOM 5644 N N . ASN B 1 306 ? 7.165 -29.366 -12.727 1.00 71.34 515 ASN B N 1
ATOM 5645 C CA . ASN B 1 306 ? 6.834 -29.721 -14.093 1.00 70.74 515 ASN B CA 1
ATOM 5646 C C . ASN B 1 306 ? 6.641 -28.503 -14.982 1.00 76.40 515 ASN B C 1
ATOM 5647 O O . ASN B 1 306 ? 6.342 -28.653 -16.166 1.00 78.38 515 ASN B O 1
ATOM 5652 N N . GLY B 1 307 ? 6.899 -27.314 -14.474 1.00 73.10 516 GLY B N 1
ATOM 5653 C CA . GLY B 1 307 ? 6.933 -26.152 -15.322 1.00 66.84 516 GLY B CA 1
ATOM 5654 C C . GLY B 1 307 ? 5.656 -25.354 -15.417 1.00 70.52 516 GLY B C 1
ATOM 5655 O O . GLY B 1 307 ? 5.593 -24.434 -16.239 1.00 79.08 516 GLY B O 1
ATOM 5656 N N . ASN B 1 308 ? 4.656 -25.647 -14.591 1.00 74.03 517 ASN B N 1
ATOM 5657 C CA . ASN B 1 308 ? 3.482 -24.792 -14.479 1.00 84.51 517 ASN B CA 1
ATOM 5658 C C . ASN B 1 308 ? 3.829 -23.550 -13.669 1.00 89.34 517 ASN B C 1
ATOM 5659 O O . ASN B 1 308 ? 4.386 -23.654 -12.576 1.00 92.17 517 ASN B O 1
ATOM 5664 N N . PHE B 1 309 ? 3.544 -22.375 -14.220 1.00 84.67 518 PHE B N 1
ATOM 5665 C CA . PHE B 1 309 ? 3.934 -21.124 -13.590 1.00 77.82 518 PHE B CA 1
ATOM 5666 C C . PHE B 1 309 ? 2.734 -20.226 -13.284 1.00 91.84 518 PHE B C 1
ATOM 5667 O O . PHE B 1 309 ? 1.737 -20.194 -14.019 1.00 99.54 518 PHE B O 1
ATOM 5675 N N . LEU B 1 310 ? 2.881 -19.444 -12.213 1.00 94.72 519 LEU B N 1
ATOM 5676 C CA . LEU B 1 310 ? 1.913 -18.430 -11.836 1.00 93.13 519 LEU B CA 1
ATOM 5677 C C . LEU B 1 310 ? 2.657 -17.166 -11.437 1.00 89.87 519 LEU B C 1
ATOM 5678 O O . LEU B 1 310 ? 3.830 -17.206 -11.050 1.00 87.57 519 LEU B O 1
ATOM 5683 N N . THR B 1 311 ? 1.980 -16.037 -11.604 1.00 85.78 520 THR B N 1
ATOM 5684 C CA . THR B 1 311 ? 2.482 -14.737 -11.202 1.00 76.31 520 THR B CA 1
ATOM 5685 C C . THR B 1 311 ? 1.607 -14.155 -10.101 1.00 80.42 520 THR B C 1
ATOM 5686 O O . THR B 1 311 ? 0.381 -14.329 -10.095 1.00 83.28 520 THR B O 1
ATOM 5690 N N . LEU B 1 312 ? 2.271 -13.499 -9.158 1.00 81.53 521 LEU B N 1
ATOM 5691 C CA . LEU B 1 312 ? 1.679 -12.661 -8.136 1.00 87.78 521 LEU B CA 1
ATOM 5692 C C . LEU B 1 312 ? 2.086 -11.228 -8.425 1.00 93.94 521 LEU B C 1
ATOM 5693 O O . LEU B 1 312 ? 3.251 -10.962 -8.733 1.00 93.40 521 LEU B O 1
ATOM 5698 N N . GLN B 1 313 ? 1.134 -10.310 -8.312 1.00 95.73 522 GLN B N 1
ATOM 5699 C CA . GLN B 1 313 ? 1.402 -8.914 -8.608 1.00 106.16 522 GLN B CA 1
ATOM 5700 C C . GLN B 1 313 ? 0.543 -8.064 -7.689 1.00 116.00 522 GLN B C 1
ATOM 5701 O O . GLN B 1 313 ? -0.675 -8.259 -7.610 1.00 119.18 522 GLN B O 1
ATOM 5707 N N . GLN B 1 314 ? 1.171 -7.124 -7.000 1.00 116.00 523 GLN B N 1
ATOM 5708 C CA . GLN B 1 314 ? 0.427 -6.260 -6.102 1.00 115.16 523 GLN B CA 1
ATOM 5709 C C . GLN B 1 314 ? -0.276 -5.199 -6.947 1.00 113.80 523 GLN B C 1
ATOM 5710 O O . GLN B 1 314 ? 0.369 -4.480 -7.714 1.00 116.01 523 GLN B O 1
ATOM 5716 N N . SER B 1 315 ? -1.586 -5.080 -6.787 1.00 121.18 524 SER B N 1
ATOM 5717 C CA . SER B 1 315 ? -2.354 -4.169 -7.628 1.00 126.93 524 SER B CA 1
ATOM 5718 C C . SER B 1 315 ? -1.895 -2.729 -7.422 1.00 136.60 524 SER B C 1
ATOM 5719 O O . SER B 1 315 ? -1.841 -2.258 -6.280 1.00 129.05 524 SER B O 1
ATOM 5722 N N . PRO B 1 316 ? -1.545 -2.004 -8.489 1.00 145.41 525 PRO B N 1
ATOM 5723 C CA . PRO B 1 316 ? -1.140 -0.599 -8.310 1.00 147.94 525 PRO B CA 1
ATOM 5724 C C . PRO B 1 316 ? -2.229 0.259 -7.702 1.00 148.02 525 PRO B C 1
ATOM 5725 O O . PRO B 1 316 ? -1.930 1.169 -6.918 1.00 152.40 525 PRO B O 1
ATOM 5729 N N . VAL B 1 317 ? -3.491 -0.020 -8.020 1.00 143.42 526 VAL B N 1
ATOM 5730 C CA . VAL B 1 317 ? -4.590 0.755 -7.459 1.00 142.02 526 VAL B CA 1
ATOM 5731 C C . VAL B 1 317 ? -4.843 0.363 -6.008 1.00 144.22 526 VAL B C 1
ATOM 5732 O O . VAL B 1 317 ? -4.810 1.202 -5.101 1.00 148.21 526 VAL B O 1
ATOM 5736 N N . THR B 1 318 ? -5.070 -0.927 -5.764 1.00 140.57 527 THR B N 1
ATOM 5737 C CA . THR B 1 318 ? -5.537 -1.391 -4.465 1.00 143.59 527 THR B CA 1
ATOM 5738 C C . THR B 1 318 ? -4.411 -1.816 -3.538 1.00 138.52 527 THR B C 1
ATOM 5739 O O . THR B 1 318 ? -4.615 -1.863 -2.318 1.00 132.70 527 THR B O 1
ATOM 5743 N N . LYS B 1 319 ? -3.236 -2.122 -4.086 1.00 141.84 528 LYS B N 1
ATOM 5744 C CA . LYS B 1 319 ? -2.081 -2.660 -3.372 1.00 138.63 528 LYS B CA 1
ATOM 5745 C C . LYS B 1 319 ? -2.342 -4.064 -2.837 1.00 126.79 528 LYS B C 1
ATOM 5746 O O . LYS B 1 319 ? -1.500 -4.610 -2.119 1.00 128.60 528 LYS B O 1
ATOM 5752 N N . GLN B 1 320 ? -3.495 -4.655 -3.151 1.00 121.84 529 GLN B N 1
ATOM 5753 C CA . GLN B 1 320 ? -3.742 -6.059 -2.862 1.00 113.31 529 GLN B CA 1
ATOM 5754 C C . GLN B 1 320 ? -2.960 -6.930 -3.827 1.00 108.99 529 GLN B C 1
ATOM 5755 O O . GLN B 1 320 ? -2.562 -6.495 -4.911 1.00 113.95 529 GLN B O 1
ATOM 5761 N N . TRP B 1 321 ? -2.767 -8.187 -3.443 1.00 107.32 530 TRP B N 1
ATOM 5762 C CA . TRP B 1 321 ? -2.087 -9.126 -4.313 1.00 100.90 530 TRP B CA 1
ATOM 5763 C C . TRP B 1 321 ? -3.107 -9.772 -5.242 1.00 102.12 530 TRP B C 1
ATOM 5764 O O . TRP B 1 321 ? -4.251 -10.024 -4.853 1.00 109.29 530 TRP B O 1
ATOM 5775 N N . GLN B 1 322 ? -2.694 -9.999 -6.488 1.00 100.52 531 GLN B N 1
ATOM 5776 C CA . GLN B 1 322 ? -3.496 -10.682 -7.492 1.00 105.56 531 GLN B CA 1
ATOM 5777 C C . GLN B 1 322 ? -2.658 -11.765 -8.159 1.00 107.73 531 GLN B C 1
ATOM 5778 O O . GLN B 1 322 ? -1.429 -11.667 -8.243 1.00 101.81 531 GLN B O 1
ATOM 5784 N N . GLU B 1 323 ? -3.344 -12.789 -8.654 1.00 110.40 532 GLU B N 1
ATOM 5785 C CA . GLU B 1 323 ? -2.725 -13.940 -9.291 1.00 105.06 532 GLU B CA 1
ATOM 5786 C C . GLU B 1 323 ? -3.116 -13.990 -10.760 1.00 103.74 532 GLU B C 1
ATOM 5787 O O . GLU B 1 323 ? -4.282 -13.775 -11.101 1.00 111.89 532 GLU B O 1
ATOM 5793 N N . LYS B 1 324 ? -2.141 -14.276 -11.631 1.00 99.32 533 LYS B N 1
ATOM 5794 C CA . LYS B 1 324 ? -2.390 -14.537 -13.049 1.00 97.90 533 LYS B CA 1
ATOM 5795 C C . LYS B 1 324 ? -1.606 -15.767 -13.493 1.00 96.71 533 LYS B C 1
ATOM 5796 O O . LYS B 1 324 ? -0.456 -15.943 -13.085 1.00 87.79 533 LYS B O 1
ATOM 5802 N N . PRO B 1 325 ? -2.167 -16.611 -14.354 1.00 102.86 534 PRO B N 1
ATOM 5803 C CA . PRO B 1 325 ? -1.383 -17.735 -14.894 1.00 87.85 534 PRO B CA 1
ATOM 5804 C C . PRO B 1 325 ? -0.284 -17.231 -15.809 1.00 89.50 534 PRO B C 1
ATOM 5805 O O . PRO B 1 325 ? -0.352 -16.130 -16.359 1.00 89.25 534 PRO B O 1
ATOM 5809 N N . LEU B 1 326 ? 0.762 -18.040 -15.948 1.00 91.91 535 LEU B N 1
ATOM 5810 C CA . LEU B 1 326 ? 1.797 -17.744 -16.927 1.00 87.29 535 LEU B CA 1
ATOM 5811 C C . LEU B 1 326 ? 1.954 -18.969 -17.808 1.00 95.14 535 LEU B C 1
ATOM 5812 O O . LEU B 1 326 ? 2.299 -20.046 -17.310 1.00 104.53 535 LEU B O 1
ATOM 5817 N N . CYS B 1 327 ? 1.694 -18.801 -19.107 1.00 87.97 536 CYS B N 1
ATOM 5818 C CA . CYS B 1 327 ? 1.759 -19.891 -20.070 1.00 94.58 536 CYS B CA 1
ATOM 5819 C C . CYS B 1 327 ? 3.077 -19.862 -20.839 1.00 88.34 536 CYS B C 1
ATOM 5820 O O . CYS B 1 327 ? 3.701 -18.816 -21.016 1.00 83.00 536 CYS B O 1
ATOM 5823 N N . LEU B 1 328 ? 3.511 -21.036 -21.264 1.00 84.47 537 LEU B N 1
ATOM 5824 C CA . LEU B 1 328 ? 4.630 -21.184 -22.179 1.00 69.38 537 LEU B CA 1
ATOM 5825 C C . LEU B 1 328 ? 4.113 -21.568 -23.556 1.00 72.20 537 LEU B C 1
ATOM 5826 O O . LEU B 1 328 ? 3.173 -22.359 -23.674 1.00 73.34 537 LEU B O 1
ATOM 5831 N N . GLY B 1 329 ? 4.745 -21.031 -24.589 1.00 69.71 538 GLY B N 1
ATOM 5832 C CA . GLY B 1 329 ? 4.397 -21.382 -25.956 1.00 63.45 538 GLY B CA 1
ATOM 5833 C C . GLY B 1 329 ? 5.620 -21.267 -26.836 1.00 66.10 538 GLY B C 1
ATOM 5834 O O . GLY B 1 329 ? 6.558 -20.519 -26.533 1.00 61.96 538 GLY B O 1
ATOM 5835 N N . THR B 1 330 ? 5.624 -22.032 -27.927 1.00 67.42 539 THR B N 1
ATOM 5836 C CA . THR B 1 330 ? 6.765 -22.021 -28.832 1.00 71.45 539 THR B CA 1
ATOM 5837 C C . THR B 1 330 ? 6.693 -20.821 -29.764 1.00 76.17 539 THR B C 1
ATOM 5838 O O . THR B 1 330 ? 5.631 -20.493 -30.293 1.00 78.16 539 THR B O 1
ATOM 5842 N N . SER B 1 331 ? 7.839 -20.169 -29.957 1.00 81.09 540 SER B N 1
ATOM 5843 C CA . SER B 1 331 ? 8.011 -19.080 -30.922 1.00 80.22 540 SER B CA 1
ATOM 5844 C C . SER B 1 331 ? 9.368 -19.316 -31.573 1.00 76.29 540 SER B C 1
ATOM 5845 O O . SER B 1 331 ? 10.401 -19.022 -30.964 1.00 83.63 540 SER B O 1
ATOM 5848 N N . GLY B 1 332 ? 9.377 -19.882 -32.773 1.00 87.00 541 GLY B N 1
ATOM 5849 C CA . GLY B 1 332 ? 10.661 -20.220 -33.376 1.00 93.15 541 GLY B CA 1
ATOM 5850 C C . GLY B 1 332 ? 11.390 -21.282 -32.581 1.00 102.75 541 GLY B C 1
ATOM 5851 O O . GLY B 1 332 ? 10.787 -22.225 -32.064 1.00 120.16 541 GLY B O 1
ATOM 5852 N N . SER B 1 333 ? 12.704 -21.128 -32.454 1.00 107.97 542 SER B N 1
ATOM 5853 C CA . SER B 1 333 ? 13.493 -22.081 -31.681 1.00 114.83 542 SER B CA 1
ATOM 5854 C C . SER B 1 333 ? 13.382 -21.870 -30.178 1.00 106.02 542 SER B C 1
ATOM 5855 O O . SER B 1 333 ? 14.050 -22.585 -29.421 1.00 113.86 542 SER B O 1
ATOM 5858 N N . CYS B 1 334 ? 12.619 -20.872 -29.736 1.00 89.60 543 CYS B N 1
ATOM 5859 C CA . CYS B 1 334 ? 12.304 -20.670 -28.324 1.00 75.61 543 CYS B CA 1
ATOM 5860 C C . CYS B 1 334 ? 11.009 -21.439 -28.040 1.00 79.13 543 CYS B C 1
ATOM 5861 O O . CYS B 1 334 ? 9.938 -21.071 -28.530 1.00 73.60 543 CYS B O 1
ATOM 5864 N N A ARG B 1 335 ? 11.114 -22.500 -27.243 0.50 73.96 544 ARG B N 1
ATOM 5865 N N B ARG B 1 335 ? 11.113 -22.507 -27.253 0.50 74.04 544 ARG B N 1
ATOM 5866 C CA A ARG B 1 335 ? 10.107 -23.547 -27.179 0.50 65.70 544 ARG B CA 1
ATOM 5867 C CA B ARG B 1 335 ? 10.108 -23.560 -27.207 0.50 65.70 544 ARG B CA 1
ATOM 5868 C C A ARG B 1 335 ? 9.146 -23.329 -26.019 0.50 65.22 544 ARG B C 1
ATOM 5869 C C B ARG B 1 335 ? 9.183 -23.393 -26.004 0.50 64.95 544 ARG B C 1
ATOM 5870 O O A ARG B 1 335 ? 9.421 -22.584 -25.076 0.50 65.20 544 ARG B O 1
ATOM 5871 O O B ARG B 1 335 ? 9.513 -22.726 -25.021 0.50 65.43 544 ARG B O 1
ATOM 5886 N N . GLY B 1 336 ? 7.995 -23.984 -26.106 1.00 62.54 545 GLY B N 1
ATOM 5887 C CA . GLY B 1 336 ? 7.021 -23.898 -25.037 1.00 63.36 545 GLY B CA 1
ATOM 5888 C C . GLY B 1 336 ? 7.161 -25.021 -24.025 1.00 63.90 545 GLY B C 1
ATOM 5889 O O . GLY B 1 336 ? 6.206 -25.329 -23.320 1.00 68.66 545 GLY B O 1
ATOM 5890 N N . TYR B 1 337 ? 8.332 -25.650 -23.960 1.00 60.57 546 TYR B N 1
ATOM 5891 C CA . TYR B 1 337 ? 8.563 -26.800 -23.098 1.00 59.78 546 TYR B CA 1
ATOM 5892 C C . TYR B 1 337 ? 10.053 -26.866 -22.794 1.00 62.77 546 TYR B C 1
ATOM 5893 O O . TYR B 1 337 ? 10.850 -26.165 -23.415 1.00 59.38 546 TYR B O 1
ATOM 5902 N N . PHE B 1 338 ? 10.429 -27.746 -21.861 1.00 59.44 547 PHE B N 1
ATOM 5903 C CA . PHE B 1 338 ? 11.837 -27.958 -21.535 1.00 57.49 547 PHE B CA 1
ATOM 5904 C C . PHE B 1 338 ? 12.016 -29.372 -21.001 1.00 56.72 547 PHE B C 1
ATOM 5905 O O . PHE B 1 338 ? 11.049 -30.042 -20.635 1.00 60.19 547 PHE B O 1
ATOM 5913 N N . SER B 1 339 ? 13.260 -29.835 -20.984 1.00 54.21 548 SER B N 1
ATOM 5914 C CA . SER B 1 339 ? 13.564 -31.184 -20.518 1.00 57.40 548 SER B CA 1
ATOM 5915 C C . SER B 1 339 ? 13.573 -31.257 -18.993 1.00 60.78 548 SER B C 1
ATOM 5916 O O . SER B 1 339 ? 14.026 -30.334 -18.310 1.00 61.37 548 SER B O 1
ATOM 5919 N N . GLY B 1 340 ? 13.090 -32.368 -18.469 1.00 58.36 549 GLY B N 1
ATOM 5920 C CA . GLY B 1 340 ? 13.210 -32.738 -17.076 1.00 55.83 549 GLY B CA 1
ATOM 5921 C C . GLY B 1 340 ? 12.350 -31.922 -16.129 1.00 69.96 549 GLY B C 1
ATOM 5922 O O . GLY B 1 340 ? 11.354 -31.288 -16.507 1.00 70.39 549 GLY B O 1
ATOM 5923 N N . HIS B 1 341 ? 12.794 -31.909 -14.878 1.00 67.40 550 HIS B N 1
ATOM 5924 C CA . HIS B 1 341 ? 12.075 -31.275 -13.789 1.00 61.30 550 HIS B CA 1
ATOM 5925 C C . HIS B 1 341 ? 12.861 -30.075 -13.312 1.00 61.62 550 HIS B C 1
ATOM 5926 O O . HIS B 1 341 ? 14.094 -30.110 -13.280 1.00 65.09 550 HIS B O 1
ATOM 5933 N N . ILE B 1 342 ? 12.147 -29.026 -12.921 1.00 67.76 551 ILE B N 1
ATOM 5934 C CA . ILE B 1 342 ? 12.808 -27.821 -12.440 1.00 68.45 551 ILE B CA 1
ATOM 5935 C C . ILE B 1 342 ? 13.442 -28.117 -11.090 1.00 63.58 551 ILE B C 1
ATOM 5936 O O . ILE B 1 342 ? 12.746 -28.439 -10.123 1.00 69.98 551 ILE B O 1
ATOM 5941 N N . LEU B 1 343 ? 14.767 -28.027 -11.021 1.00 63.36 552 LEU B N 1
ATOM 5942 C CA . LEU B 1 343 ? 15.475 -28.117 -9.744 1.00 61.14 552 LEU B CA 1
ATOM 5943 C C . LEU B 1 343 ? 15.731 -26.763 -9.127 1.00 70.01 552 LEU B C 1
ATOM 5944 O O . LEU B 1 343 ? 15.952 -26.687 -7.920 1.00 80.35 552 LEU B O 1
ATOM 5949 N N . GLY B 1 344 ? 15.763 -25.702 -9.917 1.00 74.58 553 GLY B N 1
ATOM 5950 C CA . GLY B 1 344 ? 15.982 -24.409 -9.303 1.00 61.86 553 GLY B CA 1
ATOM 5951 C C . GLY B 1 344 ? 15.875 -23.278 -10.301 1.00 65.93 553 GLY B C 1
ATOM 5952 O O . GLY B 1 344 ? 15.556 -23.485 -11.473 1.00 69.21 553 GLY B O 1
ATOM 5953 N N . PHE B 1 345 ? 16.182 -22.078 -9.821 1.00 60.94 554 PHE B N 1
ATOM 5954 C CA . PHE B 1 345 ? 16.073 -20.856 -10.592 1.00 57.55 554 PHE B CA 1
ATOM 5955 C C . PHE B 1 345 ? 17.397 -20.101 -10.569 1.00 63.91 554 PHE B C 1
ATOM 5956 O O . PHE B 1 345 ? 18.288 -20.375 -9.761 1.00 65.72 554 PHE B O 1
ATOM 5964 N N . GLY B 1 346 ? 17.539 -19.187 -11.529 1.00 61.28 555 GLY B N 1
ATOM 5965 C CA . GLY B 1 346 ? 18.740 -18.397 -11.649 1.00 49.91 555 GLY B CA 1
ATOM 5966 C C . GLY B 1 346 ? 18.408 -16.980 -12.059 1.00 56.50 555 GLY B C 1
ATOM 5967 O O . GLY B 1 346 ? 17.309 -16.683 -12.526 1.00 58.18 555 GLY B O 1
ATOM 5968 N N . GLU B 1 347 ? 19.374 -16.098 -11.836 1.00 55.72 556 GLU B N 1
ATOM 5969 C CA . GLU B 1 347 ? 19.235 -14.694 -12.181 1.00 58.84 556 GLU B CA 1
ATOM 5970 C C . GLU B 1 347 ? 20.609 -14.209 -12.597 1.00 63.77 556 GLU B C 1
ATOM 5971 O O . GLU B 1 347 ? 21.585 -14.444 -11.872 1.00 60.58 556 GLU B O 1
ATOM 5977 N N . ASP B 1 348 ? 20.700 -13.543 -13.749 1.00 60.99 557 ASP B N 1
ATOM 5978 C CA . ASP B 1 348 ? 21.999 -13.037 -14.169 1.00 66.16 557 ASP B CA 1
ATOM 5979 C C . ASP B 1 348 ? 22.129 -11.560 -13.800 1.00 65.61 557 ASP B C 1
ATOM 5980 O O . ASP B 1 348 ? 21.215 -10.950 -13.243 1.00 64.71 557 ASP B O 1
ATOM 5985 N N . GLU B 1 349 ? 23.310 -10.995 -14.064 1.00 64.57 558 GLU B N 1
ATOM 5986 C CA . GLU B 1 349 ? 23.594 -9.647 -13.594 1.00 61.99 558 GLU B CA 1
ATOM 5987 C C . GLU B 1 349 ? 22.703 -8.605 -14.254 1.00 64.84 558 GLU B C 1
ATOM 5988 O O . GLU B 1 349 ? 22.490 -7.535 -13.681 1.00 71.41 558 GLU B O 1
ATOM 5994 N N . LEU B 1 350 ? 22.155 -8.898 -15.423 1.00 65.33 559 LEU B N 1
ATOM 5995 C CA . LEU B 1 350 ? 21.226 -7.972 -16.047 1.00 69.18 559 LEU B CA 1
ATOM 5996 C C . LEU B 1 350 ? 19.811 -8.183 -15.546 1.00 75.81 559 LEU B C 1
ATOM 5997 O O . LEU B 1 350 ? 18.907 -7.433 -15.934 1.00 74.28 559 LEU B O 1
ATOM 6002 N N . GLY B 1 351 ? 19.601 -9.194 -14.705 1.00 66.82 560 GLY B N 1
ATOM 6003 C CA . GLY B 1 351 ? 18.291 -9.458 -14.167 1.00 54.25 560 GLY B CA 1
ATOM 6004 C C . GLY B 1 351 ? 17.450 -10.451 -14.944 1.00 62.02 560 GLY B C 1
ATOM 6005 O O . GLY B 1 351 ? 16.266 -10.606 -14.629 1.00 66.89 560 GLY B O 1
ATOM 6006 N N . GLU B 1 352 ? 17.989 -11.081 -15.982 1.00 60.46 561 GLU B N 1
ATOM 6007 C CA . GLU B 1 352 ? 17.184 -12.093 -16.654 1.00 67.24 561 GLU B CA 1
ATOM 6008 C C . GLU B 1 352 ? 17.194 -13.373 -15.819 1.00 71.31 561 GLU B C 1
ATOM 6009 O O . GLU B 1 352 ? 18.084 -13.589 -14.980 1.00 69.24 561 GLU B O 1
ATOM 6015 N N . VAL B 1 353 ? 16.173 -14.214 -16.032 1.00 61.41 562 VAL B N 1
ATOM 6016 C CA . VAL B 1 353 ? 15.925 -15.337 -15.131 1.00 59.88 562 VAL B CA 1
ATOM 6017 C C . VAL B 1 353 ? 16.011 -16.674 -15.861 1.00 64.30 562 VAL B C 1
ATOM 6018 O O . VAL B 1 353 ? 15.697 -16.807 -17.056 1.00 60.04 562 VAL B O 1
ATOM 6022 N N . TYR B 1 354 ? 16.395 -17.693 -15.098 1.00 58.00 563 TYR B N 1
ATOM 6023 C CA . TYR B 1 354 ? 16.689 -19.002 -15.655 1.00 58.77 563 TYR B CA 1
ATOM 6024 C C . TYR B 1 354 ? 16.024 -20.107 -14.842 1.00 65.36 563 TYR B C 1
ATOM 6025 O O . TYR B 1 354 ? 15.729 -19.955 -13.646 1.00 63.63 563 TYR B O 1
ATOM 6034 N N . ILE B 1 355 ? 15.786 -21.206 -15.544 1.00 65.13 564 ILE B N 1
ATOM 6035 C CA . ILE B 1 355 ? 15.366 -22.502 -15.033 1.00 57.50 564 ILE B CA 1
ATOM 6036 C C . ILE B 1 355 ? 16.586 -23.408 -15.032 1.00 56.82 564 ILE B C 1
ATOM 6037 O O . ILE B 1 355 ? 17.360 -23.428 -15.998 1.00 63.14 564 ILE B O 1
ATOM 6042 N N . LEU B 1 356 ? 16.741 -24.190 -13.980 1.00 49.78 565 LEU B N 1
ATOM 6043 C CA . LEU B 1 356 ? 17.735 -25.259 -13.937 1.00 55.88 565 LEU B CA 1
ATOM 6044 C C . LEU B 1 356 ? 16.968 -26.549 -13.803 1.00 52.00 565 LEU B C 1
ATOM 6045 O O . LEU B 1 356 ? 16.114 -26.663 -12.907 1.00 62.13 565 LEU B O 1
ATOM 6050 N N . SER B 1 357 ? 17.235 -27.494 -14.695 1.00 50.98 566 SER B N 1
ATOM 6051 C CA . SER B 1 357 ? 16.414 -28.694 -14.728 1.00 59.42 566 SER B CA 1
ATOM 6052 C C . SER B 1 357 ? 17.284 -29.929 -14.862 1.00 53.03 566 SER B C 1
ATOM 6053 O O . SER B 1 357 ? 18.413 -29.860 -15.354 1.00 59.07 566 SER B O 1
ATOM 6056 N N . SER B 1 358 ? 16.750 -31.048 -14.378 1.00 61.90 567 SER B N 1
ATOM 6057 C CA . SER B 1 358 ? 17.387 -32.357 -14.440 1.00 65.01 567 SER B CA 1
ATOM 6058 C C . SER B 1 358 ? 16.310 -33.423 -14.267 1.00 69.68 567 SER B C 1
ATOM 6059 O O . SER B 1 358 ? 15.132 -33.120 -14.063 1.00 62.44 567 SER B O 1
ATOM 6062 N N . SER B 1 359 ? 16.705 -34.668 -14.513 1.00 65.07 568 SER B N 1
ATOM 6063 C CA . SER B 1 359 ? 15.843 -35.827 -14.322 1.00 62.08 568 SER B CA 1
ATOM 6064 C C . SER B 1 359 ? 16.734 -37.013 -13.959 1.00 66.32 568 SER B C 1
ATOM 6065 O O . SER B 1 359 ? 17.964 -36.911 -13.963 1.00 71.85 568 SER B O 1
ATOM 6068 N N . LYS B 1 360 ? 16.115 -38.160 -13.661 1.00 68.17 569 LYS B N 1
ATOM 6069 C CA . LYS B 1 360 ? 16.931 -39.341 -13.401 1.00 70.92 569 LYS B CA 1
ATOM 6070 C C . LYS B 1 360 ? 17.789 -39.659 -14.615 1.00 77.46 569 LYS B C 1
ATOM 6071 O O . LYS B 1 360 ? 18.980 -39.975 -14.481 1.00 76.55 569 LYS B O 1
ATOM 6077 N N . SER B 1 361 ? 17.204 -39.561 -15.813 1.00 85.05 570 SER B N 1
ATOM 6078 C CA . SER B 1 361 ? 17.987 -39.763 -17.027 1.00 72.88 570 SER B CA 1
ATOM 6079 C C . SER B 1 361 ? 19.065 -38.693 -17.155 1.00 77.89 570 SER B C 1
ATOM 6080 O O . SER B 1 361 ? 20.234 -38.992 -17.431 1.00 75.70 570 SER B O 1
ATOM 6083 N N . MET B 1 362 ? 18.687 -37.430 -16.946 1.00 78.24 571 MET B N 1
ATOM 6084 C CA . MET B 1 362 ? 19.641 -36.346 -17.141 1.00 79.33 571 MET B CA 1
ATOM 6085 C C . MET B 1 362 ? 20.753 -36.396 -16.102 1.00 83.08 571 MET B C 1
ATOM 6086 O O . MET B 1 362 ? 21.913 -36.103 -16.414 1.00 75.69 571 MET B O 1
ATOM 6091 N N . THR B 1 363 ? 20.421 -36.774 -14.863 1.00 84.73 572 THR B N 1
ATOM 6092 C CA . THR B 1 363 ? 21.448 -36.922 -13.840 1.00 78.62 572 THR B CA 1
ATOM 6093 C C . THR B 1 363 ? 22.408 -38.050 -14.199 1.00 83.76 572 THR B C 1
ATOM 6094 O O . THR B 1 363 ? 23.631 -37.879 -14.150 1.00 90.29 572 THR B O 1
ATOM 6098 N N . GLN B 1 364 ? 21.861 -39.206 -14.589 1.00 83.09 573 GLN B N 1
ATOM 6099 C CA . GLN B 1 364 ? 22.698 -40.345 -14.957 1.00 84.17 573 GLN B CA 1
ATOM 6100 C C . GLN B 1 364 ? 23.694 -39.993 -16.064 1.00 88.98 573 GLN B C 1
ATOM 6101 O O . GLN B 1 364 ? 24.827 -40.486 -16.055 1.00 92.76 573 GLN B O 1
ATOM 6107 N N . THR B 1 365 ? 23.308 -39.146 -17.019 1.00 77.35 574 THR B N 1
ATOM 6108 C CA . THR B 1 365 ? 24.176 -38.871 -18.158 1.00 87.52 574 THR B CA 1
ATOM 6109 C C . THR B 1 365 ? 24.860 -37.515 -18.050 1.00 84.94 574 THR B C 1
ATOM 6110 O O . THR B 1 365 ? 25.416 -37.033 -19.040 1.00 86.47 574 THR B O 1
ATOM 6114 N N . HIS B 1 366 ? 24.835 -36.891 -16.870 1.00 80.06 575 HIS B N 1
ATOM 6115 C CA . HIS B 1 366 ? 25.481 -35.593 -16.654 1.00 72.13 575 HIS B CA 1
ATOM 6116 C C . HIS B 1 366 ? 24.999 -34.551 -17.664 1.00 75.33 575 HIS B C 1
ATOM 6117 O O . HIS B 1 366 ? 25.788 -33.786 -18.218 1.00 76.16 575 HIS B O 1
ATOM 6124 N N . ASN B 1 367 ? 23.690 -34.522 -17.907 1.00 69.11 576 ASN B N 1
ATOM 6125 C CA . ASN B 1 367 ? 23.096 -33.629 -18.879 1.00 70.60 576 ASN B CA 1
ATOM 6126 C C . ASN B 1 367 ? 21.963 -32.796 -18.275 1.00 70.63 576 ASN B C 1
ATOM 6127 O O . ASN B 1 367 ? 20.913 -32.595 -18.896 1.00 73.06 576 ASN B O 1
ATOM 6132 N N . GLY B 1 368 ? 22.168 -32.290 -17.058 1.00 64.93 577 GLY B N 1
ATOM 6133 C CA . GLY B 1 368 ? 21.359 -31.186 -16.565 1.00 49.01 577 GLY B CA 1
ATOM 6134 C C . GLY B 1 368 ? 21.470 -29.966 -17.466 1.00 68.17 577 GLY B C 1
ATOM 6135 O O . GLY B 1 368 ? 22.414 -29.817 -18.258 1.00 56.27 577 GLY B O 1
ATOM 6136 N N . LYS B 1 369 ? 20.481 -29.073 -17.337 1.00 46.35 578 LYS B N 1
ATOM 6137 C CA . LYS B 1 369 ? 20.346 -27.993 -18.304 1.00 58.93 578 LYS B CA 1
ATOM 6138 C C . LYS B 1 369 ? 19.984 -26.685 -17.635 1.00 57.25 578 LYS B C 1
ATOM 6139 O O . LYS B 1 369 ? 19.356 -26.642 -16.570 1.00 65.01 578 LYS B O 1
ATOM 6145 N N . LEU B 1 370 ? 20.409 -25.621 -18.300 1.00 56.54 579 LEU B N 1
ATOM 6146 C CA . LEU B 1 370 ? 20.143 -24.246 -17.918 1.00 54.64 579 LEU B CA 1
ATOM 6147 C C . LEU B 1 370 ? 19.323 -23.634 -19.037 1.00 57.45 579 LEU B C 1
ATOM 6148 O O . LEU B 1 370 ? 19.776 -23.601 -20.183 1.00 57.83 579 LEU B O 1
ATOM 6153 N N . TYR B 1 371 ? 18.140 -23.137 -18.716 1.00 55.23 580 TYR B N 1
ATOM 6154 C CA . TYR B 1 371 ? 17.257 -22.518 -19.688 1.00 52.02 580 TYR B CA 1
ATOM 6155 C C . TYR B 1 371 ? 16.995 -21.078 -19.284 1.00 54.90 580 TYR B C 1
ATOM 6156 O O . TYR B 1 371 ? 16.850 -20.783 -18.100 1.00 62.63 580 TYR B O 1
ATOM 6165 N N . LYS B 1 372 ? 16.890 -20.192 -20.267 1.00 56.33 581 LYS B N 1
ATOM 6166 C CA . LYS B 1 372 ? 16.507 -18.808 -20.024 1.00 53.58 581 LYS B CA 1
ATOM 6167 C C . LYS B 1 372 ? 15.040 -18.605 -20.378 1.00 56.06 581 LYS B C 1
ATOM 6168 O O . LYS B 1 372 ? 14.539 -19.188 -21.352 1.00 63.73 581 LYS B O 1
ATOM 6174 N N . ILE B 1 373 ? 14.351 -17.782 -19.575 1.00 58.61 582 ILE B N 1
ATOM 6175 C CA . ILE B 1 373 ? 12.972 -17.391 -19.855 1.00 61.01 582 ILE B CA 1
ATOM 6176 C C . ILE B 1 373 ? 12.994 -16.155 -20.754 1.00 66.54 582 ILE B C 1
ATOM 6177 O O . ILE B 1 373 ? 13.733 -15.198 -20.493 1.00 68.27 582 ILE B O 1
ATOM 6182 N N . VAL B 1 374 ? 12.231 -16.189 -21.838 1.00 52.81 583 VAL B N 1
ATOM 6183 C CA . VAL B 1 374 ? 12.265 -15.135 -22.846 1.00 49.35 583 VAL B CA 1
ATOM 6184 C C . VAL B 1 374 ? 10.842 -14.647 -23.098 1.00 61.89 583 VAL B C 1
ATOM 6185 O O . VAL B 1 374 ? 9.913 -15.453 -23.262 1.00 62.74 583 VAL B O 1
ATOM 6189 N N . ASP B 1 375 ? 10.683 -13.315 -23.161 1.00 58.75 584 ASP B N 1
ATOM 6190 C CA . ASP B 1 375 ? 9.453 -12.682 -23.635 1.00 60.56 584 ASP B CA 1
ATOM 6191 C C . ASP B 1 375 ? 9.545 -12.482 -25.157 1.00 65.86 584 ASP B C 1
ATOM 6192 O O . ASP B 1 375 ? 10.212 -11.548 -25.622 1.00 64.11 584 ASP B O 1
ATOM 6197 N N . PRO B 1 376 ? 8.862 -13.304 -25.965 1.00 71.28 585 PRO B N 1
ATOM 6198 C CA . PRO B 1 376 ? 9.042 -13.221 -27.425 1.00 72.03 585 PRO B CA 1
ATOM 6199 C C . PRO B 1 376 ? 8.399 -11.998 -28.085 1.00 69.72 585 PRO B C 1
ATOM 6200 O O . PRO B 1 376 ? 8.560 -11.817 -29.301 1.00 67.27 585 PRO B O 1
ATOM 6204 N N . LYS B 1 377 ? 7.645 -11.190 -27.343 1.00 69.35 586 LYS B N 1
ATOM 6205 C CA . LYS B 1 377 ? 7.116 -9.933 -27.850 1.00 65.83 586 LYS B CA 1
ATOM 6206 C C . LYS B 1 377 ? 8.170 -8.832 -27.934 1.00 61.66 586 LYS B C 1
ATOM 6207 O O . LYS B 1 377 ? 7.869 -7.735 -28.402 1.00 69.58 586 LYS B O 1
ATOM 6213 N N . ARG B 1 378 ? 9.364 -9.066 -27.430 1.00 60.55 587 ARG B N 1
ATOM 6214 C CA . ARG B 1 378 ? 10.421 -8.076 -27.324 1.00 70.18 587 ARG B CA 1
ATOM 6215 C C . ARG B 1 378 ? 11.681 -8.593 -28.001 1.00 72.24 587 ARG B C 1
ATOM 6216 O O . ARG B 1 378 ? 11.908 -9.809 -28.060 1.00 62.56 587 ARG B O 1
ATOM 6224 N N . PRO B 1 379 ? 12.547 -7.682 -28.480 1.00 74.75 588 PRO B N 1
ATOM 6225 C CA . PRO B 1 379 ? 13.855 -8.101 -29.004 1.00 65.31 588 PRO B CA 1
ATOM 6226 C C . PRO B 1 379 ? 14.617 -8.928 -28.001 1.00 71.88 588 PRO B C 1
ATOM 6227 O O . PRO B 1 379 ? 14.369 -8.810 -26.797 1.00 76.71 588 PRO B O 1
ATOM 6231 N N . LEU B 1 380 ? 15.545 -9.769 -28.464 1.00 76.19 589 LEU B N 1
ATOM 6232 C CA . LEU B 1 380 ? 16.413 -10.468 -27.519 1.00 74.65 589 LEU B CA 1
ATOM 6233 C C . LEU B 1 380 ? 17.367 -9.491 -26.843 1.00 78.56 589 LEU B C 1
ATOM 6234 O O . LEU B 1 380 ? 17.738 -9.674 -25.679 1.00 79.29 589 LEU B O 1
ATOM 6239 N N . MET B 1 381 ? 17.796 -8.461 -27.577 1.00 79.32 590 MET B N 1
ATOM 6240 C CA . MET B 1 381 ? 18.677 -7.416 -27.060 1.00 79.23 590 MET B CA 1
ATOM 6241 C C . MET B 1 381 ? 18.059 -6.074 -27.399 1.00 83.56 590 MET B C 1
ATOM 6242 O O . MET B 1 381 ? 18.453 -5.427 -28.379 1.00 87.08 590 MET B O 1
ATOM 6247 N N . PRO B 1 382 ? 17.073 -5.627 -26.630 1.00 80.82 591 PRO B N 1
ATOM 6248 C CA . PRO B 1 382 ? 16.579 -4.264 -26.837 1.00 81.53 591 PRO B CA 1
ATOM 6249 C C . PRO B 1 382 ? 17.728 -3.318 -26.554 1.00 84.28 591 PRO B C 1
ATOM 6250 O O . PRO B 1 382 ? 18.607 -3.613 -25.738 1.00 83.82 591 PRO B O 1
ATOM 6254 N N . GLU B 1 383 ? 17.742 -2.197 -27.267 1.00 87.42 592 GLU B N 1
ATOM 6255 C CA . GLU B 1 383 ? 18.862 -1.271 -27.148 1.00 91.26 592 GLU B CA 1
ATOM 6256 C C . GLU B 1 383 ? 19.149 -0.961 -25.680 1.00 89.77 592 GLU B C 1
ATOM 6257 O O . GLU B 1 383 ? 20.293 -1.084 -25.219 1.00 81.47 592 GLU B O 1
ATOM 6263 N N . GLU B 1 384 ? 18.100 -0.652 -24.905 1.00 86.31 593 GLU B N 1
ATOM 6264 C CA . GLU B 1 384 ? 18.309 -0.169 -23.540 1.00 87.74 593 GLU B CA 1
ATOM 6265 C C . GLU B 1 384 ? 18.895 -1.224 -22.605 1.00 80.12 593 GLU B C 1
ATOM 6266 O O . GLU B 1 384 ? 19.402 -0.849 -21.547 1.00 84.26 593 GLU B O 1
ATOM 6272 N N . CYS B 1 385 ? 18.886 -2.505 -22.979 1.00 69.45 594 CYS B N 1
ATOM 6273 C CA . CYS B 1 385 ? 19.365 -3.582 -22.123 1.00 70.36 594 CYS B CA 1
ATOM 6274 C C . CYS B 1 385 ? 20.852 -3.869 -22.272 1.00 78.80 594 CYS B C 1
ATOM 6275 O O . CYS B 1 385 ? 21.396 -4.637 -21.470 1.00 83.25 594 CYS B O 1
ATOM 6278 N N . ARG B 1 386 ? 21.521 -3.266 -23.250 1.00 82.46 595 ARG B N 1
ATOM 6279 C CA . ARG B 1 386 ? 22.925 -3.564 -23.493 1.00 86.72 595 ARG B CA 1
ATOM 6280 C C . ARG B 1 386 ? 23.783 -3.019 -22.363 1.00 74.64 595 ARG B C 1
ATOM 6281 O O . ARG B 1 386 ? 23.547 -1.924 -21.857 1.00 78.54 595 ARG B O 1
ATOM 6289 N N . ALA B 1 387 ? 24.783 -3.787 -21.962 1.00 72.33 596 ALA B N 1
ATOM 6290 C CA . ALA B 1 387 ? 25.708 -3.366 -20.925 1.00 74.18 596 ALA B CA 1
ATOM 6291 C C . ALA B 1 387 ? 27.076 -3.927 -21.254 1.00 77.65 596 ALA B C 1
ATOM 6292 O O . ALA B 1 387 ? 27.196 -5.078 -21.676 1.00 81.37 596 ALA B O 1
ATOM 6294 N N . THR B 1 388 ? 28.097 -3.111 -21.081 1.00 79.62 597 THR B N 1
ATOM 6295 C CA . THR B 1 388 ? 29.448 -3.530 -21.406 1.00 79.22 597 THR B CA 1
ATOM 6296 C C . THR B 1 388 ? 30.002 -4.416 -20.295 1.00 81.17 597 THR B C 1
ATOM 6297 O O . THR B 1 388 ? 29.909 -4.083 -19.110 1.00 83.88 597 THR B O 1
ATOM 6301 N N . VAL B 1 389 ? 30.587 -5.544 -20.694 1.00 72.27 598 VAL B N 1
ATOM 6302 C CA . VAL B 1 389 ? 31.227 -6.458 -19.763 1.00 62.27 598 VAL B CA 1
ATOM 6303 C C . VAL B 1 389 ? 32.445 -5.796 -19.131 1.00 72.54 598 VAL B C 1
ATOM 6304 O O . VAL B 1 389 ? 33.285 -5.207 -19.822 1.00 77.97 598 VAL B O 1
ATOM 6308 N N . GLN B 1 390 ? 32.534 -5.866 -17.807 1.00 74.95 599 GLN B N 1
ATOM 6309 C CA . GLN B 1 390 ? 33.750 -5.487 -17.095 1.00 71.80 599 GLN B CA 1
ATOM 6310 C C . GLN B 1 390 ? 34.448 -6.749 -16.612 1.00 73.74 599 GLN B C 1
ATOM 6311 O O . GLN B 1 390 ? 33.987 -7.376 -15.651 1.00 81.04 599 GLN B O 1
ATOM 6317 N N . PRO B 1 391 ? 35.544 -7.163 -17.235 1.00 80.05 600 PRO B N 1
ATOM 6318 C CA . PRO B 1 391 ? 36.136 -8.462 -16.890 1.00 67.60 600 PRO B CA 1
ATOM 6319 C C . PRO B 1 391 ? 36.639 -8.496 -15.447 1.00 65.81 600 PRO B C 1
ATOM 6320 O O . PRO B 1 391 ? 37.186 -7.524 -14.918 1.00 67.05 600 PRO B O 1
ATOM 6324 N N . ALA B 1 392 ? 36.488 -9.656 -14.823 1.00 65.12 601 ALA B N 1
ATOM 6325 C CA . ALA B 1 392 ? 36.806 -9.772 -13.410 1.00 62.69 601 ALA B CA 1
ATOM 6326 C C . ALA B 1 392 ? 38.285 -9.509 -13.165 1.00 74.53 601 ALA B C 1
ATOM 6327 O O . ALA B 1 392 ? 39.148 -9.962 -13.917 1.00 78.70 601 ALA B O 1
ATOM 6329 N N . GLN B 1 393 ? 38.565 -8.752 -12.112 1.00 72.68 602 GLN B N 1
ATOM 6330 C CA . GLN B 1 393 ? 39.908 -8.363 -11.720 1.00 68.08 602 GLN B CA 1
ATOM 6331 C C . GLN B 1 393 ? 40.309 -9.076 -10.429 1.00 77.10 602 GLN B C 1
ATOM 6332 O O . GLN B 1 393 ? 39.460 -9.524 -9.643 1.00 74.38 602 GLN B O 1
ATOM 6338 N N . THR B 1 394 ? 41.616 -9.214 -10.218 1.00 70.14 603 THR B N 1
ATOM 6339 C CA . THR B 1 394 ? 42.067 -9.784 -8.953 1.00 84.85 603 THR B CA 1
ATOM 6340 C C . THR B 1 394 ? 41.798 -8.816 -7.806 1.00 89.36 603 THR B C 1
ATOM 6341 O O . THR B 1 394 ? 41.762 -7.594 -7.994 1.00 89.65 603 THR B O 1
ATOM 6345 N N . LEU B 1 395 ? 41.566 -9.379 -6.616 1.00 88.57 604 LEU B N 1
ATOM 6346 C CA . LEU B 1 395 ? 41.507 -8.570 -5.397 1.00 91.25 604 LEU B CA 1
ATOM 6347 C C . LEU B 1 395 ? 42.689 -7.610 -5.307 1.00 92.80 604 LEU B C 1
ATOM 6348 O O . LEU B 1 395 ? 43.838 -7.979 -5.568 1.00 98.42 604 LEU B O 1
ATOM 6353 N N . THR B 1 396 ? 42.407 -6.381 -4.884 1.00 96.86 605 THR B N 1
ATOM 6354 C CA . THR B 1 396 ? 43.463 -5.411 -4.622 1.00 110.55 605 THR B CA 1
ATOM 6355 C C . THR B 1 396 ? 43.280 -4.708 -3.280 1.00 110.63 605 THR B C 1
ATOM 6356 O O . THR B 1 396 ? 44.027 -3.762 -2.979 1.00 114.31 605 THR B O 1
ATOM 6360 N N . SER B 1 397 ? 42.310 -5.139 -2.473 1.00 104.92 606 SER B N 1
ATOM 6361 C CA . SER B 1 397 ? 42.076 -4.516 -1.176 1.00 106.48 606 SER B CA 1
ATOM 6362 C C . SER B 1 397 ? 43.306 -4.623 -0.280 1.00 111.55 606 SER B C 1
ATOM 6363 O O . SER B 1 397 ? 43.994 -5.651 -0.240 1.00 108.99 606 SER B O 1
ATOM 6366 N N . GLU B 1 398 ? 43.595 -3.525 0.421 1.00 106.08 607 GLU B N 1
ATOM 6367 C CA . GLU B 1 398 ? 44.750 -3.489 1.304 1.00 97.75 607 GLU B CA 1
ATOM 6368 C C . GLU B 1 398 ? 44.767 -4.698 2.236 1.00 91.00 607 GLU B C 1
ATOM 6369 O O . GLU B 1 398 ? 45.820 -5.321 2.442 1.00 93.40 607 GLU B O 1
ATOM 6375 N N . CYS B 1 399 ? 43.602 -5.069 2.785 1.00 77.34 608 CYS B N 1
ATOM 6376 C CA . CYS B 1 399 ? 43.541 -6.234 3.668 1.00 81.33 608 CYS B CA 1
ATOM 6377 C C . CYS B 1 399 ? 43.950 -7.499 2.928 1.00 84.73 608 CYS B C 1
ATOM 6378 O O . CYS B 1 399 ? 44.744 -8.299 3.434 1.00 84.86 608 CYS B O 1
ATOM 6381 N N . SER B 1 400 ? 43.387 -7.711 1.733 1.00 77.18 609 SER B N 1
ATOM 6382 C CA . SER B 1 400 ? 43.776 -8.864 0.930 1.00 83.96 609 SER B CA 1
ATOM 6383 C C . SER B 1 400 ? 45.279 -8.895 0.676 1.00 84.62 609 SER B C 1
ATOM 6384 O O . SER B 1 400 ? 45.895 -9.967 0.713 1.00 76.86 609 SER B O 1
ATOM 6387 N N . ARG B 1 401 ? 45.897 -7.731 0.448 1.00 82.47 610 ARG B N 1
ATOM 6388 C CA . ARG B 1 401 ? 47.333 -7.715 0.171 1.00 93.40 610 ARG B CA 1
ATOM 6389 C C . ARG B 1 401 ? 48.170 -8.046 1.415 1.00 89.07 610 ARG B C 1
ATOM 6390 O O . ARG B 1 401 ? 49.078 -8.881 1.346 1.00 93.83 610 ARG B O 1
ATOM 6398 N N . LEU B 1 402 ? 47.873 -7.436 2.574 1.00 89.05 611 LEU B N 1
ATOM 6399 C CA . LEU B 1 402 ? 48.823 -7.482 3.692 1.00 94.08 611 LEU B CA 1
ATOM 6400 C C . LEU B 1 402 ? 48.447 -8.389 4.863 1.00 92.88 611 LEU B C 1
ATOM 6401 O O . LEU B 1 402 ? 49.305 -8.634 5.719 1.00 96.64 611 LEU B O 1
ATOM 6406 N N . CYS B 1 403 ? 47.220 -8.902 4.936 1.00 86.03 612 CYS B N 1
ATOM 6407 C CA . CYS B 1 403 ? 46.765 -9.687 6.093 1.00 87.17 612 CYS B CA 1
ATOM 6408 C C . CYS B 1 403 ? 47.337 -11.105 6.024 1.00 101.15 612 CYS B C 1
ATOM 6409 O O . CYS B 1 403 ? 46.686 -12.063 5.604 1.00 103.69 612 CYS B O 1
ATOM 6412 N N . ARG B 1 404 ? 48.599 -11.231 6.447 1.00 110.80 613 ARG B N 1
ATOM 6413 C CA . ARG B 1 404 ? 49.308 -12.505 6.329 1.00 123.62 613 ARG B CA 1
ATOM 6414 C C . ARG B 1 404 ? 48.818 -13.541 7.338 1.00 116.00 613 ARG B C 1
ATOM 6415 O O . ARG B 1 404 ? 48.418 -14.644 6.948 1.00 117.34 613 ARG B O 1
ATOM 6423 N N . ASN B 1 405 ? 48.812 -13.209 8.631 1.00 105.31 614 ASN B N 1
ATOM 6424 C CA . ASN B 1 405 ? 48.558 -14.217 9.669 1.00 98.32 614 ASN B CA 1
ATOM 6425 C C . ASN B 1 405 ? 47.207 -13.956 10.334 1.00 96.41 614 ASN B C 1
ATOM 6426 O O . ASN B 1 405 ? 47.138 -13.365 11.414 1.00 98.93 614 ASN B O 1
ATOM 6431 N N . GLY B 1 406 ? 46.167 -14.544 9.784 1.00 86.75 615 GLY B N 1
ATOM 6432 C CA . GLY B 1 406 ? 44.808 -14.302 10.222 1.00 80.77 615 GLY B CA 1
ATOM 6433 C C . GLY B 1 406 ? 43.901 -14.202 9.016 1.00 77.81 615 GLY B C 1
ATOM 6434 O O . GLY B 1 406 ? 44.249 -14.661 7.935 1.00 78.16 615 GLY B O 1
ATOM 6435 N N . TYR B 1 407 ? 42.742 -13.569 9.182 1.00 76.24 616 TYR B N 1
ATOM 6436 C CA . TYR B 1 407 ? 41.760 -13.512 8.107 1.00 80.14 616 TYR B CA 1
ATOM 6437 C C . TYR B 1 407 ? 41.227 -12.091 7.976 1.00 84.51 616 TYR B C 1
ATOM 6438 O O . TYR B 1 407 ? 41.391 -11.262 8.870 1.00 85.05 616 TYR B O 1
ATOM 6447 N N . CYS B 1 408 ? 40.639 -11.791 6.821 1.00 71.60 617 CYS B N 1
ATOM 6448 C CA . CYS B 1 408 ? 40.003 -10.494 6.588 1.00 79.05 617 CYS B CA 1
ATOM 6449 C C . CYS B 1 408 ? 38.499 -10.601 6.803 1.00 85.72 617 CYS B C 1
ATOM 6450 O O . CYS B 1 408 ? 37.861 -11.524 6.289 1.00 87.05 617 CYS B O 1
ATOM 6453 N N . THR B 1 409 ? 37.943 -9.668 7.558 1.00 84.19 618 THR B N 1
ATOM 6454 C CA . THR B 1 409 ? 36.498 -9.510 7.619 1.00 83.38 618 THR B CA 1
ATOM 6455 C C . THR B 1 409 ? 36.005 -8.827 6.351 1.00 83.04 618 THR B C 1
ATOM 6456 O O . THR B 1 409 ? 36.790 -8.231 5.613 1.00 79.03 618 THR B O 1
ATOM 6460 N N . PRO B 1 410 ? 34.709 -8.920 6.058 1.00 86.64 619 PRO B N 1
ATOM 6461 C CA . PRO B 1 410 ? 34.188 -8.242 4.861 1.00 89.12 619 PRO B CA 1
ATOM 6462 C C . PRO B 1 410 ? 34.411 -6.740 4.859 1.00 88.28 619 PRO B C 1
ATOM 6463 O O . PRO B 1 410 ? 34.351 -6.124 3.790 1.00 97.75 619 PRO B O 1
ATOM 6467 N N . THR B 1 411 ? 34.698 -6.143 6.006 1.00 80.23 620 THR B N 1
ATOM 6468 C CA . THR B 1 411 ? 34.951 -4.714 6.114 1.00 87.50 620 THR B CA 1
ATOM 6469 C C . THR B 1 411 ? 36.405 -4.343 5.898 1.00 88.65 620 THR B C 1
ATOM 6470 O O . THR B 1 411 ? 36.699 -3.156 5.743 1.00 91.99 620 THR B O 1
ATOM 6474 N N . GLY B 1 412 ? 37.316 -5.311 5.923 1.00 80.18 621 GLY B N 1
ATOM 6475 C CA . GLY B 1 412 ? 38.725 -5.033 5.772 1.00 80.55 621 GLY B CA 1
ATOM 6476 C C . GLY B 1 412 ? 39.529 -5.021 7.055 1.00 89.56 621 GLY B C 1
ATOM 6477 O O . GLY B 1 412 ? 40.722 -4.700 7.004 1.00 95.69 621 GLY B O 1
ATOM 6478 N N . LYS B 1 413 ? 38.912 -5.323 8.199 1.00 82.44 622 LYS B N 1
ATOM 6479 C CA . LYS B 1 413 ? 39.654 -5.513 9.442 1.00 88.92 622 LYS B CA 1
ATOM 6480 C C . LYS B 1 413 ? 40.422 -6.827 9.387 1.00 84.81 622 LYS B C 1
ATOM 6481 O O . LYS B 1 413 ? 39.853 -7.871 9.064 1.00 89.01 622 LYS B O 1
ATOM 6487 N N . CYS B 1 414 ? 41.711 -6.786 9.700 1.00 87.90 623 CYS B N 1
ATOM 6488 C CA . CYS B 1 414 ? 42.530 -7.991 9.730 1.00 84.03 623 CYS B CA 1
ATOM 6489 C C . CYS B 1 414 ? 42.474 -8.591 11.136 1.00 82.37 623 CYS B C 1
ATOM 6490 O O . CYS B 1 414 ? 42.797 -7.926 12.121 1.00 83.59 623 CYS B O 1
ATOM 6493 N N . CYS B 1 415 ? 41.938 -9.796 11.225 1.00 85.07 624 CYS B N 1
ATOM 6494 C CA . CYS B 1 415 ? 41.744 -10.522 12.468 1.00 82.13 624 CYS B CA 1
ATOM 6495 C C . CYS B 1 415 ? 42.870 -11.529 12.663 1.00 88.28 624 CYS B C 1
ATOM 6496 O O . CYS B 1 415 ? 43.011 -12.474 11.877 1.00 98.44 624 CYS B O 1
ATOM 6499 N N . CYS B 1 416 ? 43.648 -11.338 13.723 1.00 77.28 625 CYS B N 1
ATOM 6500 C CA . CYS B 1 416 ? 44.890 -12.072 13.899 1.00 73.90 625 CYS B CA 1
ATOM 6501 C C . CYS B 1 416 ? 44.671 -13.501 14.377 1.00 80.68 625 CYS B C 1
ATOM 6502 O O . CYS B 1 416 ? 43.836 -13.770 15.252 1.00 79.54 625 CYS B O 1
ATOM 6505 N N . SER B 1 417 ? 45.454 -14.422 13.803 1.00 77.67 626 SER B N 1
ATOM 6506 C CA . SER B 1 417 ? 45.590 -15.751 14.375 1.00 76.56 626 SER B CA 1
ATOM 6507 C C . SER B 1 417 ? 46.200 -15.653 15.773 1.00 93.10 626 SER B C 1
ATOM 6508 O O . SER B 1 417 ? 46.795 -14.633 16.131 1.00 92.94 626 SER B O 1
ATOM 6511 N N . PRO B 1 418 ? 46.085 -16.707 16.577 1.00 105.02 627 PRO B N 1
ATOM 6512 C CA . PRO B 1 418 ? 46.701 -16.679 17.915 1.00 95.64 627 PRO B CA 1
ATOM 6513 C C . PRO B 1 418 ? 48.218 -16.515 17.859 1.00 91.59 627 PRO B C 1
ATOM 6514 O O . PRO B 1 418 ? 48.924 -17.278 17.201 1.00 93.00 627 PRO B O 1
ATOM 6518 N N . GLY B 1 419 ? 48.722 -15.527 18.590 1.00 88.67 628 GLY B N 1
ATOM 6519 C CA . GLY B 1 419 ? 50.147 -15.286 18.646 1.00 90.25 628 GLY B CA 1
ATOM 6520 C C . GLY B 1 419 ? 50.630 -14.164 17.766 1.00 91.00 628 GLY B C 1
ATOM 6521 O O . GLY B 1 419 ? 51.846 -13.955 17.660 1.00 90.05 628 GLY B O 1
ATOM 6522 N N . TRP B 1 420 ? 49.721 -13.436 17.140 1.00 81.37 629 TRP B N 1
ATOM 6523 C CA . TRP B 1 420 ? 50.071 -12.347 16.254 1.00 85.87 629 TRP B CA 1
ATOM 6524 C C . TRP B 1 420 ? 49.293 -11.098 16.649 1.00 84.78 629 TRP B C 1
ATOM 6525 O O . TRP B 1 420 ? 48.224 -11.162 17.266 1.00 80.85 629 TRP B O 1
ATOM 6536 N N . GLU B 1 421 ? 49.834 -9.957 16.248 1.00 77.50 630 GLU B N 1
ATOM 6537 C CA . GLU B 1 421 ? 49.208 -8.669 16.505 1.00 85.21 630 GLU B CA 1
ATOM 6538 C C . GLU B 1 421 ? 49.776 -7.683 15.494 1.00 88.07 630 GLU B C 1
ATOM 6539 O O . GLU B 1 421 ? 50.564 -8.053 14.616 1.00 79.18 630 GLU B O 1
ATOM 6545 N N . GLY B 1 422 ? 49.353 -6.430 15.604 1.00 87.45 631 GLY B N 1
ATOM 6546 C CA . GLY B 1 422 ? 49.714 -5.426 14.624 1.00 82.75 631 GLY B CA 1
ATOM 6547 C C . GLY B 1 422 ? 48.599 -5.195 13.618 1.00 89.66 631 GLY B C 1
ATOM 6548 O O . GLY B 1 422 ? 47.643 -5.968 13.505 1.00 84.54 631 GLY B O 1
ATOM 6549 N N . ASP B 1 423 ? 48.744 -4.097 12.865 1.00 97.04 632 ASP B N 1
ATOM 6550 C CA . ASP B 1 423 ? 47.699 -3.676 11.934 1.00 103.07 632 ASP B CA 1
ATOM 6551 C C . ASP B 1 423 ? 47.371 -4.757 10.914 1.00 100.80 632 ASP B C 1
ATOM 6552 O O . ASP B 1 423 ? 46.215 -4.895 10.502 1.00 90.37 632 ASP B O 1
ATOM 6557 N N . PHE B 1 424 ? 48.358 -5.547 10.511 1.00 98.84 633 PHE B N 1
ATOM 6558 C CA . PHE B 1 424 ? 48.103 -6.612 9.554 1.00 82.54 633 PHE B CA 1
ATOM 6559 C C . PHE B 1 424 ? 48.593 -7.948 10.087 1.00 83.60 633 PHE B C 1
ATOM 6560 O O . PHE B 1 424 ? 48.924 -8.853 9.312 1.00 83.74 633 PHE B O 1
ATOM 6568 N N . CYS B 1 425 ? 48.628 -8.080 11.416 1.00 76.21 634 CYS B N 1
ATOM 6569 C CA . CYS B 1 425 ? 48.996 -9.327 12.078 1.00 80.79 634 CYS B CA 1
ATOM 6570 C C . CYS B 1 425 ? 50.376 -9.795 11.642 1.00 84.90 634 CYS B C 1
ATOM 6571 O O . CYS B 1 425 ? 50.604 -10.984 11.403 1.00 92.01 634 CYS B O 1
ATOM 6574 N N . ARG B 1 426 ? 51.295 -8.841 11.505 1.00 80.28 635 ARG B N 1
ATOM 6575 C CA . ARG B 1 426 ? 52.662 -9.135 11.109 1.00 85.54 635 ARG B CA 1
ATOM 6576 C C . ARG B 1 426 ? 53.636 -9.196 12.283 1.00 92.26 635 ARG B C 1
ATOM 6577 O O . ARG B 1 426 ? 54.761 -9.671 12.102 1.00 92.02 635 ARG B O 1
ATOM 6585 N N . THR B 1 427 ? 53.243 -8.691 13.456 1.00 81.67 636 THR B N 1
ATOM 6586 C CA . THR B 1 427 ? 54.094 -8.666 14.636 1.00 83.26 636 THR B CA 1
ATOM 6587 C C . THR B 1 427 ? 53.786 -9.875 15.512 1.00 88.47 636 THR B C 1
ATOM 6588 O O . THR B 1 427 ? 52.678 -9.998 16.052 1.00 84.40 636 THR B O 1
ATOM 6592 N N . ALA B 1 428 ? 54.778 -10.738 15.696 1.00 87.67 637 ALA B N 1
ATOM 6593 C CA . ALA B 1 428 ? 54.581 -11.930 16.501 1.00 81.92 637 ALA B CA 1
ATOM 6594 C C . ALA B 1 428 ? 54.649 -11.593 17.991 1.00 86.97 637 ALA B C 1
ATOM 6595 O O . ALA B 1 428 ? 55.357 -10.671 18.405 1.00 85.24 637 ALA B O 1
ATOM 6597 N N . LYS B 1 429 ? 53.900 -12.358 18.794 1.00 84.10 638 LYS B N 1
ATOM 6598 C CA . LYS B 1 429 ? 53.848 -12.191 20.246 1.00 87.33 638 LYS B CA 1
ATOM 6599 C C . LYS B 1 429 ? 54.689 -13.261 20.924 1.00 84.14 638 LYS B C 1
ATOM 6600 O O . LYS B 1 429 ? 54.631 -14.434 20.551 1.00 89.34 638 LYS B O 1
ATOM 6606 N N . CYS B 1 430 ? 55.431 -12.868 21.952 1.00 86.20 639 CYS B N 1
ATOM 6607 C CA . CYS B 1 430 ? 56.257 -13.805 22.700 1.00 88.65 639 CYS B CA 1
ATOM 6608 C C . CYS B 1 430 ? 55.948 -13.696 24.185 1.00 91.77 639 CYS B C 1
ATOM 6609 O O . CYS B 1 430 ? 56.176 -12.645 24.792 1.00 97.10 639 CYS B O 1
ATOM 6612 N N . GLU B 1 431 ? 55.448 -14.782 24.772 1.00 95.47 640 GLU B N 1
ATOM 6613 C CA . GLU B 1 431 ? 55.244 -14.860 26.217 1.00 103.64 640 GLU B CA 1
ATOM 6614 C C . GLU B 1 431 ? 55.892 -16.139 26.739 1.00 103.96 640 GLU B C 1
ATOM 6615 O O . GLU B 1 431 ? 55.451 -17.248 26.374 1.00 100.10 640 GLU B O 1
ATOM 6621 N N . PRO B 1 432 ? 56.921 -16.053 27.602 1.00 84.28 641 PRO B N 1
ATOM 6622 C CA . PRO B 1 432 ? 57.450 -14.773 28.099 1.00 81.95 641 PRO B CA 1
ATOM 6623 C C . PRO B 1 432 ? 58.263 -13.983 27.080 1.00 81.13 641 PRO B C 1
ATOM 6624 O O . PRO B 1 432 ? 58.620 -14.485 26.018 1.00 87.76 641 PRO B O 1
ATOM 6628 N N . ALA B 1 433 ? 58.519 -12.725 27.411 1.00 76.99 642 ALA B N 1
ATOM 6629 C CA . ALA B 1 433 ? 59.122 -11.812 26.461 1.00 68.80 642 ALA B CA 1
ATOM 6630 C C . ALA B 1 433 ? 60.568 -12.198 26.182 1.00 73.02 642 ALA B C 1
ATOM 6631 O O . ALA B 1 433 ? 61.253 -12.774 27.024 1.00 82.52 642 ALA B O 1
ATOM 6633 N N . CYS B 1 434 ? 61.022 -11.879 24.976 1.00 77.07 643 CYS B N 1
ATOM 6634 C CA . CYS B 1 434 ? 62.433 -11.999 24.663 1.00 73.30 643 CYS B CA 1
ATOM 6635 C C . CYS B 1 434 ? 63.188 -10.991 25.508 1.00 70.98 643 CYS B C 1
ATOM 6636 O O . CYS B 1 434 ? 62.675 -9.917 25.823 1.00 72.48 643 CYS B O 1
ATOM 6639 N N . ARG B 1 435 ? 64.406 -11.358 25.888 1.00 69.86 644 ARG B N 1
ATOM 6640 C CA . ARG B 1 435 ? 65.252 -10.567 26.765 1.00 67.65 644 ARG B CA 1
ATOM 6641 C C . ARG B 1 435 ? 66.511 -10.162 26.018 1.00 64.64 644 ARG B C 1
ATOM 6642 O O . ARG B 1 435 ? 66.782 -10.638 24.909 1.00 68.73 644 ARG B O 1
ATOM 6650 N N . HIS B 1 436 ? 67.269 -9.263 26.649 1.00 58.58 645 HIS B N 1
ATOM 6651 C CA . HIS B 1 436 ? 68.603 -8.861 26.195 1.00 55.02 645 HIS B CA 1
ATOM 6652 C C . HIS B 1 436 ? 68.587 -8.472 24.720 1.00 62.05 645 HIS B C 1
ATOM 6653 O O . HIS B 1 436 ? 69.430 -8.891 23.931 1.00 62.64 645 HIS B O 1
ATOM 6660 N N . GLY B 1 437 ? 67.589 -7.686 24.344 1.00 60.11 646 GLY B N 1
ATOM 6661 C CA . GLY B 1 437 ? 67.459 -7.219 22.975 1.00 51.08 646 GLY B CA 1
ATOM 6662 C C . GLY B 1 437 ? 66.964 -8.226 21.956 1.00 61.70 646 GLY B C 1
ATOM 6663 O O . GLY B 1 437 ? 66.892 -7.887 20.761 1.00 60.68 646 GLY B O 1
ATOM 6664 N N . GLY B 1 438 ? 66.603 -9.436 22.359 1.00 62.43 647 GLY B N 1
ATOM 6665 C CA . GLY B 1 438 ? 66.097 -10.395 21.393 1.00 63.85 647 GLY B CA 1
ATOM 6666 C C . GLY B 1 438 ? 64.857 -9.886 20.677 1.00 66.09 647 GLY B C 1
ATOM 6667 O O . GLY B 1 438 ? 64.151 -8.996 21.144 1.00 68.91 647 GLY B O 1
ATOM 6668 N N . VAL B 1 439 ? 64.589 -10.464 19.508 1.00 66.91 648 VAL B N 1
ATOM 6669 C CA . VAL B 1 439 ? 63.457 -10.069 18.676 1.00 62.94 648 VAL B CA 1
ATOM 6670 C C . VAL B 1 439 ? 62.491 -11.241 18.623 1.00 65.56 648 VAL B C 1
ATOM 6671 O O . VAL B 1 439 ? 62.905 -12.380 18.393 1.00 70.11 648 VAL B O 1
ATOM 6675 N N . CYS B 1 440 ? 61.208 -10.966 18.839 1.00 69.43 649 CYS B N 1
ATOM 6676 C CA . CYS B 1 440 ? 60.174 -11.980 18.687 1.00 75.64 649 CYS B CA 1
ATOM 6677 C C . CYS B 1 440 ? 59.870 -12.163 17.195 1.00 79.88 649 CYS B C 1
ATOM 6678 O O . CYS B 1 440 ? 59.239 -11.308 16.564 1.00 75.22 649 CYS B O 1
ATOM 6681 N N . VAL B 1 441 ? 60.318 -13.290 16.647 1.00 74.85 650 VAL B N 1
ATOM 6682 C CA . VAL B 1 441 ? 60.310 -13.568 15.210 1.00 78.68 650 VAL B CA 1
ATOM 6683 C C . VAL B 1 441 ? 59.047 -14.306 14.787 1.00 85.55 650 VAL B C 1
ATOM 6684 O O . VAL B 1 441 ? 58.441 -13.992 13.759 1.00 94.54 650 VAL B O 1
ATOM 6688 N N . ARG B 1 442 ? 58.692 -15.350 15.517 1.00 85.98 651 ARG B N 1
ATOM 6689 C CA . ARG B 1 442 ? 57.455 -16.098 15.354 1.00 90.54 651 ARG B CA 1
ATOM 6690 C C . ARG B 1 442 ? 56.803 -16.160 16.721 1.00 90.76 651 ARG B C 1
ATOM 6691 O O . ARG B 1 442 ? 57.421 -15.794 17.725 1.00 91.13 651 ARG B O 1
ATOM 6699 N N . PRO B 1 443 ? 55.529 -16.586 16.804 1.00 87.48 652 PRO B N 1
ATOM 6700 C CA . PRO B 1 443 ? 54.915 -16.740 18.127 1.00 83.60 652 PRO B CA 1
ATOM 6701 C C . PRO B 1 443 ? 55.817 -17.550 19.045 1.00 90.97 652 PRO B C 1
ATOM 6702 O O . PRO B 1 443 ? 56.125 -18.707 18.745 1.00 93.78 652 PRO B O 1
ATOM 6706 N N . ASN B 1 444 ? 56.286 -16.926 20.130 1.00 91.43 653 ASN B N 1
ATOM 6707 C CA . ASN B 1 444 ? 57.114 -17.570 21.149 1.00 83.56 653 ASN B CA 1
ATOM 6708 C C . ASN B 1 444 ? 58.421 -18.129 20.599 1.00 83.35 653 ASN B C 1
ATOM 6709 O O . ASN B 1 444 ? 58.957 -19.097 21.141 1.00 91.79 653 ASN B O 1
ATOM 6714 N N . LYS B 1 445 ? 58.950 -17.535 19.529 1.00 78.96 654 LYS B N 1
ATOM 6715 C CA . LYS B 1 445 ? 60.285 -17.865 19.031 1.00 85.40 654 LYS B CA 1
ATOM 6716 C C . LYS B 1 445 ? 61.122 -16.591 19.008 1.00 85.41 654 LYS B C 1
ATOM 6717 O O . LYS B 1 445 ? 60.761 -15.620 18.333 1.00 87.18 654 LYS B O 1
ATOM 6723 N N . CYS B 1 446 ? 62.223 -16.591 19.766 1.00 79.88 655 CYS B N 1
ATOM 6724 C CA . CYS B 1 446 ? 63.066 -15.414 19.960 1.00 81.73 655 CYS B CA 1
ATOM 6725 C C . CYS B 1 446 ? 64.379 -15.566 19.222 1.00 83.91 655 CYS B C 1
ATOM 6726 O O . CYS B 1 446 ? 65.125 -16.517 19.462 1.00 91.23 655 CYS B O 1
ATOM 6729 N N . LEU B 1 447 ? 64.686 -14.598 18.381 1.00 82.05 656 LEU B N 1
ATOM 6730 C CA . LEU B 1 447 ? 65.999 -14.494 17.778 1.00 78.10 656 LEU B CA 1
ATOM 6731 C C . LEU B 1 447 ? 66.875 -13.714 18.738 1.00 69.96 656 LEU B C 1
ATOM 6732 O O . LEU B 1 447 ? 66.579 -12.548 19.028 1.00 73.91 656 LEU B O 1
ATOM 6737 N N . CYS B 1 448 ? 67.919 -14.364 19.262 1.00 74.44 657 CYS B N 1
ATOM 6738 C CA . CYS B 1 448 ? 68.775 -13.776 20.291 1.00 70.64 657 CYS B CA 1
ATOM 6739 C C . CYS B 1 448 ? 69.963 -13.031 19.684 1.00 70.55 657 CYS B C 1
ATOM 6740 O O . CYS B 1 448 ? 70.466 -13.391 18.616 1.00 73.92 657 CYS B O 1
ATOM 6743 N N . LYS B 1 449 ? 70.401 -11.982 20.377 1.00 70.08 658 LYS B N 1
ATOM 6744 C CA . LYS B 1 449 ? 71.685 -11.358 20.075 1.00 67.72 658 LYS B CA 1
ATOM 6745 C C . LYS B 1 449 ? 72.835 -12.231 20.568 1.00 68.43 658 LYS B C 1
ATOM 6746 O O . LYS B 1 449 ? 72.726 -12.926 21.584 1.00 77.41 658 LYS B O 1
ATOM 6752 N N . LYS B 1 450 ? 73.951 -12.181 19.841 1.00 64.86 659 LYS B N 1
ATOM 6753 C CA . LYS B 1 450 ? 75.148 -12.930 20.221 1.00 73.80 659 LYS B CA 1
ATOM 6754 C C . LYS B 1 450 ? 75.542 -12.672 21.671 1.00 74.91 659 LYS B C 1
ATOM 6755 O O . LYS B 1 450 ? 75.720 -11.528 22.089 1.00 83.86 659 LYS B O 1
ATOM 6761 N N . GLY B 1 451 ? 75.691 -13.751 22.430 1.00 80.44 660 GLY B N 1
ATOM 6762 C CA . GLY B 1 451 ? 76.022 -13.675 23.840 1.00 73.37 660 GLY B CA 1
ATOM 6763 C C . GLY B 1 451 ? 74.893 -14.078 24.757 1.00 77.26 660 GLY B C 1
ATOM 6764 O O . GLY B 1 451 ? 75.110 -14.192 25.971 1.00 81.99 660 GLY B O 1
ATOM 6765 N N . TYR B 1 452 ? 73.697 -14.319 24.220 1.00 80.38 661 TYR B N 1
ATOM 6766 C CA . TYR B 1 452 ? 72.532 -14.644 25.029 1.00 70.71 661 TYR B CA 1
ATOM 6767 C C . TYR B 1 452 ? 71.840 -15.883 24.482 1.00 76.69 661 TYR B C 1
ATOM 6768 O O . TYR B 1 452 ? 71.637 -16.009 23.273 1.00 87.95 661 TYR B O 1
ATOM 6777 N N . LEU B 1 453 ? 71.514 -16.811 25.378 1.00 79.19 662 LEU B N 1
ATOM 6778 C CA . LEU B 1 453 ? 71.017 -18.127 25.019 1.00 84.59 662 LEU B CA 1
ATOM 6779 C C . LEU B 1 453 ? 69.701 -18.367 25.722 1.00 84.91 662 LEU B C 1
ATOM 6780 O O . LEU B 1 453 ? 69.304 -17.614 26.615 1.00 92.72 662 LEU B O 1
ATOM 6785 N N . GLY B 1 454 ? 69.027 -19.433 25.306 1.00 86.61 663 GLY B N 1
ATOM 6786 C CA . GLY B 1 454 ? 67.786 -19.838 25.917 1.00 88.94 663 GLY B CA 1
ATOM 6787 C C . GLY B 1 454 ? 66.588 -19.394 25.105 1.00 91.10 663 GLY B C 1
ATOM 6788 O O . GLY B 1 454 ? 66.680 -18.496 24.270 1.00 85.71 663 GLY B O 1
ATOM 6789 N N . PRO B 1 455 ? 65.428 -20.004 25.364 1.00 92.37 664 PRO B N 1
ATOM 6790 C CA . PRO B 1 455 ? 64.239 -19.718 24.542 1.00 84.60 664 PRO B CA 1
ATOM 6791 C C . PRO B 1 455 ? 63.792 -18.266 24.578 1.00 90.75 664 PRO B C 1
ATOM 6792 O O . PRO B 1 455 ? 63.079 -17.840 23.662 1.00 102.32 664 PRO B O 1
ATOM 6796 N N . GLN B 1 456 ? 64.152 -17.493 25.607 1.00 80.02 665 GLN B N 1
ATOM 6797 C CA . GLN B 1 456 ? 63.900 -16.056 25.594 1.00 72.20 665 GLN B CA 1
ATOM 6798 C C . GLN B 1 456 ? 65.183 -15.252 25.731 1.00 74.15 665 GLN B C 1
ATOM 6799 O O . GLN B 1 456 ? 65.133 -14.109 26.202 1.00 70.32 665 GLN B O 1
ATOM 6805 N N . CYS B 1 457 ? 66.333 -15.829 25.353 1.00 67.58 666 CYS B N 1
ATOM 6806 C CA . CYS B 1 457 ? 67.626 -15.140 25.431 1.00 70.61 666 CYS B CA 1
ATOM 6807 C C . CYS B 1 457 ? 67.940 -14.685 26.849 1.00 71.76 666 CYS B C 1
ATOM 6808 O O . CYS B 1 457 ? 68.611 -13.669 27.044 1.00 76.93 666 CYS B O 1
ATOM 6811 N N . GLU B 1 458 ? 67.485 -15.445 27.845 1.00 70.67 667 GLU B N 1
ATOM 6812 C CA . GLU B 1 458 ? 67.611 -15.021 29.231 1.00 75.01 667 GLU B CA 1
ATOM 6813 C C . GLU B 1 458 ? 68.948 -15.410 29.839 1.00 85.41 667 GLU B C 1
ATOM 6814 O O . GLU B 1 458 ? 69.356 -14.804 30.833 1.00 88.91 667 GLU B O 1
ATOM 6820 N N . GLN B 1 459 ? 69.658 -16.361 29.240 1.00 89.77 668 GLN B N 1
ATOM 6821 C CA . GLN B 1 459 ? 70.915 -16.855 29.786 1.00 89.03 668 GLN B CA 1
ATOM 6822 C C . GLN B 1 459 ? 72.096 -16.105 29.175 1.00 89.89 668 GLN B C 1
ATOM 6823 O O . GLN B 1 459 ? 72.191 -15.961 27.952 1.00 86.16 668 GLN B O 1
ATOM 6829 N N . VAL B 1 460 ? 72.989 -15.628 30.036 1.00 90.04 669 VAL B N 1
ATOM 6830 C CA . VAL B 1 460 ? 74.180 -14.902 29.620 1.00 90.03 669 VAL B CA 1
ATOM 6831 C C . VAL B 1 460 ? 75.323 -15.886 29.439 1.00 105.33 669 VAL B C 1
ATOM 6832 O O . VAL B 1 460 ? 75.612 -16.687 30.334 1.00 118.91 669 VAL B O 1
ATOM 6836 N N . ASP B 1 461 ? 75.997 -15.805 28.302 1.00 110.61 670 ASP B N 1
ATOM 6837 C CA . ASP B 1 461 ? 77.144 -16.659 28.055 1.00 123.67 670 ASP B CA 1
ATOM 6838 C C . ASP B 1 461 ? 78.398 -16.067 28.689 1.00 129.43 670 ASP B C 1
ATOM 6839 O O . ASP B 1 461 ? 79.318 -15.647 27.994 1.00 135.87 670 ASP B O 1
#

Sequence (875 aa):
KHNCFCIQEVVSGLRQPVGALHSGDGSQRLFILEKEGYVKILTPEGEIFKEPYLDIHKLVQSGIKGGDERGLLSLAFHPNYKKNGKLYVSYTTNQHDHILRVVEYTVSRKNPHQVDLRTARVFLEVAELHRKHLGGQLLFGPDGFLYIILGDGMITLDDMEEMDGLSDFTGSVLRLDVDTDMCNVPYSIPRSNPHFNSTNQPPEVFAHGLHDPGRCAVDRHNINLTILCSDSNGSSARILQIIKGKDYESEPSLLEFKPLVGGFVYRGCQSERLYGSYVFGDRNGNFLTLQQSPVTKQWQEKPLCLGTSGSCRGYFSGHILGFGEDELGEVYILSSSKSQTHNGKLYKIVDPKRPLMPEECRATVQPAQTLTSECSRLCRNGYCTPTGKCCCSPGWEGDFCRTAKCEPACRHGGVCVRPNKCLCKKGYLGPQCEQVDHNCFCIQEVVSGLRQPVGALHSGDGSQRLFILEKEGYVKILTPEGEIFKEPYLDIHKLVQSGIKGGDERGLLSLAFHPNYKKNGKLYVSYTTNQHDHILRVVEYTVSRKNPHQVDLRTARVFLEVAELHRKHLGGQLLFGPDGFLYIILGDGMITLDDMEEMDGLSDFTGSVLRLDVDTDMCNVPYSIPRSNPHFNSTNQPPEVFAHGLHDPGRCAVDRHNLTILCSDSNARILQIIKGKDYESEPSLLEFKPFSNGPLVGGFVYRGCQSERLYGSYVFGDRNGNFLTLQQSPVTKQWQEKPLCLGTSGSCRRGYFSGHILGFGEDELGEVYILSSSKSMTQTHNGKLYKIVDPKRPLMPEECRATVQPAQTLTSECSRLCRNGYCTPTGKCCCSPGWEGDFCRTAKCEPACRHGGVCVRPNKCLCKKGYLGPQCEQVD

Solvent-accessible surface area: 42040 Å² total; per-residue (Å²): 218,117,84,11,9,0,3,8,69,22,21,57,35,2,73,53,0,37,9,7,38,49,5,45,10,17,4,32,9,6,0,0,6,4,24,56,0,55,0,37,0,9,22,42,88,14,104,53,67,191,101,31,2,3,52,5,69,183,83,13,64,35,8,174,166,73,42,17,55,23,0,2,36,12,7,5,18,12,84,70,11,120,137,18,0,7,0,0,0,0,4,0,9,82,174,166,44,2,20,0,47,0,1,1,1,17,8,9,135,183,46,22,57,62,11,19,96,200,45,52,27,68,11,11,90,0,20,1,25,72,101,103,25,0,23,0,27,9,12,14,5,72,63,22,37,0,3,0,1,1,0,29,0,90,24,73,153,96,35,62,157,132,67,142,60,18,28,82,30,19,6,4,0,0,14,0,31,0,63,8,89,106,54,118,67,39,26,35,41,4,206,64,6,53,30,90,133,31,148,125,50,38,44,20,0,18,0,41,12,3,17,36,15,18,69,0,0,20,8,119,89,148,140,131,26,19,3,0,0,4,4,30,74,82,145,40,30,30,3,2,55,8,87,111,36,62,76,3,99,112,46,100,28,55,14,173,145,161,104,44,32,0,0,8,12,4,64,4,38,14,4,113,96,11,124,26,24,15,2,0,0,26,115,95,10,94,8,25,27,4,133,62,37,119,134,84,130,121,30,74,28,130,121,25,54,37,22,32,4,30,12,0,41,23,90,30,44,29,66,4,73,5,6,2,63,20,43,60,8,12,3,12,0,0,1,16,45,179,97,154,84,84,30,0,49,0,13,24,15,2,2,5,78,36,22,22,36,9,139,111,14,101,59,115,60,93,99,21,150,56,22,106,36,96,7,16,161,72,16,184,35,31,71,23,2,12,68,35,96,10,2,49,41,128,19,28,86,43,129,38,0,164,72,14,98,20,146,80,64,26,132,74,54,17,75,35,53,126,48,103,133,15,111,38,107,206,30,71,92,29,95,44,0,46,95,112,130,152,82,33,12,0,3,11,69,15,25,43,38,2,61,30,0,33,10,7,40,49,6,42,10,18,4,29,9,7,0,0,7,0,23,74,0,28,0,25,0,10,22,49,84,14,99,47,68,191,99,26,2,2,56,5,70,184,80,12,59,33,7,176,157,58,43,9,54,21,0,2,37,10,6,5,16,13,86,66,10,122,140,19,0,6,0,0,0,0,3,0,8,82,153,108,49,0,24,0,34,0,1,1,2,18,8,20,122,190,52,22,55,64,12,16,91,201,45,50,28,67,11,11,87,0,9,0,31,74,96,96,28,0,23,0,30,8,12,11,3,65,67,24,38,0,3,0,2,0,0,30,0,91,26,72,152,115,29,71,172,141,65,133,58,22,20,87,34,23,6,4,1,0,14,0,32,1,62,7,76,106,53,124,65,41,24,39,42,5,213,61,8,52,30,90,134,35,148,119,44,29,37,16,0,15,0,45,11,3,21,40,13,20,71,0,0,23,9,130,155,153,46,20,1,0,0,3,2,38,139,44,36,0,1,52,7,88,108,40,67,70,2,97,109,48,97,24,58,50,171,35,165,133,108,115,76,11,67,32,34,0,0,7,10,4,59,5,38,14,4,116,90,9,113,19,5,10,1,0,0,6,112,71,10,82,12,29,11,0,61,88,8,122,139,82,143,110,38,91,66,127,124,18,61,41,22,41,13,28,11,0,30,22,93,30,42,23,56,4,70,4,8,2,61,19,44,60,9,13,2,13,0,0,0,4,28,168,73,22,49,146,85,101,52,0,30,0,12,29,14,4,2,9,76,34,24,28,29,6,156,118,14,118,57,118,61,91,95,23,140,56,20,101,39,99,8,16,144,66,16,121,27,30,70,25,2,11,68,38,99,11,1,50,42,130,18,24,82,43,132,47,0,138,74,8,101,21,139,74,51,26,145,82,53,16,77,35,44,110,50,99,123,21,114,40,107,207,32,68,92,26,93,39,0,68,93,111,131

B-factor: mean 99.67, std 41.32, range [43.59, 302.28]

InterPro domains:
  IPR000742 EGF-like domain [PS00022] (655-666)
  IPR000742 EGF-like domain [PS01186] (655-666)
  IPR000742 EGF-like domain [PS50026] (635-667)
  IPR000742 EGF-like domain [SM00181] (607-635)
  IPR000742 EGF-like domain [SM00181] (638-667)
  IPR011041 Soluble quinoprotein glucose/sorbosone dehydrogenase, beta-propeller domain superfamily [SSF50952] (214-453)
  IPR011042 Six-bladed beta-propeller, TolB-like [G3DSA:2.120.10.30] (203-585)
  IPR012938 Glucose/Sorbosone dehydrogenase [PF07995] (228-439)
  IPR013111 Epidermal growth factor-like domain, extracellular [PF07974] (639-666)
  IPR018143 Folate receptor-like [PF03024] (38-220)

Secondary structure (DSSP, 8-state):
--S-BEEEEEEEEESSEEEEE--SSSS--EEEEETTTEEEEE-TTSPBPSS-SEE-TTT----SSSS---SEEEEEE-TTHHHH-EEEEEEEE----EEEEEEEEEE-SS-TTSEEEEEEEEEEEEEESSSSS-EEEEEE-TTSPEEEEE--TT--HHHHHHSTT--S-TTEEEEEB-----SSSS-B--TTSTTTT-SSS-TTEEEE--SSB-BPEEE----S-EEEEEEE----EEEEEE-TT-B-TTPPPS-S---EEEEEE---SS-STTTT-EEEEETT--EEEEEE-TTT--EEEEEE-B--BTTBBS--SSEEEEEEE-TT--EEEEEE----TT-EEEEEEE-TTSBSS-GGG------------HHHHH--SEEE-TTS-EEEPTTEESTTS-EEP-SSPP-TT-EEEETTEEEPPTTEESTTS-EE-/---BEEEEEEEEESSEEEEE--SSSS--EEEEETTTEEEEE-TTSPBPSS-SEE-TTT----SSSS---SEEEEEE-TTHHHH-EEEEEEEE----EEEEEEEEEE-SS-TTSEEEEEEEEEEEEEESSSSS-EEEEEE-TTSPEEEEE--TT--HHHHHHSTT--S-TTEEEEEB-----SSSS-B--TTSTTTT-SSS-TTEEEE--SSB-BPEE------EEEEE---EEEEE-TT-B-TTPPPSS--PPPSS--EEEEEE---SS-STTTT-EEEEETT--EEEEEE-TTT--EEEEEE-B--BTTBBS--SSEEEEEEE-TT--EEEEEE-HHHHHTT-EEEEEEE-TTSBSS-GGG------------HHHHH--SEEE-TTSPEEEPTTEESTTS-EEP-SSPP-TT-EEEETTEEEPPTTEESTTS-EE-

Radius of gyration: 37.16 Å; Cα contacts (8 Å, |Δi|>4): 2378; chains: 2; bounding box: 94×82×112 Å

Foldseek 3Di:
DQQAWFKFFQDFLAFQWFEWEAQLQLQQWIWTDHFLAFTWIQGPVRDIDPDTQTGPNVQFDGDPDPQQNAGWAEKEHQNVCLAFQKIWTWGWGDPVVTWIWIWIWGQDQVDNSHTDPVQTDTADIADADARAQAHFYWYAAPVRKIKGAGAQNPQDPCNDVVDDPGDLCHQFIFTWALQDLDQVHRTHADPPAPCVVNPPHDSRGFEGAAHRWAAWAWDHDPDDTWIKIWGANDVRTAIDIDDGYYHCNVNHHLDDPGVWNYWYAFCADQDPVRHGWIWIAHFQGWIWTWDADPVPRRIDIDTHAAADDPSRHRHDDATFNYKYAISRRWMWTWGADPPPSGGITIMTIHRVVGDPCDPVSDGDRDRRDRHDQPLVVQQDAAHARSNSQRRHDPQFDDRNRPAGDAVVAAPPPWGDDHRQQTHEDPQFDDSRSHDGD/DQAWFKFFQDWLAFQWQEWEEQQQQQQWIWTDHFLAFTWIAGPVRDTDPDTQTGDNVFFDFDPDDQQNAGWAEKEHQNVCLAFQKMWTWGWGDPLVTWIWIWIWGQDQPDNSHIDVVFTDTADIARANARAQAFFYWYAAPVRWIKGAGAQNPQDPCNVVPDPPGDLCHQFIFTWALQDLDQPHRTHADPPAPQVVNPPGDSRGFEGQAHRWAAWAWDRVVTWIWIFGVVVAIDTDHGPYHCNPPGHLDDDDDDDPDGKRYWYAQCADQDPVSHRWIWIHFFQGWIKTWHQDPVPRRIDIDTHFAADDPSRHRHDDATFSYKYAISRRWIWTWHAHSVSNVVSIITIMTIHRVVGDPCDPVSDGDRDNRDRHDQPLSVQQDAAHAGSNSQRRHDPQADDRNRQAGHAVVAAPPPWGCHHRQATDEDPQFDDSRSPDGD

Nearest PDB structures (foldseek):
  7pgn-assembly1_A  TM=1.002E+00  e=7.477E-96  Homo sapiens
  7pgn-assembly2_B  TM=9.773E-01  e=2.525E-85  Homo sapiens
  7pgm-assembly1_B  TM=9.752E-01  e=1.978E-79  Homo sapiens
  2wft-assembly2_B  TM=9.752E-01  e=7.234E-75  Homo sapiens
  3ho3-assembly1_A  TM=9.153E-01  e=4.630E-73  Homo sapiens